Protein AF-0000000074150439 (afdb_homodimer)

Structure (mmCIF, N/CA/C/O backbone):
data_AF-0000000074150439-model_v1
#
loop_
_entity.id
_entity.type
_entity.pdbx_description
1 polymer 'BTB domain-containing protein'
#
loop_
_atom_site.group_PDB
_atom_site.id
_atom_site.type_symbol
_atom_site.label_atom_id
_atom_site.label_alt_id
_atom_site.label_comp_id
_atom_site.label_asym_id
_atom_site.label_entity_id
_atom_site.label_seq_id
_atom_site.pdbx_PDB_ins_code
_atom_site.Cartn_x
_atom_site.Cartn_y
_atom_site.Cartn_z
_atom_site.occupancy
_atom_site.B_iso_or_equiv
_atom_site.auth_seq_id
_atom_site.auth_comp_id
_atom_site.auth_asym_id
_atom_site.auth_atom_id
_atom_site.pdbx_PDB_model_num
ATOM 1 N N . MET A 1 1 ? -79.125 -6.555 -55.969 1 24.91 1 MET A N 1
ATOM 2 C CA . MET A 1 1 ? -78.375 -7.52 -56.719 1 24.91 1 MET A CA 1
ATOM 3 C C . MET A 1 1 ? -77 -7.746 -56.062 1 24.91 1 MET A C 1
ATOM 5 O O . MET A 1 1 ? -76.188 -6.832 -56 1 24.91 1 MET A O 1
ATOM 9 N N . ASP A 1 2 ? -77 -8.516 -54.969 1 21.75 2 ASP A N 1
ATOM 10 C CA . ASP A 1 2 ? -76.5 -8.844 -53.625 1 21.75 2 ASP A CA 1
ATOM 11 C C . ASP A 1 2 ? -75.25 -9.742 -53.688 1 21.75 2 ASP A C 1
ATOM 13 O O . ASP A 1 2 ? -75.375 -10.969 -53.656 1 21.75 2 ASP A O 1
ATOM 17 N N . ASP A 1 3 ? -74.375 -9.406 -54.75 1 20.27 3 ASP A N 1
ATOM 18 C CA . ASP A 1 3 ? -73.25 -10.289 -55.031 1 20.27 3 ASP A CA 1
ATOM 19 C C . ASP A 1 3 ? -72.438 -10.555 -53.812 1 20.27 3 ASP A C 1
ATOM 21 O O . ASP A 1 3 ? -71.938 -9.617 -53.156 1 20.27 3 ASP A O 1
ATOM 25 N N . ALA A 1 4 ? -72.75 -11.617 -53.125 1 22.44 4 ALA A N 1
ATOM 26 C CA . ALA A 1 4 ? -72.312 -12.227 -51.875 1 22.44 4 ALA A CA 1
ATOM 27 C C . ALA A 1 4 ? -70.812 -12.555 -51.969 1 22.44 4 ALA A C 1
ATOM 29 O O . ALA A 1 4 ? -70.375 -13.312 -52.844 1 22.44 4 ALA A O 1
ATOM 30 N N . ALA A 1 5 ? -70 -11.516 -51.719 1 28.34 5 ALA A N 1
ATOM 31 C CA . ALA A 1 5 ? -68.562 -11.57 -51.781 1 28.34 5 ALA A CA 1
ATOM 32 C C . ALA A 1 5 ? -68 -12.859 -51.125 1 28.34 5 ALA A C 1
ATOM 34 O O . ALA A 1 5 ? -68.375 -13.219 -50.031 1 28.34 5 ALA A O 1
ATOM 35 N N . PRO A 1 6 ? -67.625 -13.867 -51.969 1 27.05 6 PRO A N 1
ATOM 36 C CA . PRO A 1 6 ? -67.188 -15.188 -51.469 1 27.05 6 PRO A CA 1
ATOM 37 C C . PRO A 1 6 ? -66.188 -15.102 -50.312 1 27.05 6 PRO A C 1
ATOM 39 O O . PRO A 1 6 ? -65.5 -14.086 -50.156 1 27.05 6 PRO A O 1
ATOM 42 N N . GLY A 1 7 ? -66.5 -15.844 -49.125 1 26.52 7 GLY A N 1
ATOM 43 C CA . GLY A 1 7 ? -65.938 -16.125 -47.812 1 26.52 7 GLY A CA 1
ATOM 44 C C . GLY A 1 7 ? -64.562 -16.719 -47.875 1 26.52 7 GLY A C 1
ATOM 45 O O . GLY A 1 7 ? -64.375 -17.812 -48.438 1 26.52 7 GLY A O 1
ATOM 46 N N . GLN A 1 8 ? -63.5 -15.898 -48.281 1 25.19 8 GLN A N 1
ATOM 47 C CA . GLN A 1 8 ? -62.125 -16.359 -48.344 1 25.19 8 GLN A CA 1
ATOM 48 C C . GLN A 1 8 ? -61.719 -17.078 -47.031 1 25.19 8 GLN A C 1
ATOM 50 O O . GLN A 1 8 ? -61.75 -16.469 -45.969 1 25.19 8 GLN A O 1
ATOM 55 N N . ASP A 1 9 ? -62.125 -18.344 -46.875 1 26.5 9 ASP A N 1
ATOM 56 C CA . ASP A 1 9 ? -61.75 -19.141 -45.719 1 26.5 9 ASP A CA 1
ATOM 57 C C . ASP A 1 9 ? -60.219 -19.188 -45.594 1 26.5 9 ASP A C 1
ATOM 59 O O . ASP A 1 9 ? -59.531 -19.703 -46.469 1 26.5 9 ASP A O 1
ATOM 63 N N . GLY A 1 10 ? -59.594 -18.047 -45.25 1 27.25 10 GLY A N 1
ATOM 64 C CA . GLY A 1 10 ? -58.156 -18.016 -45 1 27.25 10 GLY A CA 1
ATOM 65 C C . GLY A 1 10 ? -57.719 -19.078 -44 1 27.25 10 GLY A C 1
ATOM 66 O O . GLY A 1 10 ? -58.219 -19.172 -42.906 1 27.25 10 GLY A O 1
ATOM 67 N N . ASP A 1 11 ? -57.438 -20.328 -44.438 1 26.09 11 ASP A N 1
ATOM 68 C CA . ASP A 1 11 ? -56.812 -21.406 -43.688 1 26.09 11 ASP A CA 1
ATOM 69 C C . ASP A 1 11 ? -55.562 -20.906 -42.969 1 26.09 11 ASP A C 1
ATOM 71 O O . ASP A 1 11 ? -54.562 -20.578 -43.625 1 26.09 11 ASP A O 1
ATOM 75 N N . THR A 1 12 ? -55.656 -20.047 -41.969 1 29.86 12 THR A N 1
ATOM 76 C CA . THR A 1 12 ? -54.531 -19.703 -41.094 1 29.86 12 THR A CA 1
ATOM 77 C C . THR A 1 12 ? -54 -20.969 -40.406 1 29.86 12 THR A C 1
ATOM 79 O O . THR A 1 12 ? -54.656 -21.562 -39.562 1 29.86 12 THR A O 1
ATOM 82 N N . SER A 1 13 ? -53.375 -21.938 -41.125 1 28.48 13 SER A N 1
ATOM 83 C CA . SER A 1 13 ? -52.656 -23.016 -40.438 1 28.48 13 SER A CA 1
ATOM 84 C C . SER A 1 13 ? -51.781 -22.453 -39.312 1 28.48 13 SER A C 1
ATOM 86 O O . SER A 1 13 ? -51.031 -21.5 -39.531 1 28.48 13 SER A O 1
ATOM 88 N N . ASP A 1 14 ? -52.25 -22.547 -38.031 1 28.41 14 ASP A N 1
ATOM 89 C CA . ASP A 1 14 ? -51.625 -22.328 -36.75 1 28.41 14 ASP A CA 1
ATOM 90 C C . ASP A 1 14 ? -50.281 -23.047 -36.656 1 28.41 14 ASP A C 1
ATOM 92 O O . ASP A 1 14 ? -50.25 -24.266 -36.594 1 28.41 14 ASP A O 1
ATOM 96 N N . SER A 1 15 ? -49.281 -22.75 -37.375 1 30.95 15 SER A N 1
ATOM 97 C CA . SER A 1 15 ? -47.906 -23.172 -37.094 1 30.95 15 SER A CA 1
ATOM 98 C C . SER A 1 15 ? -47.531 -22.906 -35.656 1 30.95 15 SER A C 1
ATOM 100 O O . SER A 1 15 ? -47 -21.844 -35.312 1 30.95 15 SER A O 1
ATOM 102 N N . SER A 1 16 ? -48.375 -23.016 -34.656 1 32.84 16 SER A N 1
ATOM 103 C CA . SER A 1 16 ? -47.875 -23.031 -33.281 1 32.84 16 SER A CA 1
ATOM 104 C C . SER A 1 16 ? -46.781 -24.109 -33.125 1 32.84 16 SER A C 1
ATOM 106 O O . SER A 1 16 ? -47.094 -25.25 -32.812 1 32.84 16 SER A O 1
ATOM 108 N N . SER A 1 17 ? -45.938 -24.438 -34.031 1 31.61 17 SER A N 1
ATOM 109 C CA . SER A 1 17 ? -44.812 -25.234 -33.562 1 31.61 17 SER A CA 1
ATOM 110 C C . SER A 1 17 ? -44.281 -24.734 -32.219 1 31.61 17 SER A C 1
ATOM 112 O O . SER A 1 17 ? -43.75 -23.625 -32.156 1 31.61 17 SER A O 1
ATOM 114 N N . LYS A 1 18 ? -44.844 -24.984 -31.078 1 38.69 18 LYS A N 1
ATOM 115 C CA . LYS A 1 18 ? -44.281 -24.875 -29.75 1 38.69 18 LYS A CA 1
ATOM 116 C C . LYS A 1 18 ? -42.781 -25.125 -29.781 1 38.69 18 LYS A C 1
ATOM 118 O O . LYS A 1 18 ? -42.312 -26.109 -30.375 1 38.69 18 LYS A O 1
ATOM 123 N N . ASN A 1 19 ? -41.938 -24.156 -29.781 1 43.44 19 ASN A N 1
ATOM 124 C CA . ASN A 1 19 ? -40.5 -24.062 -29.578 1 43.44 19 ASN A CA 1
ATOM 125 C C . ASN A 1 19 ? -39.969 -25.156 -28.672 1 43.44 19 ASN A C 1
ATOM 127 O O . ASN A 1 19 ? -39.875 -24.969 -27.453 1 43.44 19 ASN A O 1
ATOM 131 N N . THR A 1 20 ? -40.375 -26.344 -28.703 1 51.66 20 THR A N 1
ATOM 132 C CA . THR A 1 20 ? -39.719 -27.344 -27.875 1 51.66 20 THR A CA 1
ATOM 133 C C . THR A 1 20 ? -38.188 -27.219 -27.969 1 51.66 20 THR A C 1
ATOM 135 O O . THR A 1 20 ? -37.625 -27.188 -29.078 1 51.66 20 THR A O 1
ATOM 138 N N . PRO A 1 21 ? -37.562 -26.781 -26.906 1 62.03 21 PRO A N 1
ATOM 139 C CA . PRO A 1 21 ? -36.094 -26.641 -26.953 1 62.03 21 PRO A CA 1
ATOM 140 C C . PRO A 1 21 ? -35.406 -27.859 -27.547 1 62.03 21 PRO A C 1
ATOM 142 O O . PRO A 1 21 ? -35.906 -28.969 -27.453 1 62.03 21 PRO A O 1
ATOM 145 N N . ALA A 1 22 ? -34.656 -27.719 -28.531 1 78.31 22 ALA A N 1
ATOM 146 C CA . ALA A 1 22 ? -33.812 -28.766 -29.141 1 78.31 22 ALA A CA 1
ATOM 147 C C . ALA A 1 22 ? -33.125 -29.594 -28.078 1 78.31 22 ALA A C 1
ATOM 149 O O . ALA A 1 22 ? -32.438 -29.062 -27.188 1 78.31 22 ALA A O 1
ATOM 150 N N . VAL A 1 23 ? -33.562 -30.938 -27.953 1 91.31 23 VAL A N 1
ATOM 151 C CA . VAL A 1 23 ? -33 -31.859 -26.953 1 91.31 23 VAL A CA 1
ATOM 152 C C . VAL A 1 23 ? -31.797 -32.562 -27.531 1 91.31 23 VAL A C 1
ATOM 154 O O . VAL A 1 23 ? -31.859 -33.125 -28.641 1 91.31 23 VAL A O 1
ATOM 157 N N . VAL A 1 24 ? -30.672 -32.469 -26.922 1 94.62 24 VAL A N 1
ATOM 158 C CA . VAL A 1 24 ? -29.453 -33.188 -27.281 1 94.62 24 VAL A CA 1
ATOM 159 C C . VAL A 1 24 ? -29.516 -34.594 -26.719 1 94.62 24 VAL A C 1
ATOM 161 O O . VAL A 1 24 ? -29.578 -34.781 -25.5 1 94.62 24 VAL A O 1
ATOM 164 N N . GLU A 1 25 ? -29.438 -35.562 -27.578 1 93.94 25 GLU A N 1
ATOM 165 C CA . GLU A 1 25 ? -29.531 -36.969 -27.156 1 93.94 25 GLU A CA 1
ATOM 166 C C . GLU A 1 25 ? -28.156 -37.531 -26.781 1 93.94 25 GLU A C 1
ATOM 168 O O . GLU A 1 25 ? -27.359 -37.844 -27.656 1 93.94 25 GLU A O 1
ATOM 173 N N . ILE A 1 26 ? -27.922 -37.656 -25.516 1 96 26 ILE A N 1
ATOM 174 C CA . ILE A 1 26 ? -26.688 -38.281 -25.016 1 96 26 ILE A CA 1
ATOM 175 C C . ILE A 1 26 ? -26.844 -39.812 -25.062 1 96 26 ILE A C 1
ATOM 177 O O . ILE A 1 26 ? -25.953 -40.5 -25.516 1 96 26 ILE A O 1
ATOM 181 N N . SER A 1 27 ? -28.031 -40.219 -24.547 1 93.81 27 SER A N 1
ATOM 182 C CA . SER A 1 27 ? -28.422 -41.625 -24.625 1 93.81 27 SER A CA 1
ATOM 183 C C . SER A 1 27 ? -29.859 -41.781 -25.094 1 93.81 27 SER A C 1
ATOM 185 O O . SER A 1 27 ? -30.781 -41.219 -24.5 1 93.81 27 SER A O 1
ATOM 187 N N . PRO A 1 28 ? -30 -42.594 -26.094 1 88.88 28 PRO A N 1
ATOM 188 C CA . PRO A 1 28 ? -31.375 -42.781 -26.594 1 88.88 28 PRO A CA 1
ATOM 189 C C . PRO A 1 28 ? -32.25 -43.5 -25.578 1 88.88 28 PRO A C 1
ATOM 191 O O . PRO A 1 28 ? -33.5 -43.406 -25.625 1 88.88 28 PRO A O 1
ATOM 194 N N . ARG A 1 29 ? -31.641 -44.156 -24.688 1 88.69 29 ARG A N 1
ATOM 195 C CA . ARG A 1 29 ? -32.406 -44.875 -23.688 1 88.69 29 ARG A CA 1
ATOM 196 C C . ARG A 1 29 ? -32.562 -44.062 -22.406 1 88.69 29 ARG A C 1
ATOM 198 O O . ARG A 1 29 ? -33.031 -44.594 -21.391 1 88.69 29 ARG A O 1
ATOM 205 N N . GLY A 1 30 ? -32.25 -42.844 -22.484 1 93.31 30 GLY A N 1
ATOM 206 C CA . GLY A 1 30 ? -32.312 -42 -21.312 1 93.31 30 GLY A CA 1
ATOM 207 C C . GLY A 1 30 ? -33.719 -41.844 -20.75 1 93.31 30 GLY A C 1
ATOM 208 O O . GLY A 1 30 ? -34.656 -41.688 -21.5 1 93.31 30 GLY A O 1
ATOM 209 N N . GLU A 1 31 ? -33.812 -41.812 -19.375 1 91.5 31 GLU A N 1
ATOM 210 C CA . GLU A 1 31 ? -35.094 -41.719 -18.703 1 91.5 31 GLU A CA 1
ATOM 211 C C . GLU A 1 31 ? -35.312 -40.344 -18.109 1 91.5 31 GLU A C 1
ATOM 213 O O . GLU A 1 31 ? -36.375 -40.031 -17.578 1 91.5 31 GLU A O 1
ATOM 218 N N . VAL A 1 32 ? -34.281 -39.562 -18.188 1 93.69 32 VAL A N 1
ATOM 219 C CA . VAL A 1 32 ? -34.344 -38.25 -17.578 1 93.69 32 VAL A CA 1
ATOM 220 C C . VAL A 1 32 ? -33.875 -37.219 -18.594 1 93.69 32 VAL A C 1
ATOM 222 O O . VAL A 1 32 ? -32.969 -37.469 -19.391 1 93.69 32 VAL A O 1
ATOM 225 N N . VAL A 1 33 ? -34.469 -36.062 -18.5 1 94.62 33 VAL A N 1
ATOM 226 C CA . VAL A 1 33 ? -34.031 -34.938 -19.312 1 94.62 33 VAL A CA 1
ATOM 227 C C . VAL A 1 33 ? -33.562 -33.812 -18.391 1 94.62 33 VAL A C 1
ATOM 229 O O . VAL A 1 33 ? -34.312 -33.312 -17.547 1 94.62 33 VAL A O 1
ATOM 232 N N . LEU A 1 34 ? -32.25 -33.438 -18.531 1 96 34 LEU A N 1
ATOM 233 C CA . LEU A 1 34 ? -31.719 -32.281 -17.812 1 96 34 LEU A CA 1
ATOM 234 C C . LEU A 1 34 ? -31.922 -31 -18.594 1 96 34 LEU A C 1
ATOM 236 O O . LEU A 1 34 ? -31.344 -30.812 -19.656 1 96 34 LEU A O 1
ATOM 240 N N . ASP A 1 35 ? -32.75 -30.203 -18.078 1 95.75 35 ASP A N 1
ATOM 241 C CA . ASP A 1 35 ? -33.031 -28.875 -18.656 1 95.75 35 ASP A CA 1
ATOM 242 C C . ASP A 1 35 ? -32.094 -27.828 -18.062 1 95.75 35 ASP A C 1
ATOM 244 O O . ASP A 1 35 ? -32.406 -27.203 -17.047 1 95.75 35 ASP A O 1
ATOM 248 N N . VAL A 1 36 ? -31 -27.578 -18.797 1 96 36 VAL A N 1
ATOM 249 C CA . VAL A 1 36 ? -29.938 -26.75 -18.234 1 96 36 VAL A CA 1
ATOM 250 C C . VAL A 1 36 ? -30.047 -25.328 -18.781 1 96 36 VAL A C 1
ATOM 252 O O . VAL A 1 36 ? -30.078 -25.125 -20 1 96 36 VAL A O 1
ATOM 255 N N . SER A 1 37 ? -30.125 -24.391 -17.844 1 96 37 SER A N 1
ATOM 256 C CA . SER A 1 37 ? -30.094 -22.984 -18.188 1 96 37 SER A CA 1
ATOM 257 C C . SER A 1 37 ? -28.672 -22.422 -18.078 1 96 37 SER A C 1
ATOM 259 O O . SER A 1 37 ? -28.062 -22.453 -17 1 96 37 SER A O 1
ATOM 261 N N . PHE A 1 38 ? -28.156 -21.922 -19.203 1 95.5 38 PHE A N 1
ATOM 262 C CA . PHE A 1 38 ? -26.828 -21.344 -19.219 1 95.5 38 PHE A CA 1
ATOM 263 C C . PHE A 1 38 ? -26.891 -19.828 -19.203 1 95.5 38 PHE A C 1
ATOM 265 O O . PHE A 1 38 ? -27.484 -19.203 -20.094 1 95.5 38 PHE A O 1
ATOM 272 N N . GLU A 1 39 ? -26.281 -19.312 -18.109 1 96.12 39 GLU A N 1
ATOM 273 C CA . GLU A 1 39 ? -26.234 -17.875 -17.922 1 96.12 39 GLU A CA 1
ATOM 274 C C . GLU A 1 39 ? -24.828 -17.328 -18.234 1 96.12 39 GLU A C 1
ATOM 276 O O . GLU A 1 39 ? -23.844 -17.797 -17.672 1 96.12 39 GLU A O 1
ATOM 281 N N . THR A 1 40 ? -24.75 -16.344 -19.156 1 94.56 40 THR A N 1
ATOM 282 C CA . THR A 1 40 ? -23.484 -15.742 -19.531 1 94.56 40 THR A CA 1
ATOM 283 C C . THR A 1 40 ? -23.484 -14.234 -19.266 1 94.56 40 THR A C 1
ATOM 285 O O . THR A 1 40 ? -24.406 -13.531 -19.688 1 94.56 40 THR A O 1
ATOM 288 N N . SER A 1 41 ? -22.531 -13.742 -18.578 1 93.25 41 SER A N 1
ATOM 289 C CA . SER A 1 41 ? -22.438 -12.336 -18.203 1 93.25 41 SER A CA 1
ATOM 290 C C . SER A 1 41 ? -22.172 -11.461 -19.422 1 93.25 41 SER A C 1
ATOM 292 O O . SER A 1 41 ? -21.656 -11.938 -20.438 1 93.25 41 SER A O 1
ATOM 294 N N . LYS A 1 42 ? -22.469 -10.148 -19.266 1 92.38 42 LYS A N 1
ATOM 295 C CA . LYS A 1 42 ? -22.25 -9.18 -20.344 1 92.38 42 LYS A CA 1
ATOM 296 C C . LYS A 1 42 ? -20.781 -9.055 -20.688 1 92.38 42 LYS A C 1
ATOM 298 O O . LYS A 1 42 ? -20.406 -8.922 -21.859 1 92.38 42 LYS A O 1
ATOM 303 N N . GLU A 1 43 ? -20.016 -9.172 -19.703 1 89.25 43 GLU A N 1
ATOM 304 C CA . GLU A 1 43 ? -18.578 -9.031 -19.891 1 89.25 43 GLU A CA 1
ATOM 305 C C . GLU A 1 43 ? -18.016 -10.203 -20.703 1 89.25 43 GLU A C 1
ATOM 307 O O . GLU A 1 43 ? -17.203 -10 -21.609 1 89.25 43 GLU A O 1
ATOM 312 N N . THR A 1 44 ? -18.5 -11.328 -20.375 1 91.81 44 THR A N 1
ATOM 313 C CA . THR A 1 44 ? -18.047 -12.523 -21.094 1 91.81 44 THR A CA 1
ATOM 314 C C . THR A 1 44 ? -18.469 -12.469 -22.547 1 91.81 44 THR A C 1
ATOM 316 O O . THR A 1 44 ? -17.688 -12.82 -23.438 1 91.81 44 THR A O 1
ATOM 319 N N . ILE A 1 45 ? -19.641 -12.039 -22.75 1 93.5 45 ILE A N 1
ATOM 320 C CA . ILE A 1 45 ? -20.156 -11.945 -24.109 1 93.5 45 ILE A CA 1
ATOM 321 C C . ILE A 1 45 ? -19.359 -10.922 -24.906 1 93.5 45 ILE A C 1
ATOM 323 O O . ILE A 1 45 ? -19 -11.164 -26.062 1 93.5 45 ILE A O 1
ATOM 327 N N . ARG A 1 46 ? -19.078 -9.789 -24.297 1 91.75 46 ARG A N 1
ATOM 328 C CA . ARG A 1 46 ? -18.312 -8.742 -24.953 1 91.75 46 ARG A CA 1
ATOM 329 C C . ARG A 1 46 ? -16.938 -9.25 -25.375 1 91.75 46 ARG A C 1
ATOM 331 O O . ARG A 1 46 ? -16.5 -9.031 -26.5 1 91.75 46 ARG A O 1
ATOM 338 N N . THR A 1 47 ? -16.328 -9.93 -24.484 1 87.88 47 THR A N 1
ATOM 339 C CA . THR A 1 47 ? -14.984 -10.453 -24.734 1 87.88 47 THR A CA 1
ATOM 340 C C . THR A 1 47 ? -15.023 -11.508 -25.844 1 87.88 47 THR A C 1
ATOM 342 O O . THR A 1 47 ? -14.141 -11.539 -26.703 1 87.88 47 THR A O 1
ATOM 345 N N . ALA A 1 48 ? -16.031 -12.336 -25.766 1 89.56 48 ALA A N 1
ATOM 346 C CA . ALA A 1 48 ? -16.156 -13.391 -26.766 1 89.56 48 ALA A CA 1
ATOM 347 C C . ALA A 1 48 ? -16.438 -12.805 -28.141 1 89.56 48 ALA A C 1
ATOM 349 O O . ALA A 1 48 ? -15.922 -13.297 -29.156 1 89.56 48 ALA A O 1
ATOM 350 N N . LYS A 1 49 ? -17.219 -11.781 -28.188 1 90.56 49 LYS A N 1
ATOM 351 C CA . LYS A 1 49 ? -17.531 -11.117 -29.453 1 90.56 49 LYS A CA 1
ATOM 352 C C . LYS A 1 49 ? -16.281 -10.508 -30.062 1 90.56 49 LYS A C 1
ATOM 354 O O . LYS A 1 49 ? -16.031 -10.656 -31.266 1 90.56 49 LYS A O 1
ATOM 359 N N . LYS A 1 50 ? -15.547 -9.883 -29.281 1 88.25 50 LYS A N 1
ATOM 360 C CA . LYS A 1 50 ? -14.305 -9.273 -29.75 1 88.25 50 LYS A CA 1
ATOM 361 C C . LYS A 1 50 ? -13.352 -10.336 -30.281 1 88.25 50 LYS A C 1
ATOM 363 O O . LYS A 1 50 ? -12.727 -10.141 -31.344 1 88.25 50 LYS A O 1
ATOM 368 N N . ALA A 1 51 ? -13.258 -11.383 -29.562 1 84.38 51 ALA A N 1
ATOM 369 C CA . ALA A 1 51 ? -12.359 -12.461 -29.969 1 84.38 51 ALA A CA 1
ATOM 370 C C . ALA A 1 51 ? -12.82 -13.078 -31.297 1 84.38 51 ALA A C 1
ATOM 372 O O . ALA A 1 51 ? -12 -13.398 -32.156 1 84.38 51 ALA A O 1
ATOM 373 N N . HIS A 1 52 ? -14.125 -13.234 -31.453 1 86.06 52 HIS A N 1
ATOM 374 C CA . HIS A 1 52 ? -14.672 -13.797 -32.688 1 86.06 52 HIS A CA 1
ATOM 375 C C . HIS A 1 52 ? -14.445 -12.859 -33.875 1 86.06 52 HIS A C 1
ATOM 377 O O . HIS A 1 52 ? -14.109 -13.312 -34.969 1 86.06 52 HIS A O 1
ATOM 383 N N . GLN A 1 53 ? -14.586 -11.625 -33.562 1 86.5 53 GLN A N 1
ATOM 384 C CA . GLN A 1 53 ? -14.375 -10.641 -34.625 1 86.5 53 GLN A CA 1
ATOM 385 C C . GLN A 1 53 ? -12.914 -10.617 -35.062 1 86.5 53 GLN A C 1
ATOM 387 O O . GLN A 1 53 ? -12.625 -10.523 -36.281 1 86.5 53 GLN A O 1
ATOM 392 N N . ALA A 1 54 ? -12.117 -10.75 -34.125 1 83.62 54 ALA A N 1
ATOM 393 C CA . ALA A 1 54 ? -10.688 -10.758 -34.438 1 83.62 54 ALA A CA 1
ATOM 394 C C . ALA A 1 54 ? -10.305 -12.008 -35.219 1 83.62 54 ALA A C 1
ATOM 396 O O . ALA A 1 54 ? -9.5 -11.938 -36.156 1 83.62 54 ALA A O 1
ATOM 397 N N . ALA A 1 55 ? -10.922 -13.102 -34.844 1 81.06 55 ALA A N 1
ATOM 398 C CA . ALA A 1 55 ? -10.648 -14.359 -35.531 1 81.06 55 ALA A CA 1
ATOM 399 C C . ALA A 1 55 ? -11.227 -14.344 -36.938 1 81.06 55 ALA A C 1
ATOM 401 O O . ALA A 1 55 ? -10.625 -14.891 -37.875 1 81.06 55 ALA A O 1
ATOM 402 N N . ALA A 1 56 ? -12.312 -13.68 -37.062 1 81 56 ALA A N 1
ATOM 403 C CA . ALA A 1 56 ? -12.992 -13.625 -38.375 1 81 56 ALA A CA 1
ATOM 404 C C . ALA A 1 56 ? -12.258 -12.703 -39.312 1 81 56 ALA A C 1
ATOM 406 O O . ALA A 1 56 ? -12.359 -12.859 -40.531 1 81 56 ALA A O 1
ATOM 407 N N . ARG A 1 57 ? -11.516 -11.789 -38.781 1 80.19 57 ARG A N 1
ATOM 408 C CA . ARG A 1 57 ? -10.828 -10.805 -39.625 1 80.19 57 ARG A CA 1
ATOM 409 C C . ARG A 1 57 ? -9.469 -11.328 -40.094 1 80.19 57 ARG A C 1
ATOM 411 O O . ARG A 1 57 ? -8.844 -10.742 -40.969 1 80.19 57 ARG A O 1
ATOM 418 N N . LYS A 1 58 ? -9.094 -12.453 -39.375 1 72 58 LYS A N 1
ATOM 419 C CA . LYS A 1 58 ? -7.809 -12.984 -39.812 1 72 58 LYS A CA 1
ATOM 420 C C . LYS A 1 58 ? -7.875 -13.492 -41.25 1 72 58 LYS A C 1
ATOM 422 O O . LYS A 1 58 ? -8.867 -14.109 -41.656 1 72 58 LYS A O 1
ATOM 427 N N . PRO A 1 59 ? -6.871 -13.094 -42.156 1 76.25 59 PRO A N 1
ATOM 428 C CA . PRO A 1 59 ? -6.859 -13.547 -43.562 1 76.25 59 PRO A CA 1
ATOM 429 C C . PRO A 1 59 ? -6.816 -15.062 -43.688 1 76.25 59 PRO A C 1
ATOM 431 O O . PRO A 1 59 ? -6.004 -15.727 -43.031 1 76.25 59 PRO A O 1
ATOM 434 N N . GLY A 1 60 ? -7.707 -15.711 -44.438 1 67.94 60 GLY A N 1
ATOM 435 C CA . GLY A 1 60 ? -7.754 -17.141 -44.656 1 67.94 60 GLY A CA 1
ATOM 436 C C . GLY A 1 60 ? -8.602 -17.891 -43.656 1 67.94 60 GLY A C 1
ATOM 437 O O . GLY A 1 60 ? -8.625 -19.125 -43.625 1 67.94 60 GLY A O 1
ATOM 438 N N . ALA A 1 61 ? -9.062 -17.016 -42.75 1 65.81 61 ALA A N 1
ATOM 439 C CA . ALA A 1 61 ? -9.836 -17.672 -41.688 1 65.81 61 ALA A CA 1
ATOM 440 C C . ALA A 1 61 ? -11.055 -18.391 -42.25 1 65.81 61 ALA A C 1
ATOM 442 O O . ALA A 1 61 ? -11.758 -17.859 -43.125 1 65.81 61 ALA A O 1
ATOM 443 N N . LEU A 1 62 ? -11.094 -19.734 -42.156 1 64.56 62 LEU A N 1
ATOM 444 C CA . LEU A 1 62 ? -12.281 -20.516 -42.469 1 64.56 62 LEU A CA 1
ATOM 445 C C . LEU A 1 62 ? -13.5 -20.016 -41.719 1 64.56 62 LEU A C 1
ATOM 447 O O . LEU A 1 62 ? -13.359 -19.391 -40.656 1 64.56 62 LEU A O 1
ATOM 451 N N . ARG A 1 63 ? -14.602 -20.031 -42.438 1 65 63 ARG A N 1
ATOM 452 C CA . ARG A 1 63 ? -15.867 -19.625 -41.812 1 65 63 ARG A CA 1
ATOM 453 C C . ARG A 1 63 ? -16.078 -20.359 -40.5 1 65 63 ARG A C 1
ATOM 455 O O . ARG A 1 63 ? -16.297 -21.578 -40.469 1 65 63 ARG A O 1
ATOM 462 N N . ILE A 1 64 ? -15.664 -19.766 -39.312 1 69.94 64 ILE A N 1
ATOM 463 C CA . ILE A 1 64 ? -15.914 -20.312 -38 1 69.94 64 ILE A CA 1
ATOM 464 C C . ILE A 1 64 ? -17.359 -20.031 -37.594 1 69.94 64 ILE A C 1
ATOM 466 O O . ILE A 1 64 ? -17.859 -18.922 -37.75 1 69.94 64 ILE A O 1
ATOM 470 N N . PRO A 1 65 ? -18.109 -21.078 -37.312 1 74.88 65 PRO A N 1
ATOM 471 C CA . PRO A 1 65 ? -19.469 -20.859 -36.875 1 74.88 65 PRO A CA 1
ATOM 472 C C . PRO A 1 65 ? -19.547 -19.875 -35.688 1 74.88 65 PRO A C 1
ATOM 474 O O . PRO A 1 65 ? -18.656 -19.859 -34.844 1 74.88 65 PRO A O 1
ATOM 477 N N . GLU A 1 66 ? -20.516 -18.969 -35.844 1 80.94 66 GLU A N 1
ATOM 478 C CA . GLU A 1 66 ? -20.688 -17.984 -34.781 1 80.94 66 GLU A CA 1
ATOM 479 C C . GLU A 1 66 ? -21.156 -18.641 -33.469 1 80.94 66 GLU A C 1
ATOM 481 O O . GLU A 1 66 ? -22.109 -19.438 -33.469 1 80.94 66 GLU A O 1
ATOM 486 N N . PRO A 1 67 ? -20.484 -18.328 -32.438 1 84.69 67 PRO A N 1
ATOM 487 C CA . PRO A 1 67 ? -20.906 -18.859 -31.156 1 84.69 67 PRO A CA 1
ATOM 488 C C . PRO A 1 67 ? -22.219 -18.25 -30.656 1 84.69 67 PRO A C 1
ATOM 490 O O . PRO A 1 67 ? -22.703 -17.281 -31.25 1 84.69 67 PRO A O 1
ATOM 493 N N . ASN A 1 68 ? -22.828 -18.953 -29.75 1 87.75 68 ASN A N 1
ATOM 494 C CA . ASN A 1 68 ? -24.047 -18.438 -29.141 1 87.75 68 ASN A CA 1
ATOM 495 C C . ASN A 1 68 ? -23.75 -17.312 -28.156 1 87.75 68 ASN A C 1
ATOM 497 O O . ASN A 1 68 ? -23.141 -17.531 -27.125 1 87.75 68 ASN A O 1
ATOM 501 N N . PHE A 1 69 ? -24.234 -16.062 -28.484 1 91.56 69 PHE A N 1
ATOM 502 C CA . PHE A 1 69 ? -23.938 -14.906 -27.656 1 91.56 69 PHE A CA 1
ATOM 503 C C . PHE A 1 69 ? -25.141 -14.523 -26.812 1 91.56 69 PHE A C 1
ATOM 505 O O . PHE A 1 69 ? -25.219 -13.414 -26.281 1 91.56 69 PHE A O 1
ATOM 512 N N . SER A 1 70 ? -26.047 -15.492 -26.656 1 91.88 70 SER A N 1
ATOM 513 C CA . SER A 1 70 ? -27.219 -15.203 -25.844 1 91.88 70 SER A CA 1
ATOM 514 C C . SER A 1 70 ? -26.859 -15.203 -24.359 1 91.88 70 SER A C 1
ATOM 516 O O . SER A 1 70 ? -26.203 -16.125 -23.875 1 91.88 70 SER A O 1
ATOM 518 N N . PRO A 1 71 ? -27.312 -14.203 -23.625 1 94.06 71 PRO A N 1
ATOM 519 C CA . PRO A 1 71 ? -27.016 -14.156 -22.203 1 94.06 71 PRO A CA 1
ATOM 520 C C . PRO A 1 71 ? -27.656 -15.297 -21.422 1 94.06 71 PRO A C 1
ATOM 522 O O . PRO A 1 71 ? -27.156 -15.703 -20.375 1 94.06 71 PRO A O 1
ATOM 525 N N . LEU A 1 72 ? -28.828 -15.648 -21.906 1 94.56 72 LEU A N 1
ATOM 526 C CA . LEU A 1 72 ? -29.531 -16.75 -21.281 1 94.56 72 LEU A CA 1
ATOM 527 C C . LEU A 1 72 ? -30.125 -17.688 -22.328 1 94.56 72 LEU A C 1
ATOM 529 O O . LEU A 1 72 ? -30.812 -17.234 -23.25 1 94.56 72 LEU A O 1
ATOM 533 N N . PHE A 1 73 ? -29.766 -18.969 -22.281 1 92.38 73 PHE A N 1
ATOM 534 C CA . PHE A 1 73 ? -30.391 -19.953 -23.172 1 92.38 73 PHE A CA 1
ATOM 535 C C . PHE A 1 73 ? -30.422 -21.328 -22.516 1 92.38 73 PHE A C 1
ATOM 537 O O . PHE A 1 73 ? -29.719 -21.562 -21.531 1 92.38 73 PHE A O 1
ATOM 544 N N . LYS A 1 74 ? -31.25 -22.156 -22.984 1 94.19 74 LYS A N 1
ATOM 545 C CA . LYS A 1 74 ? -31.453 -23.469 -22.391 1 94.19 74 LYS A CA 1
ATOM 546 C C . LYS A 1 74 ? -31.094 -24.578 -23.359 1 94.19 74 LYS A C 1
ATOM 548 O O . LYS A 1 74 ? -31.266 -24.422 -24.578 1 94.19 74 LYS A O 1
ATOM 553 N N . VAL A 1 75 ? -30.531 -25.547 -22.859 1 95.38 75 VAL A N 1
ATOM 554 C CA . VAL A 1 75 ? -30.266 -26.781 -23.609 1 95.38 75 VAL A CA 1
ATOM 555 C C . VAL A 1 75 ? -30.703 -27.984 -22.781 1 95.38 75 VAL A C 1
ATOM 557 O O . VAL A 1 75 ? -30.422 -28.062 -21.594 1 95.38 75 VAL A O 1
ATOM 560 N N . ALA A 1 76 ? -31.5 -28.859 -23.422 1 96.06 76 ALA A N 1
ATOM 561 C CA . ALA A 1 76 ? -31.969 -30.078 -22.75 1 96.06 76 ALA A CA 1
ATOM 562 C C . ALA A 1 76 ? -31.125 -31.281 -23.156 1 96.06 76 ALA A C 1
ATOM 564 O O . ALA A 1 76 ? -30.75 -31.422 -24.328 1 96.06 76 ALA A O 1
ATOM 565 N N . PHE A 1 77 ? -30.812 -32.156 -22.172 1 96.88 77 PHE A N 1
ATOM 566 C CA . PHE A 1 77 ? -29.984 -33.344 -22.406 1 96.88 77 PHE A CA 1
ATOM 567 C C . PHE A 1 77 ? -30.719 -34.594 -21.938 1 96.88 77 PHE A C 1
ATOM 569 O O . PHE A 1 77 ? -31.109 -34.688 -20.766 1 96.88 77 PHE A O 1
ATOM 576 N N . ARG A 1 78 ? -30.906 -35.5 -22.844 1 96.19 78 ARG A N 1
ATOM 577 C CA . ARG A 1 78 ? -31.5 -36.781 -22.469 1 96.19 78 ARG A CA 1
ATOM 578 C C . ARG A 1 78 ? -30.438 -37.719 -21.938 1 96.19 78 ARG A C 1
ATOM 580 O O . ARG A 1 78 ? -29.484 -38.062 -22.656 1 96.19 78 ARG A O 1
ATOM 587 N N . VAL A 1 79 ? -30.625 -38.25 -20.719 1 96.31 79 VAL A N 1
ATOM 588 C CA . VAL A 1 79 ? -29.562 -39 -20.062 1 96.31 79 VAL A CA 1
ATOM 589 C C . VAL A 1 79 ? -30.141 -40.188 -19.312 1 96.31 79 VAL A C 1
ATOM 591 O O . VAL A 1 79 ? -31.344 -40.219 -19.016 1 96.31 79 VAL A O 1
ATOM 594 N N . GLU A 1 80 ? -29.234 -41.094 -19.062 1 95.94 80 GLU A N 1
ATOM 595 C CA . GLU A 1 80 ? -29.609 -42.281 -18.297 1 95.94 80 GLU A CA 1
ATOM 596 C C . GLU A 1 80 ? -29.453 -42.062 -16.797 1 95.94 80 GLU A C 1
ATOM 598 O O . GLU A 1 80 ? -28.391 -41.656 -16.328 1 95.94 80 GLU A O 1
ATOM 603 N N . LEU A 1 81 ? -30.484 -42.375 -16.078 1 94.38 81 LEU A N 1
ATOM 604 C CA . LEU A 1 81 ? -30.5 -42.125 -14.641 1 94.38 81 LEU A CA 1
ATOM 605 C C . LEU A 1 81 ? -29.438 -42.969 -13.93 1 94.38 81 LEU A C 1
ATOM 607 O O . LEU A 1 81 ? -28.688 -42.438 -13.109 1 94.38 81 LEU A O 1
ATOM 611 N N . ALA A 1 82 ? -29.312 -44.219 -14.25 1 94.38 82 ALA A N 1
ATOM 612 C CA . ALA A 1 82 ? -28.391 -45.125 -13.586 1 94.38 82 ALA A CA 1
ATOM 613 C C . ALA A 1 82 ? -26.938 -44.688 -13.805 1 94.38 82 ALA A C 1
ATOM 615 O O . ALA A 1 82 ? -26.109 -44.812 -12.891 1 94.38 82 ALA A O 1
ATOM 616 N N . VAL A 1 83 ? -26.641 -44.25 -14.953 1 96.44 83 VAL A N 1
ATOM 617 C CA . VAL A 1 83 ? -25.281 -43.844 -15.297 1 96.44 83 VAL A CA 1
ATOM 618 C C . VAL A 1 83 ? -24.906 -42.594 -14.492 1 96.44 83 VAL A C 1
ATOM 620 O O . VAL A 1 83 ? -23.828 -42.5 -13.914 1 96.44 83 VAL A O 1
ATOM 623 N N . LEU A 1 84 ? -25.797 -41.594 -14.422 1 96.38 84 LEU A N 1
ATOM 624 C CA . LEU A 1 84 ? -25.547 -40.375 -13.672 1 96.38 84 LEU A CA 1
ATOM 625 C C . LEU A 1 84 ? -25.344 -40.656 -12.195 1 96.38 84 LEU A C 1
ATOM 627 O O . LEU A 1 84 ? -24.406 -40.125 -11.57 1 96.38 84 LEU A O 1
ATOM 631 N N . GLN A 1 85 ? -26.219 -41.5 -11.672 1 95.38 85 GLN A N 1
ATOM 632 C CA . GLN A 1 85 ? -26.156 -41.812 -10.25 1 95.38 85 GLN A CA 1
ATOM 633 C C . GLN A 1 85 ?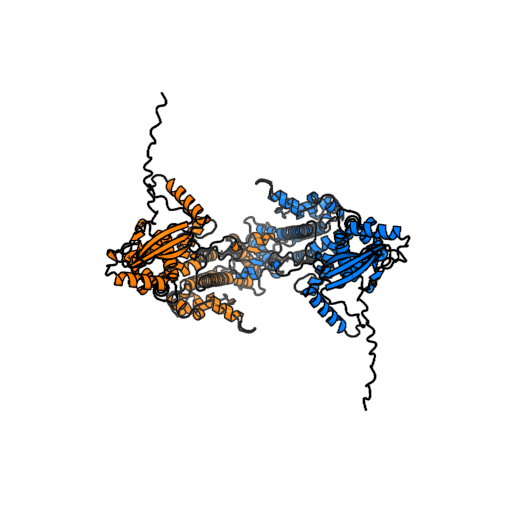 -24.875 -42.594 -9.922 1 95.38 85 GLN A C 1
ATOM 635 O O . GLN A 1 85 ? -24.312 -42.438 -8.836 1 95.38 85 GLN A O 1
ATOM 640 N N . ARG A 1 86 ? -24.422 -43.344 -10.828 1 96.38 86 ARG A N 1
ATOM 641 C CA . ARG A 1 86 ? -23.234 -44.156 -10.617 1 96.38 86 ARG A CA 1
ATOM 642 C C . ARG A 1 86 ? -21.969 -43.312 -10.633 1 96.38 86 ARG A C 1
ATOM 644 O O . ARG A 1 86 ? -21.047 -43.562 -9.859 1 96.38 86 ARG A O 1
ATOM 651 N N . HIS A 1 87 ? -21.938 -42.344 -11.469 1 96.5 87 HIS A N 1
ATOM 652 C CA . HIS A 1 87 ? -20.672 -41.656 -11.75 1 96.5 87 HIS A CA 1
ATOM 653 C C . HIS A 1 87 ? -20.641 -40.281 -11.102 1 96.5 87 HIS A C 1
ATOM 655 O O . HIS A 1 87 ? -19.625 -39.562 -11.156 1 96.5 87 HIS A O 1
ATOM 661 N N . SER A 1 88 ? -21.688 -39.812 -10.438 1 96.69 88 SER A N 1
ATOM 662 C CA . SER A 1 88 ? -21.766 -38.469 -9.852 1 96.69 88 SER A CA 1
ATOM 663 C C . SER A 1 88 ? -22.547 -38.5 -8.539 1 96.69 88 SER A C 1
ATOM 665 O O . SER A 1 88 ? -23.75 -38.812 -8.531 1 96.69 88 SER A O 1
ATOM 667 N N . LYS A 1 89 ? -21.984 -38.094 -7.488 1 95 89 LYS A N 1
ATOM 668 C CA . LYS A 1 89 ? -22.672 -38 -6.207 1 95 89 LYS A CA 1
ATOM 669 C C . LYS A 1 89 ? -23.703 -36.906 -6.211 1 95 89 LYS A C 1
ATOM 671 O O . LYS A 1 89 ? -24.734 -37 -5.547 1 95 89 LYS A O 1
ATOM 676 N N . TYR A 1 90 ? -23.406 -35.906 -6.941 1 94.88 90 TYR A N 1
ATOM 677 C CA . TYR A 1 90 ? -24.359 -34.812 -7.102 1 94.88 90 TYR A CA 1
ATOM 678 C C . TYR A 1 90 ? -25.672 -35.312 -7.688 1 94.88 90 TYR A C 1
ATOM 680 O O . TYR A 1 90 ? -26.734 -35.094 -7.125 1 94.88 90 TYR A O 1
ATOM 688 N N . PHE A 1 91 ? -25.562 -36.062 -8.727 1 94.69 91 PHE A N 1
ATOM 689 C CA . PHE A 1 91 ? -26.75 -36.531 -9.406 1 94.69 91 PHE A CA 1
ATOM 690 C C . PHE A 1 91 ? -27.391 -37.688 -8.617 1 94.69 91 PHE A C 1
ATOM 692 O O . PHE A 1 91 ? -28.609 -37.844 -8.641 1 94.69 91 PHE A O 1
ATOM 699 N N . GLU A 1 92 ? -26.547 -38.406 -7.941 1 94.81 92 GLU A N 1
ATOM 700 C CA . GLU A 1 92 ? -27.109 -39.406 -7.055 1 94.81 92 GLU A CA 1
ATOM 701 C C . GLU A 1 92 ? -28.016 -38.812 -6.004 1 94.81 92 GLU A C 1
ATOM 703 O O . GLU A 1 92 ? -29.109 -39.312 -5.746 1 94.81 92 GLU A O 1
ATOM 708 N N . ASN A 1 93 ? -27.578 -37.719 -5.531 1 93.19 93 ASN A N 1
ATOM 709 C CA . ASN A 1 93 ? -28.359 -37.031 -4.508 1 93.19 93 ASN A CA 1
ATOM 710 C C . ASN A 1 93 ? -29.562 -36.312 -5.113 1 93.19 93 ASN A C 1
ATOM 712 O O . ASN A 1 93 ? -30.688 -36.469 -4.637 1 93.19 93 ASN A O 1
ATOM 716 N N . LEU A 1 94 ? -29.297 -35.531 -6.164 1 92.06 94 LEU A N 1
ATOM 717 C CA . LEU A 1 94 ? -30.328 -34.719 -6.781 1 92.06 94 LEU A CA 1
ATOM 718 C C . LEU A 1 94 ? -31.484 -35.594 -7.301 1 92.06 94 LEU A C 1
ATOM 720 O O . LEU A 1 94 ? -32.656 -35.219 -7.176 1 92.06 94 LEU A O 1
ATOM 724 N N . LEU A 1 95 ? -31.172 -36.844 -7.809 1 91.69 95 LEU A N 1
ATOM 725 C CA . LEU A 1 95 ? -32.156 -37.656 -8.531 1 91.69 95 LEU A CA 1
ATOM 726 C C . LEU A 1 95 ? -32.562 -38.875 -7.734 1 91.69 95 LEU A C 1
ATOM 728 O O . LEU A 1 95 ? -33.531 -39.562 -8.047 1 91.69 95 LEU A O 1
ATOM 732 N N . GLY A 1 96 ? -31.797 -39.156 -6.707 1 88.19 96 GLY A N 1
ATOM 733 C CA . GLY A 1 96 ? -32.031 -40.406 -5.969 1 88.19 96 GLY A CA 1
ATOM 734 C C . GLY A 1 96 ? -32.531 -40.156 -4.555 1 88.19 96 GLY A C 1
ATOM 735 O O . GLY A 1 96 ? -33.156 -41.031 -3.955 1 88.19 96 GLY A O 1
ATOM 736 N N . ASN A 1 97 ? -32.188 -39.094 -4.074 1 88.5 97 ASN A N 1
ATOM 737 C CA . ASN A 1 97 ? -32.562 -38.75 -2.705 1 88.5 97 ASN A CA 1
ATOM 738 C C . ASN A 1 97 ? -33.938 -38.062 -2.656 1 88.5 97 ASN A C 1
ATOM 740 O O . ASN A 1 97 ? -34.062 -36.906 -3.061 1 88.5 97 ASN A O 1
ATOM 744 N N . THR A 1 98 ? -34.844 -38.594 -2.084 1 87.5 98 THR A N 1
ATOM 745 C CA . THR A 1 98 ? -36.25 -38.125 -2.125 1 87.5 98 THR A CA 1
ATOM 746 C C . THR A 1 98 ? -36.438 -36.906 -1.248 1 87.5 98 THR A C 1
ATOM 748 O O . THR A 1 98 ? -37.5 -36.281 -1.245 1 87.5 98 THR A O 1
ATOM 751 N N . GLN A 1 99 ? -35.438 -36.562 -0.571 1 87.06 99 GLN A N 1
ATOM 752 C CA . GLN A 1 99 ? -35.5 -35.281 0.143 1 87.06 99 GLN A CA 1
ATOM 753 C C . GLN A 1 99 ? -35.531 -34.125 -0.829 1 87.06 99 GLN A C 1
ATOM 755 O O . GLN A 1 99 ? -35.969 -33.031 -0.468 1 87.06 99 GLN A O 1
ATOM 760 N N . PHE A 1 100 ? -35.125 -34.406 -2.059 1 85.5 100 PHE A N 1
ATOM 761 C CA . PHE A 1 100 ? -35.156 -33.375 -3.105 1 85.5 100 PHE A CA 1
ATOM 762 C C . PHE A 1 100 ? -36.406 -33.531 -3.965 1 85.5 100 PHE A C 1
ATOM 764 O O . PHE A 1 100 ? -36.812 -34.656 -4.27 1 85.5 100 PHE A O 1
ATOM 771 N N . ALA A 1 101 ? -36.969 -32.438 -4.367 1 86.25 101 ALA A N 1
ATOM 772 C CA . ALA A 1 101 ? -38.156 -32.406 -5.215 1 86.25 101 ALA A CA 1
ATOM 773 C C . ALA A 1 101 ? -37.875 -33.062 -6.562 1 86.25 101 ALA A C 1
ATOM 775 O O . ALA A 1 101 ? -38.75 -33.719 -7.129 1 86.25 101 ALA A O 1
ATOM 776 N N . GLU A 1 102 ? -36.688 -32.875 -6.977 1 84.75 102 GLU A N 1
ATOM 777 C CA . GLU A 1 102 ? -36.281 -33.438 -8.266 1 84.75 102 GLU A CA 1
ATOM 778 C C . GLU A 1 102 ? -36.344 -34.969 -8.242 1 84.75 102 GLU A C 1
ATOM 780 O O . GLU A 1 102 ? -36.812 -35.562 -9.195 1 84.75 102 GLU A O 1
ATOM 785 N N . ALA A 1 103 ? -35.875 -35.5 -7.141 1 85.88 103 ALA A N 1
ATOM 786 C CA . ALA A 1 103 ? -35.875 -36.969 -7.008 1 85.88 103 ALA A CA 1
ATOM 787 C C . ALA A 1 103 ? -37.312 -37.5 -6.965 1 85.88 103 ALA A C 1
ATOM 789 O O . ALA A 1 103 ? -37.594 -38.531 -7.547 1 85.88 103 ALA A O 1
ATOM 790 N N . ARG A 1 104 ? -38.156 -36.812 -6.375 1 87.12 104 ARG A N 1
ATOM 791 C CA . ARG A 1 104 ? -39.562 -37.219 -6.316 1 87.12 104 ARG A CA 1
ATOM 792 C C . ARG A 1 104 ? -40.188 -37.188 -7.699 1 87.12 104 ARG A C 1
ATOM 794 O O . ARG A 1 104 ? -40.938 -38.094 -8.062 1 87.12 104 ARG A O 1
ATOM 801 N N . LEU A 1 105 ? -39.875 -36.156 -8.344 1 86.38 105 LEU A N 1
ATOM 802 C CA . LEU A 1 105 ? -40.375 -36.031 -9.703 1 86.38 105 LEU A CA 1
ATOM 803 C C . LEU A 1 105 ? -39.938 -37.219 -10.57 1 86.38 105 LEU A C 1
ATOM 805 O O . LEU A 1 105 ? -40.719 -37.75 -11.344 1 86.38 105 LEU A O 1
ATOM 809 N N . VAL A 1 106 ? -38.75 -37.531 -10.422 1 87.12 106 VAL A N 1
ATOM 810 C CA . VAL A 1 106 ? -38.188 -38.656 -11.195 1 87.12 106 VAL A CA 1
ATOM 811 C C . VAL A 1 106 ? -38.875 -39.938 -10.82 1 87.12 106 VAL A C 1
ATOM 813 O O . VAL A 1 106 ? -39.281 -40.719 -11.695 1 87.12 106 VAL A O 1
ATOM 816 N N . GLN A 1 107 ? -39.031 -40.188 -9.562 1 86.56 107 GLN A N 1
ATOM 817 C CA . GLN A 1 107 ? -39.656 -41.406 -9.078 1 86.56 107 GLN A CA 1
ATOM 818 C C . GLN A 1 107 ? -41.094 -41.531 -9.57 1 86.56 107 GLN A C 1
ATOM 820 O O . GLN A 1 107 ? -41.531 -42.594 -10.023 1 86.56 107 GLN A O 1
ATOM 825 N N . GLU A 1 108 ? -41.75 -40.469 -9.492 1 86.38 108 GLU A N 1
ATOM 826 C CA . GLU A 1 108 ? -43.125 -40.438 -9.914 1 86.38 108 GLU A CA 1
ATOM 827 C C . GLU A 1 108 ? -43.281 -40.688 -11.414 1 86.38 108 GLU A C 1
ATOM 829 O O . GLU A 1 108 ? -44.125 -41.438 -11.859 1 86.38 108 GLU A O 1
ATOM 834 N N . SER A 1 109 ? -42.5 -40.031 -12.094 1 85.38 109 SER A N 1
ATOM 835 C CA . SER A 1 109 ? -42.562 -40.156 -13.547 1 85.38 109 SER A CA 1
ATOM 836 C C . SER A 1 109 ? -42.219 -41.562 -14 1 85.38 109 SER A C 1
ATOM 838 O O . SER A 1 109 ? -42.812 -42.094 -14.922 1 85.38 109 SER A O 1
ATOM 840 N N . LEU A 1 110 ? -41.25 -42.125 -13.398 1 84.44 110 LEU A N 1
ATOM 841 C CA . LEU A 1 110 ? -40.812 -43.469 -13.773 1 84.44 110 LEU A CA 1
ATOM 842 C C . LEU A 1 110 ? -41.875 -44.5 -13.398 1 84.44 110 LEU A C 1
ATOM 844 O O . LEU A 1 110 ? -42.062 -45.469 -14.125 1 84.44 110 LEU A O 1
ATOM 848 N N . ALA A 1 111 ? -42.438 -44.312 -12.312 1 82.12 111 ALA A N 1
ATOM 849 C CA . ALA A 1 111 ? -43.5 -45.188 -11.898 1 82.12 111 ALA A CA 1
ATOM 850 C C . ALA A 1 111 ? -44.656 -45.156 -12.914 1 82.12 111 ALA A C 1
ATOM 852 O O . ALA A 1 111 ? -45.219 -46.219 -13.25 1 82.12 111 ALA A O 1
ATOM 853 N N . ASN A 1 112 ? -44.938 -44 -13.359 1 81.88 112 ASN A N 1
ATOM 854 C CA . ASN A 1 112 ? -46 -43.844 -14.352 1 81.88 112 ASN A CA 1
ATOM 855 C C . ASN A 1 112 ? -45.625 -44.531 -15.672 1 81.88 112 ASN A C 1
ATOM 857 O O . ASN A 1 112 ? -46.469 -45.125 -16.328 1 81.88 112 ASN A O 1
ATOM 861 N N . LEU A 1 113 ? -44.406 -44.438 -16.016 1 79.81 113 LEU A N 1
ATOM 862 C CA . LEU A 1 113 ? -43.938 -45.031 -17.266 1 79.81 113 LEU A CA 1
ATOM 863 C C . LEU A 1 113 ? -44 -46.562 -17.172 1 79.81 113 LEU A C 1
ATOM 865 O O . LEU A 1 113 ? -44.344 -47.219 -18.156 1 79.81 113 LEU A O 1
ATOM 869 N N . THR A 1 114 ? -43.688 -47.094 -16.047 1 79.56 114 THR A N 1
ATOM 870 C CA . THR A 1 114 ? -43.719 -48.531 -15.836 1 79.56 114 THR A CA 1
ATOM 871 C C . THR A 1 114 ? -45.156 -49.031 -15.883 1 79.56 114 THR A C 1
ATOM 873 O O . THR A 1 114 ? -45.438 -50.094 -16.438 1 79.56 114 THR A O 1
ATOM 876 N N . MET A 1 115 ? -45.969 -48.312 -15.344 1 79.31 115 MET A N 1
ATOM 877 C CA . MET A 1 115 ? -47.375 -48.688 -15.328 1 79.31 115 MET A CA 1
ATOM 878 C C . MET A 1 115 ? -47.938 -48.75 -16.734 1 79.31 115 MET A C 1
ATOM 880 O O . MET A 1 115 ? -48.75 -49.625 -17.062 1 79.31 115 MET A O 1
ATOM 884 N N . GLU A 1 116 ? -47.438 -47.906 -17.516 1 76.75 116 GLU A N 1
ATOM 885 C CA . GLU A 1 116 ? -47.938 -47.812 -18.891 1 76.75 116 GLU A CA 1
ATOM 886 C C . GLU A 1 116 ? -47.188 -48.75 -19.812 1 76.75 116 GLU A C 1
ATOM 888 O O . GLU A 1 116 ? -47.5 -48.844 -21 1 76.75 116 GLU A O 1
ATOM 893 N N . GLN A 1 117 ? -46.312 -49.688 -19.328 1 68.38 117 GLN A N 1
ATOM 894 C CA . GLN A 1 117 ? -45.531 -50.688 -20.031 1 68.38 117 GLN A CA 1
ATOM 895 C C . GLN A 1 117 ? -44.812 -50.094 -21.234 1 68.38 117 GLN A C 1
ATOM 897 O O . GLN A 1 117 ? -44.812 -50.688 -22.312 1 68.38 117 GLN A O 1
ATOM 902 N N . ARG A 1 118 ? -44.344 -48.906 -21.125 1 69.12 118 ARG A N 1
ATOM 903 C CA . ARG A 1 118 ? -43.625 -48.25 -22.219 1 69.12 118 ARG A CA 1
ATOM 904 C C . ARG A 1 118 ? -42.125 -48.25 -22 1 69.12 118 ARG A C 1
ATOM 906 O O . ARG A 1 118 ? -41.656 -48.031 -20.891 1 69.12 118 ARG A O 1
ATOM 913 N N . ALA A 1 119 ? -41.469 -48.75 -23.047 1 67.19 119 ALA A N 1
ATOM 914 C CA . ALA A 1 119 ? -40 -48.688 -23.016 1 67.19 119 ALA A CA 1
ATOM 915 C C . ALA A 1 119 ? -39.531 -47.25 -23.172 1 67.19 119 ALA A C 1
ATOM 917 O O . ALA A 1 119 ? -40.125 -46.438 -23.906 1 67.19 119 ALA A O 1
ATOM 918 N N . SER A 1 120 ? -38.5 -46.781 -22.328 1 67.94 120 SER A N 1
ATOM 919 C CA . SER A 1 120 ? -38 -45.438 -22.344 1 67.94 120 SER A CA 1
ATOM 920 C C . SER A 1 120 ? -37.562 -45 -23.75 1 67.94 120 SER A C 1
ATOM 922 O O . SER A 1 120 ? -37.75 -43.844 -24.125 1 67.94 120 SER A O 1
ATOM 924 N N . GLU A 1 121 ? -37.062 -45.906 -24.516 1 69.81 121 GLU A N 1
ATOM 925 C CA . GLU A 1 121 ? -36.594 -45.594 -25.844 1 69.81 121 GLU A CA 1
ATOM 926 C C . GLU A 1 121 ? -37.719 -45.094 -26.75 1 69.81 121 GLU A C 1
ATOM 928 O O . GLU A 1 121 ? -37.5 -44.219 -27.594 1 69.81 121 GLU A O 1
ATOM 933 N N . ASP A 1 122 ? -38.875 -45.562 -26.5 1 68.5 122 ASP A N 1
ATOM 934 C CA . ASP A 1 122 ? -40 -45.281 -27.359 1 68.5 122 ASP A CA 1
ATOM 935 C C . ASP A 1 122 ? -40.906 -44.219 -26.75 1 68.5 122 ASP A C 1
ATOM 937 O O . ASP A 1 122 ? -41.938 -43.875 -27.328 1 68.5 122 ASP A O 1
ATOM 941 N N . THR A 1 123 ? -40.375 -43.719 -25.688 1 70.44 123 THR A N 1
ATOM 942 C CA . THR A 1 123 ? -41.219 -42.781 -24.953 1 70.44 123 THR A CA 1
ATOM 943 C C . THR A 1 123 ? -41.031 -41.375 -25.453 1 70.44 123 THR A C 1
ATOM 945 O O . THR A 1 123 ? -39.906 -40.969 -25.797 1 70.44 123 THR A O 1
ATOM 948 N N . ASP A 1 124 ? -42.156 -40.75 -25.578 1 79.38 124 ASP A N 1
ATOM 949 C CA . ASP A 1 124 ? -42.188 -39.312 -25.906 1 79.38 124 ASP A CA 1
ATOM 950 C C . ASP A 1 124 ? -41.438 -38.5 -24.859 1 79.38 124 ASP A C 1
ATOM 952 O O . ASP A 1 124 ? -41.625 -38.719 -23.656 1 79.38 124 ASP A O 1
ATOM 956 N N . LEU A 1 125 ? -40.562 -37.625 -25.266 1 84.44 125 LEU A N 1
ATOM 957 C CA . LEU A 1 125 ? -39.719 -36.781 -24.422 1 84.44 125 LEU A CA 1
ATOM 958 C C . LEU A 1 125 ? -40.562 -36 -23.422 1 84.44 125 LEU A C 1
ATOM 960 O O . LEU A 1 125 ? -40.125 -35.719 -22.312 1 84.44 125 LEU A O 1
ATOM 964 N N . THR A 1 126 ? -41.781 -35.719 -23.719 1 81 126 THR A N 1
ATOM 965 C CA . THR A 1 126 ? -42.656 -34.906 -22.891 1 81 126 THR A CA 1
ATOM 966 C C . THR A 1 126 ? -43.125 -35.688 -21.672 1 81 126 THR A C 1
ATOM 968 O O . THR A 1 126 ? -43.562 -35.094 -20.672 1 81 126 THR A O 1
ATOM 971 N N . THR A 1 127 ? -43.031 -36.969 -21.719 1 82.94 127 THR A N 1
ATOM 972 C CA . THR A 1 127 ? -43.5 -37.781 -20.609 1 82.94 127 THR A CA 1
ATOM 973 C C . THR A 1 127 ? -42.375 -38.062 -19.625 1 82.94 127 THR A C 1
ATOM 975 O O . THR A 1 127 ? -42.625 -38.531 -18.5 1 82.94 127 THR A O 1
ATOM 978 N N . LEU A 1 128 ? -41.188 -37.75 -20.078 1 89.25 128 LEU A N 1
ATOM 979 C CA . LEU A 1 128 ? -40.031 -37.969 -19.203 1 89.25 128 LEU A CA 1
ATOM 980 C C . LEU A 1 128 ? -39.938 -36.844 -18.172 1 89.25 128 LEU A C 1
ATOM 982 O O . LEU A 1 128 ? -40.469 -35.75 -18.375 1 89.25 128 LEU A O 1
ATOM 986 N N . PRO A 1 129 ? -39.344 -37.125 -17 1 91.5 129 PRO A N 1
ATOM 987 C CA . PRO A 1 129 ? -39.125 -36.062 -16.031 1 91.5 129 PRO A CA 1
ATOM 988 C C . PRO A 1 129 ? -38.062 -35.062 -16.5 1 91.5 129 PRO A C 1
ATOM 990 O O . PRO A 1 129 ? -36.969 -35.469 -16.906 1 91.5 129 PRO A O 1
ATOM 993 N N . TRP A 1 130 ? -38.344 -33.812 -16.391 1 92.38 130 TRP A N 1
ATOM 994 C CA . TRP A 1 130 ? -37.438 -32.719 -16.734 1 92.38 130 TRP A CA 1
ATOM 995 C C . TRP A 1 130 ? -36.906 -32.031 -15.469 1 92.38 130 TRP A C 1
ATOM 997 O O . TRP A 1 130 ? -37.688 -31.516 -14.664 1 92.38 130 TRP A O 1
ATOM 1007 N N . ILE A 1 131 ? -35.625 -32.125 -15.336 1 93.94 131 ILE A N 1
ATOM 1008 C CA . ILE A 1 131 ? -34.969 -31.562 -14.164 1 93.94 131 ILE A CA 1
ATOM 1009 C C . ILE A 1 131 ? -34.25 -30.266 -14.547 1 93.94 131 ILE A C 1
ATOM 1011 O O . ILE A 1 131 ? -33.406 -30.266 -15.445 1 93.94 131 ILE A O 1
ATOM 1015 N N . THR A 1 132 ? -34.5 -29.219 -13.789 1 93.06 132 THR A N 1
ATOM 1016 C CA . THR A 1 132 ? -33.906 -27.922 -14.102 1 93.06 132 THR A CA 1
ATOM 1017 C C . THR A 1 132 ? -32.594 -27.734 -13.375 1 93.06 132 THR A C 1
ATOM 1019 O O . THR A 1 132 ? -32.5 -27.953 -12.156 1 93.06 132 THR A O 1
ATOM 1022 N N . ILE A 1 133 ? -31.516 -27.453 -14.102 1 94.56 133 ILE A N 1
ATOM 1023 C CA . ILE A 1 133 ? -30.188 -27.109 -13.586 1 94.56 133 ILE A CA 1
ATOM 1024 C C . ILE A 1 133 ? -29.734 -25.781 -14.164 1 94.56 133 ILE A C 1
ATOM 1026 O O . ILE A 1 133 ? -30.016 -25.469 -15.328 1 94.56 133 ILE A O 1
ATOM 1030 N N . THR A 1 134 ? -29.141 -24.938 -13.336 1 94.88 134 THR A N 1
ATOM 1031 C CA . THR A 1 134 ? -28.625 -23.656 -13.82 1 94.88 134 THR A CA 1
ATOM 1032 C C . THR A 1 134 ? -27.094 -23.641 -13.773 1 94.88 134 THR A C 1
ATOM 1034 O O . THR A 1 134 ? -26.5 -24.141 -12.812 1 94.88 134 THR A O 1
ATOM 1037 N N . ASP A 1 135 ? -26.453 -23.172 -14.836 1 93.56 135 ASP A N 1
ATOM 1038 C CA . ASP A 1 135 ? -25.016 -22.969 -14.922 1 93.56 135 ASP A CA 1
ATOM 1039 C C . ASP A 1 135 ? -24.688 -21.516 -15.258 1 93.56 135 ASP A C 1
ATOM 1041 O O . ASP A 1 135 ? -25.281 -20.938 -16.172 1 93.56 135 ASP A O 1
ATOM 1045 N N . ASP A 1 136 ? -23.812 -20.906 -14.469 1 93.5 136 ASP A N 1
ATOM 1046 C CA . ASP A 1 136 ? -23.359 -19.547 -14.789 1 93.5 136 ASP A CA 1
ATOM 1047 C C . ASP A 1 136 ? -21.891 -19.547 -15.188 1 93.5 136 ASP A C 1
ATOM 1049 O O . ASP A 1 136 ? -21.219 -20.578 -15.109 1 93.5 136 ASP A O 1
ATOM 1053 N N . ASP A 1 137 ? -21.391 -18.375 -15.672 1 92.12 137 ASP A N 1
ATOM 1054 C CA . ASP A 1 137 ? -20.047 -18.312 -16.234 1 92.12 137 ASP A CA 1
ATOM 1055 C C . ASP A 1 137 ? -19.047 -17.781 -15.211 1 92.12 137 ASP A C 1
ATOM 1057 O O . ASP A 1 137 ? -17.922 -17.438 -15.562 1 92.12 137 ASP A O 1
ATOM 1061 N N . GLU A 1 138 ? -19.312 -17.656 -13.945 1 90.94 138 GLU A N 1
ATOM 1062 C CA . GLU A 1 138 ? -18.5 -16.984 -12.945 1 90.94 138 GLU A CA 1
ATOM 1063 C C . GLU A 1 138 ? -17.125 -17.641 -12.812 1 90.94 138 GLU A C 1
ATOM 1065 O O . GLU A 1 138 ? -16.109 -16.953 -12.75 1 90.94 138 GLU A O 1
ATOM 1070 N N . ALA A 1 139 ? -17.109 -18.922 -12.859 1 93.12 139 ALA A N 1
ATOM 1071 C CA . ALA A 1 139 ? -15.875 -19.656 -12.594 1 93.12 139 ALA A CA 1
ATOM 1072 C C . ALA A 1 139 ? -15.016 -19.766 -13.852 1 93.12 139 ALA A C 1
ATOM 1074 O O . ALA A 1 139 ? -13.836 -20.109 -13.781 1 93.12 139 ALA A O 1
ATOM 1075 N N . THR A 1 140 ? -15.602 -19.484 -15.062 1 92.06 140 THR A N 1
ATOM 1076 C CA . THR A 1 140 ? -14.859 -19.719 -16.297 1 92.06 140 THR A CA 1
ATOM 1077 C C . THR A 1 140 ? -14.797 -18.453 -17.141 1 92.06 140 THR A C 1
ATOM 1079 O O . THR A 1 140 ? -13.891 -18.297 -17.969 1 92.06 140 THR A O 1
ATOM 1082 N N . ARG A 1 141 ? -15.758 -17.656 -17.062 1 89.81 141 ARG A N 1
ATOM 1083 C CA . ARG A 1 141 ? -15.914 -16.484 -17.922 1 89.81 141 ARG A CA 1
ATOM 1084 C C . ARG A 1 141 ? -15.805 -16.859 -19.406 1 89.81 141 ARG A C 1
ATOM 1086 O O . ARG A 1 141 ? -15.109 -16.203 -20.172 1 89.81 141 ARG A O 1
ATOM 1093 N N . SER A 1 142 ? -16.469 -17.953 -19.688 1 89.69 142 SER A N 1
ATOM 1094 C CA . SER A 1 142 ? -16.375 -18.484 -21.047 1 89.69 142 SER A CA 1
ATOM 1095 C C . SER A 1 142 ? -17.75 -18.75 -21.641 1 89.69 142 SER A C 1
ATOM 1097 O O . SER A 1 142 ? -18.703 -19 -20.891 1 89.69 142 SER A O 1
ATOM 1099 N N . ILE A 1 143 ? -17.75 -18.641 -22.891 1 90.75 143 ILE A N 1
ATOM 1100 C CA . ILE A 1 143 ? -18.938 -19.062 -23.641 1 90.75 143 ILE A CA 1
ATOM 1101 C C . ILE A 1 143 ? -18.781 -20.531 -24.047 1 90.75 143 ILE A C 1
ATOM 1103 O O . ILE A 1 143 ? -17.719 -21.125 -23.875 1 90.75 143 ILE A O 1
ATOM 1107 N N . GLY A 1 144 ? -19.859 -21.188 -24.484 1 90.25 144 GLY A N 1
ATOM 1108 C CA . GLY A 1 144 ? -19.797 -22.547 -25.016 1 90.25 144 GLY A CA 1
ATOM 1109 C C . GLY A 1 144 ? -19.812 -23.609 -23.938 1 90.25 144 GLY A C 1
ATOM 1110 O O . GLY A 1 144 ? -19.438 -24.75 -24.188 1 90.25 144 GLY A O 1
ATOM 1111 N N . ARG A 1 145 ? -20.141 -23.234 -22.75 1 94.62 145 ARG A N 1
ATOM 1112 C CA . ARG A 1 145 ? -20.188 -24.172 -21.641 1 94.62 145 ARG A CA 1
ATOM 1113 C C . ARG A 1 145 ? -21.203 -25.281 -21.891 1 94.62 145 ARG A C 1
ATOM 1115 O O . ARG A 1 145 ? -21.078 -26.391 -21.359 1 94.62 145 ARG A O 1
ATOM 1122 N N . ASP A 1 146 ? -22.203 -25.016 -22.719 1 94.69 146 ASP A N 1
ATOM 1123 C CA . ASP A 1 146 ? -23.219 -26.016 -23.062 1 94.69 146 ASP A CA 1
ATOM 1124 C C . ASP A 1 146 ? -22.609 -27.203 -23.781 1 94.69 146 ASP A C 1
ATOM 1126 O O . ASP A 1 146 ? -22.969 -28.359 -23.516 1 94.69 146 ASP A O 1
ATOM 1130 N N . LYS A 1 147 ? -21.703 -26.859 -24.672 1 94.38 147 LYS A N 1
ATOM 1131 C CA . LYS A 1 147 ? -21.016 -27.922 -25.391 1 94.38 147 LYS A CA 1
ATOM 1132 C C . LYS A 1 147 ? -20.141 -28.75 -24.453 1 94.38 147 LYS A C 1
ATOM 1134 O O . LYS A 1 147 ? -20.109 -29.984 -24.547 1 94.38 147 LYS A O 1
ATOM 1139 N N . VAL A 1 148 ? -19.484 -28.094 -23.562 1 96.25 148 VAL A N 1
ATOM 1140 C CA . VAL A 1 148 ? -18.609 -28.766 -22.609 1 96.25 148 VAL A CA 1
ATOM 1141 C C . VAL A 1 148 ? -19.438 -29.625 -21.656 1 96.25 148 VAL A C 1
ATOM 1143 O O . VAL A 1 148 ? -19.062 -30.734 -21.312 1 96.25 148 VAL A O 1
ATOM 1146 N N . PHE A 1 149 ? -20.516 -29.094 -21.25 1 97.12 149 PHE A N 1
ATOM 1147 C CA . PHE A 1 149 ? -21.438 -29.844 -20.391 1 97.12 149 PHE A CA 1
ATOM 1148 C C . PHE A 1 149 ? -21.922 -31.109 -21.078 1 97.12 149 PHE A C 1
ATOM 1150 O O . PHE A 1 149 ? -21.938 -32.188 -20.484 1 97.12 149 PHE A O 1
ATOM 1157 N N . GLY A 1 150 ? -22.328 -30.953 -22.359 1 97.25 150 GLY A N 1
ATOM 1158 C CA . GLY A 1 150 ? -22.719 -32.125 -23.141 1 97.25 150 GLY A CA 1
ATOM 1159 C C . GLY A 1 150 ? -21.625 -33.156 -23.219 1 97.25 150 GLY A C 1
ATOM 1160 O O . GLY A 1 150 ? -21.906 -34.344 -23.094 1 97.25 150 GLY A O 1
ATOM 1161 N N . ASP A 1 151 ? -20.469 -32.688 -23.438 1 97.06 151 ASP A N 1
ATOM 1162 C CA . ASP A 1 151 ? -19.344 -33.625 -23.531 1 97.06 151 ASP A CA 1
ATOM 1163 C C . ASP A 1 151 ? -19.078 -34.281 -22.188 1 97.06 151 ASP A C 1
ATOM 1165 O O . ASP A 1 151 ? -18.688 -35.469 -22.156 1 97.06 151 ASP A O 1
ATOM 1169 N N . MET A 1 152 ? -19.219 -33.594 -21.078 1 97.56 152 MET A N 1
ATOM 1170 C CA . MET A 1 152 ? -19.109 -34.188 -19.75 1 97.56 152 MET A CA 1
ATOM 1171 C C . MET A 1 152 ? -20.094 -35.344 -19.609 1 97.56 152 MET A C 1
ATOM 1173 O O . MET A 1 152 ? -19.703 -36.438 -19.172 1 97.56 152 MET A O 1
ATOM 1177 N N . LEU A 1 153 ? -21.328 -35.094 -20.031 1 98 153 LEU A N 1
ATOM 1178 C CA . LEU A 1 153 ? -22.359 -36.125 -19.953 1 98 153 LEU A CA 1
ATOM 1179 C C . LEU A 1 153 ? -22.016 -37.312 -20.844 1 98 153 LEU A C 1
ATOM 1181 O O . LEU A 1 153 ? -22.25 -38.469 -20.469 1 98 153 LEU A O 1
ATOM 1185 N N . ARG A 1 154 ? -21.484 -37 -22 1 97.5 154 ARG A N 1
ATOM 1186 C CA . ARG A 1 154 ? -21.078 -38.062 -22.906 1 97.5 154 ARG A CA 1
ATOM 1187 C C . ARG A 1 154 ? -19.984 -38.938 -22.281 1 97.5 154 ARG A C 1
ATOM 1189 O O . ARG A 1 154 ? -20.047 -40.188 -22.344 1 97.5 154 ARG A O 1
ATOM 1196 N N . ILE A 1 155 ? -19.062 -38.344 -21.672 1 96.81 155 ILE A N 1
ATOM 1197 C CA . ILE A 1 155 ? -17.984 -39.062 -21.016 1 96.81 155 ILE A CA 1
ATOM 1198 C C . ILE A 1 155 ? -18.562 -39.969 -19.906 1 96.81 155 ILE A C 1
ATOM 1200 O O . ILE A 1 155 ? -18.172 -41.125 -19.781 1 96.81 155 ILE A O 1
ATOM 1204 N N . LEU A 1 156 ? -19.5 -39.438 -19.156 1 97.06 156 LEU A N 1
ATOM 1205 C CA . LEU A 1 156 ? -20.141 -40.219 -18.109 1 97.06 156 LEU A CA 1
ATOM 1206 C C . LEU A 1 156 ? -20.812 -41.469 -18.688 1 97.06 156 LEU A C 1
ATOM 1208 O O . LEU A 1 156 ? -20.844 -42.5 -18.031 1 97.06 156 LEU A O 1
ATOM 1212 N N . HIS A 1 157 ? -21.344 -41.344 -19.859 1 97.12 157 HIS A N 1
ATOM 1213 C CA . HIS A 1 157 ? -22.094 -42.406 -20.5 1 97.12 157 HIS A CA 1
ATOM 1214 C C . HIS A 1 157 ? -21.172 -43.312 -21.344 1 97.12 157 HIS A C 1
ATOM 1216 O O . HIS A 1 157 ? -21.641 -44.188 -22.062 1 97.12 157 HIS A O 1
ATOM 1222 N N . GLY A 1 158 ? -19.938 -43 -21.344 1 94.25 158 GLY A N 1
ATOM 1223 C CA . GLY A 1 158 ? -18.969 -43.781 -22.078 1 94.25 158 GLY A CA 1
ATOM 1224 C C . GLY A 1 158 ? -19.016 -43.531 -23.578 1 94.25 158 GLY A C 1
ATOM 1225 O O . GLY A 1 158 ? -18.672 -44.406 -24.375 1 94.25 158 GLY A O 1
ATOM 1226 N N . GLN A 1 159 ? -19.469 -42.375 -23.969 1 94.31 159 GLN A N 1
ATOM 1227 C CA . GLN A 1 159 ? -19.547 -41.969 -25.375 1 94.31 159 GLN A CA 1
ATOM 1228 C C . GLN A 1 159 ? -18.406 -41.031 -25.75 1 94.31 159 GLN A C 1
ATOM 1230 O O . GLN A 1 159 ? -17.859 -40.344 -24.891 1 94.31 159 GLN A O 1
ATOM 1235 N N . PRO A 1 160 ? -18.078 -41.031 -27.016 1 92.5 160 PRO A N 1
ATOM 1236 C CA . PRO A 1 160 ? -17.062 -40.062 -27.438 1 92.5 160 PRO A CA 1
ATOM 1237 C C . PRO A 1 160 ? -17.562 -38.594 -27.391 1 92.5 160 PRO A C 1
ATOM 1239 O O . PRO A 1 160 ? -18.75 -38.344 -27.625 1 92.5 160 PRO A O 1
ATOM 1242 N N . VAL A 1 161 ? -16.609 -37.75 -27.094 1 93.69 161 VAL A N 1
ATOM 1243 C CA . VAL A 1 161 ? -16.953 -36.344 -27.047 1 93.69 161 VAL A CA 1
ATOM 1244 C C . VAL A 1 161 ? -17.281 -35.812 -28.438 1 93.69 161 VAL A C 1
ATOM 1246 O O . VAL A 1 161 ? -16.797 -36.375 -29.438 1 93.69 161 VAL A O 1
ATOM 1249 N N . GLN A 1 162 ? -18.109 -34.781 -28.5 1 92.69 162 GLN A N 1
ATOM 1250 C CA . GLN A 1 162 ? -18.5 -34.188 -29.781 1 92.69 162 GLN A CA 1
ATOM 1251 C C . GLN A 1 162 ? -17.562 -33.062 -30.188 1 92.69 162 GLN A C 1
ATOM 1253 O O . GLN A 1 162 ? -17.422 -32.75 -31.375 1 92.69 162 GLN A O 1
ATOM 1258 N N . THR A 1 163 ? -16.953 -32.438 -29.219 1 91.44 163 THR A N 1
ATOM 1259 C CA . THR A 1 163 ? -15.992 -31.375 -29.516 1 91.44 163 THR A CA 1
ATOM 1260 C C . THR A 1 163 ? -14.812 -31.906 -30.312 1 91.44 163 THR A C 1
ATOM 1262 O O . THR A 1 163 ? -14.203 -32.906 -29.938 1 91.44 163 THR A O 1
ATOM 1265 N N . PRO A 1 164 ? -14.547 -31.234 -31.438 1 89.06 164 PRO A N 1
ATOM 1266 C CA . PRO A 1 164 ? -13.43 -31.703 -32.281 1 89.06 164 PRO A CA 1
ATOM 1267 C C . PRO A 1 164 ? -12.086 -31.625 -31.547 1 89.06 164 PRO A C 1
ATOM 1269 O O . PRO A 1 164 ? -11.875 -30.75 -30.703 1 89.06 164 PRO A O 1
ATOM 1272 N N . ALA A 1 165 ? -11.25 -32.5 -31.969 1 86.69 165 ALA A N 1
ATOM 1273 C CA . ALA A 1 165 ? -9.93 -32.594 -31.344 1 86.69 165 ALA A CA 1
ATOM 1274 C C . ALA A 1 165 ? -9.172 -31.281 -31.438 1 86.69 165 ALA A C 1
ATOM 1276 O O . ALA A 1 165 ? -8.422 -30.922 -30.531 1 86.69 165 ALA A O 1
ATOM 1277 N N . THR A 1 166 ? -9.398 -30.531 -32.438 1 85.25 166 THR A N 1
ATOM 1278 C CA . THR A 1 166 ? -8.703 -29.281 -32.656 1 85.25 166 THR A CA 1
ATOM 1279 C C . THR A 1 166 ? -9.188 -28.203 -31.688 1 85.25 166 THR A C 1
ATOM 1281 O O . THR A 1 166 ? -8.5 -27.203 -31.484 1 85.25 166 THR A O 1
ATOM 1284 N N . SER A 1 167 ? -10.344 -28.453 -31.094 1 87.56 167 SER A N 1
ATOM 1285 C CA . SER A 1 167 ? -10.938 -27.453 -30.219 1 87.56 167 SER A CA 1
ATOM 1286 C C . SER A 1 167 ? -10.727 -27.828 -28.75 1 87.56 167 SER A C 1
ATOM 1288 O O . SER A 1 167 ? -11.125 -27.078 -27.844 1 87.56 167 SER A O 1
ATOM 1290 N N . ILE A 1 168 ? -10.07 -28.953 -28.578 1 91.69 168 ILE A N 1
ATOM 1291 C CA . ILE A 1 168 ? -9.766 -29.359 -27.219 1 91.69 168 ILE A CA 1
ATOM 1292 C C . ILE A 1 168 ? -8.477 -28.688 -26.75 1 91.69 168 ILE A C 1
ATOM 1294 O O . ILE A 1 168 ? -7.375 -29.125 -27.078 1 91.69 168 ILE A O 1
ATOM 1298 N N . ASN A 1 169 ? -8.609 -27.609 -26.094 1 91.75 169 ASN A N 1
ATOM 1299 C CA . ASN A 1 169 ? -7.492 -26.828 -25.562 1 91.75 169 ASN A CA 1
ATOM 1300 C C . ASN A 1 169 ? -7.562 -26.734 -24.031 1 91.75 169 ASN A C 1
ATOM 1302 O O . ASN A 1 169 ? -8.414 -27.375 -23.406 1 91.75 169 ASN A O 1
ATOM 1306 N N . MET A 1 170 ? -6.699 -26 -23.438 1 93.62 170 MET A N 1
ATOM 1307 C CA . MET A 1 170 ? -6.605 -25.922 -21.984 1 93.62 170 MET A CA 1
ATOM 1308 C C . MET A 1 170 ? -7.879 -25.344 -21.391 1 93.62 170 MET A C 1
ATOM 1310 O O . MET A 1 170 ? -8.344 -25.781 -20.344 1 93.62 170 MET A O 1
ATOM 1314 N N . LEU A 1 171 ? -8.406 -24.328 -22.078 1 92.88 171 LEU A N 1
ATOM 1315 C CA . LEU A 1 171 ? -9.633 -23.719 -21.578 1 92.88 171 LEU A CA 1
ATOM 1316 C C . LEU A 1 171 ? -10.773 -24.734 -21.562 1 92.88 171 LEU A C 1
ATOM 1318 O O . LEU A 1 171 ? -11.562 -24.781 -20.609 1 92.88 171 LEU A O 1
ATOM 1322 N N . PHE A 1 172 ? -10.867 -25.531 -22.609 1 94.31 172 PHE A N 1
ATOM 1323 C CA . PHE A 1 172 ? -11.875 -26.594 -22.656 1 94.31 172 PHE A CA 1
ATOM 1324 C C . PHE A 1 172 ? -11.734 -27.531 -21.484 1 94.31 172 PHE A C 1
ATOM 1326 O O . PHE A 1 172 ? -12.703 -27.781 -20.766 1 94.31 172 PHE A O 1
ATOM 1333 N N . VAL A 1 173 ? -10.578 -28 -21.297 1 96.19 173 VAL A N 1
ATOM 1334 C CA . VAL A 1 173 ? -10.336 -28.984 -20.25 1 96.19 173 VAL A CA 1
ATOM 1335 C C . VAL A 1 173 ? -10.562 -28.344 -18.875 1 96.19 173 VAL A C 1
ATOM 1337 O O . VAL A 1 173 ? -11.055 -29 -17.953 1 96.19 173 VAL A O 1
ATOM 1340 N N . THR A 1 174 ? -10.141 -27.078 -18.734 1 97.19 174 THR A N 1
ATOM 1341 C CA . THR A 1 174 ? -10.367 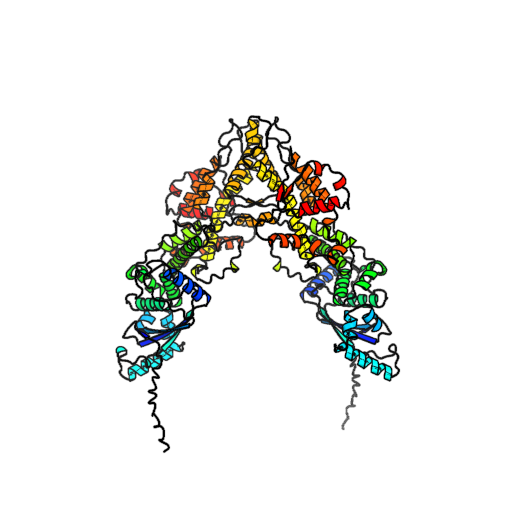-26.375 -17.484 1 97.19 174 THR A CA 1
ATOM 1342 C C . THR A 1 174 ? -11.859 -26.25 -17.203 1 97.19 174 THR A C 1
ATOM 1344 O O . THR A 1 174 ? -12.297 -26.5 -16.078 1 97.19 174 THR A O 1
ATOM 1347 N N . THR A 1 175 ? -12.609 -25.875 -18.156 1 96.5 175 THR A N 1
ATOM 1348 C CA . THR A 1 175 ? -14.055 -25.781 -18 1 96.5 175 THR A CA 1
ATOM 1349 C C . THR A 1 175 ? -14.648 -27.125 -17.625 1 96.5 175 THR A C 1
ATOM 1351 O O . THR A 1 175 ? -15.492 -27.203 -16.719 1 96.5 175 THR A O 1
ATOM 1354 N N . LEU A 1 176 ? -14.18 -28.109 -18.312 1 96.88 176 LEU A N 1
ATOM 1355 C CA . LEU A 1 176 ? -14.625 -29.469 -18.016 1 96.88 176 LEU A CA 1
ATOM 1356 C C . LEU A 1 176 ? -14.32 -29.844 -16.562 1 96.88 176 LEU A C 1
ATOM 1358 O O . LEU A 1 176 ? -15.164 -30.406 -15.875 1 96.88 176 LEU A O 1
ATOM 1362 N N . ALA A 1 177 ? -13.109 -29.547 -16.141 1 97.69 177 ALA A N 1
ATOM 1363 C CA . ALA A 1 177 ? -12.688 -29.844 -14.773 1 97.69 177 ALA A CA 1
ATOM 1364 C C . ALA A 1 177 ? -13.555 -29.109 -13.758 1 97.69 177 ALA A C 1
ATOM 1366 O O . ALA A 1 177 ? -13.953 -29.672 -12.742 1 97.69 177 ALA A O 1
ATOM 1367 N N . ILE A 1 178 ? -13.82 -27.875 -14.008 1 97.69 178 ILE A N 1
ATOM 1368 C CA . ILE A 1 178 ? -14.641 -27.047 -13.125 1 97.69 178 ILE A CA 1
ATOM 1369 C C . ILE A 1 178 ? -16.047 -27.641 -13.039 1 97.69 178 ILE A C 1
ATOM 1371 O O . ILE A 1 178 ? -16.609 -27.766 -11.945 1 97.69 178 ILE A O 1
ATOM 1375 N N . LEU A 1 179 ? -16.609 -28.016 -14.133 1 97.06 179 LEU A N 1
ATOM 1376 C CA . LEU A 1 179 ? -17.938 -28.641 -14.156 1 97.06 179 LEU A CA 1
ATOM 1377 C C . LEU A 1 179 ? -17.906 -29.969 -13.406 1 97.06 179 LEU A C 1
ATOM 1379 O O . LEU A 1 179 ? -18.828 -30.281 -12.641 1 97.06 179 LEU A O 1
ATOM 1383 N N . ALA A 1 180 ? -16.906 -30.734 -13.727 1 97.56 180 ALA A N 1
ATOM 1384 C CA . ALA A 1 180 ? -16.781 -32.031 -13.062 1 97.56 180 ALA A CA 1
ATOM 1385 C C . ALA A 1 180 ? -16.734 -31.875 -11.547 1 97.56 180 ALA A C 1
ATOM 1387 O O . ALA A 1 180 ? -17.281 -32.719 -10.82 1 97.56 180 ALA A O 1
ATOM 1388 N N . ASP A 1 181 ? -16.047 -30.875 -11.086 1 97.06 181 ASP A N 1
ATOM 1389 C CA . ASP A 1 181 ? -15.992 -30.594 -9.656 1 97.06 181 ASP A CA 1
ATOM 1390 C C . ASP A 1 181 ? -17.359 -30.188 -9.117 1 97.06 181 ASP A C 1
ATOM 1392 O O . ASP A 1 181 ? -17.797 -30.688 -8.07 1 97.06 181 ASP A O 1
ATOM 1396 N N . ARG A 1 182 ? -18.031 -29.328 -9.805 1 96.12 182 ARG A N 1
ATOM 1397 C CA . ARG A 1 182 ? -19.359 -28.844 -9.398 1 96.12 182 ARG A CA 1
ATOM 1398 C C . ARG A 1 182 ? -20.359 -29.984 -9.312 1 96.12 182 ARG A C 1
ATOM 1400 O O . ARG A 1 182 ? -21.172 -30.031 -8.391 1 96.12 182 ARG A O 1
ATOM 1407 N N . PHE A 1 183 ? -20.25 -30.938 -10.258 1 96.69 183 PHE A N 1
ATOM 1408 C CA . PHE A 1 183 ? -21.234 -32 -10.344 1 96.69 183 PHE A CA 1
ATOM 1409 C C . PHE A 1 183 ? -20.672 -33.312 -9.766 1 96.69 183 PHE A C 1
ATOM 1411 O O . PHE A 1 183 ? -21.25 -34.375 -9.961 1 96.69 183 PHE A O 1
ATOM 1418 N N . ASP A 1 184 ? -19.562 -33.25 -9.148 1 96.56 184 ASP A N 1
ATOM 1419 C CA . ASP A 1 184 ? -18.953 -34.312 -8.375 1 96.56 184 ASP A CA 1
ATOM 1420 C C . ASP A 1 184 ? -18.75 -35.562 -9.227 1 96.56 184 ASP A C 1
ATOM 1422 O O . ASP A 1 184 ? -19.172 -36.656 -8.859 1 96.56 184 ASP A O 1
ATOM 1426 N N . CYS A 1 185 ? -18.125 -35.406 -10.359 1 97.56 185 CYS A N 1
ATOM 1427 C CA . CYS A 1 185 ? -17.781 -36.531 -11.234 1 97.56 185 CYS A CA 1
ATOM 1428 C C . CYS A 1 185 ? -16.344 -36.438 -11.719 1 97.56 185 CYS A C 1
ATOM 1430 O O . CYS A 1 185 ? -16.047 -36.75 -12.875 1 97.56 185 CYS A O 1
ATOM 1432 N N . ARG A 1 186 ? -15.469 -36 -10.898 1 96.81 186 ARG A N 1
ATOM 1433 C CA . ARG A 1 186 ? -14.078 -35.719 -11.234 1 96.81 186 ARG A CA 1
ATOM 1434 C C . ARG A 1 186 ? -13.336 -37 -11.609 1 96.81 186 ARG A C 1
ATOM 1436 O O . ARG A 1 186 ? -12.523 -37 -12.539 1 96.81 186 ARG A O 1
ATOM 1443 N N . THR A 1 187 ? -13.664 -38.062 -10.961 1 95.12 187 THR A N 1
ATOM 1444 C CA . THR A 1 187 ? -12.93 -39.312 -11.133 1 95.12 187 THR A CA 1
ATOM 1445 C C . THR A 1 187 ? -13.086 -39.844 -12.562 1 95.12 187 THR A C 1
ATOM 1447 O O . THR A 1 187 ? -12.109 -40.219 -13.195 1 95.12 187 THR A O 1
ATOM 1450 N N . VAL A 1 188 ? -14.305 -39.812 -13.078 1 95.56 188 VAL A N 1
ATOM 1451 C CA . VAL A 1 188 ? -14.586 -40.312 -14.422 1 95.56 188 VAL A CA 1
ATOM 1452 C C . VAL A 1 188 ? -13.938 -39.375 -15.461 1 95.56 188 VAL A C 1
ATOM 1454 O O . VAL A 1 188 ? -13.375 -39.875 -16.453 1 95.56 188 VAL A O 1
ATOM 1457 N N . ILE A 1 189 ? -14.031 -38.156 -15.156 1 96.19 189 ILE A N 1
ATOM 1458 C CA . ILE A 1 189 ? -13.469 -37.188 -16.094 1 96.19 189 ILE A CA 1
ATOM 1459 C C . ILE A 1 189 ? -11.953 -37.312 -16.109 1 96.19 189 ILE A C 1
ATOM 1461 O O . ILE A 1 189 ? -11.32 -37.219 -17.156 1 96.19 189 ILE A O 1
ATOM 1465 N N . ALA A 1 190 ? -11.336 -37.531 -14.961 1 95.38 190 ALA A N 1
ATOM 1466 C CA . ALA A 1 190 ? -9.883 -37.688 -14.844 1 95.38 190 ALA A CA 1
ATOM 1467 C C . ALA A 1 190 ? -9.383 -38.844 -15.695 1 95.38 190 ALA A C 1
ATOM 1469 O O . ALA A 1 190 ? -8.359 -38.75 -16.359 1 95.38 190 ALA A O 1
ATOM 1470 N N . ARG A 1 191 ? -10.086 -39.844 -15.758 1 92.56 191 ARG A N 1
ATOM 1471 C CA . ARG A 1 191 ? -9.719 -41.031 -16.531 1 92.56 191 ARG A CA 1
ATOM 1472 C C . ARG A 1 191 ? -9.805 -40.75 -18.031 1 92.56 191 ARG A C 1
ATOM 1474 O O . ARG A 1 191 ? -9.008 -41.281 -18.812 1 92.56 191 ARG A O 1
ATOM 1481 N N . SER A 1 192 ? -10.734 -39.906 -18.359 1 92.44 192 SER A N 1
ATOM 1482 C CA . SER A 1 192 ? -10.969 -39.625 -19.766 1 92.44 192 SER A CA 1
ATOM 1483 C C . SER A 1 192 ? -9.898 -38.688 -20.328 1 92.44 192 SER A C 1
ATOM 1485 O O . SER A 1 192 ? -9.719 -38.625 -21.547 1 92.44 192 SER A O 1
ATOM 1487 N N . LEU A 1 193 ? -9.219 -37.969 -19.469 1 88.88 193 LEU A N 1
ATOM 1488 C CA . LEU A 1 193 ? -8.203 -37.031 -19.922 1 88.88 193 LEU A CA 1
ATOM 1489 C C . LEU A 1 193 ? -7.098 -37.719 -20.688 1 88.88 193 LEU A C 1
ATOM 1491 O O . LEU A 1 193 ? -6.664 -37.25 -21.75 1 88.88 193 LEU A O 1
ATOM 1495 N N . SER A 1 194 ? -6.664 -38.812 -20.203 1 80.5 194 SER A N 1
ATOM 1496 C CA . SER A 1 194 ? -5.555 -39.562 -20.797 1 80.5 194 SER A CA 1
ATOM 1497 C C . SER A 1 194 ? -6.039 -40.469 -21.922 1 80.5 194 SER A C 1
ATOM 1499 O O . SER A 1 194 ? -5.309 -40.719 -22.891 1 80.5 194 SER A O 1
ATOM 1501 N N . SER A 1 195 ? -7.223 -40.875 -21.844 1 81.12 195 SER A N 1
ATOM 1502 C CA . SER A 1 195 ? -7.695 -41.906 -22.766 1 81.12 195 SER A CA 1
ATOM 1503 C C . SER A 1 195 ? -8.391 -41.281 -23.984 1 81.12 195 SER A C 1
ATOM 1505 O O . SER A 1 195 ? -8.008 -41.562 -25.125 1 81.12 195 SER A O 1
ATOM 1507 N N . SER A 1 196 ? -9.32 -40.406 -23.766 1 79.81 196 SER A N 1
ATOM 1508 C CA . SER A 1 196 ? -10.203 -39.969 -24.828 1 79.81 196 SER A CA 1
ATOM 1509 C C . SER A 1 196 ? -9.836 -38.562 -25.297 1 79.81 196 SER A C 1
ATOM 1511 O O . SER A 1 196 ? -9.859 -38.281 -26.5 1 79.81 196 SER A O 1
ATOM 1513 N N . LEU A 1 197 ? -9.469 -37.688 -24.438 1 85.81 197 LEU A N 1
ATOM 1514 C CA . LEU A 1 197 ? -9.289 -36.312 -24.797 1 85.81 197 LEU A CA 1
ATOM 1515 C C . LEU A 1 197 ? -7.875 -36.062 -25.328 1 85.81 197 LEU A C 1
ATOM 1517 O O . LEU A 1 197 ? -7.684 -35.25 -26.234 1 85.81 197 LEU A O 1
ATOM 1521 N N . LYS A 1 198 ? -6.875 -36.781 -24.984 1 82.06 198 LYS A N 1
ATOM 1522 C CA . LYS A 1 198 ? -5.488 -36.75 -25.422 1 82.06 198 LYS A CA 1
ATOM 1523 C C . LYS A 1 198 ? -4.973 -35.312 -25.562 1 82.06 198 LYS A C 1
ATOM 1525 O O . LYS A 1 198 ? -4.383 -34.969 -26.594 1 82.06 198 LYS A O 1
ATOM 1530 N N . LEU A 1 199 ? -5.281 -34.469 -24.641 1 86.06 199 LEU A N 1
ATOM 1531 C CA . LEU A 1 199 ? -4.809 -33.094 -24.641 1 86.06 199 LEU A CA 1
ATOM 1532 C C . LEU A 1 199 ? -3.295 -33.031 -24.453 1 86.06 199 LEU A C 1
ATOM 1534 O O . LEU A 1 199 ? -2.754 -33.688 -23.562 1 86.06 199 LEU A O 1
ATOM 1538 N N . LYS A 1 200 ? -2.67 -32.344 -25.406 1 87.31 200 LYS A N 1
ATOM 1539 C CA . LYS A 1 200 ? -1.273 -31.984 -25.188 1 87.31 200 LYS A CA 1
ATOM 1540 C C . LYS A 1 200 ? -1.168 -30.672 -24.391 1 87.31 200 LYS A C 1
ATOM 1542 O O . LYS A 1 200 ? -1.5 -29.609 -24.906 1 87.31 200 LYS A O 1
ATOM 1547 N N . TRP A 1 201 ? -0.707 -30.844 -23.188 1 91.12 201 TRP A N 1
ATOM 1548 C CA . TRP A 1 201 ? -0.642 -29.656 -22.328 1 91.12 201 TRP A CA 1
ATOM 1549 C C . TRP A 1 201 ? 0.302 -28.609 -22.906 1 91.12 201 TRP A C 1
ATOM 1551 O O . TRP A 1 201 ? 1.41 -28.938 -23.344 1 91.12 201 TRP A O 1
ATOM 1561 N N . PRO A 1 202 ? -0.104 -27.359 -22.922 1 91.25 202 PRO A N 1
ATOM 1562 C CA . PRO A 1 202 ? 0.736 -26.297 -23.484 1 91.25 202 PRO A CA 1
ATOM 1563 C C . PRO A 1 202 ? 1.973 -26.016 -22.641 1 91.25 202 PRO A C 1
ATOM 1565 O O . PRO A 1 202 ? 1.909 -26.078 -21.406 1 91.25 202 PRO A O 1
ATOM 1568 N N . LYS A 1 203 ? 3.031 -25.703 -23.359 1 89.62 203 LYS A N 1
ATOM 1569 C CA . LYS A 1 203 ? 4.254 -25.312 -22.656 1 89.62 203 LYS A CA 1
ATOM 1570 C C . LYS A 1 203 ? 4.195 -23.859 -22.219 1 89.62 203 LYS A C 1
ATOM 1572 O O . LYS A 1 203 ? 3.852 -22.969 -23 1 89.62 203 LYS A O 1
ATOM 1577 N N . THR A 1 204 ? 4.434 -23.609 -20.938 1 89.06 204 THR A N 1
ATOM 1578 C CA . THR A 1 204 ? 4.391 -22.266 -20.406 1 89.06 204 THR A CA 1
ATOM 1579 C C . THR A 1 204 ? 5.777 -21.812 -19.953 1 89.06 204 THR A C 1
ATOM 1581 O O . THR A 1 204 ? 6.027 -20.609 -19.781 1 89.06 204 THR A O 1
ATOM 1584 N N . SER A 1 205 ? 6.719 -22.641 -19.812 1 79.19 205 SER A N 1
ATOM 1585 C CA . SER A 1 205 ? 8.023 -22.359 -19.234 1 79.19 205 SER A CA 1
ATOM 1586 C C . SER A 1 205 ? 8.883 -21.516 -20.156 1 79.19 205 SER A C 1
ATOM 1588 O O . SER A 1 205 ? 9.766 -20.781 -19.703 1 79.19 205 SER A O 1
ATOM 1590 N N . ASN A 1 206 ? 8.562 -21.562 -21.375 1 71.81 206 ASN A N 1
ATOM 1591 C CA . ASN A 1 206 ? 9.414 -20.875 -22.328 1 71.81 206 ASN A CA 1
ATOM 1592 C C . ASN A 1 206 ? 8.828 -19.516 -22.734 1 71.81 206 ASN A C 1
ATOM 1594 O O . ASN A 1 206 ? 9.344 -18.859 -23.625 1 71.81 206 ASN A O 1
ATOM 1598 N N . ARG A 1 207 ? 7.828 -19.156 -22.047 1 73.62 207 ARG A N 1
ATOM 1599 C CA . ARG A 1 207 ? 7.172 -17.906 -22.391 1 73.62 207 ARG A CA 1
ATOM 1600 C C . ARG A 1 207 ? 7.316 -16.891 -21.266 1 73.62 207 ARG A C 1
ATOM 1602 O O . ARG A 1 207 ? 7.332 -17.266 -20.078 1 73.62 207 ARG A O 1
ATOM 1609 N N . ALA A 1 208 ? 7.473 -15.695 -21.641 1 67.62 208 ALA A N 1
ATOM 1610 C CA . ALA A 1 208 ? 7.699 -14.641 -20.656 1 67.62 208 ALA A CA 1
ATOM 1611 C C . ALA A 1 208 ? 6.441 -14.375 -19.828 1 67.62 208 ALA A C 1
ATOM 1613 O O . ALA A 1 208 ? 5.332 -14.391 -20.359 1 67.62 208 ALA A O 1
ATOM 1614 N N . LEU A 1 209 ? 6.516 -14.391 -18.547 1 67.75 209 LEU A N 1
ATOM 1615 C CA . LEU A 1 209 ? 5.43 -13.992 -17.672 1 67.75 209 LEU A CA 1
ATOM 1616 C C . LEU A 1 209 ? 5.559 -12.523 -17.281 1 67.75 209 LEU A C 1
ATOM 1618 O O . LEU A 1 209 ? 4.656 -11.953 -16.656 1 67.75 209 LEU A O 1
ATOM 1622 N N . ARG A 1 210 ? 6.672 -11.852 -17.703 1 61.44 210 ARG A N 1
ATOM 1623 C CA . ARG A 1 210 ? 6.922 -10.508 -17.188 1 61.44 210 ARG A CA 1
ATOM 1624 C C . ARG A 1 210 ? 5.859 -9.531 -17.672 1 61.44 210 ARG A C 1
ATOM 1626 O O . ARG A 1 210 ? 5.449 -9.57 -18.828 1 61.44 210 ARG A O 1
ATOM 1633 N N . ALA A 1 211 ? 5.449 -8.688 -16.75 1 54.09 211 ALA A N 1
ATOM 1634 C CA . ALA A 1 211 ? 4.387 -7.691 -16.875 1 54.09 211 ALA A CA 1
ATOM 1635 C C . ALA A 1 211 ? 4.605 -6.801 -18.094 1 54.09 211 ALA A C 1
ATOM 1637 O O . ALA A 1 211 ? 3.643 -6.348 -18.719 1 54.09 211 ALA A O 1
ATOM 1638 N N . ASP A 1 212 ? 5.949 -6.41 -18.312 1 51.56 212 ASP A N 1
ATOM 1639 C CA . ASP A 1 212 ? 6.148 -5.418 -19.375 1 51.56 212 ASP A CA 1
ATOM 1640 C C . ASP A 1 212 ? 5.523 -5.887 -20.688 1 51.56 212 ASP A C 1
ATOM 1642 O O . ASP A 1 212 ? 5.359 -5.094 -21.625 1 51.56 212 ASP A O 1
ATOM 1646 N N . SER A 1 213 ? 5.332 -7.203 -20.641 1 54.06 213 SER A N 1
ATOM 1647 C CA . SER A 1 213 ? 4.859 -7.688 -21.922 1 54.06 213 SER A CA 1
ATOM 1648 C C . SER A 1 213 ? 3.338 -7.652 -22.016 1 54.06 213 SER A C 1
ATOM 1650 O O . SER A 1 213 ? 2.754 -8.109 -23 1 54.06 213 SER A O 1
ATOM 1652 N N . GLY A 1 214 ? 2.686 -6.949 -21.156 1 62.5 214 GLY A N 1
ATOM 1653 C CA . GLY A 1 214 ? 1.28 -6.59 -21.266 1 62.5 214 GLY A CA 1
ATOM 1654 C C . GLY A 1 214 ? 0.359 -7.797 -21.281 1 62.5 214 GLY A C 1
ATOM 1655 O O . GLY A 1 214 ? 0.521 -8.719 -20.484 1 62.5 214 GLY A O 1
ATOM 1656 N N . LYS A 1 215 ? -0.333 -8.094 -22.422 1 66.44 215 LYS A N 1
ATOM 1657 C CA . LYS A 1 215 ? -1.432 -9.023 -22.672 1 66.44 215 LYS A CA 1
ATOM 1658 C C . LYS A 1 215 ? -0.917 -10.445 -22.828 1 66.44 215 LYS A C 1
ATOM 1660 O O . LYS A 1 215 ? -1.541 -11.398 -22.359 1 66.44 215 LYS A O 1
ATOM 1665 N N . SER A 1 216 ? 0.296 -10.609 -23.359 1 78.19 216 SER A N 1
ATOM 1666 C CA . SER A 1 216 ? 0.861 -11.93 -23.594 1 78.19 216 SER A CA 1
ATOM 1667 C C . SER A 1 216 ? 1.298 -12.594 -22.297 1 78.19 216 SER A C 1
ATOM 1669 O O . SER A 1 216 ? 1.071 -13.789 -22.094 1 78.19 216 SER A O 1
ATOM 1671 N N . ALA A 1 217 ? 1.842 -11.859 -21.438 1 82.5 217 ALA A N 1
ATOM 1672 C CA . ALA A 1 217 ? 2.268 -12.383 -20.141 1 82.5 217 ALA A CA 1
ATOM 1673 C C . ALA A 1 217 ? 1.07 -12.836 -19.312 1 82.5 217 ALA A C 1
ATOM 1675 O O . ALA A 1 217 ? 1.118 -13.883 -18.672 1 82.5 217 ALA A O 1
ATOM 1676 N N . LEU A 1 218 ? 0.089 -12.172 -19.484 1 83.69 218 LEU A N 1
ATOM 1677 C CA . LEU A 1 218 ? -1.127 -12.516 -18.766 1 83.69 218 LEU A CA 1
ATOM 1678 C C . LEU A 1 218 ? -1.733 -13.812 -19.297 1 83.69 218 LEU A C 1
ATOM 1680 O O . LEU A 1 218 ? -2.256 -14.625 -18.531 1 83.69 218 LEU A O 1
ATOM 1684 N N . GLY A 1 219 ? -1.655 -13.969 -20.594 1 88 219 GLY A N 1
ATOM 1685 C CA . GLY A 1 219 ? -2.146 -15.195 -21.188 1 88 219 GLY A CA 1
ATOM 1686 C C . GLY A 1 219 ? -1.389 -16.438 -20.75 1 88 219 GLY A C 1
ATOM 1687 O O . GLY A 1 219 ? -1.994 -17.453 -20.438 1 88 219 GLY A O 1
ATOM 1688 N N . THR A 1 220 ? -0.115 -16.297 -20.719 1 92.06 220 THR A N 1
ATOM 1689 C CA . THR A 1 220 ? 0.718 -17.406 -20.281 1 92.06 220 THR A CA 1
ATOM 1690 C C . THR A 1 220 ? 0.432 -17.75 -18.828 1 92.06 220 THR A C 1
ATOM 1692 O O . THR A 1 220 ? 0.329 -18.922 -18.469 1 92.06 220 THR A O 1
ATOM 1695 N N . GLU A 1 221 ? 0.321 -16.703 -18 1 93.5 221 GLU A N 1
ATOM 1696 C CA . GLU A 1 221 ? 0.004 -16.938 -16.594 1 93.5 221 GLU A CA 1
ATOM 1697 C C . GLU A 1 221 ? -1.346 -17.625 -16.438 1 93.5 221 GLU A C 1
ATOM 1699 O O . GLU A 1 221 ? -1.487 -18.531 -15.617 1 93.5 221 GLU A O 1
ATOM 1704 N N . GLN A 1 222 ? -2.287 -17.234 -17.219 1 92.5 222 GLN A N 1
ATOM 1705 C CA . GLN A 1 222 ? -3.613 -17.828 -17.172 1 92.5 222 GLN A CA 1
ATOM 1706 C C . GLN A 1 222 ? -3.547 -19.328 -17.469 1 92.5 222 GLN A C 1
ATOM 1708 O O . GLN A 1 222 ? -4.133 -20.141 -16.75 1 92.5 222 GLN A O 1
ATOM 1713 N N . VAL A 1 223 ? -2.824 -19.625 -18.484 1 95.12 223 VAL A N 1
ATOM 1714 C CA . VAL A 1 223 ? -2.689 -21.016 -18.875 1 95.12 223 VAL A CA 1
ATOM 1715 C C . VAL A 1 223 ? -2.01 -21.797 -17.766 1 95.12 223 VAL A C 1
ATOM 1717 O O . VAL A 1 223 ? -2.43 -22.922 -17.438 1 95.12 223 VAL A O 1
ATOM 1720 N N . LEU A 1 224 ? -1.007 -21.281 -17.234 1 96.5 224 LEU A N 1
ATOM 1721 C CA . LEU A 1 224 ? -0.293 -21.938 -16.156 1 96.5 224 LEU A CA 1
ATOM 1722 C C . LEU A 1 224 ? -1.218 -22.172 -14.961 1 96.5 224 LEU A C 1
ATOM 1724 O O . LEU A 1 224 ? -1.227 -23.266 -14.383 1 96.5 224 LEU A O 1
ATOM 1728 N N . ARG A 1 225 ? -1.958 -21.234 -14.609 1 96.94 225 ARG A N 1
ATOM 1729 C CA . ARG A 1 225 ? -2.891 -21.359 -13.492 1 96.94 225 ARG A CA 1
ATOM 1730 C C . ARG A 1 225 ? -3.988 -22.375 -13.812 1 96.94 225 ARG A C 1
ATOM 1732 O O . ARG A 1 225 ? -4.426 -23.109 -12.93 1 96.94 225 ARG A O 1
ATOM 1739 N N . GLN A 1 226 ? -4.41 -22.375 -15.023 1 97.25 226 GLN A N 1
ATOM 1740 C CA . GLN A 1 226 ? -5.363 -23.391 -15.453 1 97.25 226 GLN A CA 1
ATOM 1741 C C . GLN A 1 226 ? -4.773 -24.797 -15.297 1 97.25 226 GLN A C 1
ATOM 1743 O O . GLN A 1 226 ? -5.453 -25.703 -14.836 1 97.25 226 GLN A O 1
ATOM 1748 N N . LYS A 1 227 ? -3.557 -24.953 -15.703 1 97.62 227 LYS A N 1
ATOM 1749 C CA . LYS A 1 227 ? -2.875 -26.234 -15.539 1 97.62 227 LYS A CA 1
ATOM 1750 C C . LYS A 1 227 ? -2.889 -26.672 -14.078 1 97.62 227 LYS A C 1
ATOM 1752 O O . LYS A 1 227 ? -3.121 -27.859 -13.789 1 97.62 227 LYS A O 1
ATOM 1757 N N . ILE A 1 228 ? -2.672 -25.734 -13.188 1 98.44 228 ILE A N 1
ATOM 1758 C CA . ILE A 1 228 ? -2.648 -26.047 -11.758 1 98.44 228 ILE A CA 1
ATOM 1759 C C . ILE A 1 228 ? -4.043 -26.469 -11.305 1 98.44 228 ILE A C 1
ATOM 1761 O O . ILE A 1 228 ? -4.203 -27.5 -10.641 1 98.44 228 ILE A O 1
ATOM 1765 N N . LEU A 1 229 ? -5 -25.703 -11.664 1 98.31 229 LEU A N 1
ATOM 1766 C CA . LEU A 1 229 ? -6.367 -25.984 -11.242 1 98.31 229 LEU A CA 1
ATOM 1767 C C . LEU A 1 229 ? -6.816 -27.359 -11.75 1 98.31 229 LEU A C 1
ATOM 1769 O O . LEU A 1 229 ? -7.324 -28.172 -10.969 1 98.31 229 LEU A O 1
ATOM 1773 N N . VAL A 1 230 ? -6.586 -27.625 -13.031 1 97.88 230 VAL A N 1
ATOM 1774 C CA . VAL A 1 230 ? -7.004 -28.875 -13.648 1 97.88 230 VAL A CA 1
ATOM 1775 C C . VAL A 1 230 ? -6.273 -30.047 -13 1 97.88 230 VAL A C 1
ATOM 1777 O O . VAL A 1 230 ? -6.887 -31.062 -12.664 1 97.88 230 VAL A O 1
ATOM 1780 N N . SER A 1 231 ? -4.988 -29.891 -12.812 1 97.62 231 SER A N 1
ATOM 1781 C CA . SER A 1 231 ? -4.207 -30.969 -12.211 1 97.62 231 SER A CA 1
ATOM 1782 C C . SER A 1 231 ? -4.68 -31.266 -10.797 1 97.62 231 SER A C 1
ATOM 1784 O O . SER A 1 231 ? -4.672 -32.438 -10.367 1 97.62 231 SER A O 1
ATOM 1786 N N . TRP A 1 232 ? -5.07 -30.25 -10.07 1 97.81 232 TRP A N 1
ATOM 1787 C CA . TRP A 1 232 ? -5.555 -30.438 -8.711 1 97.81 232 TRP A CA 1
ATOM 1788 C C . TRP A 1 232 ? -6.934 -31.094 -8.703 1 97.81 232 TRP A C 1
ATOM 1790 O O . TRP A 1 232 ? -7.148 -32.094 -8.016 1 97.81 232 TRP A O 1
ATOM 1800 N N . LEU A 1 233 ? -7.84 -30.578 -9.523 1 97.38 233 LEU A N 1
ATOM 1801 C CA . LEU A 1 233 ? -9.211 -31.062 -9.531 1 97.38 233 LEU A CA 1
ATOM 1802 C C . LEU A 1 233 ? -9.289 -32.5 -10.078 1 97.38 233 LEU A C 1
ATOM 1804 O O . LEU A 1 233 ? -10.078 -33.312 -9.594 1 97.38 233 LEU A O 1
ATOM 1808 N N . LEU A 1 234 ? -8.461 -32.75 -11.102 1 96.38 234 LEU A N 1
ATOM 1809 C CA . LEU A 1 234 ? -8.555 -34.062 -11.766 1 96.38 234 LEU A CA 1
ATOM 1810 C C . LEU A 1 234 ? -7.449 -35 -11.289 1 96.38 234 LEU A C 1
ATOM 1812 O O . LEU A 1 234 ? -7.145 -36 -11.945 1 96.38 234 LEU A O 1
ATOM 1816 N N . ASP A 1 235 ? -6.758 -34.688 -10.266 1 94 235 ASP A N 1
ATOM 1817 C CA . ASP A 1 235 ? -5.805 -35.531 -9.547 1 94 235 ASP A CA 1
ATOM 1818 C C . ASP A 1 235 ? -4.68 -36 -10.469 1 94 235 ASP A C 1
ATOM 1820 O O . ASP A 1 235 ? -4.469 -37.219 -10.648 1 94 235 ASP A O 1
ATOM 1824 N N . GLN A 1 236 ? -3.986 -35.031 -11.023 1 94.44 236 GLN A N 1
ATOM 1825 C CA . GLN A 1 236 ? -2.766 -35.25 -11.797 1 94.44 236 GLN A CA 1
ATOM 1826 C C . GLN A 1 236 ? -1.533 -34.812 -11.008 1 94.44 236 GLN A C 1
ATOM 1828 O O . GLN A 1 236 ? -1.058 -33.688 -11.164 1 94.44 236 GLN A O 1
ATOM 1833 N N . PRO A 1 237 ? -0.97 -35.688 -10.211 1 94.5 237 PRO A N 1
ATOM 1834 C CA . PRO A 1 237 ? 0.019 -35.281 -9.211 1 94.5 237 PRO A CA 1
ATOM 1835 C C . PRO A 1 237 ? 1.302 -34.75 -9.844 1 94.5 237 PRO A C 1
ATOM 1837 O O . PRO A 1 237 ? 1.838 -33.719 -9.391 1 94.5 237 PRO A O 1
ATOM 1840 N N . MET A 1 238 ? 1.843 -35.469 -10.906 1 95.06 238 MET A N 1
ATOM 1841 C CA . MET A 1 238 ? 3.098 -35.031 -11.516 1 95.06 238 MET A CA 1
ATOM 1842 C C . MET A 1 238 ? 2.932 -33.688 -12.211 1 95.06 238 MET A C 1
ATOM 1844 O O . MET A 1 238 ? 3.793 -32.812 -12.094 1 95.06 238 MET A O 1
ATOM 1848 N N . LYS A 1 239 ? 1.775 -33.469 -12.852 1 95.56 239 LYS A N 1
ATOM 1849 C CA . LYS A 1 239 ? 1.498 -32.219 -13.5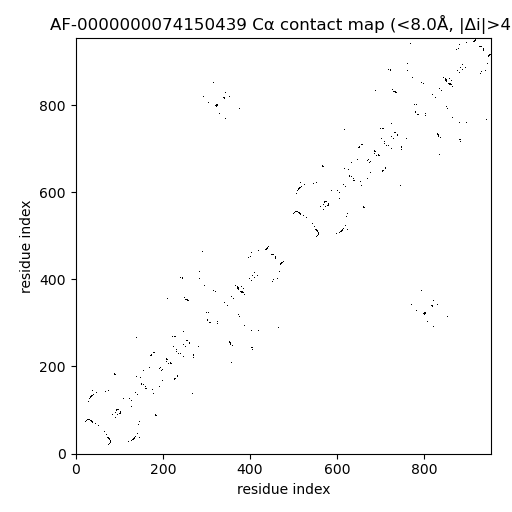31 1 95.56 239 LYS A CA 1
ATOM 1850 C C . LYS A 1 239 ? 1.296 -31.078 -12.531 1 95.56 239 LYS A C 1
ATOM 1852 O O . LYS A 1 239 ? 1.707 -29.953 -12.773 1 95.56 239 LYS A O 1
ATOM 1857 N N . LEU A 1 240 ? 0.688 -31.469 -11.43 1 97.75 240 LEU A N 1
ATOM 1858 C CA . LEU A 1 240 ? 0.485 -30.484 -10.375 1 97.75 240 LEU A CA 1
ATOM 1859 C C . LEU A 1 240 ? 1.819 -30 -9.812 1 97.75 240 LEU A C 1
ATOM 1861 O O . LEU A 1 240 ? 2.041 -28.797 -9.68 1 97.75 240 LEU A O 1
ATOM 1865 N N . HIS A 1 241 ? 2.646 -30.922 -9.555 1 97.5 241 HIS A N 1
ATOM 1866 C CA . HIS A 1 241 ? 3.957 -30.594 -9 1 97.5 241 HIS A CA 1
ATOM 1867 C C . HIS A 1 241 ? 4.746 -29.688 -9.938 1 97.5 241 HIS A C 1
ATOM 1869 O O . HIS A 1 241 ? 5.281 -28.672 -9.508 1 97.5 241 HIS A O 1
ATOM 1875 N N . ASP A 1 242 ? 4.742 -30.047 -11.195 1 96.56 242 ASP A N 1
ATOM 1876 C CA . ASP A 1 242 ? 5.492 -29.281 -12.188 1 96.56 242 ASP A CA 1
ATOM 1877 C C . ASP A 1 242 ? 4.926 -27.859 -12.336 1 96.56 242 ASP A C 1
ATOM 1879 O O . ASP A 1 242 ? 5.676 -26.891 -12.352 1 96.56 242 ASP A O 1
ATOM 1883 N N . ALA A 1 243 ? 3.646 -27.781 -12.414 1 97.69 243 ALA A N 1
ATOM 1884 C CA . ALA A 1 243 ? 3 -26.5 -12.648 1 97.69 243 ALA A CA 1
ATOM 1885 C C . ALA A 1 243 ? 3.129 -25.578 -11.43 1 97.69 243 ALA A C 1
ATOM 1887 O O . ALA A 1 243 ? 3.346 -24.375 -11.57 1 97.69 243 ALA A O 1
ATOM 1888 N N . THR A 1 244 ? 2.961 -26.109 -10.258 1 98.38 244 THR A N 1
ATOM 1889 C CA . THR A 1 244 ? 3.078 -25.312 -9.047 1 98.38 244 THR A CA 1
ATOM 1890 C C . THR A 1 244 ? 4.516 -24.844 -8.852 1 98.38 244 THR A C 1
ATOM 1892 O O . THR A 1 244 ? 4.746 -23.703 -8.438 1 98.38 244 THR A O 1
ATOM 1895 N N . ARG A 1 245 ? 5.473 -25.734 -9.148 1 97.5 245 ARG A N 1
ATOM 1896 C CA . ARG A 1 245 ? 6.867 -25.312 -9.094 1 97.5 245 ARG A CA 1
ATOM 1897 C C . ARG A 1 245 ? 7.133 -24.156 -10.039 1 97.5 245 ARG A C 1
ATOM 1899 O O . ARG A 1 245 ? 7.785 -23.172 -9.672 1 97.5 245 ARG A O 1
ATOM 1906 N N . GLU A 1 246 ? 6.578 -24.281 -11.18 1 96.81 246 GLU A N 1
ATOM 1907 C CA . GLU A 1 246 ? 6.789 -23.25 -12.195 1 96.81 246 GLU A CA 1
ATOM 1908 C C . GLU A 1 246 ? 6.234 -21.906 -11.734 1 96.81 246 GLU A C 1
ATOM 1910 O O . GLU A 1 246 ? 6.906 -20.875 -11.852 1 96.81 246 GLU A O 1
ATOM 1915 N N . ILE A 1 247 ? 5.027 -21.859 -11.188 1 97.25 247 ILE A N 1
ATOM 1916 C CA . ILE A 1 247 ? 4.41 -20.594 -10.828 1 97.25 247 ILE A CA 1
ATOM 1917 C C . ILE A 1 247 ? 5.133 -19.984 -9.625 1 97.25 247 ILE A C 1
ATOM 1919 O O . ILE A 1 247 ? 5.211 -18.766 -9.492 1 97.25 247 ILE A O 1
ATOM 1923 N N . ILE A 1 248 ? 5.637 -20.812 -8.75 1 97.88 248 ILE A N 1
ATOM 1924 C CA . ILE A 1 248 ? 6.406 -20.328 -7.602 1 97.88 248 ILE A CA 1
ATOM 1925 C C . ILE A 1 248 ? 7.676 -19.641 -8.086 1 97.88 248 ILE A C 1
ATOM 1927 O O . ILE A 1 248 ? 8.062 -18.594 -7.543 1 97.88 248 ILE A O 1
ATOM 1931 N N . LEU A 1 249 ? 8.305 -20.203 -9.133 1 96.88 249 LEU A N 1
ATOM 1932 C CA . LEU A 1 249 ? 9.57 -19.672 -9.633 1 96.88 249 LEU A CA 1
ATOM 1933 C C . LEU A 1 249 ? 9.344 -18.453 -10.516 1 96.88 249 LEU A C 1
ATOM 1935 O O . LEU A 1 249 ? 10.148 -17.516 -10.516 1 96.88 249 LEU A O 1
ATOM 1939 N N . ARG A 1 250 ? 8.219 -18.391 -11.164 1 95.25 250 ARG A N 1
ATOM 1940 C CA . ARG A 1 250 ? 7.984 -17.328 -12.141 1 95.25 250 ARG A CA 1
ATOM 1941 C C . ARG A 1 250 ? 7.113 -16.219 -11.555 1 95.25 250 ARG A C 1
ATOM 1943 O O . ARG A 1 250 ? 7.223 -15.07 -11.961 1 95.25 250 ARG A O 1
ATOM 1950 N N . GLY A 1 251 ? 6.254 -16.625 -10.664 1 94.5 251 GLY A N 1
ATOM 1951 C CA . GLY A 1 251 ? 5.434 -15.633 -9.984 1 94.5 251 GLY A CA 1
ATOM 1952 C C . GLY A 1 251 ? 4.059 -15.469 -10.594 1 94.5 251 GLY A C 1
ATOM 1953 O O . GLY A 1 251 ? 3.713 -16.172 -11.555 1 94.5 251 GLY A O 1
ATOM 1954 N N . SER A 1 252 ? 3.262 -14.617 -9.961 1 93.38 252 SER A N 1
ATOM 1955 C CA . SER A 1 252 ? 1.905 -14.305 -10.398 1 93.38 252 SER A CA 1
ATOM 1956 C C . SER A 1 252 ? 1.602 -12.82 -10.234 1 93.38 252 SER A C 1
ATOM 1958 O O . SER A 1 252 ? 2.004 -12.203 -9.25 1 93.38 252 SER A O 1
ATOM 1960 N N . SER A 1 253 ? 0.898 -12.297 -11.188 1 89.69 253 SER A N 1
ATOM 1961 C CA . SER A 1 253 ? 0.528 -10.883 -11.156 1 89.69 253 SER A CA 1
ATOM 1962 C C . SER A 1 253 ? -0.375 -10.57 -9.969 1 89.69 253 SER A C 1
ATOM 1964 O O . SER A 1 253 ? -0.387 -9.445 -9.469 1 89.69 253 SER A O 1
ATOM 1966 N N . HIS A 1 254 ? -1.021 -11.594 -9.438 1 89.38 254 HIS A N 1
ATOM 1967 C CA . HIS A 1 254 ? -1.959 -11.406 -8.336 1 89.38 254 HIS A CA 1
ATOM 1968 C C . HIS A 1 254 ? -1.232 -11.367 -6.996 1 89.38 254 HIS A C 1
ATOM 1970 O O . HIS A 1 254 ? -1.843 -11.086 -5.961 1 89.38 254 HIS A O 1
ATOM 1976 N N . TRP A 1 255 ? 0.04 -11.625 -7.09 1 92.56 255 TRP A N 1
ATOM 1977 C CA . TRP A 1 255 ? 0.792 -11.695 -5.844 1 92.56 255 TRP A CA 1
ATOM 1978 C C . TRP A 1 255 ? 1.569 -10.406 -5.594 1 92.56 255 TRP A C 1
ATOM 1980 O O . TRP A 1 255 ? 2.5 -10.383 -4.785 1 92.56 255 TRP A O 1
ATOM 1990 N N . SER A 1 256 ? 1.199 -9.297 -6.211 1 88.19 256 SER A N 1
ATOM 1991 C CA . SER A 1 256 ? 1.9 -8.023 -6.047 1 88.19 256 SER A CA 1
ATOM 1992 C C . SER A 1 256 ? 1.621 -7.418 -4.676 1 88.19 256 SER A C 1
ATOM 1994 O O . SER A 1 256 ? 0.474 -7.387 -4.227 1 88.19 256 SER A O 1
ATOM 1996 N N . ALA A 1 257 ? 2.648 -7.035 -4.031 1 79.31 257 ALA A N 1
ATOM 1997 C CA . ALA A 1 257 ? 2.516 -6.332 -2.756 1 79.31 257 ALA A CA 1
ATOM 1998 C C . ALA A 1 257 ? 2.248 -4.848 -2.975 1 79.31 257 ALA A C 1
ATOM 2000 O O . ALA A 1 257 ? 1.866 -4.137 -2.041 1 79.31 257 ALA A O 1
ATOM 2001 N N . LEU A 1 258 ? 2.414 -4.328 -4.113 1 78.38 258 LEU A N 1
ATOM 2002 C CA . LEU A 1 258 ? 2.346 -2.904 -4.414 1 78.38 258 LEU A CA 1
ATOM 2003 C C . LEU A 1 258 ? 1 -2.543 -5.031 1 78.38 258 LEU A C 1
ATOM 2005 O O . LEU A 1 258 ? 0.504 -1.429 -4.844 1 78.38 258 LEU A O 1
ATOM 2009 N N . VAL A 1 259 ? 0.457 -3.428 -5.801 1 70.38 259 VAL A N 1
ATOM 2010 C CA . VAL A 1 259 ? -0.795 -3.162 -6.5 1 70.38 259 VAL A CA 1
ATOM 2011 C C . VAL A 1 259 ? -1.914 -4.008 -5.898 1 70.38 259 VAL A C 1
ATOM 2013 O O . VAL A 1 259 ? -1.75 -5.215 -5.699 1 70.38 259 VAL A O 1
ATOM 2016 N N . SER A 1 260 ? -2.904 -3.254 -5.352 1 64.12 260 SER A N 1
ATOM 2017 C CA . SER A 1 260 ? -4.059 -4.004 -4.859 1 64.12 260 SER A CA 1
ATOM 2018 C C . SER A 1 260 ? -4.938 -4.477 -6.012 1 64.12 260 SER A C 1
ATOM 2020 O O . SER A 1 260 ? -5.355 -3.676 -6.852 1 64.12 260 SER A O 1
ATOM 2022 N N . TYR A 1 261 ? -4.863 -5.613 -6.352 1 56.59 261 TYR A N 1
ATOM 2023 C CA . TYR A 1 261 ? -5.617 -6.207 -7.449 1 56.59 261 TYR A CA 1
ATOM 2024 C C . TYR A 1 261 ? -7.109 -6.219 -7.145 1 56.59 261 TYR A C 1
ATOM 2026 O O . TYR A 1 261 ? -7.918 -6.633 -7.98 1 56.59 261 TYR A O 1
ATOM 2034 N N . ASP A 1 262 ? -7.543 -5.785 -5.961 1 55.94 262 ASP A N 1
ATOM 2035 C CA . ASP A 1 262 ? -9 -5.746 -5.863 1 55.94 262 ASP A CA 1
ATOM 2036 C C . ASP A 1 262 ? -9.609 -5.102 -7.105 1 55.94 262 ASP A C 1
ATOM 2038 O O . ASP A 1 262 ? -10.789 -5.312 -7.398 1 55.94 262 ASP A O 1
ATOM 2042 N N . GLU A 1 263 ? -8.898 -4.465 -7.938 1 53.59 263 GLU A N 1
ATOM 2043 C CA . GLU A 1 263 ? -9.484 -3.775 -9.086 1 53.59 263 GLU A CA 1
ATOM 2044 C C . GLU A 1 263 ? -9.664 -4.727 -10.266 1 53.59 263 GLU A C 1
ATOM 2046 O O . GLU A 1 263 ? -10.352 -4.398 -11.234 1 53.59 263 GLU A O 1
ATOM 2051 N N . LEU A 1 264 ? -9.023 -5.762 -10.375 1 55.69 264 LEU A N 1
ATOM 2052 C CA . LEU A 1 264 ? -9.242 -6.625 -11.523 1 55.69 264 LEU A CA 1
ATOM 2053 C C . LEU A 1 264 ? -10.195 -7.762 -11.18 1 55.69 264 LEU A C 1
ATOM 2055 O O . LEU A 1 264 ? -9.773 -8.789 -10.648 1 55.69 264 LEU A O 1
ATOM 2059 N N . PRO A 1 265 ? -11.453 -7.402 -11.156 1 60.72 265 PRO A N 1
ATOM 2060 C CA . PRO A 1 265 ? -12.375 -8.469 -10.758 1 60.72 265 PRO A CA 1
ATOM 2061 C C . PRO A 1 265 ? -12.18 -9.75 -11.562 1 60.72 265 PRO A C 1
ATOM 2063 O O . PRO A 1 265 ? -12.523 -9.805 -12.742 1 60.72 265 PRO A O 1
ATOM 2066 N N . SER A 1 266 ? -11.07 -10.562 -11.328 1 75.75 266 SER A N 1
ATOM 2067 C CA . SER A 1 266 ? -10.93 -11.883 -11.945 1 75.75 266 SER A CA 1
ATOM 2068 C C . SER A 1 266 ? -11.688 -12.945 -11.148 1 75.75 266 SER A C 1
ATOM 2070 O O . SER A 1 266 ? -11.242 -13.352 -10.07 1 75.75 266 SER A O 1
ATOM 2072 N N . THR A 1 267 ? -12.883 -13.281 -11.578 1 83.06 267 THR A N 1
ATOM 2073 C CA . THR A 1 267 ? -13.727 -14.234 -10.867 1 83.06 267 THR A CA 1
ATOM 2074 C C . THR A 1 267 ? -13.414 -15.664 -11.305 1 83.06 267 THR A C 1
ATOM 2076 O O . THR A 1 267 ? -13.859 -16.625 -10.672 1 83.06 267 THR A O 1
ATOM 2079 N N . GLU A 1 268 ? -12.609 -15.828 -12.359 1 92.88 268 GLU A N 1
ATOM 2080 C CA . GLU A 1 268 ? -12.289 -17.172 -12.828 1 92.88 268 GLU A CA 1
ATOM 2081 C C . GLU A 1 268 ? -11.625 -18 -11.734 1 92.88 268 GLU A C 1
ATOM 2083 O O . GLU A 1 268 ? -10.812 -17.484 -10.961 1 92.88 268 GLU A O 1
ATOM 2088 N N . ALA A 1 269 ? -11.953 -19.203 -11.734 1 94.88 269 ALA A N 1
ATOM 2089 C CA . ALA A 1 269 ? -11.594 -20.094 -10.633 1 94.88 269 ALA A CA 1
ATOM 2090 C C . ALA A 1 269 ? -10.078 -20.25 -10.516 1 94.88 269 ALA A C 1
ATOM 2092 O O . ALA A 1 269 ? -9.555 -20.469 -9.422 1 94.88 269 ALA A O 1
ATOM 2093 N N . TRP A 1 270 ? -9.391 -20.125 -11.664 1 96.25 270 TRP A N 1
ATOM 2094 C CA . TRP A 1 270 ? -7.957 -20.375 -11.625 1 96.25 270 TRP A CA 1
ATOM 2095 C C . TRP A 1 270 ? -7.211 -19.172 -11.047 1 96.25 270 TRP A C 1
ATOM 2097 O O . TRP A 1 270 ? -6.023 -19.281 -10.719 1 96.25 270 TRP A O 1
ATOM 2107 N N . TRP A 1 271 ? -7.855 -18.031 -10.828 1 93.94 271 TRP A N 1
ATOM 2108 C CA . TRP A 1 271 ? -7.199 -16.859 -10.242 1 93.94 271 TRP A CA 1
ATOM 2109 C C . TRP A 1 271 ? -7.215 -16.938 -8.719 1 93.94 271 TRP A C 1
ATOM 2111 O O . TRP A 1 271 ? -6.48 -16.203 -8.047 1 93.94 271 TRP A O 1
ATOM 2121 N N . ASN A 1 272 ? -8.031 -17.812 -8.188 1 94.12 272 ASN A N 1
ATOM 2122 C CA . ASN A 1 272 ? -8.023 -18.156 -6.77 1 94.12 272 ASN A CA 1
ATOM 2123 C C . ASN A 1 272 ? -8.102 -19.656 -6.559 1 94.12 272 ASN A C 1
ATOM 2125 O O . ASN A 1 272 ? -9.18 -20.219 -6.348 1 94.12 272 ASN A O 1
ATOM 2129 N N . LEU A 1 273 ? -6.977 -20.219 -6.559 1 97.38 273 LEU A N 1
ATOM 2130 C CA . LEU A 1 273 ? -6.879 -21.672 -6.512 1 97.38 273 LEU A CA 1
ATOM 2131 C C . LEU A 1 273 ? -7.449 -22.219 -5.203 1 97.38 273 LEU A C 1
ATOM 2133 O O . LEU A 1 273 ? -7.23 -21.625 -4.137 1 97.38 273 LEU A O 1
ATOM 2137 N N . PRO A 1 274 ? -8.172 -23.281 -5.176 1 96.31 274 PRO A N 1
ATOM 2138 C CA . PRO A 1 274 ? -8.914 -23.781 -4.02 1 96.31 274 PRO A CA 1
ATOM 2139 C C . PRO A 1 274 ? -8.031 -24.5 -3.008 1 96.31 274 PRO A C 1
ATOM 2141 O O . PRO A 1 274 ? -6.844 -24.719 -3.266 1 96.31 274 PRO A O 1
ATOM 2144 N N . ASP A 1 275 ? -8.617 -24.812 -1.88 1 96.56 275 ASP A N 1
ATOM 2145 C CA . ASP A 1 275 ? -8.039 -25.656 -0.843 1 96.56 275 ASP A CA 1
ATOM 2146 C C . ASP A 1 275 ? -6.73 -25.062 -0.321 1 96.56 275 ASP A C 1
ATOM 2148 O O . ASP A 1 275 ? -5.754 -25.797 -0.121 1 96.56 275 ASP A O 1
ATOM 2152 N N . ASP A 1 276 ? -6.562 -23.75 -0.258 1 96.62 276 ASP A N 1
ATOM 2153 C CA . ASP A 1 276 ? -5.469 -22.984 0.328 1 96.62 276 ASP A CA 1
ATOM 2154 C C . ASP A 1 276 ? -4.223 -23.047 -0.552 1 96.62 276 ASP A C 1
ATOM 2156 O O . ASP A 1 276 ? -3.129 -22.672 -0.115 1 96.62 276 ASP A O 1
ATOM 2160 N N . LEU A 1 277 ? -4.453 -23.562 -1.792 1 97.88 277 LEU A N 1
ATOM 2161 C CA . LEU A 1 277 ? -3.326 -23.641 -2.717 1 97.88 277 LEU A CA 1
ATOM 2162 C C . LEU A 1 277 ? -2.807 -22.25 -3.061 1 97.88 277 LEU A C 1
ATOM 2164 O O . LEU A 1 277 ? -1.595 -22.016 -3.105 1 97.88 277 LEU A O 1
ATOM 2168 N N . GLU A 1 278 ? -3.785 -21.328 -3.244 1 97.56 278 GLU A N 1
ATOM 2169 C CA . GLU A 1 278 ? -3.383 -19.969 -3.607 1 97.56 278 GLU A CA 1
ATOM 2170 C C . GLU A 1 278 ? -2.477 -19.359 -2.543 1 97.56 278 GLU A C 1
ATOM 2172 O O . GLU A 1 278 ? -1.386 -18.875 -2.852 1 97.56 278 GLU A O 1
ATOM 2177 N N . ARG A 1 279 ? -2.859 -19.453 -1.357 1 96.94 279 ARG A N 1
ATOM 2178 C CA . ARG A 1 279 ? -2.102 -18.906 -0.236 1 96.94 279 ARG A CA 1
ATOM 2179 C C . ARG A 1 279 ? -0.759 -19.609 -0.085 1 96.94 279 ARG A C 1
ATOM 2181 O O . ARG A 1 279 ? 0.265 -18.969 0.151 1 96.94 279 ARG A O 1
ATOM 2188 N N . GLU A 1 280 ? -0.799 -20.891 -0.262 1 98.31 280 GLU A N 1
ATOM 2189 C CA . GLU A 1 280 ? 0.417 -21.688 -0.109 1 98.31 280 GLU A CA 1
ATOM 2190 C C . GLU A 1 280 ? 1.447 -21.328 -1.176 1 98.31 280 GLU A C 1
ATOM 2192 O O . GLU A 1 280 ? 2.621 -21.125 -0.866 1 98.31 280 GLU A O 1
ATOM 2197 N N . LEU A 1 281 ? 1.01 -21.234 -2.398 1 98.56 281 LEU A N 1
ATOM 2198 C CA . LEU A 1 281 ? 1.918 -20.953 -3.504 1 98.56 281 LEU A CA 1
ATOM 2199 C C . LEU A 1 281 ? 2.525 -19.562 -3.359 1 98.56 281 LEU A C 1
ATOM 2201 O O . LEU A 1 281 ? 3.727 -19.375 -3.566 1 98.56 281 LEU A O 1
ATOM 2205 N N . GLN A 1 282 ? 1.701 -18.641 -3.021 1 97.44 282 GLN A N 1
ATOM 2206 C CA . GLN A 1 282 ? 2.191 -17.281 -2.785 1 97.44 282 GLN A CA 1
ATOM 2207 C C . GLN A 1 282 ? 3.223 -17.266 -1.661 1 97.44 282 GLN A C 1
ATOM 2209 O O . GLN A 1 282 ? 4.281 -16.641 -1.794 1 97.44 282 GLN A O 1
ATOM 2214 N N . HIS A 1 283 ? 2.924 -17.953 -0.614 1 97.81 283 HIS A N 1
ATOM 2215 C CA . HIS A 1 283 ? 3.811 -17.969 0.543 1 97.81 283 HIS A CA 1
ATOM 2216 C C . HIS A 1 283 ? 5.152 -18.609 0.198 1 97.81 283 HIS A C 1
ATOM 2218 O O . HIS A 1 283 ? 6.207 -18.094 0.589 1 97.81 283 HIS A O 1
ATOM 2224 N N . ARG A 1 284 ? 5.141 -19.75 -0.469 1 98.31 284 ARG A N 1
ATOM 2225 C CA . ARG A 1 284 ? 6.383 -20.406 -0.852 1 98.31 284 ARG A CA 1
ATOM 2226 C C . ARG A 1 284 ? 7.254 -19.484 -1.697 1 98.31 284 ARG A C 1
ATOM 2228 O O . ARG A 1 284 ? 8.461 -19.391 -1.481 1 98.31 284 ARG A O 1
ATOM 2235 N N . ARG A 1 285 ? 6.605 -18.828 -2.598 1 97.88 285 ARG A N 1
ATOM 2236 C CA . ARG A 1 285 ? 7.359 -17.891 -3.43 1 97.88 285 ARG A CA 1
ATOM 2237 C C . ARG A 1 285 ? 7.977 -16.781 -2.588 1 97.88 285 ARG A C 1
ATOM 2239 O O . ARG A 1 285 ? 9.156 -16.453 -2.74 1 97.88 285 ARG A O 1
ATOM 2246 N N . GLU A 1 286 ? 7.191 -16.172 -1.738 1 96.88 286 GLU A N 1
ATOM 2247 C CA . GLU A 1 286 ? 7.684 -15.102 -0.874 1 96.88 286 GLU A CA 1
ATOM 2248 C C . GLU A 1 286 ? 8.852 -15.578 -0.02 1 96.88 286 GLU A C 1
ATOM 2250 O O . GLU A 1 286 ? 9.836 -14.852 0.159 1 96.88 286 GLU A O 1
ATOM 2255 N N . ALA A 1 287 ? 8.711 -16.766 0.485 1 97.88 287 ALA A N 1
ATOM 2256 C CA . ALA A 1 287 ? 9.773 -17.344 1.298 1 97.88 287 ALA A CA 1
ATOM 2257 C C . ALA A 1 287 ? 11.062 -17.484 0.494 1 97.88 287 ALA A C 1
ATOM 2259 O O . ALA A 1 287 ? 12.148 -17.172 0.984 1 97.88 287 ALA A O 1
ATOM 2260 N N . ILE A 1 288 ? 10.945 -17.953 -0.671 1 98.38 288 ILE A N 1
ATOM 2261 C CA . ILE A 1 288 ? 12.094 -18.172 -1.538 1 98.38 288 ILE A CA 1
ATOM 2262 C C . ILE A 1 288 ? 12.734 -16.828 -1.893 1 98.38 288 ILE A C 1
ATOM 2264 O O . ILE A 1 288 ? 13.953 -16.656 -1.8 1 98.38 288 ILE A O 1
ATOM 2268 N N . LEU A 1 289 ? 11.898 -15.844 -2.262 1 97.69 289 LEU A N 1
ATOM 2269 C CA . LEU A 1 289 ? 12.406 -14.516 -2.586 1 97.69 289 LEU A CA 1
ATOM 2270 C C . LEU A 1 289 ? 13.102 -13.891 -1.381 1 97.69 289 LEU A C 1
ATOM 2272 O O . LEU A 1 289 ? 14.164 -13.281 -1.521 1 97.69 289 LEU A O 1
ATOM 2276 N N . ASN A 1 290 ? 12.508 -14.039 -0.246 1 97.06 290 ASN A N 1
ATOM 2277 C CA . ASN A 1 290 ? 13.117 -13.508 0.972 1 97.06 290 ASN A CA 1
ATOM 2278 C C . ASN A 1 290 ? 14.453 -14.188 1.27 1 97.06 290 ASN A C 1
ATOM 2280 O O . ASN A 1 290 ? 15.391 -13.539 1.732 1 97.06 290 ASN A O 1
ATOM 2284 N N . THR A 1 291 ? 14.523 -15.469 1.034 1 98.38 291 THR A N 1
ATOM 2285 C CA . THR A 1 291 ? 15.766 -16.188 1.235 1 98.38 291 THR A CA 1
ATOM 2286 C C . THR A 1 291 ? 16.859 -15.648 0.325 1 98.38 291 THR A C 1
ATOM 2288 O O . THR A 1 291 ? 17.969 -15.336 0.788 1 98.38 291 THR A O 1
ATOM 2291 N N . ILE A 1 292 ? 16.562 -15.531 -0.914 1 98.31 292 ILE A N 1
ATOM 2292 C CA . ILE A 1 292 ? 17.531 -15.031 -1.875 1 98.31 292 ILE A CA 1
ATOM 2293 C C . ILE A 1 292 ? 17.922 -13.602 -1.512 1 98.31 292 ILE A C 1
ATOM 2295 O O . ILE A 1 292 ? 19.109 -13.258 -1.512 1 98.31 292 ILE A O 1
ATOM 2299 N N . ALA A 1 293 ? 16.938 -12.781 -1.187 1 97.69 293 ALA A N 1
ATOM 2300 C CA . ALA A 1 293 ? 17.188 -11.383 -0.827 1 97.69 293 ALA A CA 1
ATOM 2301 C C . ALA A 1 293 ? 18.047 -11.281 0.428 1 97.69 293 ALA A C 1
ATOM 2303 O O . ALA A 1 293 ? 18.828 -10.344 0.58 1 97.69 293 ALA A O 1
ATOM 2304 N N . SER A 1 294 ? 17.906 -12.25 1.315 1 97.69 294 SER A N 1
ATOM 2305 C CA . SER A 1 294 ? 18.656 -12.227 2.566 1 97.69 294 SER A CA 1
ATOM 2306 C C . SER A 1 294 ? 20.156 -12.297 2.309 1 97.69 294 SER A C 1
ATOM 2308 O O . SER A 1 294 ? 20.953 -11.875 3.146 1 97.69 294 SER A O 1
ATOM 2310 N N . VAL A 1 295 ? 20.578 -12.844 1.178 1 97.5 295 VAL A N 1
ATOM 2311 C CA . VAL A 1 295 ? 21.984 -12.945 0.842 1 97.5 295 VAL A CA 1
ATOM 2312 C C . VAL A 1 295 ? 22.594 -11.555 0.678 1 97.5 295 VAL A C 1
ATOM 2314 O O . VAL A 1 295 ? 23.562 -11.203 1.349 1 97.5 295 VAL A O 1
ATOM 2317 N N . GLN A 1 296 ? 21.984 -10.766 -0.23 1 97 296 GLN A N 1
ATOM 2318 C CA . GLN A 1 296 ? 22.531 -9.422 -0.432 1 97 296 GLN A CA 1
ATOM 2319 C C . GLN A 1 296 ? 22.359 -8.57 0.82 1 97 296 GLN A C 1
ATOM 2321 O O . GLN A 1 296 ? 23.219 -7.734 1.126 1 97 296 GLN A O 1
ATOM 2326 N N . ARG A 1 297 ? 21.281 -8.758 1.59 1 96.38 297 ARG A N 1
ATOM 2327 C CA . ARG A 1 297 ? 21.094 -8.031 2.844 1 96.38 297 ARG A CA 1
ATOM 2328 C C . ARG A 1 297 ? 22.219 -8.344 3.824 1 96.38 297 ARG A C 1
ATOM 2330 O O . ARG A 1 297 ? 22.734 -7.449 4.492 1 96.38 297 ARG A O 1
ATOM 2337 N N . HIS A 1 298 ? 22.516 -9.594 3.883 1 96.25 298 HIS A N 1
ATOM 2338 C CA . HIS A 1 298 ? 23.578 -10.062 4.781 1 96.25 298 HIS A CA 1
ATOM 2339 C C . HIS A 1 298 ? 24.906 -9.375 4.484 1 96.25 298 HIS A C 1
ATOM 2341 O O . HIS A 1 298 ? 25.547 -8.828 5.387 1 96.25 298 HIS A O 1
ATOM 2347 N N . PHE A 1 299 ? 25.312 -9.344 3.295 1 95.94 299 PHE A N 1
ATOM 2348 C CA . PHE A 1 299 ? 26.625 -8.812 2.943 1 95.94 299 PHE A CA 1
ATOM 2349 C C . PHE A 1 299 ? 26.625 -7.285 3 1 95.94 299 PHE A C 1
ATOM 2351 O O . PHE A 1 299 ? 27.641 -6.668 3.354 1 95.94 299 PHE A O 1
ATOM 2358 N N . LEU A 1 300 ? 25.5 -6.641 2.594 1 95.88 300 LEU A N 1
ATOM 2359 C CA . LEU A 1 300 ? 25.406 -5.195 2.781 1 95.88 300 LEU A CA 1
ATOM 2360 C C . LEU A 1 300 ? 25.578 -4.824 4.25 1 95.88 300 LEU A C 1
ATOM 2362 O O . LEU A 1 300 ? 26.281 -3.867 4.574 1 95.88 300 LEU A O 1
ATOM 2366 N N . ALA A 1 301 ? 24.938 -5.586 5.074 1 95 301 ALA A N 1
ATOM 2367 C CA . ALA A 1 301 ? 25.062 -5.348 6.512 1 95 301 ALA A CA 1
ATOM 2368 C C . ALA A 1 301 ? 26.484 -5.609 6.996 1 95 301 ALA A C 1
ATOM 2370 O O . ALA A 1 301 ? 27.031 -4.832 7.781 1 95 301 ALA A O 1
ATOM 2371 N N . LEU A 1 302 ? 27.062 -6.668 6.535 1 93.75 302 LEU A N 1
ATOM 2372 C CA . LEU A 1 302 ? 28.406 -7.059 6.934 1 93.75 302 LEU A CA 1
ATOM 2373 C C . LEU A 1 302 ? 29.422 -5.973 6.578 1 93.75 302 LEU A C 1
ATOM 2375 O O . LEU A 1 302 ? 30.234 -5.582 7.41 1 93.75 302 LEU A O 1
ATOM 2379 N N . TYR A 1 303 ? 29.359 -5.449 5.371 1 94.06 303 TYR A N 1
ATOM 2380 C CA . TYR A 1 303 ? 30.328 -4.465 4.902 1 94.06 303 TYR A CA 1
ATOM 2381 C C . TYR A 1 303 ? 30.016 -3.08 5.457 1 94.06 303 TYR A C 1
ATOM 2383 O O . TYR A 1 303 ? 30.828 -2.16 5.348 1 94.06 303 TYR A O 1
ATOM 2391 N N . SER A 1 304 ? 28.844 -2.881 6 1 93.19 304 SER A N 1
ATOM 2392 C CA . SER A 1 304 ? 28.469 -1.619 6.629 1 93.19 304 SER A CA 1
ATOM 2393 C C . SER A 1 304 ? 28.781 -1.632 8.125 1 93.19 304 SER A C 1
ATOM 2395 O O . SER A 1 304 ? 28.719 -0.595 8.781 1 93.19 304 SER A O 1
ATOM 2397 N N . SER A 1 305 ? 29.062 -2.764 8.602 1 90.75 305 SER A N 1
ATOM 2398 C CA . SER A 1 305 ? 29.297 -2.914 10.031 1 90.75 305 SER A CA 1
ATOM 2399 C C . SER A 1 305 ? 30.672 -2.391 10.414 1 90.75 305 SER A C 1
ATOM 2401 O O . SER A 1 305 ? 31.469 -2.023 9.547 1 90.75 305 SER A O 1
ATOM 2403 N N . ARG A 1 306 ? 30.906 -2.291 11.734 1 88.5 306 ARG A N 1
ATOM 2404 C CA . ARG A 1 306 ? 32.188 -1.812 12.25 1 88.5 306 ARG A CA 1
ATOM 2405 C C . ARG A 1 306 ? 33.25 -2.9 12.172 1 88.5 306 ARG A C 1
ATOM 2407 O O . ARG A 1 306 ? 34.438 -2.615 12.273 1 88.5 306 ARG A O 1
ATOM 2414 N N . ASP A 1 307 ? 32.812 -4.141 11.906 1 88 307 ASP A N 1
ATOM 2415 C CA . ASP A 1 307 ? 33.75 -5.25 11.773 1 88 307 ASP A CA 1
ATOM 2416 C C . ASP A 1 307 ? 34.375 -5.293 10.367 1 88 307 ASP A C 1
ATOM 2418 O O . ASP A 1 307 ? 33.688 -5.664 9.406 1 88 307 ASP A O 1
ATOM 2422 N N . ARG A 1 308 ? 35.625 -5.012 10.312 1 89.81 308 ARG A N 1
ATOM 2423 C CA . ARG A 1 308 ? 36.281 -4.926 9.023 1 89.81 308 ARG A CA 1
ATOM 2424 C C . ARG A 1 308 ? 36.312 -6.281 8.32 1 89.81 308 ARG A C 1
ATOM 2426 O O . ARG A 1 308 ? 36.656 -7.293 8.93 1 89.81 308 ARG A O 1
ATOM 2433 N N . GLN A 1 309 ? 35.969 -6.363 7.062 1 90.12 309 GLN A N 1
ATOM 2434 C CA . GLN A 1 309 ? 35.906 -7.578 6.262 1 90.12 309 GLN A CA 1
ATOM 2435 C C . GLN A 1 309 ? 37.219 -7.844 5.555 1 90.12 309 GLN A C 1
ATOM 2437 O O . GLN A 1 309 ? 37.656 -8.992 5.43 1 90.12 309 GLN A O 1
ATOM 2442 N N . CYS A 1 310 ? 37.812 -6.719 5.082 1 91.5 310 CYS A N 1
ATOM 2443 C CA . CYS A 1 310 ? 39.125 -6.863 4.449 1 91.5 310 CYS A CA 1
ATOM 2444 C C . CYS A 1 310 ? 40.188 -7.137 5.488 1 91.5 310 CYS A C 1
ATOM 2446 O O . CYS A 1 310 ? 40.469 -6.297 6.348 1 91.5 310 CYS A O 1
ATOM 2448 N N . LYS A 1 311 ? 40.969 -8.266 5.375 1 85.94 311 LYS A N 1
ATOM 2449 C CA . LYS A 1 311 ? 41.938 -8.672 6.379 1 85.94 311 LYS A CA 1
ATOM 2450 C C . LYS A 1 311 ? 43.375 -8.602 5.824 1 85.94 311 LYS A C 1
ATOM 2452 O O . LYS A 1 311 ? 44.281 -9.164 6.406 1 85.94 311 LYS A O 1
ATOM 2457 N N . LEU A 1 312 ? 43.656 -7.957 4.824 1 86.81 312 LEU A N 1
ATOM 2458 C CA . LEU A 1 312 ? 44.938 -7.961 4.152 1 86.81 312 LEU A CA 1
ATOM 2459 C C . LEU A 1 312 ? 45.938 -7.027 4.855 1 86.81 312 LEU A C 1
ATOM 2461 O O . LEU A 1 312 ? 47.156 -7.191 4.734 1 86.81 312 LEU A O 1
ATOM 2465 N N . GLY A 1 313 ? 45.469 -6.039 5.656 1 82.31 313 GLY A N 1
ATOM 2466 C CA . GLY A 1 313 ? 46.281 -5.242 6.543 1 82.31 313 GLY A CA 1
ATOM 2467 C C . GLY A 1 313 ? 47 -4.113 5.828 1 82.31 313 GLY A C 1
ATOM 2468 O O . GLY A 1 313 ? 47.938 -3.514 6.383 1 82.31 313 GLY A O 1
ATOM 2469 N N . TYR A 1 314 ? 46.75 -3.887 4.566 1 85.38 314 TYR A N 1
ATOM 2470 C CA . TYR A 1 314 ? 47.344 -2.76 3.854 1 85.38 314 TYR A CA 1
ATOM 2471 C C . TYR A 1 314 ? 46.75 -1.44 4.324 1 85.38 314 TYR A C 1
ATOM 2473 O O . TYR A 1 314 ? 45.719 -1.428 5 1 85.38 314 TYR A O 1
ATOM 2481 N N . ASP A 1 315 ? 47.375 -0.295 4.008 1 81.56 315 ASP A N 1
ATOM 2482 C CA . ASP A 1 315 ? 46.844 1.028 4.316 1 81.56 315 ASP A CA 1
ATOM 2483 C C . ASP A 1 315 ? 45.469 1.237 3.662 1 81.56 315 ASP A C 1
ATOM 2485 O O . ASP A 1 315 ? 44.594 1.896 4.23 1 81.56 315 ASP A O 1
ATOM 2489 N N . SER A 1 316 ? 45.344 0.541 2.523 1 86.5 316 SER A N 1
ATOM 2490 C CA . SER A 1 316 ? 44.094 0.683 1.755 1 86.5 316 SER A CA 1
ATOM 2491 C C . SER A 1 316 ? 43 -0.234 2.291 1 86.5 316 SER A C 1
ATOM 2493 O O . SER A 1 316 ? 41.875 -0.166 1.844 1 86.5 316 SER A O 1
ATOM 2495 N N . SER A 1 317 ? 43.344 -1.029 3.314 1 86.75 317 SER A N 1
ATOM 2496 C CA . SER A 1 317 ? 42.375 -1.997 3.832 1 86.75 317 SER A CA 1
ATOM 2497 C C . SER A 1 317 ? 41.25 -1.305 4.582 1 86.75 317 SER A C 1
ATOM 2499 O O . SER A 1 317 ? 40.125 -1.814 4.629 1 86.75 317 SER A O 1
ATOM 2501 N N . SER A 1 318 ? 41.562 -0.154 5.078 1 84.25 318 SER A N 1
ATOM 2502 C CA . SER A 1 318 ? 40.531 0.591 5.801 1 84.25 318 SER A CA 1
ATOM 2503 C C . SER A 1 318 ? 39.469 1.109 4.855 1 84.25 318 SER A C 1
ATOM 2505 O O . SER A 1 318 ? 38.312 1.271 5.25 1 84.25 318 SER A O 1
ATOM 2507 N N . ALA A 1 319 ? 39.906 1.311 3.574 1 92.19 319 ALA A N 1
ATOM 2508 C CA . ALA A 1 319 ? 39 1.871 2.584 1 92.19 319 ALA A CA 1
ATOM 2509 C C . ALA A 1 319 ? 38.281 0.768 1.787 1 92.19 319 ALA A C 1
ATOM 2511 O O . ALA A 1 319 ? 37.312 1.019 1.096 1 92.19 319 ALA A O 1
ATOM 2512 N N . CYS A 1 320 ? 38.844 -0.407 1.897 1 94.38 320 CYS A N 1
ATOM 2513 C CA . CYS A 1 320 ? 38.406 -1.507 1.032 1 94.38 320 CYS A CA 1
ATOM 2514 C C . CYS A 1 320 ? 36.938 -1.843 1.243 1 94.38 320 CYS A C 1
ATOM 2516 O O . CYS A 1 320 ? 36.188 -2.016 0.277 1 94.38 320 CYS A O 1
ATOM 2518 N N . ASP A 1 321 ? 36.5 -1.854 2.525 1 94.56 321 ASP A N 1
ATOM 2519 C CA . ASP A 1 321 ? 35.125 -2.227 2.826 1 94.56 321 ASP A CA 1
ATOM 2520 C C . ASP A 1 321 ? 34.125 -1.221 2.23 1 94.56 321 ASP A C 1
ATOM 2522 O O . ASP A 1 321 ? 33.125 -1.607 1.628 1 94.56 321 ASP A O 1
ATOM 2526 N N . SER A 1 322 ? 34.469 0.034 2.377 1 95.25 322 SER A N 1
ATOM 2527 C CA . SER A 1 322 ? 33.594 1.071 1.838 1 95.25 322 SER A CA 1
ATOM 2528 C C . SER A 1 322 ? 33.594 1.057 0.313 1 95.25 322 SER A C 1
ATOM 2530 O O . SER A 1 322 ? 32.562 1.284 -0.316 1 95.25 322 SER A O 1
ATOM 2532 N N . PHE A 1 323 ? 34.812 0.795 -0.269 1 95.94 323 PHE A N 1
ATOM 2533 C CA . PHE A 1 323 ? 34.875 0.66 -1.718 1 95.94 323 PHE A CA 1
ATOM 2534 C C . PHE A 1 323 ? 34 -0.465 -2.215 1 95.94 323 PHE A C 1
ATOM 2536 O O . PHE A 1 323 ? 33.219 -0.282 -3.164 1 95.94 323 PHE A O 1
ATOM 2543 N N . GLN A 1 324 ? 34.062 -1.598 -1.505 1 96.31 324 GLN A N 1
ATOM 2544 C CA . GLN A 1 324 ? 33.25 -2.758 -1.898 1 96.31 324 GLN A CA 1
ATOM 2545 C C . GLN A 1 324 ? 31.766 -2.49 -1.723 1 96.31 324 GLN A C 1
ATOM 2547 O O . GLN A 1 324 ? 30.953 -2.936 -2.533 1 96.31 324 GLN A O 1
ATOM 2552 N N . LEU A 1 325 ? 31.422 -1.799 -0.65 1 95.81 325 LEU A N 1
ATOM 2553 C CA . LEU A 1 325 ? 30.031 -1.431 -0.424 1 95.81 325 LEU A CA 1
ATOM 2554 C C . LEU A 1 325 ? 29.5 -0.564 -1.562 1 95.81 325 LEU A C 1
ATOM 2556 O O . LEU A 1 325 ? 28.375 -0.764 -2.033 1 95.81 325 LEU A O 1
ATOM 2560 N N . GLY A 1 326 ? 30.297 0.379 -1.992 1 96.44 326 GLY A N 1
ATOM 2561 C CA . GLY A 1 326 ? 29.922 1.202 -3.131 1 96.44 326 GLY A CA 1
ATOM 2562 C C . GLY A 1 326 ? 29.734 0.405 -4.406 1 96.44 326 GLY A C 1
ATOM 2563 O O . GLY A 1 326 ? 28.766 0.63 -5.148 1 96.44 326 GLY A O 1
ATOM 2564 N N . GLN A 1 327 ? 30.672 -0.562 -4.621 1 96.06 327 GLN A N 1
ATOM 2565 C CA . GLN A 1 327 ? 30.578 -1.424 -5.793 1 96.06 327 GLN A CA 1
ATOM 2566 C C . GLN A 1 327 ? 29.297 -2.264 -5.75 1 96.06 327 GLN A C 1
ATOM 2568 O O . GLN A 1 327 ? 28.625 -2.439 -6.77 1 96.06 327 GLN A O 1
ATOM 2573 N N . MET A 1 328 ? 28.984 -2.705 -4.543 1 96.31 328 MET A N 1
ATOM 2574 C CA . MET A 1 328 ? 27.75 -3.486 -4.375 1 96.31 328 MET A CA 1
ATOM 2575 C C . MET A 1 328 ? 26.531 -2.648 -4.703 1 96.31 328 MET A C 1
ATOM 2577 O O . MET A 1 328 ? 25.625 -3.109 -5.406 1 96.31 328 MET A O 1
ATOM 2581 N N . LEU A 1 329 ? 26.531 -1.452 -4.18 1 96.12 329 LEU A N 1
ATOM 2582 C CA . LEU A 1 329 ? 25.406 -0.566 -4.422 1 96.12 329 LEU A CA 1
ATOM 2583 C C . LEU A 1 329 ? 25.234 -0.287 -5.91 1 96.12 329 LEU A C 1
ATOM 2585 O O . LEU A 1 329 ? 24.125 -0.362 -6.438 1 96.12 329 LEU A O 1
ATOM 2589 N N . LYS A 1 330 ? 26.297 -0.002 -6.617 1 95.56 330 LYS A N 1
ATOM 2590 C CA . LYS A 1 330 ? 26.266 0.258 -8.055 1 95.56 330 LYS A CA 1
ATOM 2591 C C . LYS A 1 330 ? 25.672 -0.931 -8.812 1 95.56 330 LYS A C 1
ATOM 2593 O O . LYS A 1 330 ? 24.781 -0.766 -9.641 1 95.56 330 LYS A O 1
ATOM 2598 N N . PHE A 1 331 ? 26.188 -2.082 -8.492 1 96.44 331 PHE A N 1
ATOM 2599 C CA . PHE A 1 331 ? 25.766 -3.301 -9.18 1 96.44 331 PHE A CA 1
ATOM 2600 C C . PHE A 1 331 ? 24.281 -3.58 -8.914 1 96.44 331 PHE A C 1
ATOM 2602 O O . PHE A 1 331 ? 23.5 -3.746 -9.859 1 96.44 331 PHE A O 1
ATOM 2609 N N . LEU A 1 332 ? 23.875 -3.574 -7.645 1 96.81 332 LEU A N 1
ATOM 2610 C CA . LEU A 1 332 ? 22.516 -3.971 -7.258 1 96.81 332 LEU A CA 1
ATOM 2611 C C . LEU A 1 332 ? 21.5 -2.973 -7.777 1 96.81 332 LEU A C 1
ATOM 2613 O O . LEU A 1 332 ? 20.391 -3.359 -8.188 1 96.81 332 LEU A O 1
ATOM 2617 N N . THR A 1 333 ? 21.812 -1.718 -7.773 1 95.12 333 THR A N 1
ATOM 2618 C CA . THR A 1 333 ? 20.891 -0.706 -8.258 1 95.12 333 THR A CA 1
ATOM 2619 C C . THR A 1 333 ? 20.812 -0.722 -9.781 1 95.12 333 THR A C 1
ATOM 2621 O O . THR A 1 333 ? 19.719 -0.578 -10.352 1 95.12 333 THR A O 1
ATOM 2624 N N . SER A 1 334 ? 21.906 -0.948 -10.484 1 94.94 334 SER A N 1
ATOM 2625 C CA . SER A 1 334 ? 21.922 -0.957 -11.938 1 94.94 334 SER A CA 1
ATOM 2626 C C . SER A 1 334 ? 21.141 -2.133 -12.492 1 94.94 334 SER A C 1
ATOM 2628 O O . SER A 1 334 ? 20.547 -2.035 -13.57 1 94.94 334 SER A O 1
ATOM 2630 N N . LYS A 1 335 ? 21.109 -3.211 -11.75 1 95.31 335 LYS A N 1
ATOM 2631 C CA . LYS A 1 335 ? 20.406 -4.418 -12.195 1 95.31 335 LYS A CA 1
ATOM 2632 C C . LYS A 1 335 ? 19 -4.488 -11.617 1 95.31 335 LYS A C 1
ATOM 2634 O O . LYS A 1 335 ? 18.328 -5.512 -11.742 1 95.31 335 LYS A O 1
ATOM 2639 N N . ASP A 1 336 ? 18.547 -3.447 -10.875 1 93.19 336 ASP A N 1
ATOM 2640 C CA . ASP A 1 336 ? 17.219 -3.338 -10.266 1 93.19 336 ASP A CA 1
ATOM 2641 C C . ASP A 1 336 ? 17 -4.434 -9.227 1 93.19 336 ASP A C 1
ATOM 2643 O O . ASP A 1 336 ? 15.898 -4.973 -9.109 1 93.19 336 ASP A O 1
ATOM 2647 N N . LEU A 1 337 ? 18.109 -4.809 -8.562 1 96.12 337 LEU A N 1
ATOM 2648 C CA . LEU A 1 337 ? 18.047 -5.793 -7.492 1 96.12 337 LEU A CA 1
ATOM 2649 C C . LEU A 1 337 ? 17.859 -5.109 -6.141 1 96.12 337 LEU A C 1
ATOM 2651 O O . LEU A 1 337 ? 17.531 -5.766 -5.148 1 96.12 337 LEU A O 1
ATOM 2655 N N . LEU A 1 338 ? 18.094 -3.855 -6.184 1 95.31 338 LEU A N 1
ATOM 2656 C CA . LEU A 1 338 ? 17.984 -3.02 -4.992 1 95.31 338 LEU A CA 1
ATOM 2657 C C . LEU A 1 338 ? 17.562 -1.603 -5.359 1 95.31 338 LEU A C 1
ATOM 2659 O O . LEU A 1 338 ? 18.062 -1.035 -6.336 1 95.31 338 LEU A O 1
ATOM 2663 N N . ARG A 1 339 ? 16.641 -1.077 -4.613 1 93.81 339 ARG A N 1
ATOM 2664 C CA . ARG A 1 339 ? 16.219 0.307 -4.789 1 93.81 339 ARG A CA 1
ATOM 2665 C C . ARG A 1 339 ? 16.25 1.065 -3.467 1 93.81 339 ARG A C 1
ATOM 2667 O O . ARG A 1 339 ? 15.656 0.638 -2.479 1 93.81 339 ARG A O 1
ATOM 2674 N N . PRO A 1 340 ? 17 2.121 -3.488 1 93.81 340 PRO A N 1
ATOM 2675 C CA . PRO A 1 340 ? 17.016 2.945 -2.277 1 93.81 340 PRO A CA 1
ATOM 2676 C C . PRO A 1 340 ? 15.727 3.729 -2.078 1 93.81 340 PRO A C 1
ATOM 2678 O O . PRO A 1 340 ? 15.242 4.371 -3.012 1 93.81 340 PRO A O 1
ATOM 2681 N N . VAL A 1 341 ? 15.102 3.566 -0.912 1 94.38 341 VAL A N 1
ATOM 2682 C CA . VAL A 1 341 ? 13.914 4.332 -0.535 1 94.38 341 VAL A CA 1
ATOM 2683 C C . VAL A 1 341 ? 14.273 5.32 0.572 1 94.38 341 VAL A C 1
ATOM 2685 O O . VAL A 1 341 ? 14.898 4.953 1.566 1 94.38 341 VAL A O 1
ATOM 2688 N N . ASP A 1 342 ? 13.992 6.539 0.318 1 95.56 342 ASP A N 1
ATOM 2689 C CA . ASP A 1 342 ? 14.266 7.562 1.32 1 95.56 342 ASP A CA 1
ATOM 2690 C C . ASP A 1 342 ? 12.977 8.141 1.891 1 95.56 342 ASP A C 1
ATOM 2692 O O . ASP A 1 342 ? 11.922 7.508 1.81 1 95.56 342 ASP A O 1
ATOM 2696 N N . PHE A 1 343 ? 13.016 9.242 2.605 1 95 343 PHE A N 1
ATOM 2697 C CA . PHE A 1 343 ? 11.883 9.82 3.324 1 95 343 PHE A CA 1
ATOM 2698 C C . PHE A 1 343 ? 10.984 10.609 2.377 1 95 343 PHE A C 1
ATOM 2700 O O . PHE A 1 343 ? 9.922 11.086 2.775 1 95 343 PHE A O 1
ATOM 2707 N N . GLY A 1 344 ? 11.383 10.828 1.099 1 94.38 344 GLY A N 1
ATOM 2708 C CA . GLY A 1 344 ? 10.508 11.453 0.124 1 94.38 344 GLY A CA 1
ATOM 2709 C C . GLY A 1 344 ? 9.438 10.516 -0.404 1 94.38 344 GLY A C 1
ATOM 2710 O O . GLY A 1 344 ? 9.734 9.406 -0.848 1 94.38 344 GLY A O 1
ATOM 2711 N N . PRO A 1 345 ? 8.227 10.938 -0.373 1 91.56 345 PRO A N 1
ATOM 2712 C CA . PRO A 1 345 ? 7.137 10.062 -0.803 1 91.56 345 PRO A CA 1
ATOM 2713 C C . PRO A 1 345 ? 7.297 9.578 -2.244 1 91.56 345 PRO A C 1
ATOM 2715 O O . PRO A 1 345 ? 6.828 8.492 -2.592 1 91.56 345 PRO A O 1
ATOM 2718 N N . SER A 1 346 ? 7.93 10.297 -3.059 1 92.19 346 SER A N 1
ATOM 2719 C CA . SER A 1 346 ? 8.078 9.922 -4.461 1 92.19 346 SER A CA 1
ATOM 2720 C C . SER A 1 346 ? 8.977 8.688 -4.609 1 92.19 346 SER A C 1
ATOM 2722 O O . SER A 1 346 ? 8.961 8.023 -5.648 1 92.19 346 SER A O 1
ATOM 2724 N N . SER A 1 347 ? 9.789 8.445 -3.598 1 91.88 347 SER A N 1
ATOM 2725 C CA . SER A 1 347 ? 10.672 7.281 -3.652 1 91.88 347 SER A CA 1
ATOM 2726 C C . SER A 1 347 ? 9.875 5.98 -3.594 1 91.88 347 SER A C 1
ATOM 2728 O O . SER A 1 347 ? 10.352 4.938 -4.039 1 91.88 347 SER A O 1
ATOM 2730 N N . LEU A 1 348 ? 8.688 6.008 -3.064 1 88.31 348 LEU A N 1
ATOM 2731 C CA . LEU A 1 348 ? 7.84 4.828 -2.957 1 88.31 348 LEU A CA 1
ATOM 2732 C C . LEU A 1 348 ? 7.156 4.527 -4.285 1 88.31 348 LEU A C 1
ATOM 2734 O O . LEU A 1 348 ? 6.754 3.387 -4.535 1 88.31 348 LEU A O 1
ATOM 2738 N N . GLU A 1 349 ? 7 5.48 -5.098 1 83.69 349 GLU A N 1
ATOM 2739 C CA . GLU A 1 349 ? 6.293 5.328 -6.363 1 83.69 349 GLU A CA 1
ATOM 2740 C C . GLU A 1 349 ? 7.148 4.59 -7.391 1 83.69 349 GLU A C 1
ATOM 2742 O O . GLU A 1 349 ? 6.621 4.016 -8.344 1 83.69 349 GLU A O 1
ATOM 2747 N N . ALA A 1 350 ? 8.398 4.496 -7.133 1 78.31 350 ALA A N 1
ATOM 2748 C CA . ALA A 1 350 ? 9.344 3.963 -8.109 1 78.31 350 ALA A CA 1
ATOM 2749 C C . ALA A 1 350 ? 9.742 2.533 -7.762 1 78.31 350 ALA A C 1
ATOM 2751 O O . ALA A 1 350 ? 10.641 1.964 -8.383 1 78.31 350 ALA A O 1
ATOM 2752 N N . LEU A 1 351 ? 9.062 1.932 -6.859 1 87.06 351 LEU A N 1
ATOM 2753 C CA . LEU A 1 351 ? 9.484 0.601 -6.441 1 87.06 351 LEU A CA 1
ATOM 2754 C C . LEU A 1 351 ? 9.078 -0.448 -7.469 1 87.06 351 LEU A C 1
ATOM 2756 O O . LEU A 1 351 ? 7.934 -0.474 -7.918 1 87.06 351 LEU A O 1
ATOM 2760 N N . PRO A 1 352 ? 10.016 -1.221 -7.926 1 83.25 352 PRO A N 1
ATOM 2761 C CA . PRO A 1 352 ? 9.672 -2.285 -8.875 1 83.25 352 PRO A CA 1
ATOM 2762 C C . PRO A 1 352 ? 8.844 -3.398 -8.242 1 83.25 352 PRO A C 1
ATOM 2764 O O . PRO A 1 352 ? 9.031 -3.719 -7.066 1 83.25 352 PRO A O 1
ATOM 2767 N N . ASP A 1 353 ? 7.926 -3.951 -9.039 1 85.12 353 ASP A N 1
ATOM 2768 C CA . ASP A 1 353 ? 7.094 -5.062 -8.586 1 85.12 353 ASP A CA 1
ATOM 2769 C C . ASP A 1 353 ? 7.785 -6.402 -8.836 1 85.12 353 ASP A C 1
ATOM 2771 O O . ASP A 1 353 ? 8.078 -6.75 -9.984 1 85.12 353 ASP A O 1
ATOM 2775 N N . ALA A 1 354 ? 8.023 -7.105 -7.797 1 88.81 354 ALA A N 1
ATOM 2776 C CA . ALA A 1 354 ? 8.766 -8.359 -7.906 1 88.81 354 ALA A CA 1
ATOM 2777 C C . ALA A 1 354 ? 7.809 -9.547 -8.047 1 88.81 354 ALA A C 1
ATOM 2779 O O . ALA A 1 354 ? 8.234 -10.703 -8.016 1 88.81 354 ALA A O 1
ATOM 2780 N N . ALA A 1 355 ? 6.566 -9.297 -8.281 1 89.62 355 ALA A N 1
ATOM 2781 C CA . ALA A 1 355 ? 5.562 -10.352 -8.281 1 89.62 355 ALA A CA 1
ATOM 2782 C C . ALA A 1 355 ? 5.816 -11.359 -9.398 1 89.62 355 ALA A C 1
ATOM 2784 O O . ALA A 1 355 ? 5.594 -12.555 -9.234 1 89.62 355 ALA A O 1
ATOM 2785 N N . THR A 1 356 ? 6.312 -10.875 -10.531 1 90.69 356 THR A N 1
ATOM 2786 C CA . THR A 1 356 ? 6.516 -11.773 -11.664 1 90.69 356 THR A CA 1
ATOM 2787 C C . THR A 1 356 ? 7.992 -11.836 -12.047 1 90.69 356 THR A C 1
ATOM 2789 O O . THR A 1 356 ? 8.328 -12.117 -13.195 1 90.69 356 THR A O 1
ATOM 2792 N N . LEU A 1 357 ? 8.812 -11.531 -11.07 1 92.56 357 LEU A N 1
ATOM 2793 C CA . LEU A 1 357 ? 10.25 -11.688 -11.266 1 92.56 357 LEU A CA 1
ATOM 2794 C C . LEU A 1 357 ? 10.633 -13.164 -11.312 1 92.56 357 LEU A C 1
ATOM 2796 O O . LEU A 1 357 ? 10.359 -13.914 -10.375 1 92.56 357 LEU A O 1
ATOM 2800 N N . ASP A 1 358 ? 11.188 -13.562 -12.461 1 94.88 358 ASP A N 1
ATOM 2801 C CA . ASP A 1 358 ? 11.602 -14.953 -12.586 1 94.88 358 ASP A CA 1
ATOM 2802 C C . ASP A 1 358 ? 12.797 -15.258 -11.68 1 94.88 358 ASP A C 1
ATOM 2804 O O . ASP A 1 358 ? 13.828 -14.578 -11.758 1 94.88 358 ASP A O 1
ATOM 2808 N N . VAL A 1 359 ? 12.742 -16.281 -10.859 1 96.62 359 VAL A N 1
ATOM 2809 C CA . VAL A 1 359 ? 13.742 -16.594 -9.852 1 96.62 359 VAL A CA 1
ATOM 2810 C C . VAL A 1 359 ? 15.047 -17.031 -10.531 1 96.62 359 VAL A C 1
ATOM 2812 O O . VAL A 1 359 ? 16.141 -16.672 -10.078 1 96.62 359 VAL A O 1
ATOM 2815 N N . ASP A 1 360 ? 14.969 -17.781 -11.617 1 94.94 360 ASP A N 1
ATOM 2816 C CA . ASP A 1 360 ? 16.172 -18.203 -12.32 1 94.94 360 ASP A CA 1
ATOM 2817 C C . ASP A 1 360 ? 16.922 -17.016 -12.906 1 94.94 360 ASP A C 1
ATOM 2819 O O . ASP A 1 360 ? 18.156 -16.953 -12.82 1 94.94 360 ASP A O 1
ATOM 2823 N N . ASP A 1 361 ? 16.188 -16.125 -13.469 1 94.5 361 ASP A N 1
ATOM 2824 C CA . ASP A 1 361 ? 16.797 -14.906 -13.984 1 94.5 361 ASP A CA 1
ATOM 2825 C C . ASP A 1 361 ? 17.438 -14.102 -12.867 1 94.5 361 ASP A C 1
ATOM 2827 O O . ASP A 1 361 ? 18.516 -13.531 -13.055 1 94.5 361 ASP A O 1
ATOM 2831 N N . LEU A 1 362 ? 16.766 -14.07 -11.836 1 96.38 362 LEU A N 1
ATOM 2832 C CA . LEU A 1 362 ? 17.266 -13.352 -10.664 1 96.38 362 LEU A CA 1
ATOM 2833 C C . LEU A 1 362 ? 18.609 -13.914 -10.211 1 96.38 362 LEU A C 1
ATOM 2835 O O . LEU A 1 362 ? 19.562 -13.164 -10.016 1 96.38 362 LEU A O 1
ATOM 2839 N N . LEU A 1 363 ? 18.719 -15.25 -10.086 1 97.5 363 LEU A N 1
ATOM 2840 C CA . LEU A 1 363 ? 19.969 -15.898 -9.672 1 97.5 363 LEU A CA 1
ATOM 2841 C C . LEU A 1 363 ? 21.062 -15.688 -10.711 1 97.5 363 LEU A C 1
ATOM 2843 O O . LEU A 1 363 ? 22.219 -15.461 -10.352 1 97.5 363 LEU A O 1
ATOM 2847 N N . GLY A 1 364 ? 20.641 -15.727 -11.984 1 96.62 364 GLY A N 1
ATOM 2848 C CA . GLY A 1 364 ? 21.594 -15.438 -13.047 1 96.62 364 GLY A CA 1
ATOM 2849 C C . GLY A 1 364 ? 22.156 -14.031 -12.969 1 96.62 364 GLY A C 1
ATOM 2850 O O . GLY A 1 364 ? 23.359 -13.82 -13.188 1 96.62 364 GLY A O 1
ATOM 2851 N N . THR A 1 365 ? 21.328 -13.078 -12.656 1 97.31 365 THR A N 1
ATOM 2852 C CA . THR A 1 365 ? 21.734 -11.68 -12.539 1 97.31 365 THR A CA 1
ATOM 2853 C C . THR A 1 365 ? 22.672 -11.492 -11.352 1 97.31 365 THR A C 1
ATOM 2855 O O . THR A 1 365 ? 23.656 -10.766 -11.445 1 97.31 365 THR A O 1
ATOM 2858 N N . LEU A 1 366 ? 22.375 -12.164 -10.227 1 97.25 366 LEU A N 1
ATOM 2859 C CA . LEU A 1 366 ? 23.203 -12.062 -9.031 1 97.25 366 LEU A CA 1
ATOM 2860 C C . LEU A 1 366 ? 24.609 -12.578 -9.312 1 97.25 366 LEU A C 1
ATOM 2862 O O . LEU A 1 366 ? 25.594 -12.023 -8.797 1 97.25 366 LEU A O 1
ATOM 2866 N N . LYS A 1 367 ? 24.75 -13.516 -10.219 1 95.75 367 LYS A N 1
ATOM 2867 C CA . LYS A 1 367 ? 26.047 -14.109 -10.547 1 95.75 367 LYS A CA 1
ATOM 2868 C C . LYS A 1 367 ? 26.875 -13.164 -11.398 1 95.75 367 LYS A C 1
ATOM 2870 O O . LYS A 1 367 ? 28.078 -13.383 -11.57 1 95.75 367 LYS A O 1
ATOM 2875 N N . GLN A 1 368 ? 26.297 -12.086 -11.844 1 96.38 368 GLN A N 1
ATOM 2876 C CA . GLN A 1 368 ? 27.016 -11.125 -12.672 1 96.38 368 GLN A CA 1
ATOM 2877 C C . GLN A 1 368 ? 27.719 -10.07 -11.812 1 96.38 368 GLN A C 1
ATOM 2879 O O . GLN A 1 368 ? 28.234 -9.086 -12.336 1 96.38 368 GLN A O 1
ATOM 2884 N N . SER A 1 369 ? 27.719 -10.273 -10.516 1 95.12 369 SER A N 1
ATOM 2885 C CA . SER A 1 369 ? 28.359 -9.328 -9.609 1 95.12 369 SER A CA 1
ATOM 2886 C C . SER A 1 369 ? 29.812 -9.094 -9.992 1 95.12 369 SER A C 1
ATOM 2888 O O . SER A 1 369 ? 30.547 -10.047 -10.305 1 95.12 369 SER A O 1
ATOM 2890 N N . PRO A 1 370 ? 30.25 -7.836 -9.984 1 92.62 370 PRO A N 1
ATOM 2891 C CA . PRO A 1 370 ? 31.625 -7.531 -10.383 1 92.62 370 PRO A CA 1
ATOM 2892 C C . PRO A 1 370 ? 32.656 -7.945 -9.328 1 92.62 370 PRO A C 1
ATOM 2894 O O . PRO A 1 370 ? 32.281 -8.195 -8.172 1 92.62 370 PRO A O 1
ATOM 2897 N N . SER A 1 371 ? 33.938 -8.102 -9.766 1 92.56 371 SER A N 1
ATOM 2898 C CA . SER A 1 371 ? 35.031 -8.477 -8.875 1 92.56 371 SER A CA 1
ATOM 2899 C C . SER A 1 371 ? 36.094 -7.379 -8.797 1 92.56 371 SER A C 1
ATOM 2901 O O . SER A 1 371 ? 37.281 -7.66 -8.664 1 92.56 371 SER A O 1
ATOM 2903 N N . TYR A 1 372 ? 35.625 -6.156 -8.867 1 91.62 372 TYR A N 1
ATOM 2904 C CA . TYR A 1 372 ? 36.531 -5.031 -8.805 1 91.62 372 TYR A CA 1
ATOM 2905 C C . TYR A 1 372 ? 37.188 -4.945 -7.43 1 91.62 372 TYR A C 1
ATOM 2907 O O . TYR A 1 372 ? 36.594 -5.301 -6.418 1 91.62 372 TYR A O 1
ATOM 2915 N N . GLN A 1 373 ? 38.469 -4.57 -7.457 1 92.62 373 GLN A N 1
ATOM 2916 C CA . GLN A 1 373 ? 39.219 -4.379 -6.223 1 92.62 373 GLN A CA 1
ATOM 2917 C C . GLN A 1 373 ? 39.625 -2.92 -6.047 1 92.62 373 GLN A C 1
ATOM 2919 O O . GLN A 1 373 ? 39.656 -2.158 -7.016 1 92.62 373 GLN A O 1
ATOM 2924 N N . VAL A 1 374 ? 39.844 -2.529 -4.777 1 92.56 374 VAL A N 1
ATOM 2925 C CA . VAL A 1 374 ? 40.156 -1.144 -4.457 1 92.56 374 VAL A CA 1
ATOM 2926 C C . VAL A 1 374 ? 41.5 -0.754 -5.109 1 92.56 374 VAL A C 1
ATOM 2928 O O . VAL A 1 374 ? 41.656 0.377 -5.57 1 92.56 374 VAL A O 1
ATOM 2931 N N . ASP A 1 375 ? 42.438 -1.655 -5.156 1 90.69 375 ASP A N 1
ATOM 2932 C CA . ASP A 1 375 ? 43.688 -1.474 -5.852 1 90.69 375 ASP A CA 1
ATOM 2933 C C . ASP A 1 375 ? 44.312 -2.818 -6.227 1 90.69 375 ASP A C 1
ATOM 2935 O O . ASP A 1 375 ? 43.656 -3.855 -6.145 1 90.69 375 ASP A O 1
ATOM 2939 N N . LYS A 1 376 ? 45.562 -2.795 -6.691 1 89.56 376 LYS A N 1
ATOM 2940 C CA . LYS A 1 376 ? 46.188 -3.988 -7.242 1 89.56 376 LYS A CA 1
ATOM 2941 C C . LYS A 1 376 ? 46.594 -4.957 -6.133 1 89.56 376 LYS A C 1
ATOM 2943 O O . LYS A 1 376 ? 46.844 -6.133 -6.391 1 89.56 376 LYS A O 1
ATOM 2948 N N . ASN A 1 377 ? 46.656 -4.484 -4.887 1 89.06 377 ASN A N 1
ATOM 2949 C CA . ASN A 1 377 ? 47.125 -5.32 -3.779 1 89.06 377 ASN A CA 1
ATOM 2950 C C . ASN A 1 377 ? 46 -6.211 -3.252 1 89.06 377 ASN A C 1
ATOM 2952 O O . ASN A 1 377 ? 46.25 -7.184 -2.545 1 89.06 377 ASN A O 1
ATOM 2956 N N . HIS A 1 378 ? 44.781 -5.867 -3.535 1 91.56 378 HIS A N 1
ATOM 2957 C CA . HIS A 1 378 ? 43.594 -6.566 -2.994 1 91.56 378 HIS A CA 1
ATOM 2958 C C . HIS A 1 378 ? 43.094 -7.633 -3.965 1 91.56 378 HIS A C 1
ATOM 2960 O O . HIS A 1 378 ? 43.125 -7.43 -5.18 1 91.56 378 HIS A O 1
ATOM 2966 N N . THR A 1 379 ? 42.719 -8.852 -3.33 1 90 379 THR A N 1
ATOM 2967 C CA . THR A 1 379 ? 42.156 -9.93 -4.121 1 90 379 THR A CA 1
ATOM 2968 C C . THR A 1 379 ? 40.969 -10.547 -3.4 1 90 379 THR A C 1
ATOM 2970 O O . THR A 1 379 ? 41.031 -10.805 -2.197 1 90 379 THR A O 1
ATOM 2973 N N . ASN A 1 380 ? 39.906 -10.703 -4.062 1 89.5 380 ASN A N 1
ATOM 2974 C CA . ASN A 1 380 ? 38.75 -11.422 -3.613 1 89.5 380 ASN A CA 1
ATOM 2975 C C . ASN A 1 380 ? 38.125 -10.773 -2.373 1 89.5 380 ASN A C 1
ATOM 2977 O O . ASN A 1 380 ? 37.688 -11.477 -1.452 1 89.5 380 ASN A O 1
ATOM 2981 N N . CYS A 1 381 ? 38.094 -9.422 -2.287 1 92.06 381 CYS A N 1
ATOM 2982 C CA . CYS A 1 381 ? 37.531 -8.711 -1.147 1 92.06 381 CYS A CA 1
ATOM 2983 C C . CYS A 1 381 ? 36.031 -8.422 -1.366 1 92.06 381 CYS A C 1
ATOM 2985 O O . CYS A 1 381 ? 35.344 -8.031 -0.434 1 92.06 381 CYS A O 1
ATOM 2987 N N . GLY A 1 382 ? 35.594 -8.641 -2.596 1 90.06 382 GLY A N 1
ATOM 2988 C CA . GLY A 1 382 ? 34.25 -8.195 -2.953 1 90.06 382 GLY A CA 1
ATOM 2989 C C . GLY A 1 382 ? 33.188 -9.273 -2.779 1 90.06 382 GLY A C 1
ATOM 2990 O O . GLY A 1 382 ? 33.469 -10.305 -2.152 1 90.06 382 GLY A O 1
ATOM 2991 N N . LEU A 1 383 ? 32.062 -9.039 -3.27 1 91.94 383 LEU A N 1
ATOM 2992 C CA . LEU A 1 383 ? 30.844 -9.828 -3.09 1 91.94 383 LEU A CA 1
ATOM 2993 C C . LEU A 1 383 ? 30.891 -11.102 -3.938 1 91.94 383 LEU A C 1
ATOM 2995 O O . LEU A 1 383 ? 30.438 -12.156 -3.502 1 91.94 383 LEU A O 1
ATOM 2999 N N . ARG A 1 384 ? 31.531 -11.117 -5.07 1 93.44 384 ARG A N 1
ATOM 3000 C CA . ARG A 1 384 ? 31.422 -12.172 -6.07 1 93.44 384 ARG A CA 1
ATOM 3001 C C . ARG A 1 384 ? 31.938 -13.5 -5.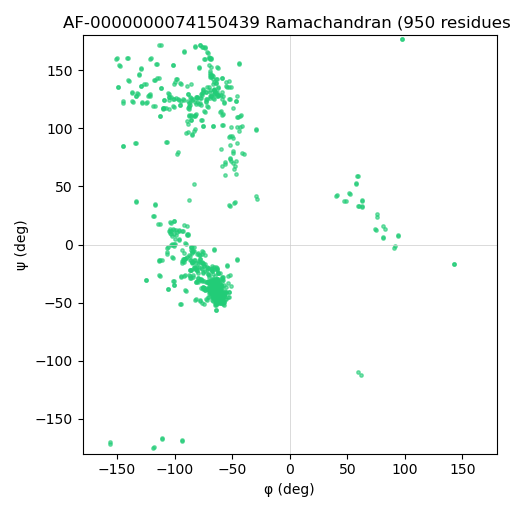52 1 93.44 384 ARG A C 1
ATOM 3003 O O . ARG A 1 384 ? 31.266 -14.523 -5.645 1 93.44 384 ARG A O 1
ATOM 3010 N N . THR A 1 385 ? 33.094 -13.453 -4.91 1 90.31 385 THR A N 1
ATOM 3011 C CA . THR A 1 385 ? 33.719 -14.68 -4.422 1 90.31 385 THR A CA 1
ATOM 3012 C C . THR A 1 385 ? 32.875 -15.336 -3.346 1 90.31 385 THR A C 1
ATOM 3014 O O . THR A 1 385 ? 32.812 -16.562 -3.258 1 90.31 385 THR A O 1
ATOM 3017 N N . ARG A 1 386 ? 32.219 -14.555 -2.623 1 91.31 386 ARG A N 1
ATOM 3018 C CA . ARG A 1 386 ? 31.375 -15.062 -1.542 1 91.31 386 ARG A CA 1
ATOM 3019 C C . ARG A 1 386 ? 29.984 -15.438 -2.053 1 91.31 386 ARG A C 1
ATOM 3021 O O . ARG A 1 386 ? 29.359 -16.375 -1.542 1 91.31 386 ARG A O 1
ATOM 3028 N N . LEU A 1 387 ? 29.484 -14.82 -3.074 1 94.44 387 LEU A N 1
ATOM 3029 C CA . LEU A 1 387 ? 28.125 -14.93 -3.58 1 94.44 387 LEU A CA 1
ATOM 3030 C C . LEU A 1 387 ? 27.969 -16.172 -4.453 1 94.44 387 LEU A C 1
ATOM 3032 O O . LEU A 1 387 ? 26.938 -16.859 -4.398 1 94.44 387 LEU A O 1
ATOM 3036 N N . ASP A 1 388 ? 28.984 -16.594 -5.16 1 93.75 388 ASP A N 1
ATOM 3037 C CA . ASP A 1 388 ? 28.891 -17.641 -6.18 1 93.75 388 ASP A CA 1
ATOM 3038 C C . ASP A 1 388 ? 28.5 -18.984 -5.562 1 93.75 388 ASP A C 1
ATOM 3040 O O . ASP A 1 388 ? 27.516 -19.609 -5.977 1 93.75 388 ASP A O 1
ATOM 3044 N N . PRO A 1 389 ? 29.25 -19.391 -4.531 1 93.56 389 PRO A N 1
ATOM 3045 C CA . PRO A 1 389 ? 28.891 -20.672 -3.947 1 93.56 389 PRO A CA 1
ATOM 3046 C C . PRO A 1 389 ? 27.5 -20.656 -3.316 1 93.56 389 PRO A C 1
ATOM 3048 O O . PRO A 1 389 ? 26.797 -21.688 -3.32 1 93.56 389 PRO A O 1
ATOM 3051 N N . ILE A 1 390 ? 27.094 -19.547 -2.768 1 95.62 390 ILE A N 1
ATOM 3052 C CA . ILE A 1 390 ? 25.781 -19.422 -2.125 1 95.62 390 ILE A CA 1
ATOM 3053 C C . ILE A 1 390 ? 24.688 -19.531 -3.172 1 95.62 390 ILE A C 1
ATOM 3055 O O . ILE A 1 390 ? 23.703 -20.25 -2.971 1 95.62 390 ILE A O 1
ATOM 3059 N N . VAL A 1 391 ? 24.844 -18.844 -4.344 1 96.12 391 VAL A N 1
ATOM 3060 C CA . VAL A 1 391 ? 23.859 -18.875 -5.418 1 96.12 391 VAL A CA 1
ATOM 3061 C C . VAL A 1 391 ? 23.75 -20.297 -5.977 1 96.12 391 VAL A C 1
ATOM 3063 O O . VAL A 1 391 ? 22.656 -20.781 -6.246 1 96.12 391 VAL A O 1
ATOM 3066 N N . ASP A 1 392 ? 24.891 -20.984 -6.105 1 94.12 392 ASP A N 1
ATOM 3067 C CA . ASP A 1 392 ? 24.875 -22.359 -6.578 1 94.12 392 ASP A CA 1
ATOM 3068 C C . ASP A 1 392 ? 24.125 -23.266 -5.602 1 94.12 392 ASP A C 1
ATOM 3070 O O . ASP A 1 392 ? 23.359 -24.141 -6.02 1 94.12 392 ASP A O 1
ATOM 3074 N N . PHE A 1 393 ? 24.391 -23.047 -4.379 1 94.56 393 PHE A N 1
ATOM 3075 C CA . PHE A 1 393 ? 23.703 -23.812 -3.34 1 94.56 393 PHE A CA 1
ATOM 3076 C C . PHE A 1 393 ? 22.203 -23.594 -3.406 1 94.56 393 PHE A C 1
ATOM 3078 O O . PHE A 1 393 ? 21.422 -24.547 -3.389 1 94.56 393 PHE A O 1
ATOM 3085 N N . ILE A 1 394 ? 21.719 -22.344 -3.473 1 96.5 394 ILE A N 1
ATOM 3086 C CA . ILE A 1 394 ? 20.297 -22.016 -3.525 1 96.5 394 ILE A CA 1
ATOM 3087 C C . ILE A 1 394 ? 19.672 -22.656 -4.762 1 96.5 394 ILE A C 1
ATOM 3089 O O . ILE A 1 394 ? 18.562 -23.188 -4.695 1 96.5 394 ILE A O 1
ATOM 3093 N N . ARG A 1 395 ? 20.406 -22.609 -5.914 1 94.69 395 ARG A N 1
ATOM 3094 C CA . ARG A 1 395 ? 19.906 -23.219 -7.141 1 94.69 395 ARG A CA 1
ATOM 3095 C C . ARG A 1 395 ? 19.688 -24.719 -6.945 1 94.69 395 ARG A C 1
ATOM 3097 O O . ARG A 1 395 ? 18.688 -25.266 -7.406 1 94.69 395 ARG A O 1
ATOM 3104 N N . ALA A 1 396 ? 20.641 -25.328 -6.273 1 93.19 396 ALA A N 1
ATOM 3105 C CA . ALA A 1 396 ? 20.516 -26.766 -5.984 1 93.19 396 ALA A CA 1
ATOM 3106 C C . ALA A 1 396 ? 19.281 -27.031 -5.117 1 93.19 396 ALA A C 1
ATOM 3108 O O . ALA A 1 396 ? 18.547 -28 -5.359 1 93.19 396 ALA A O 1
ATOM 3109 N N . MET A 1 397 ? 19.094 -26.219 -4.102 1 95.38 397 MET A N 1
ATOM 3110 C CA . MET A 1 397 ? 17.953 -26.375 -3.207 1 95.38 397 MET A CA 1
ATOM 3111 C C . MET A 1 397 ? 16.641 -26.156 -3.955 1 95.38 397 MET A C 1
ATOM 3113 O O . MET A 1 397 ? 15.633 -26.812 -3.662 1 95.38 397 MET A O 1
ATOM 3117 N N . LEU A 1 398 ? 16.609 -25.25 -4.988 1 95.94 398 LEU A N 1
ATOM 3118 C CA . LEU A 1 398 ? 15.422 -24.953 -5.773 1 95.94 398 LEU A CA 1
ATOM 3119 C C . LEU A 1 398 ? 15.07 -26.125 -6.684 1 95.94 398 LEU A C 1
ATOM 3121 O O . LEU A 1 398 ? 13.93 -26.25 -7.141 1 95.94 398 LEU A O 1
ATOM 3125 N N . SER A 1 399 ? 16 -26.969 -6.953 1 92.06 399 SER A N 1
ATOM 3126 C CA . SER A 1 399 ? 15.789 -28.109 -7.852 1 92.06 399 SER A CA 1
ATOM 3127 C C . SER A 1 399 ? 15.188 -29.297 -7.109 1 92.06 399 SER A C 1
ATOM 3129 O O . SER A 1 399 ? 14.82 -30.297 -7.727 1 92.06 399 SER A O 1
ATOM 3131 N N . THR A 1 400 ? 15.07 -29.156 -5.805 1 92.75 400 THR A N 1
ATOM 3132 C CA . THR A 1 400 ? 14.5 -30.234 -5.012 1 92.75 400 THR A CA 1
ATOM 3133 C C . THR A 1 400 ? 12.984 -30.312 -5.223 1 92.75 400 THR A C 1
ATOM 3135 O O . THR A 1 400 ? 12.391 -29.422 -5.812 1 92.75 400 THR A O 1
ATOM 3138 N N . GLU A 1 401 ? 12.391 -31.391 -4.723 1 92.38 401 GLU A N 1
ATOM 3139 C CA . GLU A 1 401 ? 10.977 -31.656 -4.965 1 92.38 401 GLU A CA 1
ATOM 3140 C C . GLU A 1 401 ? 10.102 -30.938 -3.941 1 92.38 401 GLU A C 1
ATOM 3142 O O . GLU A 1 401 ? 8.883 -30.844 -4.113 1 92.38 401 GLU A O 1
ATOM 3147 N N . VAL A 1 402 ? 10.711 -30.312 -2.998 1 93.69 402 VAL A N 1
ATOM 3148 C CA . VAL A 1 402 ? 9.945 -29.766 -1.886 1 93.69 402 VAL A CA 1
ATOM 3149 C C . VAL A 1 402 ? 9.344 -28.422 -2.289 1 93.69 402 VAL A C 1
ATOM 3151 O O . VAL A 1 402 ? 8.43 -27.922 -1.629 1 93.69 402 VAL A O 1
ATOM 3154 N N . VAL A 1 403 ? 9.852 -27.828 -3.385 1 96.19 403 VAL A N 1
ATOM 3155 C CA . VAL A 1 403 ? 9.414 -26.5 -3.811 1 96.19 403 VAL A CA 1
ATOM 3156 C C . VAL A 1 403 ? 7.988 -26.578 -4.34 1 96.19 403 VAL A C 1
ATOM 3158 O O . VAL A 1 403 ? 7.129 -25.781 -3.949 1 96.19 403 VAL A O 1
ATOM 3161 N N . GLY A 1 404 ? 7.691 -27.562 -5.152 1 96.94 404 GLY A N 1
ATOM 3162 C CA . GLY A 1 404 ? 6.355 -27.734 -5.695 1 96.94 404 GLY A CA 1
ATOM 3163 C C . GLY A 1 404 ? 5.414 -28.453 -4.746 1 96.94 404 GLY A C 1
ATOM 3164 O O . GLY A 1 404 ? 5.848 -29 -3.723 1 96.94 404 GLY A O 1
ATOM 3165 N N . ILE A 1 405 ? 4.16 -28.469 -5.094 1 97.75 405 ILE A N 1
ATOM 3166 C CA . ILE A 1 405 ? 3.145 -29.125 -4.281 1 97.75 405 ILE A CA 1
ATOM 3167 C C . ILE A 1 405 ? 3.043 -30.594 -4.668 1 97.75 405 ILE A C 1
ATOM 3169 O O . ILE A 1 405 ? 2.863 -30.922 -5.844 1 97.75 405 ILE A O 1
ATOM 3173 N N . ARG A 1 406 ? 3.256 -31.438 -3.68 1 95.5 406 ARG A N 1
ATOM 3174 C CA . ARG A 1 406 ? 2.963 -32.844 -3.861 1 95.5 406 ARG A CA 1
ATOM 3175 C C . ARG A 1 406 ? 1.496 -33.156 -3.566 1 95.5 406 ARG A C 1
ATOM 3177 O O . ARG A 1 406 ? 1.084 -33.188 -2.404 1 95.5 406 ARG A O 1
ATOM 3184 N N . GLY A 1 407 ? 0.773 -33.406 -4.633 1 95.19 407 GLY A N 1
ATOM 3185 C CA . GLY A 1 407 ? -0.675 -33.531 -4.559 1 95.19 407 GLY A CA 1
ATOM 3186 C C . GLY A 1 407 ? -1.146 -34.531 -3.516 1 95.19 407 GLY A C 1
ATOM 3187 O O . GLY A 1 407 ? -2.059 -34.219 -2.74 1 95.19 407 GLY A O 1
ATOM 3188 N N . ALA A 1 408 ? -0.525 -35.656 -3.477 1 93.69 408 ALA A N 1
ATOM 3189 C CA . ALA A 1 408 ? -0.933 -36.719 -2.551 1 93.69 408 ALA A CA 1
ATOM 3190 C C . ALA A 1 408 ? -0.713 -36.281 -1.103 1 93.69 408 ALA A C 1
ATOM 3192 O O . ALA A 1 408 ? -1.591 -36.469 -0.255 1 93.69 408 ALA A O 1
ATOM 3193 N N . GLU A 1 409 ? 0.406 -35.719 -0.86 1 93.25 409 GLU A N 1
ATOM 3194 C CA . GLU A 1 409 ? 0.723 -35.281 0.488 1 93.25 409 GLU A CA 1
ATOM 3195 C C . GLU A 1 409 ? -0.175 -34.094 0.897 1 93.25 409 GLU A C 1
ATOM 3197 O O . GLU A 1 409 ? -0.608 -34.031 2.049 1 93.25 409 GLU A O 1
ATOM 3202 N N . TRP A 1 410 ? -0.478 -33.25 -0.04 1 96 410 TRP A N 1
ATOM 3203 C CA . TRP A 1 410 ? -1.319 -32.062 0.224 1 96 410 TRP A CA 1
ATOM 3204 C C . TRP A 1 410 ? -2.734 -32.5 0.598 1 96 410 TRP A C 1
ATOM 3206 O O . TRP A 1 410 ? -3.365 -31.891 1.464 1 96 410 TRP A O 1
ATOM 3216 N N . ARG A 1 411 ? -3.215 -33.594 0.004 1 94.25 411 ARG A N 1
ATOM 3217 C CA . ARG A 1 411 ? -4.555 -34.094 0.279 1 94.25 411 ARG A CA 1
ATOM 3218 C C . ARG A 1 411 ? -4.602 -34.812 1.615 1 94.25 411 ARG A C 1
ATOM 3220 O O . ARG A 1 411 ? -5.555 -34.656 2.381 1 94.25 411 ARG A O 1
ATOM 3227 N N . ARG A 1 412 ? -3.547 -35.5 1.879 1 94.12 412 ARG A N 1
ATOM 3228 C CA . ARG A 1 412 ? -3.514 -36.375 3.051 1 94.12 412 ARG A CA 1
ATOM 3229 C C . ARG A 1 412 ? -3.277 -35.562 4.324 1 94.12 412 ARG A C 1
ATOM 3231 O O . ARG A 1 412 ? -3.957 -35.781 5.332 1 94.12 412 ARG A O 1
ATOM 3238 N N . ASP A 1 413 ? -2.256 -34.688 4.223 1 94.25 413 ASP A N 1
ATOM 3239 C CA . ASP A 1 413 ? -1.862 -33.906 5.395 1 94.25 413 ASP A CA 1
ATOM 3240 C C . ASP A 1 413 ? -1.409 -32.5 4.996 1 94.25 413 ASP A C 1
ATOM 3242 O O . ASP A 1 413 ? -0.211 -32.219 4.988 1 94.25 413 ASP A O 1
ATOM 3246 N N . ARG A 1 414 ? -2.383 -31.688 4.879 1 93.56 414 ARG A N 1
ATOM 3247 C CA . ARG A 1 414 ? -2.121 -30.328 4.422 1 93.56 414 ARG A CA 1
ATOM 3248 C C . ARG A 1 414 ? -1.344 -29.531 5.469 1 93.56 414 ARG A C 1
ATOM 3250 O O . ARG A 1 414 ? -0.428 -28.781 5.129 1 93.56 414 ARG A O 1
ATOM 3257 N N . ALA A 1 415 ? -1.656 -29.703 6.699 1 92.69 415 ALA A N 1
ATOM 3258 C CA . ALA A 1 415 ? -1.027 -28.969 7.789 1 92.69 415 ALA A CA 1
ATOM 3259 C C . ALA A 1 415 ? 0.471 -29.25 7.852 1 92.69 415 ALA A C 1
ATOM 3261 O O . ALA A 1 415 ? 1.277 -28.328 8 1 92.69 415 ALA A O 1
ATOM 3262 N N . ALA A 1 416 ? 0.865 -30.469 7.613 1 92.38 416 ALA A N 1
ATOM 3263 C CA . ALA A 1 416 ? 2.27 -30.875 7.699 1 92.38 416 ALA A CA 1
ATOM 3264 C C . ALA A 1 416 ? 3.039 -30.422 6.457 1 92.38 416 ALA A C 1
ATOM 3266 O O . ALA A 1 416 ? 4.238 -30.141 6.531 1 92.38 416 ALA A O 1
ATOM 3267 N N . SER A 1 417 ? 2.359 -30.359 5.336 1 94.19 417 SER A N 1
ATOM 3268 C CA . SER A 1 417 ? 3.012 -30.062 4.066 1 94.19 417 SER A CA 1
ATOM 3269 C C . SER A 1 417 ? 3.113 -28.547 3.844 1 94.19 417 SER A C 1
ATOM 3271 O O . SER A 1 417 ? 3.969 -28.078 3.09 1 94.19 417 SER A O 1
ATOM 3273 N N . SER A 1 418 ? 2.289 -27.781 4.492 1 97.5 418 SER A N 1
ATOM 3274 C CA . SER A 1 418 ? 2.152 -26.359 4.215 1 97.5 418 SER A CA 1
ATOM 3275 C C . SER A 1 418 ? 3.262 -25.547 4.891 1 97.5 418 SER A C 1
ATOM 3277 O O . SER A 1 418 ? 3.533 -25.734 6.078 1 97.5 418 SER A O 1
ATOM 3279 N N . TRP A 1 419 ? 3.965 -24.734 4.082 1 97.62 419 TRP A N 1
ATOM 3280 C CA . TRP A 1 419 ? 4.914 -23.766 4.625 1 97.62 419 TRP A CA 1
ATOM 3281 C C . TRP A 1 419 ? 4.191 -22.625 5.32 1 97.62 419 TRP A C 1
ATOM 3283 O O . TRP A 1 419 ? 4.621 -22.156 6.379 1 97.62 419 TRP A O 1
ATOM 3293 N N . ALA A 1 420 ? 3.039 -22.141 4.793 1 97.19 420 ALA A N 1
ATOM 3294 C CA . ALA A 1 420 ? 2.266 -21 5.281 1 97.19 420 ALA A CA 1
ATOM 3295 C C . ALA A 1 420 ? 1.691 -21.281 6.668 1 97.19 420 ALA A C 1
ATOM 3297 O O . ALA A 1 420 ? 1.811 -20.469 7.574 1 97.19 420 ALA A O 1
ATOM 3298 N N . ARG A 1 421 ? 1.111 -22.438 6.793 1 95.38 421 ARG A N 1
ATOM 3299 C CA . ARG A 1 421 ? 0.524 -22.797 8.078 1 95.38 421 ARG A CA 1
ATOM 3300 C C . ARG A 1 421 ? 1.597 -22.922 9.156 1 95.38 421 ARG A C 1
ATOM 3302 O O . ARG A 1 421 ? 1.384 -22.516 10.297 1 95.38 421 ARG A O 1
ATOM 3309 N N . ALA A 1 422 ? 2.691 -23.531 8.75 1 92.69 422 ALA A N 1
ATOM 3310 C CA . ALA A 1 422 ? 3.801 -23.641 9.688 1 92.69 422 ALA A CA 1
ATOM 3311 C C . ALA A 1 422 ? 4.273 -22.266 10.156 1 92.69 422 ALA A C 1
ATOM 3313 O O . ALA A 1 422 ? 4.562 -22.078 11.344 1 92.69 422 ALA A O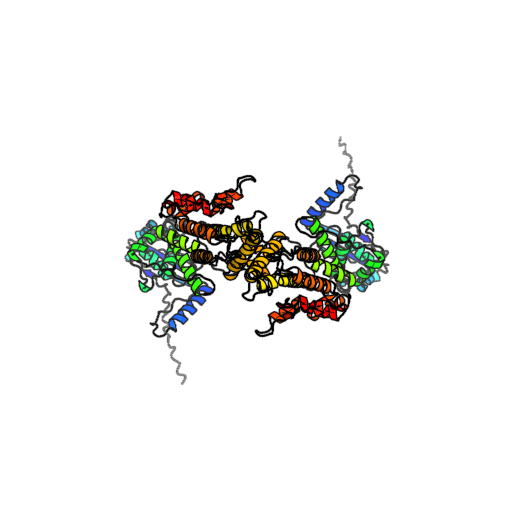 1
ATOM 3314 N N . ALA A 1 423 ? 4.379 -21.359 9.289 1 93.44 423 ALA A N 1
ATOM 3315 C CA . ALA A 1 423 ? 4.797 -20 9.617 1 93.44 423 ALA A CA 1
ATOM 3316 C C . ALA A 1 423 ? 3.787 -19.328 10.547 1 93.44 423 ALA A C 1
ATOM 3318 O O . ALA A 1 423 ? 4.168 -18.641 11.492 1 93.44 423 ALA A O 1
ATOM 3319 N N . GLU A 1 424 ? 2.49 -19.5 10.297 1 92.12 424 GLU A N 1
ATOM 3320 C CA . GLU A 1 424 ? 1.428 -18.938 11.125 1 92.12 424 GLU A CA 1
ATOM 3321 C C . GLU A 1 424 ? 1.47 -19.5 12.539 1 92.12 424 GLU A C 1
ATOM 3323 O O . GLU A 1 424 ? 1.283 -18.766 13.516 1 92.12 424 GLU A O 1
ATOM 3328 N N . GLU A 1 425 ? 1.689 -20.734 12.594 1 89.69 425 GLU A N 1
ATOM 3329 C CA . GLU A 1 425 ? 1.778 -21.391 13.891 1 89.69 425 GLU A CA 1
ATOM 3330 C C . GLU A 1 425 ? 2.973 -20.875 14.688 1 89.69 425 GLU A C 1
ATOM 3332 O O . GLU A 1 425 ? 2.873 -20.672 15.898 1 89.69 425 GLU A O 1
ATOM 3337 N N . ARG A 1 426 ? 4.012 -20.656 14.008 1 87.88 426 ARG A N 1
ATOM 3338 C CA . ARG A 1 426 ? 5.191 -20.125 14.664 1 87.88 426 ARG A CA 1
ATOM 3339 C C . ARG A 1 426 ? 4.949 -18.688 15.133 1 87.88 426 ARG A C 1
ATOM 3341 O O . ARG A 1 426 ? 5.387 -18.297 16.219 1 87.88 426 ARG A O 1
ATOM 3348 N N . ALA A 1 427 ? 4.273 -17.922 14.32 1 86.31 427 ALA A N 1
ATOM 3349 C CA . ALA A 1 427 ? 3.973 -16.531 14.664 1 86.31 427 ALA A CA 1
ATOM 3350 C C . ALA A 1 427 ? 3.027 -16.453 15.859 1 86.31 427 ALA A C 1
ATOM 3352 O O . ALA A 1 427 ? 3.086 -15.508 16.641 1 86.31 427 ALA A O 1
ATOM 3353 N N . ALA A 1 428 ? 2.127 -17.375 16.031 1 84.88 428 ALA A N 1
ATOM 3354 C CA . ALA A 1 428 ? 1.139 -17.406 17.109 1 84.88 428 ALA A CA 1
ATOM 3355 C C . ALA A 1 428 ? 1.754 -17.938 18.406 1 84.88 428 ALA A C 1
ATOM 3357 O O . ALA A 1 428 ? 1.18 -17.781 19.484 1 84.88 428 ALA A O 1
ATOM 3358 N N . ALA A 1 429 ? 2.846 -18.609 18.203 1 79.88 429 ALA A N 1
ATOM 3359 C CA . ALA A 1 429 ? 3.498 -19.172 19.391 1 79.88 429 ALA A CA 1
ATOM 3360 C C . ALA A 1 429 ? 4.02 -18.062 20.297 1 79.88 429 ALA A C 1
ATOM 3362 O O . ALA A 1 429 ? 4.387 -16.984 19.828 1 79.88 429 ALA A O 1
ATOM 3363 N N . PRO A 1 430 ? 3.75 -18.156 21.641 1 71.88 430 PRO A N 1
ATOM 3364 C CA . PRO A 1 430 ? 4.156 -17.125 22.578 1 71.88 430 PRO A CA 1
ATOM 3365 C C . PRO A 1 430 ? 5.586 -16.625 22.344 1 71.88 430 PRO A C 1
ATOM 3367 O O . PRO A 1 430 ? 6.398 -17.359 21.766 1 71.88 430 PRO A O 1
ATOM 3370 N N . HIS A 1 431 ? 5.797 -15.438 22.781 1 66.19 431 HIS A N 1
ATOM 3371 C CA . HIS A 1 431 ? 7.035 -14.68 22.688 1 66.19 431 HIS A CA 1
ATOM 3372 C C . HIS A 1 431 ? 8.195 -15.422 23.344 1 66.19 431 HIS A C 1
ATOM 3374 O O . HIS A 1 431 ? 8.047 -15.938 24.453 1 66.19 431 HIS A O 1
ATOM 3380 N N . GLY A 1 432 ? 9.266 -15.953 22.672 1 58.75 432 GLY A N 1
ATOM 3381 C CA . GLY A 1 432 ? 10.453 -16.625 23.172 1 58.75 432 GLY A CA 1
ATOM 3382 C C . GLY A 1 432 ? 10.914 -17.766 22.297 1 58.75 432 GLY A C 1
ATOM 3383 O O . GLY A 1 432 ? 11.945 -18.391 22.562 1 58.75 432 GLY A O 1
ATOM 3384 N N . ALA A 1 433 ? 10.023 -18.109 21.531 1 63.22 433 ALA A N 1
ATOM 3385 C CA . ALA A 1 433 ? 10.492 -19.234 20.703 1 63.22 433 ALA A CA 1
ATOM 3386 C C . ALA A 1 433 ? 11.672 -18.812 19.828 1 63.22 433 ALA A C 1
ATOM 3388 O O . ALA A 1 433 ? 11.734 -17.672 19.375 1 63.22 433 ALA A O 1
ATOM 3389 N N . GLU A 1 434 ? 12.719 -19.531 19.875 1 68.19 434 GLU A N 1
ATOM 3390 C CA . GLU A 1 434 ? 13.977 -19.281 19.172 1 68.19 434 GLU A CA 1
ATOM 3391 C C . GLU A 1 434 ? 13.758 -19.172 17.672 1 68.19 434 GLU A C 1
ATOM 3393 O O . GLU A 1 434 ? 13.039 -19.984 17.078 1 68.19 434 GLU A O 1
ATOM 3398 N N . ASP A 1 435 ? 14.141 -18.062 17.062 1 77.25 435 ASP A N 1
ATOM 3399 C CA . ASP A 1 435 ? 14.148 -17.875 15.609 1 77.25 435 ASP A CA 1
ATOM 3400 C C . ASP A 1 435 ? 14.906 -19 14.914 1 77.25 435 ASP A C 1
ATOM 3402 O O . ASP A 1 435 ? 15.961 -19.438 15.391 1 77.25 435 ASP A O 1
ATOM 3406 N N . ARG A 1 436 ? 14.289 -19.703 13.945 1 88.06 436 ARG A N 1
ATOM 3407 C CA . ARG A 1 436 ? 14.969 -20.688 13.117 1 88.06 436 ARG A CA 1
ATOM 3408 C C . ARG A 1 436 ? 16 -20.031 12.219 1 88.06 436 ARG A C 1
ATOM 3410 O O . ARG A 1 436 ? 15.656 -19.391 11.227 1 88.06 436 ARG A O 1
ATOM 3417 N N . LYS A 1 437 ? 17.203 -20.156 12.617 1 92.94 437 LYS A N 1
ATOM 3418 C CA . LYS A 1 437 ? 18.297 -19.562 11.859 1 92.94 437 LYS A CA 1
ATOM 3419 C C . LYS A 1 437 ? 18.984 -20.609 10.969 1 92.94 437 LYS A C 1
ATOM 3421 O O . LYS A 1 437 ? 19.266 -21.719 11.422 1 92.94 437 LYS A O 1
ATOM 3426 N N . PHE A 1 438 ? 19.078 -20.312 9.711 1 95.44 438 PHE A N 1
ATOM 3427 C CA . PHE A 1 438 ? 19.812 -21.172 8.781 1 95.44 438 PHE A CA 1
ATOM 3428 C C . PHE A 1 438 ? 21.234 -20.656 8.602 1 95.44 438 PHE A C 1
ATOM 3430 O O . PHE A 1 438 ? 21.453 -19.484 8.266 1 95.44 438 PHE A O 1
ATOM 3437 N N . ALA A 1 439 ? 22.219 -21.5 8.844 1 94.12 439 ALA A N 1
ATOM 3438 C CA . ALA A 1 439 ? 23.625 -21.141 8.688 1 94.12 439 ALA A CA 1
ATOM 3439 C C . ALA A 1 439 ? 24.25 -21.859 7.496 1 94.12 439 ALA A C 1
ATOM 3441 O O . ALA A 1 439 ? 24.281 -23.094 7.461 1 94.12 439 ALA A O 1
ATOM 3442 N N . PHE A 1 440 ? 24.656 -21.078 6.57 1 93.62 440 PHE A N 1
ATOM 3443 C CA . PHE A 1 440 ? 25.344 -21.625 5.406 1 93.62 440 PHE A CA 1
ATOM 3444 C C . PHE A 1 440 ? 26.781 -22.016 5.762 1 93.62 440 PHE A C 1
ATOM 3446 O O . PHE A 1 440 ? 27.469 -21.281 6.465 1 93.62 440 PHE A O 1
ATOM 3453 N N . THR A 1 441 ? 27.203 -23.188 5.406 1 88.75 441 THR A N 1
ATOM 3454 C CA . THR A 1 441 ? 28.562 -23.656 5.637 1 88.75 441 THR A CA 1
ATOM 3455 C C . THR A 1 441 ? 29.25 -24.031 4.32 1 88.75 441 THR A C 1
ATOM 3457 O O . THR A 1 441 ? 28.562 -24.297 3.324 1 88.75 441 THR A O 1
ATOM 3460 N N . ARG A 1 442 ? 30.562 -24.078 4.316 1 82.69 442 ARG A N 1
ATOM 3461 C CA . ARG A 1 442 ? 31.328 -24.422 3.129 1 82.69 442 ARG A CA 1
ATOM 3462 C C . ARG A 1 442 ? 31.031 -25.859 2.689 1 82.69 442 ARG A C 1
ATOM 3464 O O . ARG A 1 442 ? 31.016 -26.156 1.493 1 82.69 442 ARG A O 1
ATOM 3471 N N . GLY A 1 443 ? 30.766 -26.672 3.656 1 80.38 443 GLY A N 1
ATOM 3472 C CA . GLY A 1 443 ? 30.469 -28.062 3.365 1 80.38 443 GLY A CA 1
ATOM 3473 C C . GLY A 1 443 ? 29.188 -28.234 2.566 1 80.38 443 GLY A C 1
ATOM 3474 O O . GLY A 1 443 ? 29.078 -29.156 1.759 1 80.38 443 GLY A O 1
ATOM 3475 N N . MET A 1 444 ? 28.297 -27.406 2.707 1 81.44 444 MET A N 1
ATOM 3476 C CA . MET A 1 444 ? 27.016 -27.469 2.012 1 81.44 444 MET A CA 1
ATOM 3477 C C . MET A 1 444 ? 27.188 -27.141 0.531 1 81.44 444 MET A C 1
ATOM 3479 O O . MET A 1 444 ? 26.484 -27.719 -0.314 1 81.44 444 MET A O 1
ATOM 3483 N N . ALA A 1 445 ? 28.109 -26.297 0.197 1 73.94 445 ALA A N 1
ATOM 3484 C CA . ALA A 1 445 ? 28.344 -25.891 -1.188 1 73.94 445 ALA A CA 1
ATOM 3485 C C . ALA A 1 445 ? 28.922 -27.047 -2.002 1 73.94 445 ALA A C 1
ATOM 3487 O O . ALA A 1 445 ? 28.641 -27.172 -3.199 1 73.94 445 ALA A O 1
ATOM 3488 N N . GLY A 1 446 ? 29.672 -27.859 -1.321 1 71.19 446 GLY A N 1
ATOM 3489 C CA . GLY A 1 446 ? 30.391 -28.938 -2.012 1 71.19 446 GLY A CA 1
ATOM 3490 C C . GLY A 1 446 ? 29.719 -30.281 -1.867 1 71.19 446 GLY A C 1
ATOM 3491 O O . GLY A 1 446 ? 30.172 -31.281 -2.434 1 71.19 446 GLY A O 1
ATOM 3492 N N . ASP A 1 447 ? 28.609 -30.297 -1.14 1 72.44 447 ASP A N 1
ATOM 3493 C CA . ASP A 1 447 ? 27.969 -31.578 -0.888 1 72.44 447 ASP A CA 1
ATOM 3494 C C . ASP A 1 447 ? 27.203 -32.062 -2.123 1 72.44 447 ASP A C 1
ATOM 3496 O O . ASP A 1 447 ? 26.156 -31.5 -2.471 1 72.44 447 ASP A O 1
ATOM 3500 N N . GLN A 1 448 ? 27.734 -33.062 -2.797 1 67.69 448 GLN A N 1
ATOM 3501 C CA . GLN A 1 448 ? 27.188 -33.594 -4.039 1 67.69 448 GLN A CA 1
ATOM 3502 C C . GLN A 1 448 ? 25.812 -34.219 -3.805 1 67.69 448 GLN A C 1
ATOM 3504 O O . GLN A 1 448 ? 24.984 -34.281 -4.723 1 67.69 448 GLN A O 1
ATOM 3509 N N . ARG A 1 449 ? 25.609 -34.688 -2.574 1 68.81 449 ARG A N 1
ATOM 3510 C CA . ARG A 1 449 ? 24.344 -35.344 -2.254 1 68.81 449 ARG A CA 1
ATOM 3511 C C . ARG A 1 449 ? 23.188 -34.344 -2.387 1 68.81 449 ARG A C 1
ATOM 3513 O O . ARG A 1 449 ? 22.031 -34.781 -2.588 1 68.81 449 ARG A O 1
ATOM 3520 N N . LEU A 1 450 ? 23.531 -33.094 -2.35 1 70.5 450 LEU A N 1
ATOM 3521 C CA . LEU A 1 450 ? 22.5 -32.062 -2.375 1 70.5 450 LEU A CA 1
ATOM 3522 C C . LEU A 1 450 ? 22.109 -31.719 -3.809 1 70.5 450 LEU A C 1
ATOM 3524 O O . LEU A 1 450 ? 21.141 -30.984 -4.035 1 70.5 450 LEU A O 1
ATOM 3528 N N . ARG A 1 451 ? 22.797 -32.375 -4.762 1 63.97 451 ARG A N 1
ATOM 3529 C CA . ARG A 1 451 ? 22.547 -32.031 -6.16 1 63.97 451 ARG A CA 1
ATOM 3530 C C . ARG A 1 451 ? 21.641 -33.062 -6.82 1 63.97 451 ARG A C 1
ATOM 3532 O O . ARG A 1 451 ? 21.156 -32.844 -7.934 1 63.97 451 ARG A O 1
ATOM 3539 N N . TYR A 1 452 ? 21.484 -34.188 -6.035 1 58.69 452 TYR A N 1
ATOM 3540 C CA . TYR A 1 452 ? 20.656 -35.219 -6.637 1 58.69 452 TYR A CA 1
ATOM 3541 C C . TYR A 1 452 ? 19.172 -34.969 -6.352 1 58.69 452 TYR A C 1
ATOM 3543 O O . TYR A 1 452 ? 18.781 -34.719 -5.207 1 58.69 452 TYR A O 1
ATOM 3551 N N . GLU A 1 453 ? 18.375 -34.938 -7.457 1 60.25 453 GLU A N 1
ATOM 3552 C CA . GLU A 1 453 ? 16.938 -34.75 -7.379 1 60.25 453 GLU A CA 1
ATOM 3553 C C . GLU A 1 453 ? 16.281 -35.938 -6.637 1 60.25 453 GLU A C 1
ATOM 3555 O O . GLU A 1 453 ? 16.641 -37.094 -6.848 1 60.25 453 GLU A O 1
ATOM 3560 N N . GLY A 1 454 ? 15.43 -35.594 -5.66 1 63.34 454 GLY A N 1
ATOM 3561 C CA . GLY A 1 454 ? 14.617 -36.594 -4.996 1 63.34 454 GLY A CA 1
ATOM 3562 C C . GLY A 1 454 ? 15.242 -37.125 -3.713 1 63.34 454 GLY A C 1
ATOM 3563 O O . GLY A 1 454 ? 14.734 -38.062 -3.111 1 63.34 454 GLY A O 1
ATOM 3564 N N . ASN A 1 455 ? 16.328 -36.469 -3.338 1 75.19 455 ASN A N 1
ATOM 3565 C CA . ASN A 1 455 ? 16.984 -36.875 -2.098 1 75.19 455 ASN A CA 1
ATOM 3566 C C . ASN A 1 455 ? 16.281 -36.281 -0.876 1 75.19 455 ASN A C 1
ATOM 3568 O O . ASN A 1 455 ? 16.094 -35.062 -0.789 1 75.19 455 ASN A O 1
ATOM 3572 N N . MET A 1 456 ? 15.852 -37.219 0.004 1 81.56 456 MET A N 1
ATOM 3573 C CA . MET A 1 456 ? 15.102 -36.812 1.197 1 81.56 456 MET A CA 1
ATOM 3574 C C . MET A 1 456 ? 15.898 -35.812 2.027 1 81.56 456 MET A C 1
ATOM 3576 O O . MET A 1 456 ? 15.32 -34.875 2.598 1 81.56 456 MET A O 1
ATOM 3580 N N . TYR A 1 457 ? 17.172 -36 2.027 1 85.69 457 TYR A N 1
ATOM 3581 C CA . TYR A 1 457 ? 18.016 -35.094 2.793 1 85.69 457 TYR A CA 1
ATOM 3582 C C . TYR A 1 457 ? 18.031 -33.719 2.152 1 85.69 457 TYR A C 1
ATOM 3584 O O . TYR A 1 457 ? 17.953 -32.688 2.85 1 85.69 457 TYR A O 1
ATOM 3592 N N . ALA A 1 458 ? 18.094 -33.688 0.846 1 88.94 458 ALA A N 1
ATOM 3593 C CA . ALA A 1 458 ? 18.078 -32.438 0.12 1 88.94 458 ALA A CA 1
ATOM 3594 C C . ALA A 1 458 ? 16.75 -31.703 0.303 1 88.94 458 ALA A C 1
ATOM 3596 O O . ALA A 1 458 ? 16.719 -30.484 0.474 1 88.94 458 ALA A O 1
ATOM 3597 N N . ASP A 1 459 ? 15.711 -32.469 0.355 1 91.62 459 ASP A N 1
ATOM 3598 C CA . ASP A 1 459 ? 14.383 -31.875 0.538 1 91.62 459 ASP A CA 1
ATOM 3599 C C . ASP A 1 459 ? 14.242 -31.25 1.926 1 91.62 459 ASP A C 1
ATOM 3601 O O . ASP A 1 459 ? 13.703 -30.156 2.066 1 91.62 459 ASP A O 1
ATOM 3605 N N . LYS A 1 460 ? 14.719 -31.953 2.891 1 91.62 460 LYS A N 1
ATOM 3606 C CA . LYS A 1 460 ? 14.664 -31.438 4.258 1 91.62 460 LYS A CA 1
ATOM 3607 C C . LYS A 1 460 ? 15.5 -30.172 4.402 1 91.62 460 LYS A C 1
ATOM 3609 O O . LYS A 1 460 ? 15.078 -29.203 5.047 1 91.62 460 LYS A O 1
ATOM 3614 N N . MET A 1 461 ? 16.672 -30.203 3.812 1 92.69 461 MET A N 1
ATOM 3615 C CA . MET A 1 461 ? 17.562 -29.031 3.85 1 92.69 461 MET A CA 1
ATOM 3616 C C . MET A 1 461 ? 16.938 -27.844 3.139 1 92.69 461 MET A C 1
ATOM 3618 O O . MET A 1 461 ? 16.969 -26.719 3.646 1 92.69 461 MET A O 1
ATOM 3622 N N . ALA A 1 462 ? 16.344 -28.125 2.008 1 95.5 462 ALA A N 1
ATOM 3623 C CA . ALA A 1 462 ? 15.703 -27.062 1.238 1 95.5 462 ALA A CA 1
ATOM 3624 C C . ALA A 1 462 ? 14.562 -26.438 2.025 1 95.5 462 ALA A C 1
ATOM 3626 O O . ALA A 1 462 ? 14.43 -25.203 2.066 1 95.5 462 ALA A O 1
ATOM 3627 N N . ARG A 1 463 ? 13.758 -27.25 2.639 1 95.19 463 ARG A N 1
ATOM 3628 C CA . ARG A 1 463 ? 12.656 -26.734 3.441 1 95.19 463 ARG A CA 1
ATOM 3629 C C . ARG A 1 463 ? 13.172 -25.875 4.594 1 95.19 463 ARG A C 1
ATOM 3631 O O . ARG A 1 463 ? 12.625 -24.797 4.871 1 95.19 463 ARG A O 1
ATOM 3638 N N . SER A 1 464 ? 14.219 -26.328 5.258 1 94.69 464 SER A N 1
ATOM 3639 C CA . SER A 1 464 ? 14.82 -25.578 6.355 1 94.69 464 SER A CA 1
ATOM 3640 C C . SER A 1 464 ? 15.383 -24.234 5.871 1 94.69 464 SER A C 1
ATOM 3642 O O . SER A 1 464 ? 15.234 -23.219 6.547 1 94.69 464 SER A O 1
ATOM 3644 N N . LEU A 1 465 ? 15.969 -24.266 4.727 1 96.56 465 LEU A N 1
ATOM 3645 C CA . LEU A 1 465 ? 16.547 -23.062 4.137 1 96.56 465 LEU A CA 1
ATOM 3646 C C . LEU A 1 465 ? 15.477 -22.016 3.842 1 96.56 465 LEU A C 1
ATOM 3648 O O . LEU A 1 465 ? 15.578 -20.875 4.281 1 96.56 465 LEU A O 1
ATOM 3652 N N . PHE A 1 466 ? 14.391 -22.406 3.166 1 97.81 466 PHE A N 1
ATOM 3653 C CA . PHE A 1 466 ? 13.422 -21.469 2.627 1 97.81 466 PHE A CA 1
ATOM 3654 C C . PHE A 1 466 ? 12.422 -21.047 3.697 1 97.81 466 PHE A C 1
ATOM 3656 O O . PHE A 1 466 ? 11.75 -20.031 3.561 1 97.81 466 PHE A O 1
ATOM 3663 N N . THR A 1 467 ? 12.266 -21.781 4.754 1 96.31 467 THR A N 1
ATOM 3664 C CA . THR A 1 467 ? 11.289 -21.453 5.785 1 96.31 467 THR A CA 1
ATOM 3665 C C . THR A 1 467 ? 11.984 -20.875 7.02 1 96.31 467 THR A C 1
ATOM 3667 O O . THR A 1 467 ? 11.367 -20.75 8.078 1 96.31 467 THR A O 1
ATOM 3670 N N . ALA A 1 468 ? 13.289 -20.531 6.895 1 95.94 468 ALA A N 1
ATOM 3671 C CA . ALA A 1 468 ? 14.031 -19.953 8.008 1 95.94 468 ALA A CA 1
ATOM 3672 C C . ALA A 1 468 ? 13.539 -18.547 8.312 1 95.94 468 ALA A C 1
ATOM 3674 O O . ALA A 1 468 ? 12.906 -17.906 7.473 1 95.94 468 ALA A O 1
ATOM 3675 N N . ASP A 1 469 ? 13.82 -18.062 9.539 1 92.31 469 ASP A N 1
ATOM 3676 C CA . ASP A 1 469 ? 13.469 -16.703 9.953 1 92.31 469 ASP A CA 1
ATOM 3677 C C . ASP A 1 469 ? 14.633 -15.742 9.734 1 92.31 469 ASP A C 1
ATOM 3679 O O . ASP A 1 469 ? 14.43 -14.523 9.633 1 92.31 469 ASP A O 1
ATOM 3683 N N . ALA A 1 470 ? 15.781 -16.344 9.797 1 94.38 470 ALA A N 1
ATOM 3684 C CA . ALA A 1 470 ? 17.016 -15.586 9.609 1 94.38 470 ALA A CA 1
ATOM 3685 C C . ALA A 1 470 ? 18.094 -16.438 8.953 1 94.38 470 ALA A C 1
ATOM 3687 O O . ALA A 1 470 ? 18.047 -17.672 9.039 1 94.38 470 ALA A O 1
ATOM 3688 N N . TRP A 1 471 ? 19.016 -15.852 8.266 1 96.31 471 TRP A N 1
ATOM 3689 C CA . TRP A 1 471 ? 20.062 -16.547 7.531 1 96.31 471 TRP A CA 1
ATOM 3690 C C . TRP A 1 471 ? 21.438 -15.977 7.879 1 96.31 471 TRP A C 1
ATOM 3692 O O . TRP A 1 471 ? 21.594 -14.758 8.039 1 96.31 471 TRP A O 1
ATOM 3702 N N . ASP A 1 472 ? 22.359 -16.766 8.07 1 95.44 472 ASP A N 1
ATOM 3703 C CA . ASP A 1 472 ? 23.781 -16.422 8.164 1 95.44 472 ASP A CA 1
ATOM 3704 C C . ASP A 1 472 ? 24.562 -17 6.984 1 95.44 472 ASP A C 1
ATOM 3706 O O . ASP A 1 472 ? 24.734 -18.219 6.883 1 95.44 472 ASP A O 1
ATOM 3710 N N . TRP A 1 473 ? 25.016 -16.141 6.137 1 96 473 TRP A N 1
ATOM 3711 C CA . TRP A 1 473 ? 25.625 -16.578 4.891 1 96 473 TRP A CA 1
ATOM 3712 C C . TRP A 1 473 ? 27.141 -16.547 4.984 1 96 473 TRP A C 1
ATOM 3714 O O . TRP A 1 473 ? 27.844 -16.781 3.992 1 96 473 TRP A O 1
ATOM 3724 N N . SER A 1 474 ? 27.766 -16.156 6.137 1 90.62 474 SER A N 1
ATOM 3725 C CA . SER A 1 474 ? 29.219 -16.125 6.324 1 90.62 474 SER A CA 1
ATOM 3726 C C . SER A 1 474 ? 29.75 -17.5 6.703 1 90.62 474 SER A C 1
ATOM 3728 O O . SER A 1 474 ? 29.438 -18.016 7.777 1 90.62 474 SER A O 1
ATOM 3730 N N . PRO A 1 475 ? 30.5 -18.125 5.766 1 81.56 475 PRO A N 1
ATOM 3731 C CA . PRO A 1 475 ? 31.016 -19.453 6.09 1 81.56 475 PRO A CA 1
ATOM 3732 C C . PRO A 1 475 ? 32.062 -19.438 7.195 1 81.56 475 PRO A C 1
ATOM 3734 O O . PRO A 1 475 ? 32.688 -18.406 7.434 1 81.56 475 PRO A O 1
ATOM 3737 N N . GLU A 1 476 ? 32.156 -20.484 8.102 1 63.84 476 GLU A N 1
ATOM 3738 C CA . GLU A 1 476 ? 33.125 -20.625 9.164 1 63.84 476 GLU A CA 1
ATOM 3739 C C . GLU A 1 476 ? 34.562 -20.625 8.594 1 63.84 476 GLU A C 1
ATOM 3741 O O . GLU A 1 476 ? 34.812 -21.266 7.562 1 63.84 476 GLU A O 1
ATOM 3746 N N . TYR A 1 477 ? 35.406 -19.438 8.703 1 51.62 477 TYR A N 1
ATOM 3747 C CA . TYR A 1 477 ? 36.812 -19.5 8.414 1 51.62 477 TYR A CA 1
ATOM 3748 C C . TYR A 1 477 ? 37.594 -20.141 9.57 1 51.62 477 TYR A C 1
ATOM 3750 O O . TYR A 1 477 ? 37.188 -20.016 10.727 1 51.62 477 TYR A O 1
ATOM 3758 N N . MET B 1 1 ? -66.25 -8.633 65.75 1 24.19 1 MET B N 1
ATOM 3759 C CA . MET B 1 1 ? -66.125 -7.238 66.125 1 24.19 1 MET B CA 1
ATOM 3760 C C . MET B 1 1 ? -65.125 -6.527 65.188 1 24.19 1 MET B C 1
ATOM 3762 O O . MET B 1 1 ? -63.906 -6.695 65.312 1 24.19 1 MET B O 1
ATOM 3766 N N . ASP B 1 2 ? -65.5 -6.461 63.938 1 22.19 2 ASP B N 1
ATOM 3767 C CA . ASP B 1 2 ? -65 -6.406 62.531 1 22.19 2 ASP B CA 1
ATOM 3768 C C . ASP B 1 2 ? -64.625 -4.988 62.156 1 22.19 2 ASP B C 1
ATOM 3770 O O . ASP B 1 2 ? -65.438 -4.141 61.875 1 22.19 2 ASP B O 1
ATOM 3774 N N . ASP B 1 3 ? -63.75 -4.379 63.062 1 20.38 3 ASP B N 1
ATOM 3775 C CA . ASP B 1 3 ? -63.312 -2.992 62.969 1 20.38 3 ASP B CA 1
ATOM 3776 C C . ASP B 1 3 ? -62.75 -2.695 61.562 1 20.38 3 ASP B C 1
ATOM 3778 O O . ASP B 1 3 ? -61.844 -3.393 61.094 1 20.38 3 ASP B O 1
ATOM 3782 N N . ALA B 1 4 ? -63.656 -2.201 60.719 1 23.44 4 ALA B N 1
ATOM 3783 C CA . ALA B 1 4 ? -63.5 -1.767 59.344 1 23.44 4 ALA B CA 1
ATOM 3784 C C . ALA B 1 4 ? -62.344 -0.779 59.188 1 23.44 4 ALA B C 1
ATOM 3786 O O . ALA B 1 4 ? -62.219 0.172 59.969 1 23.44 4 ALA B O 1
ATOM 3787 N N . ALA B 1 5 ? -61.219 -1.322 58.688 1 27.92 5 ALA B N 1
ATOM 3788 C CA . ALA B 1 5 ? -59.938 -0.665 58.406 1 27.92 5 ALA B CA 1
ATOM 3789 C C . ALA B 1 5 ? -60.125 0.673 57.719 1 27.92 5 ALA B C 1
ATOM 3791 O O . ALA B 1 5 ? -60.844 0.751 56.719 1 27.92 5 ALA B O 1
ATOM 3792 N N . PRO B 1 6 ? -60.094 1.809 58.469 1 26.42 6 PRO B N 1
ATOM 3793 C CA . PRO B 1 6 ? -60.344 3.131 57.875 1 26.42 6 PRO B CA 1
ATOM 3794 C C . PRO B 1 6 ? -59.531 3.369 56.625 1 26.42 6 PRO B C 1
ATOM 3796 O O . PRO B 1 6 ? -58.5 2.738 56.406 1 26.42 6 PRO B O 1
ATOM 3799 N N . GLY B 1 7 ? -60.312 3.549 55.469 1 27.25 7 GLY B N 1
ATOM 3800 C CA . GLY B 1 7 ? -59.906 3.863 54.094 1 27.25 7 GLY B CA 1
ATOM 3801 C C . GLY B 1 7 ? -59 5.086 54 1 27.25 7 GLY B C 1
ATOM 3802 O O . GLY B 1 7 ? -59.406 6.176 54.438 1 27.25 7 GLY B O 1
ATOM 3803 N N . GLN B 1 8 ? -57.719 4.914 54.406 1 25.3 8 GLN B N 1
ATOM 3804 C CA . GLN B 1 8 ? -56.719 5.988 54.312 1 25.3 8 GLN B CA 1
ATOM 3805 C C . GLN B 1 8 ? -56.781 6.676 52.938 1 25.3 8 GLN B C 1
ATOM 3807 O O . GLN B 1 8 ? -56.719 6.016 51.906 1 25.3 8 GLN B O 1
ATOM 3812 N N . ASP B 1 9 ? -57.656 7.691 52.875 1 27.45 9 ASP B N 1
ATOM 3813 C CA . ASP B 1 9 ? -57.719 8.578 51.719 1 27.45 9 ASP B CA 1
ATOM 3814 C C . ASP B 1 9 ? -56.312 9.086 51.344 1 27.45 9 ASP B C 1
ATOM 3816 O O . ASP B 1 9 ? -55.656 9.758 52.125 1 27.45 9 ASP B O 1
ATOM 3820 N N . GLY B 1 10 ? -55.469 8.148 50.812 1 27.05 10 GLY B N 1
ATOM 3821 C CA . GLY B 1 10 ? -54.156 8.547 50.312 1 27.05 10 GLY B CA 1
ATOM 3822 C C . GLY B 1 10 ? -54.219 9.734 49.375 1 27.05 10 GLY B C 1
ATOM 3823 O O . GLY B 1 10 ? -54.906 9.688 48.344 1 27.05 10 GLY B O 1
ATOM 3824 N N . ASP B 1 11 ? -54.312 10.969 49.906 1 26.38 11 ASP B N 1
ATOM 3825 C CA . ASP B 1 11 ? -54.125 12.172 49.125 1 26.38 11 ASP B CA 1
ATOM 3826 C C . ASP B 1 11 ? -52.875 12.055 48.25 1 26.38 11 ASP B C 1
ATOM 3828 O O . ASP B 1 11 ? -51.75 11.984 48.75 1 26.38 11 ASP B O 1
ATOM 3832 N N . THR B 1 12 ? -52.906 11.219 47.188 1 30.22 12 THR B N 1
ATOM 3833 C CA . THR B 1 12 ? -51.875 11.211 46.156 1 30.22 12 THR B CA 1
ATOM 3834 C C . THR B 1 12 ? -51.719 12.594 45.531 1 30.22 12 THR B C 1
ATOM 3836 O O . THR B 1 12 ? -52.625 13.055 44.812 1 30.22 12 THR B O 1
ATOM 3839 N N . SER B 1 13 ? -51.375 13.648 46.312 1 28.59 13 SER B N 1
ATOM 3840 C CA . SER B 1 13 ? -50.969 14.867 45.594 1 28.59 13 SER B CA 1
ATOM 3841 C C . SER B 1 13 ? -50.094 14.562 44.406 1 28.59 13 SER B C 1
ATOM 3843 O O . SER B 1 13 ? -49.156 13.766 44.5 1 28.59 13 SER B O 1
ATOM 3845 N N . ASP B 1 14 ? -50.719 14.617 43.188 1 28.45 14 ASP B N 1
ATOM 3846 C CA . ASP B 1 14 ? -50.188 14.586 41.844 1 28.45 14 ASP B CA 1
ATOM 3847 C C . ASP B 1 14 ? -49 15.539 41.688 1 28.45 14 ASP B C 1
ATOM 3849 O O . ASP B 1 14 ? -49.188 16.766 41.688 1 28.45 14 ASP B O 1
ATOM 3853 N N . SER B 1 15 ? -47.938 15.414 42.375 1 30.64 15 SER B N 1
ATOM 3854 C CA . SER B 1 15 ? -46.719 16.094 42 1 30.64 15 SER B CA 1
ATOM 3855 C C . SER B 1 15 ? -46.406 15.922 40.531 1 30.64 15 SER B C 1
ATOM 3857 O O . SER B 1 15 ? -45.719 14.992 40.125 1 30.64 15 SER B O 1
ATOM 3859 N N . SER B 1 16 ? -47.375 15.898 39.625 1 32.62 16 SER B N 1
ATOM 3860 C CA . SER B 1 16 ? -46.969 16.047 38.219 1 32.62 16 SER B CA 1
ATOM 3861 C C . SER B 1 16 ? -46.094 17.281 38.031 1 32.62 16 SER B C 1
ATOM 3863 O O . SER B 1 16 ? -46.594 18.391 37.812 1 32.62 16 SER B O 1
ATOM 3865 N N . SER B 1 17 ? -45.281 17.719 38.906 1 31.47 17 SER B N 1
ATOM 3866 C CA . SER B 1 17 ? -44.312 18.688 38.375 1 31.47 17 SER B CA 1
ATOM 3867 C C . SER B 1 17 ? -43.812 18.297 37 1 31.47 17 SER B C 1
ATOM 3869 O O . SER B 1 17 ? -43.156 17.281 36.844 1 31.47 17 SER B O 1
ATOM 3871 N N . LYS B 1 18 ? -44.531 18.484 35.906 1 38.47 18 LYS B N 1
ATOM 3872 C CA . LYS B 1 18 ? -44.031 18.484 34.531 1 38.47 18 LYS B CA 1
ATOM 3873 C C . LYS B 1 18 ? -42.594 18.938 34.469 1 38.47 18 LYS B C 1
ATOM 3875 O O . LYS B 1 18 ? -42.25 19.984 35.031 1 38.47 18 LYS B O 1
ATOM 3880 N N . ASN B 1 19 ? -41.656 18.078 34.40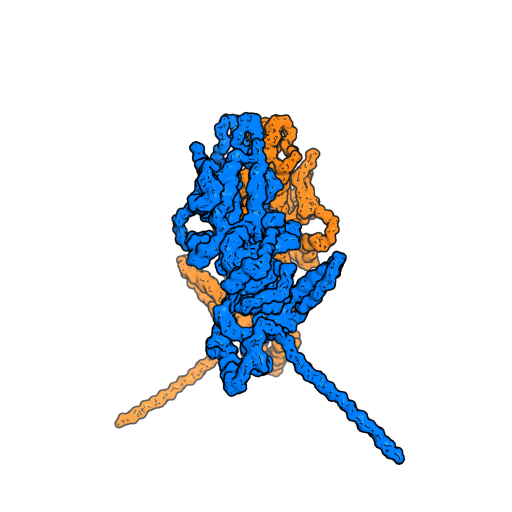6 1 42.72 19 ASN B N 1
ATOM 3881 C CA . ASN B 1 19 ? -40.219 18.188 34.094 1 42.72 19 ASN B CA 1
ATOM 3882 C C . ASN B 1 19 ? -39.969 19.344 33.156 1 42.72 19 ASN B C 1
ATOM 3884 O O . ASN B 1 19 ? -39.938 19.156 31.922 1 42.72 19 ASN B O 1
ATOM 3888 N N . THR B 1 20 ? -40.531 20.469 33.25 1 51.47 20 THR B N 1
ATOM 3889 C CA . THR B 1 20 ? -40.094 21.547 32.375 1 51.47 20 THR B CA 1
ATOM 3890 C C . THR B 1 20 ? -38.562 21.625 32.344 1 51.47 20 THR B C 1
ATOM 3892 O O . THR B 1 20 ? -37.938 21.688 33.375 1 51.47 20 THR B O 1
ATOM 3895 N N . PRO B 1 21 ? -37.969 21.266 31.234 1 61.97 21 PRO B N 1
ATOM 3896 C CA . PRO B 1 21 ? -36.5 21.328 31.141 1 61.97 21 PRO B CA 1
ATOM 3897 C C . PRO B 1 21 ? -35.938 22.641 31.656 1 61.97 21 PRO B C 1
ATOM 3899 O O . PRO B 1 21 ? -36.625 23.672 31.609 1 61.97 21 PRO B O 1
ATOM 3902 N N . ALA B 1 22 ? -35.094 22.641 32.562 1 78.12 22 ALA B N 1
ATOM 3903 C CA . ALA B 1 22 ? -34.375 23.797 33.094 1 78.12 22 ALA B CA 1
ATOM 3904 C C . ALA B 1 22 ? -33.906 24.719 31.953 1 78.12 22 ALA B C 1
ATOM 3906 O O . ALA B 1 22 ? -33.281 24.266 31 1 78.12 22 ALA B O 1
ATOM 3907 N N . VAL B 1 23 ? -34.562 25.969 31.875 1 91.19 23 VAL B N 1
ATOM 3908 C CA . VAL B 1 23 ? -34.25 26.953 30.844 1 91.19 23 VAL B CA 1
ATOM 3909 C C . VAL B 1 23 ? -33.094 27.844 31.281 1 91.19 23 VAL B C 1
ATOM 3911 O O . VAL B 1 23 ? -33.125 28.391 32.406 1 91.19 23 VAL B O 1
ATOM 3914 N N . VAL B 1 24 ? -32.031 27.875 30.578 1 94.5 24 VAL B N 1
ATOM 3915 C CA . VAL B 1 24 ? -30.891 28.766 30.812 1 94.5 24 VAL B CA 1
ATOM 3916 C C . VAL B 1 24 ? -31.219 30.156 30.266 1 94.5 24 VAL B C 1
ATOM 3918 O O . VAL B 1 24 ? -31.438 30.328 29.062 1 94.5 24 VAL B O 1
ATOM 3921 N N . GLU B 1 25 ? -31.188 31.125 31.125 1 93.88 25 GLU B N 1
ATOM 3922 C CA . GLU B 1 25 ? -31.531 32.469 30.719 1 93.88 25 GLU B CA 1
ATOM 3923 C C . GLU B 1 25 ? -30.312 33.219 30.219 1 93.88 25 GLU B C 1
ATOM 3925 O O . GLU B 1 25 ? -29.469 33.656 31 1 93.88 25 GLU B O 1
ATOM 3930 N N . ILE B 1 26 ? -30.219 33.406 28.938 1 95.94 26 ILE B N 1
ATOM 3931 C CA . ILE B 1 26 ? -29.156 34.188 28.312 1 95.94 26 ILE B CA 1
ATOM 3932 C C . ILE B 1 26 ? -29.531 35.688 28.391 1 95.94 26 ILE B C 1
ATOM 3934 O O . ILE B 1 26 ? -28.688 36.5 28.75 1 95.94 26 ILE B O 1
ATOM 3938 N N . SER B 1 27 ? -30.797 35.906 28 1 93.62 27 SER B N 1
ATOM 3939 C CA . SER B 1 27 ? -31.375 37.25 28.125 1 93.62 27 SER B CA 1
ATOM 3940 C C . SER B 1 27 ? -32.781 37.188 28.75 1 93.62 27 SER B C 1
ATOM 3942 O O . SER B 1 27 ? -33.656 36.5 28.234 1 93.62 27 SER B O 1
ATOM 3944 N N . PRO B 1 28 ? -32.938 37.969 29.781 1 88.62 28 PRO B N 1
ATOM 3945 C CA . PRO B 1 28 ? -34.25 38 30.406 1 88.62 28 PRO B CA 1
ATOM 3946 C C . PRO B 1 28 ? -35.344 38.562 29.5 1 88.62 28 PRO B C 1
ATOM 3948 O O . PRO B 1 28 ? -36.531 38.25 29.688 1 88.62 28 PRO B O 1
ATOM 3951 N N . ARG B 1 29 ? -34.938 39.281 28.562 1 88.5 29 ARG B N 1
ATOM 3952 C CA . ARG B 1 29 ? -35.906 39.906 27.641 1 88.5 29 ARG B CA 1
ATOM 3953 C C . ARG B 1 29 ? -36.062 39.031 26.391 1 88.5 29 ARG B C 1
ATOM 3955 O O . ARG B 1 29 ? -36.719 39.469 25.422 1 88.5 29 ARG B O 1
ATOM 3962 N N . GLY B 1 30 ? -35.562 37.875 26.422 1 93.25 30 GLY B N 1
ATOM 3963 C CA . GLY B 1 30 ? -35.625 37.031 25.25 1 93.25 30 GLY B CA 1
ATOM 3964 C C . GLY B 1 30 ? -37.031 36.656 24.844 1 93.25 30 GLY B C 1
ATOM 3965 O O . GLY B 1 30 ? -37.875 36.375 25.688 1 93.25 30 GLY B O 1
ATOM 3966 N N . GLU B 1 31 ? -37.281 36.594 23.5 1 91.25 31 GLU B N 1
ATOM 3967 C CA . GLU B 1 31 ? -38.594 36.312 22.953 1 91.25 31 GLU B CA 1
ATOM 3968 C C . GLU B 1 31 ? -38.688 34.906 22.375 1 91.25 31 GLU B C 1
ATOM 3970 O O . GLU B 1 31 ? -39.75 34.469 21.953 1 91.25 31 GLU B O 1
ATOM 3975 N N . VAL B 1 32 ? -37.562 34.312 22.328 1 93.56 32 VAL B N 1
ATOM 3976 C CA . VAL B 1 32 ? -37.5 33 21.734 1 93.56 32 VAL B CA 1
ATOM 3977 C C . VAL B 1 32 ? -36.75 32.031 22.672 1 93.56 32 VAL B C 1
ATOM 3979 O O . VAL B 1 32 ? -35.844 32.438 23.391 1 93.56 32 VAL B O 1
ATOM 3982 N N . VAL B 1 33 ? -37.188 30.828 22.641 1 94.5 33 VAL B N 1
ATOM 3983 C CA . VAL B 1 33 ? -36.5 29.766 23.391 1 94.5 33 VAL B CA 1
ATOM 3984 C C . VAL B 1 33 ? -35.969 28.719 22.422 1 94.5 33 VAL B C 1
ATOM 3986 O O . VAL B 1 33 ? -36.719 28.125 21.656 1 94.5 33 VAL B O 1
ATOM 3989 N N . LEU B 1 34 ? -34.625 28.547 22.422 1 95.88 34 LEU B N 1
ATOM 3990 C CA . LEU B 1 34 ? -34 27.484 21.625 1 95.88 34 LEU B CA 1
ATOM 3991 C C . LEU B 1 34 ? -33.938 26.188 22.422 1 95.88 34 LEU B C 1
ATOM 3993 O O . LEU B 1 34 ? -33.219 26.094 23.406 1 95.88 34 LEU B O 1
ATOM 3997 N N . ASP B 1 35 ? -34.719 25.266 21.984 1 95.69 35 ASP B N 1
ATOM 3998 C CA . ASP B 1 35 ? -34.719 23.922 22.578 1 95.69 35 ASP B CA 1
ATOM 3999 C C . ASP B 1 35 ? -33.688 23.016 21.891 1 95.69 35 ASP B C 1
ATOM 4001 O O . ASP B 1 35 ? -34.031 22.344 20.906 1 95.69 35 ASP B O 1
ATOM 4005 N N . VAL B 1 36 ? -32.531 22.922 22.5 1 96 36 VAL B N 1
ATOM 4006 C CA . VAL B 1 36 ? -31.406 22.266 21.812 1 96 36 VAL B CA 1
ATOM 4007 C C . VAL B 1 36 ? -31.25 20.844 22.359 1 96 36 VAL B C 1
ATOM 4009 O O . VAL B 1 36 ? -31.125 20.656 23.578 1 96 36 VAL B O 1
ATOM 4012 N N . SER B 1 37 ? -31.281 19.906 21.438 1 96 37 SER B N 1
ATOM 4013 C CA . SER B 1 37 ? -31 18.516 21.766 1 96 37 SER B CA 1
ATOM 4014 C C . SER B 1 37 ? -29.547 18.172 21.5 1 96 37 SER B C 1
ATOM 4016 O O . SER B 1 37 ? -29.062 18.266 20.375 1 96 37 SER B O 1
ATOM 4018 N N . PHE B 1 38 ? -28.859 17.766 22.547 1 95.5 38 PHE B N 1
ATOM 4019 C CA . PHE B 1 38 ? -27.453 17.375 22.438 1 95.5 38 PHE B CA 1
ATOM 4020 C C . PHE B 1 38 ? -27.297 15.867 22.391 1 95.5 38 PHE B C 1
ATOM 4022 O O . PHE B 1 38 ? -27.703 15.18 23.344 1 95.5 38 PHE B O 1
ATOM 4029 N N . GLU B 1 39 ? -26.734 15.445 21.25 1 96 39 GLU B N 1
ATOM 4030 C CA . GLU B 1 39 ? -26.484 14.023 21.062 1 96 39 GLU B CA 1
ATOM 4031 C C . GLU B 1 39 ? -25.016 13.695 21.219 1 96 39 GLU B C 1
ATOM 4033 O O . GLU B 1 39 ? -24.156 14.305 20.562 1 96 39 GLU B O 1
ATOM 4038 N N . THR B 1 40 ? -24.688 12.719 22.094 1 94.44 40 THR B N 1
ATOM 4039 C CA . THR B 1 40 ? -23.312 12.32 22.328 1 94.44 40 THR B CA 1
ATOM 4040 C C . THR B 1 40 ? -23.109 10.836 22.062 1 94.44 40 THR B C 1
ATOM 4042 O O . THR B 1 40 ? -23.875 10.008 22.578 1 94.44 40 THR B O 1
ATOM 4045 N N . SER B 1 41 ? -22.172 10.484 21.281 1 93.25 41 SER B N 1
ATOM 4046 C CA . SER B 1 41 ? -21.922 9.102 20.891 1 93.25 41 SER B CA 1
ATOM 4047 C C . SER B 1 41 ? -21.391 8.289 22.062 1 93.25 41 SER B C 1
ATOM 4049 O O . SER B 1 41 ? -20.859 8.852 23.031 1 93.25 41 SER B O 1
ATOM 4051 N N . LYS B 1 42 ? -21.5 6.945 21.938 1 92.31 42 LYS B N 1
ATOM 4052 C CA . LYS B 1 42 ? -21.047 6.031 22.984 1 92.31 42 LYS B CA 1
ATOM 4053 C C . LYS B 1 42 ? -19.531 6.125 23.156 1 92.31 42 LYS B C 1
ATOM 4055 O O . LYS B 1 42 ? -19.016 6.059 24.281 1 92.31 42 LYS B O 1
ATOM 4060 N N . GLU B 1 43 ? -18.906 6.324 22.094 1 89.06 43 GLU B N 1
ATOM 4061 C CA . GLU B 1 43 ? -17.453 6.406 22.125 1 89.06 43 GLU B CA 1
ATOM 4062 C C . GLU B 1 43 ? -16.984 7.648 22.875 1 89.06 43 GLU B C 1
ATOM 4064 O O . GLU B 1 43 ? -16.062 7.578 23.688 1 89.06 43 GLU B O 1
ATOM 4069 N N . THR B 1 44 ? -17.656 8.695 22.625 1 91.62 44 THR B N 1
ATOM 4070 C CA . THR B 1 44 ? -17.312 9.945 23.297 1 91.62 44 THR B CA 1
ATOM 4071 C C . THR B 1 44 ? -17.562 9.844 24.797 1 91.62 44 THR B C 1
ATOM 4073 O O . THR B 1 44 ? -16.766 10.312 25.594 1 91.62 44 THR B O 1
ATOM 4076 N N . ILE B 1 45 ? -18.625 9.25 25.109 1 93.31 45 ILE B N 1
ATOM 4077 C CA . ILE B 1 45 ? -18.984 9.094 26.516 1 93.31 45 ILE B CA 1
ATOM 4078 C C . ILE B 1 45 ? -17.969 8.203 27.219 1 93.31 45 ILE B C 1
ATOM 4080 O O . ILE B 1 45 ? -17.516 8.508 28.328 1 93.31 45 ILE B O 1
ATOM 4084 N N . ARG B 1 46 ? -17.578 7.137 26.578 1 91.62 46 ARG B N 1
ATOM 4085 C CA . ARG B 1 46 ? -16.594 6.219 27.141 1 91.62 46 ARG B CA 1
ATOM 4086 C C . ARG B 1 46 ? -15.273 6.93 27.406 1 91.62 46 ARG B C 1
ATOM 4088 O O . ARG B 1 46 ? -14.688 6.785 28.484 1 91.62 46 ARG B O 1
ATOM 4095 N N . THR B 1 47 ? -14.875 7.672 26.469 1 87.69 47 THR B N 1
ATOM 4096 C CA . THR B 1 47 ? -13.609 8.383 26.578 1 87.69 47 THR B CA 1
ATOM 4097 C C . THR B 1 47 ? -13.68 9.438 27.688 1 87.69 47 THR B C 1
ATOM 4099 O O . THR B 1 47 ? -12.727 9.602 28.453 1 87.69 47 THR B O 1
ATOM 4102 N N . ALA B 1 48 ? -14.797 10.102 27.719 1 89.38 48 ALA B N 1
ATOM 4103 C CA . ALA B 1 48 ? -14.984 11.133 28.75 1 89.38 48 ALA B CA 1
ATOM 4104 C C . ALA B 1 48 ? -15.023 10.523 30.141 1 89.38 48 ALA B C 1
ATOM 4106 O O . ALA B 1 48 ? -14.477 11.086 31.094 1 89.38 48 ALA B O 1
ATOM 4107 N N . LYS B 1 49 ? -15.648 9.398 30.25 1 90.44 49 LYS B N 1
ATOM 4108 C CA . LYS B 1 49 ? -15.719 8.711 31.531 1 90.44 49 LYS B CA 1
ATOM 4109 C C . LYS B 1 49 ? -14.328 8.289 32 1 90.44 49 LYS B C 1
ATOM 4111 O O . LYS B 1 49 ? -13.984 8.477 33.188 1 90.44 49 LYS B O 1
ATOM 4116 N N . LYS B 1 50 ? -13.609 7.777 31.156 1 88.12 50 LYS B N 1
ATOM 4117 C CA . LYS B 1 50 ? -12.25 7.359 31.484 1 88.12 50 LYS B CA 1
ATOM 4118 C C . LYS B 1 50 ? -11.406 8.547 31.922 1 88.12 50 LYS B C 1
ATOM 4120 O O . LYS B 1 50 ? -10.656 8.445 32.906 1 88.12 50 LYS B O 1
ATOM 4125 N N . ALA B 1 51 ? -11.539 9.594 31.188 1 84.31 51 ALA B N 1
ATOM 4126 C CA . ALA B 1 51 ? -10.773 10.789 31.516 1 84.31 51 ALA B CA 1
ATOM 4127 C C . ALA B 1 51 ? -11.172 11.336 32.875 1 84.31 51 ALA B C 1
ATOM 4129 O O . ALA B 1 51 ? -10.32 11.781 33.656 1 84.31 51 ALA B O 1
ATOM 4130 N N . HIS B 1 52 ? -12.453 11.312 33.188 1 85.81 52 HIS B N 1
ATOM 4131 C CA . HIS B 1 52 ? -12.953 11.797 34.469 1 85.81 52 HIS B CA 1
ATOM 4132 C C . HIS B 1 52 ? -12.469 10.914 35.625 1 85.81 52 HIS B C 1
ATOM 4134 O O . HIS B 1 52 ? -12.094 11.414 36.688 1 85.81 52 HIS B O 1
ATOM 4140 N N . GLN B 1 53 ? -12.461 9.672 35.344 1 86.38 53 GLN B N 1
ATOM 4141 C CA . GLN B 1 53 ? -12 8.727 36.344 1 86.38 53 GLN B CA 1
ATOM 4142 C C . GLN B 1 53 ? -10.516 8.922 36.656 1 86.38 53 GLN B C 1
ATOM 4144 O O . GLN B 1 53 ? -10.094 8.883 37.812 1 86.38 53 GLN B O 1
ATOM 4149 N N . ALA B 1 54 ? -9.852 9.164 35.625 1 83.38 54 ALA B N 1
ATOM 4150 C CA . ALA B 1 54 ? -8.422 9.383 35.781 1 83.38 54 ALA B CA 1
ATOM 4151 C C . ALA B 1 54 ? -8.141 10.672 36.531 1 83.38 54 ALA B C 1
ATOM 4153 O O . ALA B 1 54 ? -7.242 10.727 37.375 1 83.38 54 ALA B O 1
ATOM 4154 N N . ALA B 1 55 ? -8.945 11.664 36.219 1 80.81 55 ALA B N 1
ATOM 4155 C CA . ALA B 1 55 ? -8.789 12.953 36.906 1 80.81 55 ALA B CA 1
ATOM 4156 C C . ALA B 1 55 ? -9.211 12.859 38.375 1 80.81 55 ALA B C 1
ATOM 4158 O O . ALA B 1 55 ? -8.602 13.492 39.219 1 80.81 55 ALA B O 1
ATOM 4159 N N . ALA B 1 56 ? -10.148 12.039 38.594 1 80.94 56 ALA B N 1
ATOM 4160 C CA . ALA B 1 56 ? -10.68 11.891 39.938 1 80.94 56 ALA B CA 1
ATOM 4161 C C . ALA B 1 56 ? -9.719 11.086 40.812 1 80.94 56 ALA B C 1
ATOM 4163 O O . ALA B 1 56 ? -9.719 11.234 42.062 1 80.94 56 ALA B O 1
ATOM 4164 N N . ARG B 1 57 ? -8.922 10.281 40.188 1 79.81 57 ARG B N 1
ATOM 4165 C CA . ARG B 1 57 ? -8.023 9.406 40.938 1 79.81 57 ARG B CA 1
ATOM 4166 C C . ARG B 1 57 ? -6.719 10.125 41.281 1 79.81 57 ARG B C 1
ATOM 4168 O O . ARG B 1 57 ? -5.922 9.633 42.062 1 79.81 57 ARG B O 1
ATOM 4175 N N . LYS B 1 58 ? -6.586 11.289 40.562 1 71.06 58 LYS B N 1
ATOM 4176 C CA . LYS B 1 58 ? -5.348 12 40.875 1 71.06 58 LYS B CA 1
ATOM 4177 C C . LYS B 1 58 ? -5.344 12.492 42.312 1 71.06 58 LYS B C 1
ATOM 4179 O O . LYS B 1 58 ? -6.363 12.961 42.812 1 71.06 58 LYS B O 1
ATOM 4184 N N . PRO B 1 59 ? -4.199 12.266 43.125 1 76.25 59 PRO B N 1
ATOM 4185 C CA . PRO B 1 59 ? -4.113 12.719 44.5 1 76.25 59 PRO B CA 1
ATOM 4186 C C . PRO B 1 59 ? -4.273 14.234 44.656 1 76.25 59 PRO B C 1
ATOM 4188 O O . PRO B 1 59 ? -3.631 14.992 43.906 1 76.25 59 PRO B O 1
ATOM 4191 N N . GLY B 1 60 ? -5.188 14.766 45.469 1 67.69 60 GLY B N 1
ATOM 4192 C CA . GLY B 1 60 ? -5.418 16.188 45.719 1 67.69 60 GLY B CA 1
ATOM 4193 C C . GLY B 1 60 ? -6.461 16.781 44.781 1 67.69 60 GLY B C 1
ATOM 4194 O O . GLY B 1 60 ? -6.672 18 44.781 1 67.69 60 GLY B O 1
ATOM 4195 N N . ALA B 1 61 ? -6.879 15.844 43.938 1 65.5 61 ALA B N 1
ATOM 4196 C CA . ALA B 1 61 ? -7.836 16.359 42.969 1 65.5 61 ALA B CA 1
ATOM 4197 C C . ALA B 1 61 ? -9.078 16.922 43.656 1 65.5 61 ALA B C 1
ATOM 4199 O O . ALA B 1 61 ? -9.609 16.312 44.594 1 65.5 61 ALA B O 1
ATOM 4200 N N . LEU B 1 62 ? -9.305 18.25 43.531 1 64.19 62 LEU B N 1
ATOM 4201 C CA . LEU B 1 62 ? -10.539 18.875 44 1 64.19 62 LEU B CA 1
ATOM 4202 C C . LEU B 1 62 ? -11.75 18.203 43.375 1 64.19 62 LEU B C 1
ATOM 4204 O O . LEU B 1 62 ? -11.648 17.594 42.312 1 64.19 62 LEU B O 1
ATOM 4208 N N . ARG B 1 63 ? -12.773 18.031 44.188 1 65.19 63 ARG B N 1
ATOM 4209 C CA . ARG B 1 63 ? -14.023 17.453 43.719 1 65.19 63 ARG B CA 1
ATOM 4210 C C . ARG B 1 63 ? -14.492 18.141 42.438 1 65.19 63 ARG B C 1
ATOM 4212 O O . ARG B 1 63 ? -14.867 19.312 42.438 1 65.19 63 ARG B O 1
ATOM 4219 N N . ILE B 1 64 ? -14.117 17.625 41.219 1 69.44 64 ILE B N 1
ATOM 4220 C CA . ILE B 1 64 ? -14.586 18.125 39.938 1 69.44 64 ILE B CA 1
ATOM 4221 C C . ILE B 1 64 ? -16 17.625 39.688 1 69.44 64 ILE B C 1
ATOM 4223 O O . ILE B 1 64 ? -16.297 16.453 39.906 1 69.44 64 ILE B O 1
ATOM 4227 N N . PRO B 1 65 ? -16.938 18.547 39.531 1 74.5 65 PRO B N 1
ATOM 4228 C CA . PRO B 1 65 ? -18.297 18.109 39.219 1 74.5 65 PRO B CA 1
ATOM 4229 C C . PRO B 1 65 ? -18.344 17.125 38.031 1 74.5 65 PRO B C 1
ATOM 4231 O O . PRO B 1 65 ? -17.562 17.25 37.094 1 74.5 65 PRO B O 1
ATOM 4234 N N . GLU B 1 66 ? -19.141 16.094 38.281 1 80.38 66 GLU B N 1
ATOM 4235 C CA . GLU B 1 66 ? -19.281 15.078 37.219 1 80.38 66 GLU B CA 1
ATOM 4236 C C . GLU B 1 66 ? -19.969 15.656 36 1 80.38 66 GLU B C 1
ATOM 4238 O O . GLU B 1 66 ? -21.016 16.297 36.094 1 80.38 66 GLU B O 1
ATOM 4243 N N . PRO B 1 67 ? -19.359 15.438 34.906 1 84.31 67 PRO B N 1
ATOM 4244 C CA . PRO B 1 67 ? -20 15.891 33.656 1 84.31 67 PRO B CA 1
ATOM 4245 C C . PRO B 1 67 ? -21.25 15.086 33.312 1 84.31 67 PRO B C 1
ATOM 4247 O O . PRO B 1 67 ? -21.516 14.055 33.938 1 84.31 67 PRO B O 1
ATOM 4250 N N . ASN B 1 68 ? -22.062 15.688 32.469 1 87.44 68 ASN B N 1
ATOM 4251 C CA . ASN B 1 68 ? -23.25 14.984 31.984 1 87.44 68 ASN B CA 1
ATOM 4252 C C . ASN B 1 68 ? -22.891 13.906 30.969 1 87.44 68 ASN B C 1
ATOM 4254 O O . ASN B 1 68 ? -22.422 14.211 29.875 1 87.44 68 ASN B O 1
ATOM 4258 N N . PHE B 1 69 ? -23.125 12.617 31.328 1 91.44 69 PHE B N 1
ATOM 4259 C CA . PHE B 1 69 ? -22.75 11.5 30.469 1 91.44 69 PHE B CA 1
ATOM 4260 C C . PHE B 1 69 ? -23.969 10.938 29.75 1 91.44 69 PHE B C 1
ATOM 4262 O O . PHE B 1 69 ? -23.938 9.828 29.219 1 91.44 69 PHE B O 1
ATOM 4269 N N . SER B 1 70 ? -25.031 11.766 29.703 1 91.75 70 SER B N 1
ATOM 4270 C CA . SER B 1 70 ? -26.219 11.297 29 1 91.75 70 SER B CA 1
ATOM 4271 C C . SER B 1 70 ? -26.031 11.344 27.484 1 91.75 70 SER B C 1
ATOM 4273 O O . SER B 1 70 ? -25.578 12.344 26.953 1 91.75 70 SER B O 1
ATOM 4275 N N . PRO B 1 71 ? -26.391 10.273 26.812 1 93.94 71 PRO B N 1
ATOM 4276 C CA . PRO B 1 71 ? -26.25 10.258 25.359 1 93.94 71 PRO B CA 1
ATOM 4277 C C . PRO B 1 71 ? -27.141 11.281 24.672 1 93.94 71 PRO B C 1
ATOM 4279 O O . PRO B 1 71 ? -26.812 11.742 23.562 1 93.94 71 PRO B O 1
ATOM 4282 N N . LEU B 1 72 ? -28.266 11.477 25.266 1 94.56 72 LEU B N 1
ATOM 4283 C CA . LEU B 1 72 ? -29.203 12.461 24.719 1 94.56 72 LEU B CA 1
ATOM 4284 C C . LEU B 1 72 ? -29.812 13.305 25.844 1 94.56 72 LEU B C 1
ATOM 4286 O O . LEU B 1 72 ? -30.328 12.766 26.828 1 94.56 72 LEU B O 1
ATOM 4290 N N . PHE B 1 73 ? -29.672 14.625 25.766 1 92.44 73 PHE B N 1
ATOM 4291 C CA . PHE B 1 73 ? -30.328 15.516 26.719 1 92.44 73 PHE B CA 1
ATOM 4292 C C . PHE B 1 73 ? -30.625 16.859 26.078 1 92.44 73 PHE B C 1
ATOM 4294 O O . PHE B 1 73 ? -30.078 17.203 25.031 1 92.44 73 PHE B O 1
ATOM 4301 N N . LYS B 1 74 ? -31.516 17.562 26.641 1 94.25 74 LYS B N 1
ATOM 4302 C CA . LYS B 1 74 ? -31.984 18.828 26.094 1 94.25 74 LYS B CA 1
ATOM 4303 C C . LYS B 1 74 ? -31.672 19.984 27.031 1 94.25 74 LYS B C 1
ATOM 4305 O O . LYS B 1 74 ? -31.688 19.828 28.25 1 94.25 74 LYS B O 1
ATOM 4310 N N . VAL B 1 75 ? -31.328 21.016 26.484 1 95.38 75 VAL B N 1
ATOM 4311 C CA . VAL B 1 75 ? -31.172 22.281 27.203 1 95.38 75 VAL B CA 1
ATOM 4312 C C . VAL B 1 75 ? -31.859 23.406 26.438 1 95.38 75 VAL B C 1
ATOM 4314 O O . VAL B 1 75 ? -31.719 23.516 25.219 1 95.38 75 VAL B O 1
ATOM 4317 N N . ALA B 1 76 ? -32.688 24.172 27.156 1 96.06 76 ALA B N 1
ATOM 4318 C CA . ALA B 1 76 ? -33.406 25.297 26.547 1 96.06 76 ALA B CA 1
ATOM 4319 C C . ALA B 1 76 ? -32.719 26.609 26.875 1 96.06 76 ALA B C 1
ATOM 4321 O O . ALA B 1 76 ? -32.25 26.812 28 1 96.06 76 ALA B O 1
ATOM 4322 N N . PHE B 1 77 ? -32.625 27.5 25.859 1 96.88 77 PHE B N 1
ATOM 4323 C CA . PHE B 1 77 ? -31.984 28.797 26.016 1 96.88 77 PHE B CA 1
ATOM 4324 C C . PHE B 1 77 ? -32.938 29.922 25.641 1 96.88 77 PHE B C 1
ATOM 4326 O O . PHE B 1 77 ? -33.438 29.953 24.531 1 96.88 77 PHE B O 1
ATOM 4333 N N . ARG B 1 78 ? -33.156 30.797 26.578 1 96.19 78 ARG B N 1
ATOM 4334 C CA . ARG B 1 78 ? -33.938 31.969 26.266 1 96.19 78 ARG B CA 1
ATOM 4335 C C . ARG B 1 78 ? -33.094 33.062 25.656 1 96.19 78 ARG B C 1
ATOM 4337 O O . ARG B 1 78 ? -32.125 33.531 26.25 1 96.19 78 ARG B O 1
ATOM 4344 N N . VAL B 1 79 ? -33.5 33.531 24.453 1 96.25 79 VAL B N 1
ATOM 4345 C CA . VAL B 1 79 ? -32.625 34.438 23.688 1 96.25 79 VAL B CA 1
ATOM 4346 C C . VAL B 1 79 ? -33.438 35.531 23.016 1 96.25 79 VAL B C 1
ATOM 4348 O O . VAL B 1 79 ? -34.656 35.375 22.859 1 96.25 79 VAL B O 1
ATOM 4351 N N . GLU B 1 80 ? -32.719 36.562 22.672 1 95.94 80 GLU B N 1
ATOM 4352 C CA . GLU B 1 80 ? -33.344 37.688 21.953 1 95.94 80 GLU B CA 1
ATOM 4353 C C . GLU B 1 80 ? -33.312 37.469 20.453 1 95.94 80 GLU B C 1
ATOM 4355 O O . GLU B 1 80 ? -32.25 37.219 19.875 1 95.94 80 GLU B O 1
ATOM 4360 N N . LEU B 1 81 ? -34.438 37.625 19.859 1 94.31 81 LEU B N 1
ATOM 4361 C CA . LEU B 1 81 ? -34.594 37.375 18.422 1 94.31 81 LEU B CA 1
ATOM 4362 C C . LEU B 1 81 ? -33.75 38.344 17.609 1 94.31 81 LEU B C 1
ATOM 4364 O O . LEU B 1 81 ? -33 37.938 16.703 1 94.31 81 LEU B O 1
ATOM 4368 N N . ALA B 1 82 ? -33.75 39.594 17.922 1 94.19 82 ALA B N 1
ATOM 4369 C CA . ALA B 1 82 ? -33.062 40.625 17.172 1 94.19 82 ALA B CA 1
ATOM 4370 C C . ALA B 1 82 ? -31.547 40.438 17.219 1 94.19 82 ALA B C 1
ATOM 4372 O O . ALA B 1 82 ? -30.859 40.625 16.234 1 94.19 82 ALA B O 1
ATOM 4373 N N . VAL B 1 83 ? -31.062 40.062 18.344 1 96.31 83 VAL B N 1
ATOM 4374 C CA . VAL B 1 83 ? -29.625 39.844 18.531 1 96.31 83 VAL B CA 1
ATOM 4375 C C . VAL B 1 83 ? -29.172 38.656 17.688 1 96.31 83 VAL B C 1
ATOM 4377 O O . VAL B 1 83 ? -28.141 38.719 17 1 96.31 83 VAL B O 1
ATOM 4380 N N . LEU B 1 84 ? -29.891 37.531 17.703 1 96.31 84 LEU B N 1
ATOM 4381 C CA . LEU B 1 84 ? -29.547 36.344 16.922 1 96.31 84 LEU B CA 1
ATOM 4382 C C . LEU B 1 84 ? -29.547 36.656 15.438 1 96.31 84 LEU B C 1
ATOM 4384 O O . LEU B 1 84 ? -28.625 36.25 14.719 1 96.31 84 LEU B O 1
ATOM 4388 N N . GLN B 1 85 ? -30.594 37.344 15.016 1 95.25 85 GLN B N 1
ATOM 4389 C CA . GLN B 1 85 ? -30.734 37.656 13.594 1 95.25 85 GLN B CA 1
ATOM 4390 C C . GLN B 1 85 ? -29.625 38.625 13.141 1 95.25 85 GLN B C 1
ATOM 4392 O O . GLN B 1 85 ? -29.156 38.531 12 1 95.25 85 GLN B O 1
ATOM 4397 N N . ARG B 1 86 ? -29.203 39.438 13.992 1 96.25 86 ARG B N 1
ATOM 4398 C CA . ARG B 1 86 ? -28.172 40.406 13.664 1 96.25 86 ARG B CA 1
ATOM 4399 C C . ARG B 1 86 ? -26.797 39.75 13.539 1 96.25 86 ARG B C 1
ATOM 4401 O O . ARG B 1 86 ? -26 40.125 12.672 1 96.25 86 ARG B O 1
ATOM 4408 N N . HIS B 1 87 ? -26.531 38.812 14.359 1 96.44 87 HIS B N 1
ATOM 4409 C CA . HIS B 1 87 ? -25.156 38.312 14.5 1 96.44 87 HIS B CA 1
ATOM 4410 C C . HIS B 1 87 ? -25 36.938 13.844 1 96.44 87 HIS B C 1
ATOM 4412 O O . HIS B 1 87 ? -23.891 36.406 13.789 1 96.44 87 HIS B O 1
ATOM 4418 N N . SER B 1 88 ? -26.031 36.344 13.297 1 96.5 88 SER B N 1
ATOM 4419 C CA . SER B 1 88 ? -25.969 35 12.703 1 96.5 88 SER B CA 1
ATOM 4420 C C . SER B 1 88 ? -26.891 34.906 11.492 1 96.5 88 SER B C 1
ATOM 4422 O O . SER B 1 88 ? -28.109 35.031 11.609 1 96.5 88 SER B O 1
ATOM 4424 N N . LYS B 1 89 ? -26.375 34.562 10.375 1 94.81 89 LYS B N 1
ATOM 4425 C CA . LYS B 1 89 ? -27.188 34.375 9.172 1 94.81 89 LYS B CA 1
ATOM 4426 C C . LYS B 1 89 ? -28.047 33.125 9.273 1 94.81 89 LYS B C 1
ATOM 4428 O O . LYS B 1 89 ? -29.141 33.062 8.727 1 94.81 89 LYS B O 1
ATOM 4433 N N . TYR B 1 90 ? -27.516 32.188 9.961 1 94.56 90 TYR B N 1
ATOM 4434 C CA . TYR B 1 90 ? -28.281 30.984 10.211 1 94.56 90 TYR B CA 1
ATOM 4435 C C . TYR B 1 90 ? -29.578 31.297 10.938 1 94.56 90 TYR B C 1
ATOM 4437 O O . TYR B 1 90 ? -30.656 30.906 10.492 1 94.56 90 TYR B O 1
ATOM 4445 N N . PHE B 1 91 ? -29.469 32.031 11.977 1 94.5 91 PHE B N 1
ATOM 4446 C CA . PHE B 1 91 ? -30.641 32.344 12.781 1 94.5 91 PHE B CA 1
ATOM 4447 C C . PHE B 1 91 ? -31.531 33.375 12.07 1 94.5 91 PHE B C 1
ATOM 4449 O O . PHE B 1 91 ? -32.75 33.375 12.227 1 94.5 91 PHE B O 1
ATOM 4456 N N . GLU B 1 92 ? -30.891 34.219 11.32 1 94.62 92 GLU B N 1
ATOM 4457 C CA . GLU B 1 92 ? -31.672 35.125 10.508 1 94.62 92 GLU B CA 1
ATOM 4458 C C . GLU B 1 92 ? -32.594 34.375 9.555 1 94.62 92 GLU B C 1
ATOM 4460 O O . GLU B 1 92 ? -33.781 34.719 9.422 1 94.62 92 GLU B O 1
ATOM 4465 N N . ASN B 1 93 ? -32.062 33.375 9.016 1 93 93 ASN B N 1
ATOM 4466 C CA . ASN B 1 93 ? -32.812 32.562 8.078 1 93 93 ASN B CA 1
ATOM 4467 C C . ASN B 1 93 ? -33.844 31.688 8.797 1 93 93 ASN B C 1
ATOM 4469 O O . ASN B 1 93 ? -35.031 31.672 8.445 1 93 93 ASN B O 1
ATOM 4473 N N . LEU B 1 94 ? -33.344 30.969 9.82 1 91.81 94 LEU B N 1
ATOM 4474 C CA . LEU B 1 94 ? -34.188 30 10.539 1 91.81 94 LEU B CA 1
ATOM 4475 C C . LEU B 1 94 ? -35.375 30.688 11.18 1 91.81 94 LEU B C 1
ATOM 4477 O O . LEU B 1 94 ? -36.5 30.141 11.188 1 91.81 94 LEU B O 1
ATOM 4481 N N . LEU B 1 95 ? -35.219 32 11.664 1 91.31 95 LEU B N 1
ATOM 4482 C CA . LEU B 1 95 ? -36.219 32.656 12.5 1 91.31 95 LEU B CA 1
ATOM 4483 C C . LEU B 1 95 ? -36.875 33.812 11.758 1 91.31 95 LEU B C 1
ATOM 4485 O O . LEU B 1 95 ? -37.906 34.312 12.188 1 91.31 95 LEU B O 1
ATOM 4489 N N . GLY B 1 96 ? -36.281 34.188 10.656 1 88.06 96 GLY B N 1
ATOM 4490 C CA . GLY B 1 96 ? -36.781 35.344 9.953 1 88.06 96 GLY B CA 1
ATOM 4491 C C . GLY B 1 96 ? -37.375 35.031 8.602 1 88.06 96 GLY B C 1
ATOM 4492 O O . GLY B 1 96 ? -38.188 35.781 8.078 1 88.06 96 GLY B O 1
ATOM 4493 N N . ASN B 1 97 ? -36.938 34.031 8.078 1 88.31 97 ASN B N 1
ATOM 4494 C CA . ASN B 1 97 ? -37.438 33.625 6.754 1 88.31 97 ASN B CA 1
ATOM 4495 C C . ASN B 1 97 ? -38.656 32.75 6.844 1 88.31 97 ASN B C 1
ATOM 4497 O O . ASN B 1 97 ? -38.562 31.578 7.254 1 88.31 97 ASN B O 1
ATOM 4501 N N . THR B 1 98 ? -39.719 33.125 6.375 1 87.44 98 THR B N 1
ATOM 4502 C CA . THR B 1 98 ? -41 32.469 6.559 1 87.44 98 THR B CA 1
ATOM 4503 C C . THR B 1 98 ? -41.094 31.203 5.699 1 87.44 98 THR B C 1
ATOM 4505 O O . THR B 1 98 ? -42.062 30.438 5.805 1 87.44 98 THR B O 1
ATOM 4508 N N . GLN B 1 99 ? -40.156 31.016 4.91 1 87.06 99 GLN B N 1
ATOM 4509 C CA . GLN B 1 99 ? -40.094 29.75 4.195 1 87.06 99 GLN B CA 1
ATOM 4510 C C . GLN B 1 99 ? -39.844 28.594 5.16 1 87.06 99 GLN B C 1
ATOM 4512 O O . GLN B 1 99 ? -40.156 27.438 4.84 1 87.06 99 GLN B O 1
ATOM 4517 N N . PHE B 1 100 ? -39.344 28.938 6.348 1 85.19 100 PHE B N 1
ATOM 4518 C CA . PHE B 1 100 ? -39.125 27.938 7.387 1 85.19 100 PHE B CA 1
ATOM 4519 C C . PHE B 1 100 ? -40.281 27.922 8.375 1 85.19 100 PHE B C 1
ATOM 4521 O O . PHE B 1 100 ? -40.812 28.969 8.734 1 85.19 100 PHE B O 1
ATOM 4528 N N . ALA B 1 101 ? -40.625 26.75 8.828 1 85.88 101 ALA B N 1
ATOM 4529 C CA . ALA B 1 101 ? -41.688 26.562 9.797 1 85.88 101 ALA B CA 1
ATOM 4530 C C . ALA B 1 101 ? -41.375 27.281 11.117 1 85.88 101 ALA B C 1
ATOM 4532 O O . ALA B 1 101 ? -42.281 27.797 11.781 1 85.88 101 ALA B O 1
ATOM 4533 N N . GLU B 1 102 ? -40.156 27.25 11.398 1 84.5 102 GLU B N 1
ATOM 4534 C CA . GLU B 1 102 ? -39.688 27.875 12.633 1 84.5 102 GLU B CA 1
ATOM 4535 C C . GLU B 1 102 ? -40 29.375 12.641 1 84.5 102 GLU B C 1
ATOM 4537 O O . GLU B 1 102 ? -40.438 29.922 13.641 1 84.5 102 GLU B O 1
ATOM 4542 N N . ALA B 1 103 ? -39.719 29.953 11.5 1 85.75 103 ALA B N 1
ATOM 4543 C CA . ALA B 1 103 ? -39.969 31.391 11.383 1 85.75 103 ALA B CA 1
ATOM 4544 C C . ALA B 1 103 ? -41.469 31.719 11.492 1 85.75 103 ALA B C 1
ATOM 4546 O O . ALA B 1 103 ? -41.844 32.719 12.102 1 85.75 103 ALA B O 1
ATOM 4547 N N . ARG B 1 104 ? -42.219 30.922 11 1 86.88 104 ARG B N 1
ATOM 4548 C CA . ARG B 1 104 ? -43.688 31.109 11.094 1 86.88 104 ARG B CA 1
ATOM 4549 C C . ARG B 1 104 ? -44.156 31 12.539 1 86.88 104 ARG B C 1
ATOM 4551 O O . ARG B 1 104 ? -44.969 31.797 12.984 1 86.88 104 ARG B O 1
ATOM 4558 N N . LEU B 1 105 ? -43.625 30.031 13.125 1 85.81 105 LEU B N 1
ATOM 4559 C CA . LEU B 1 105 ? -43.938 29.844 14.531 1 85.81 105 LEU B CA 1
ATOM 4560 C C . LEU B 1 105 ? -43.594 31.078 15.352 1 85.81 105 LEU B C 1
ATOM 4562 O O . LEU B 1 105 ? -44.375 31.5 16.219 1 85.81 105 LEU B O 1
ATOM 4566 N N . VAL B 1 106 ? -42.5 31.594 15.078 1 86.5 106 VAL B N 1
ATOM 4567 C CA . VAL B 1 106 ? -42 32.75 15.797 1 86.5 106 VAL B CA 1
ATOM 4568 C C . VAL B 1 106 ? -42.938 33.938 15.508 1 86.5 106 VAL B C 1
ATOM 4570 O O . VAL B 1 106 ? -43.344 34.656 16.438 1 86.5 106 VAL B O 1
ATOM 4573 N N . GLN B 1 107 ? -43.25 34.156 14.289 1 86.31 107 GLN B N 1
ATOM 4574 C CA . GLN B 1 107 ? -44.094 35.281 13.875 1 86.31 107 GLN B CA 1
ATOM 4575 C C . GLN B 1 107 ? -45.469 35.188 14.523 1 86.31 107 GLN B C 1
ATOM 4577 O O . GLN B 1 107 ? -46 36.156 15.031 1 86.31 107 GLN B O 1
ATOM 4582 N N . GLU B 1 108 ? -45.969 34.062 14.508 1 86.06 108 GLU B N 1
ATOM 4583 C CA . GLU B 1 108 ? -47.281 33.812 15.07 1 86.06 108 GLU B CA 1
ATOM 4584 C C . GLU B 1 108 ? -47.281 34.062 16.578 1 86.06 108 GLU B C 1
ATOM 4586 O O . GLU B 1 108 ? -48.188 34.688 17.125 1 86.06 108 GLU B O 1
ATOM 4591 N N . SER B 1 109 ? -46.375 33.5 17.172 1 85.12 109 SER B N 1
ATOM 4592 C CA . SER B 1 109 ? -46.281 33.625 18.625 1 85.12 109 SER B CA 1
ATOM 4593 C C . SER B 1 109 ? -46.094 35.062 19.047 1 85.12 109 SER B C 1
ATOM 4595 O O . SER B 1 109 ? -46.688 35.531 20.031 1 85.12 109 SER B O 1
ATOM 4597 N N . LEU B 1 110 ? -45.281 35.75 18.344 1 84.12 110 LEU B N 1
ATOM 4598 C CA . LEU B 1 110 ? -45.031 37.156 18.688 1 84.12 110 LEU B CA 1
ATOM 4599 C C . LEU B 1 110 ? -46.25 38.031 18.438 1 84.12 110 LEU B C 1
ATOM 4601 O O . LEU B 1 110 ? -46.531 38.969 19.188 1 84.12 110 LEU B O 1
ATOM 4605 N N . ALA B 1 111 ? -46.875 37.75 17.422 1 81.69 111 ALA B N 1
ATOM 4606 C CA . ALA B 1 111 ? -48.125 38.438 17.141 1 81.69 111 ALA B CA 1
ATOM 4607 C C . ALA B 1 111 ? -49.156 38.25 18.266 1 81.69 111 ALA B C 1
ATOM 4609 O O . ALA B 1 111 ? -49.812 39.219 18.656 1 81.69 111 ALA B O 1
ATOM 4610 N N . ASN B 1 112 ? -49.219 37.094 18.719 1 81.5 112 ASN B N 1
ATOM 4611 C CA . ASN B 1 112 ? -50.125 36.781 19.812 1 81.5 112 ASN B CA 1
ATOM 4612 C C . ASN B 1 112 ? -49.719 37.5 21.094 1 81.5 112 ASN B C 1
ATOM 4614 O O . ASN B 1 112 ? -50.594 37.969 21.844 1 81.5 112 ASN B O 1
ATOM 4618 N N . LEU B 1 113 ? -48.469 37.594 21.312 1 79.06 113 LEU B N 1
ATOM 4619 C CA . LEU B 1 113 ? -47.969 38.281 22.5 1 79.06 113 LEU B CA 1
ATOM 4620 C C . LEU B 1 113 ? -48.281 39.75 22.438 1 79.06 113 LEU B C 1
ATOM 4622 O O . LEU B 1 113 ? -48.594 40.375 23.453 1 79.06 113 LEU B O 1
ATOM 4626 N N . THR B 1 114 ? -48.125 40.312 21.281 1 79 114 THR B N 1
ATOM 4627 C CA . THR B 1 114 ? -48.438 41.75 21.094 1 79 114 THR B CA 1
ATOM 4628 C C . THR B 1 114 ? -49.906 42.031 21.297 1 79 114 THR B C 1
ATOM 4630 O O . THR B 1 114 ? -50.281 43.031 21.891 1 79 114 THR B O 1
ATOM 4633 N N . MET B 1 115 ? -50.625 41.219 20.859 1 78.88 115 MET B N 1
ATOM 4634 C CA . MET B 1 115 ? -52.094 41.375 20.984 1 78.88 115 MET B CA 1
ATOM 4635 C C . MET B 1 115 ? -52.5 41.344 22.453 1 78.88 115 MET B C 1
ATOM 4637 O O . MET B 1 115 ? -53.406 42.062 22.859 1 78.88 115 MET B O 1
ATOM 4641 N N . GLU B 1 116 ? -51.812 40.594 23.172 1 76.19 116 GLU B N 1
ATOM 4642 C CA . GLU B 1 116 ? -52.156 40.438 24.578 1 76.19 116 GLU B CA 1
ATOM 4643 C C . GLU B 1 116 ? -51.469 41.469 25.438 1 76.19 116 GLU B C 1
ATOM 4645 O O . GLU B 1 116 ? -51.656 41.531 26.656 1 76.19 116 GLU B O 1
ATOM 4650 N N . GLN B 1 117 ? -50.781 42.531 24.875 1 67.5 117 GLN B N 1
ATOM 4651 C CA . GLN B 1 117 ? -50.094 43.625 25.5 1 67.5 117 GLN B CA 1
ATOM 4652 C C . GLN B 1 117 ? -49.156 43.156 26.609 1 67.5 117 GLN B C 1
ATOM 4654 O O . GLN B 1 117 ? -49.125 43.75 27.688 1 67.5 117 GLN B O 1
ATOM 4659 N N . ARG B 1 118 ? -48.5 42.062 26.453 1 67.62 118 ARG B N 1
ATOM 4660 C CA . ARG B 1 118 ? -47.625 41.531 27.453 1 67.62 118 ARG B CA 1
ATOM 4661 C C . ARG B 1 118 ? -46.156 41.75 27.078 1 67.62 118 ARG B C 1
ATOM 4663 O O . ARG B 1 118 ? -45.781 41.625 25.922 1 67.62 118 ARG B O 1
ATOM 4670 N N . ALA B 1 119 ? -45.469 42.344 28.047 1 66.12 119 ALA B N 1
ATOM 4671 C CA . ALA B 1 119 ? -44.031 42.5 27.844 1 66.12 119 ALA B CA 1
ATOM 4672 C C . ALA B 1 119 ? -43.312 41.156 27.953 1 66.12 119 ALA B C 1
ATOM 4674 O O . ALA B 1 119 ? -43.719 40.312 28.734 1 66.12 119 ALA B O 1
ATOM 4675 N N . SER B 1 120 ? -42.344 40.875 26.984 1 67.12 120 SER B N 1
ATOM 4676 C CA . SER B 1 120 ? -41.625 39.625 26.906 1 67.12 120 SER B CA 1
ATOM 4677 C C . SER B 1 120 ? -41 39.25 28.25 1 67.12 120 SER B C 1
ATOM 4679 O O . SER B 1 120 ? -40.938 38.062 28.625 1 67.12 120 SER B O 1
ATOM 4681 N N . GLU B 1 121 ? -40.562 40.219 28.969 1 68.75 121 GLU B N 1
ATOM 4682 C CA . GLU B 1 121 ? -39.875 39.969 30.25 1 68.75 121 GLU B CA 1
ATOM 4683 C C . GLU B 1 121 ? -40.812 39.312 31.25 1 68.75 121 GLU B C 1
ATOM 4685 O O . GLU B 1 121 ? -40.375 38.5 32.062 1 68.75 121 GLU B O 1
ATOM 4690 N N . ASP B 1 122 ? -42.031 39.625 31.156 1 68.12 122 ASP B N 1
ATOM 4691 C CA . ASP B 1 122 ? -43 39.156 32.125 1 68.12 122 ASP B CA 1
ATOM 4692 C C . ASP B 1 122 ? -43.781 37.969 31.609 1 68.12 122 ASP B C 1
ATOM 4694 O O . ASP B 1 122 ? -44.688 37.469 32.312 1 68.12 122 ASP B O 1
ATOM 4698 N N . THR B 1 123 ? -43.344 37.594 30.5 1 68.5 123 THR B N 1
ATOM 4699 C CA . THR B 1 123 ? -44.125 36.531 29.859 1 68.5 123 THR B CA 1
ATOM 4700 C C . THR B 1 123 ? -43.688 35.156 30.328 1 68.5 123 THR B C 1
ATOM 4702 O O . THR B 1 123 ? -42.5 34.906 30.531 1 68.5 123 THR B O 1
ATOM 4705 N N . ASP B 1 124 ? -44.688 34.375 30.547 1 79.12 124 ASP B N 1
ATOM 4706 C CA . ASP B 1 124 ? -44.5 32.969 30.875 1 79.12 124 ASP B CA 1
ATOM 4707 C C . ASP B 1 124 ? -43.75 32.25 29.734 1 79.12 124 ASP B C 1
ATOM 4709 O O . ASP B 1 124 ? -44.094 32.438 28.562 1 79.12 124 ASP B O 1
ATOM 4713 N N . LEU B 1 125 ? -42.688 31.531 30.047 1 84 125 LEU B N 1
ATOM 4714 C CA . LEU B 1 125 ? -41.844 30.828 29.109 1 84 125 LEU B CA 1
ATOM 4715 C C . LEU B 1 125 ? -42.656 29.922 28.188 1 84 125 LEU B C 1
ATOM 4717 O O . LEU B 1 125 ? -42.281 29.688 27.047 1 84 125 LEU B O 1
ATOM 4721 N N . THR B 1 126 ? -43.812 29.469 28.625 1 80.75 126 THR B N 1
ATOM 4722 C CA . THR B 1 126 ? -44.625 28.531 27.875 1 80.75 126 THR B CA 1
ATOM 4723 C C . THR B 1 126 ? -45.312 29.219 26.719 1 80.75 126 THR B C 1
ATOM 4725 O O . THR B 1 126 ? -45.75 28.562 25.766 1 80.75 126 THR B O 1
ATOM 4728 N N . THR B 1 127 ? -45.406 30.5 26.766 1 82.69 127 THR B N 1
ATOM 4729 C CA . THR B 1 127 ? -46.094 31.234 25.719 1 82.69 127 THR B CA 1
ATOM 4730 C C . THR B 1 127 ? -45.156 31.656 24.609 1 82.69 127 THR B C 1
ATOM 4732 O O . THR B 1 127 ? -45.562 32.062 23.531 1 82.69 127 THR B O 1
ATOM 4735 N N . LEU B 1 128 ? -43.906 31.516 24.938 1 89.12 128 LEU B N 1
ATOM 4736 C CA . LEU B 1 128 ? -42.875 31.891 23.938 1 89.12 128 LEU B CA 1
ATOM 4737 C C . LEU B 1 128 ? -42.719 30.797 22.891 1 89.12 128 LEU B C 1
ATOM 4739 O O . LEU B 1 128 ? -43.062 29.625 23.156 1 89.12 128 LEU B O 1
ATOM 4743 N N . PRO B 1 129 ? -42.312 31.141 21.672 1 91.44 129 PRO B N 1
ATOM 4744 C CA . PRO B 1 129 ? -42.031 30.109 20.688 1 91.44 129 PRO B CA 1
ATOM 4745 C C . PRO B 1 129 ? -40.781 29.281 21.016 1 91.44 129 PRO B C 1
ATOM 4747 O O . PRO B 1 129 ? -39.75 29.844 21.328 1 91.44 129 PRO B O 1
ATOM 4750 N N . TRP B 1 130 ? -40.906 28 20.953 1 92.31 130 TRP B N 1
ATOM 4751 C CA . TRP B 1 130 ? -39.844 27.047 21.188 1 92.31 130 TRP B CA 1
ATOM 4752 C C . TRP B 1 130 ? -39.344 26.453 19.875 1 92.31 130 TRP B C 1
ATOM 4754 O O . TRP B 1 130 ? -40.125 25.812 19.156 1 92.31 130 TRP B O 1
ATOM 4764 N N . ILE B 1 131 ? -38.094 26.734 19.594 1 93.81 131 ILE B N 1
ATOM 4765 C CA . ILE B 1 131 ? -37.5 26.25 18.344 1 93.81 131 ILE B CA 1
ATOM 4766 C C . ILE B 1 131 ? -36.562 25.094 18.641 1 93.81 131 ILE B C 1
ATOM 4768 O O . ILE B 1 131 ? -35.625 25.219 19.453 1 93.81 131 ILE B O 1
ATOM 4772 N N . THR B 1 132 ? -36.719 24.016 17.906 1 92.94 132 THR B N 1
ATOM 4773 C CA . THR B 1 132 ? -35.938 22.812 18.156 1 92.94 132 THR B CA 1
ATOM 4774 C C . THR B 1 132 ? -34.688 22.828 17.281 1 92.94 132 THR B C 1
ATOM 4776 O O . THR B 1 132 ? -34.75 23.031 16.078 1 92.94 132 THR B O 1
ATOM 4779 N N . ILE B 1 133 ? -33.5 22.688 17.891 1 94.56 133 ILE B N 1
ATOM 4780 C CA . ILE B 1 133 ? -32.219 22.547 17.234 1 94.56 133 ILE B CA 1
ATOM 4781 C C . ILE B 1 133 ? -31.5 21.297 17.75 1 94.56 133 ILE B C 1
ATOM 4783 O O . ILE B 1 133 ? -31.609 20.969 18.938 1 94.56 133 ILE B O 1
ATOM 4787 N N . THR B 1 134 ? -30.875 20.547 16.859 1 94.88 134 THR B N 1
ATOM 4788 C CA . THR B 1 134 ? -30.125 19.359 17.281 1 94.88 134 THR B CA 1
ATOM 4789 C C . THR B 1 134 ? -28.625 19.578 17.062 1 94.88 134 THR B C 1
ATOM 4791 O O . THR B 1 134 ? -28.219 20.141 16.047 1 94.88 134 THR B O 1
ATOM 4794 N N . ASP B 1 135 ? -27.812 19.219 18.047 1 93.5 135 ASP B N 1
ATOM 4795 C CA . ASP B 1 135 ? -26.359 19.219 17.984 1 93.5 135 ASP B CA 1
ATOM 4796 C C . ASP B 1 135 ? -25.797 17.828 18.266 1 93.5 135 ASP B C 1
ATOM 4798 O O . ASP B 1 135 ? -26.203 17.172 19.234 1 93.5 135 ASP B O 1
ATOM 4802 N N . ASP B 1 136 ? -24.922 17.359 17.391 1 93.31 136 ASP B N 1
ATOM 4803 C CA . ASP B 1 136 ? -24.25 16.078 17.641 1 93.31 136 ASP B CA 1
ATOM 4804 C C . ASP B 1 136 ? -22.75 16.297 17.875 1 93.31 136 ASP B C 1
ATOM 4806 O O . ASP B 1 136 ? -22.25 17.406 17.734 1 93.31 136 ASP B O 1
ATOM 4810 N N . ASP B 1 137 ? -22.047 15.219 18.297 1 91.69 137 ASP B N 1
ATOM 4811 C CA . ASP B 1 137 ? -20.656 15.352 18.719 1 91.69 137 ASP B CA 1
ATOM 4812 C C . ASP B 1 137 ? -19.703 14.969 17.594 1 91.69 137 ASP B C 1
ATOM 4814 O O . ASP B 1 137 ? -18.516 14.805 17.812 1 91.69 137 ASP B O 1
ATOM 4818 N N . GLU B 1 138 ? -20.078 14.773 16.359 1 90.56 138 GLU B N 1
ATOM 4819 C CA . GLU B 1 138 ? -19.281 14.219 15.273 1 90.56 138 GLU B CA 1
ATOM 4820 C C . GLU B 1 138 ? -18.047 15.078 15 1 90.56 138 GLU B C 1
ATOM 4822 O O . GLU B 1 138 ? -16.953 14.555 14.82 1 90.56 138 GLU B O 1
ATOM 4827 N N . ALA B 1 139 ? -18.219 16.344 15.047 1 93 139 ALA B N 1
ATOM 4828 C CA . ALA B 1 139 ? -17.141 17.25 14.656 1 93 139 ALA B CA 1
ATOM 4829 C C . ALA B 1 139 ? -16.172 17.5 15.82 1 93 139 ALA B C 1
ATOM 4831 O O . ALA B 1 139 ? -15.07 18 15.617 1 93 139 ALA B O 1
ATOM 4832 N N . THR B 1 140 ? -16.594 17.141 17.078 1 91.94 140 THR B N 1
ATOM 4833 C CA . THR B 1 140 ? -15.758 17.5 18.234 1 91.94 140 THR B CA 1
ATOM 4834 C C . THR B 1 140 ? -15.422 16.266 19.062 1 91.94 140 THR B C 1
ATOM 4836 O O . THR B 1 140 ? -14.414 16.234 19.766 1 91.94 140 THR B O 1
ATOM 4839 N N . ARG B 1 141 ? -16.266 15.328 19.078 1 89.56 141 ARG B N 1
ATOM 4840 C CA . ARG B 1 141 ? -16.156 14.156 19.938 1 89.56 141 ARG B CA 1
ATOM 4841 C C . ARG B 1 141 ? -15.938 14.57 21.406 1 89.56 141 ARG B C 1
ATOM 4843 O O . ARG B 1 141 ? -15.062 14.031 22.078 1 89.56 141 ARG B O 1
ATOM 4850 N N . SER B 1 142 ? -16.719 15.539 21.766 1 89.44 142 SER B N 1
ATOM 4851 C CA . SER B 1 142 ? -16.547 16.094 23.109 1 89.44 142 SER B CA 1
ATOM 4852 C C . SER B 1 142 ? -17.875 16.156 23.844 1 89.44 142 SER B C 1
ATOM 4854 O O . SER B 1 142 ? -18.938 16.266 23.234 1 89.44 142 SER B O 1
ATOM 4856 N N . ILE B 1 143 ? -17.734 16.078 25.109 1 90.5 143 ILE B N 1
ATOM 4857 C CA . ILE B 1 143 ? -18.875 16.328 25.984 1 90.5 143 ILE B CA 1
ATOM 4858 C C . ILE B 1 143 ? -18.906 17.797 26.375 1 90.5 143 ILE B C 1
ATOM 4860 O O . ILE B 1 143 ? -17.969 18.547 26.094 1 90.5 143 ILE B O 1
ATOM 4864 N N . GLY B 1 144 ? -20 18.297 26.938 1 90.12 144 GLY B N 1
ATOM 4865 C CA . GLY B 1 144 ? -20.094 19.641 27.469 1 90.12 144 GLY B CA 1
ATOM 4866 C C . GLY B 1 144 ? -20.359 20.688 26.406 1 90.12 144 GLY B C 1
ATOM 4867 O O . GLY B 1 144 ? -20.156 21.875 26.625 1 90.12 144 GLY B O 1
ATOM 4868 N N . ARG B 1 145 ? -20.781 20.25 25.25 1 94.5 145 ARG B N 1
ATOM 4869 C CA . ARG B 1 145 ? -21.078 21.156 24.156 1 94.5 145 ARG B CA 1
ATOM 4870 C C . ARG B 1 145 ? -22.219 22.109 24.516 1 94.5 145 ARG B C 1
ATOM 4872 O O . ARG B 1 145 ? -22.297 23.219 23.984 1 94.5 145 ARG B O 1
ATOM 4879 N N . ASP B 1 146 ? -23.078 21.719 25.453 1 94.62 146 ASP B N 1
ATOM 4880 C CA . ASP B 1 146 ? -24.188 22.562 25.906 1 94.62 146 ASP B CA 1
ATOM 4881 C C . ASP B 1 146 ? -23.672 23.844 26.562 1 94.62 146 ASP B C 1
ATOM 4883 O O . ASP B 1 146 ? -24.219 24.922 26.344 1 94.62 146 ASP B O 1
ATOM 4887 N N . LYS B 1 147 ? -22.625 23.625 27.344 1 94.31 147 LYS B N 1
ATOM 4888 C CA . LYS B 1 147 ? -22.031 24.797 28 1 94.31 147 LYS B CA 1
ATOM 4889 C C . LYS B 1 147 ? -21.391 25.734 26.984 1 94.31 147 LYS B C 1
ATOM 4891 O O . LYS B 1 147 ? -21.531 26.953 27.078 1 94.31 147 LYS B O 1
ATOM 4896 N N . VAL B 1 148 ? -20.75 25.156 26.031 1 96.25 148 VAL B N 1
ATOM 4897 C CA . VAL B 1 148 ? -20.094 25.953 24.984 1 96.25 148 VAL B CA 1
ATOM 4898 C C . VAL B 1 148 ? -21.141 26.656 24.125 1 96.25 148 VAL B C 1
ATOM 4900 O O . VAL B 1 148 ? -20.953 27.828 23.766 1 96.25 148 VAL B O 1
ATOM 4903 N N . PHE B 1 149 ? -22.156 25.984 23.844 1 97.12 149 PHE B N 1
ATOM 4904 C CA . PHE B 1 149 ? -23.266 26.578 23.078 1 97.12 149 PHE B CA 1
ATOM 4905 C C . PHE B 1 149 ? -23.844 27.766 23.828 1 97.12 149 PHE B C 1
ATOM 4907 O O . PHE B 1 149 ? -24.094 28.828 23.25 1 97.12 149 PHE B O 1
ATOM 4914 N N . GLY B 1 150 ? -24.078 27.562 25.125 1 97.25 150 GLY B N 1
ATOM 4915 C CA . GLY B 1 150 ? -24.547 28.656 25.953 1 97.25 150 GLY B CA 1
ATOM 4916 C C . GLY B 1 150 ? -23.625 29.859 25.938 1 97.25 150 GLY B C 1
ATOM 4917 O O . GLY B 1 150 ? -24.078 31 25.859 1 97.25 150 GLY B O 1
ATOM 4918 N N . ASP B 1 151 ? -22.391 29.547 26.031 1 97.06 151 ASP B N 1
ATOM 4919 C CA . ASP B 1 151 ? -21.422 30.641 26.016 1 97.06 151 ASP B CA 1
ATOM 4920 C C . ASP B 1 151 ? -21.391 31.328 24.656 1 97.06 151 ASP B C 1
ATOM 4922 O O . ASP B 1 151 ? -21.172 32.531 24.578 1 97.06 151 ASP B O 1
ATOM 4926 N N . MET B 1 152 ? -21.547 30.609 23.547 1 97.56 152 MET B N 1
ATOM 4927 C CA . MET B 1 152 ? -21.672 31.219 22.234 1 97.56 152 MET B CA 1
ATOM 4928 C C . MET B 1 152 ? -22.812 32.219 22.203 1 97.56 152 MET B C 1
ATOM 4930 O O . MET B 1 152 ? -22.656 33.344 21.734 1 97.56 152 MET B O 1
ATOM 4934 N N . LEU B 1 153 ? -23.953 31.781 22.75 1 97.94 153 LEU B N 1
ATOM 4935 C CA . LEU B 1 153 ? -25.125 32.656 22.781 1 97.94 153 LEU B CA 1
ATOM 4936 C C . LEU B 1 153 ? -24.875 33.875 23.641 1 97.94 153 LEU B C 1
ATOM 4938 O O . LEU B 1 153 ? -25.297 35 23.297 1 97.94 153 LEU B O 1
ATOM 4942 N N . ARG B 1 154 ? -24.172 33.656 24.719 1 97.44 154 ARG B N 1
ATOM 4943 C CA . ARG B 1 154 ? -23.844 34.781 25.594 1 97.44 154 ARG B CA 1
ATOM 4944 C C . ARG B 1 154 ? -22.969 35.812 24.859 1 97.44 154 ARG B C 1
ATOM 4946 O O . ARG B 1 154 ? -23.188 37 24.953 1 97.44 154 ARG B O 1
ATOM 4953 N N . ILE B 1 155 ? -22.031 35.344 24.156 1 96.81 155 ILE B N 1
ATOM 4954 C CA . ILE B 1 155 ? -21.141 36.219 23.391 1 96.81 155 ILE B CA 1
ATOM 4955 C C . ILE B 1 155 ? -21.953 37 22.359 1 96.81 155 ILE B C 1
ATOM 4957 O O . ILE B 1 155 ? -21.75 38.188 22.203 1 96.81 155 ILE B O 1
ATOM 4961 N N . LEU B 1 156 ? -22.891 36.344 21.719 1 97 156 LEU B N 1
ATOM 4962 C CA . LEU B 1 156 ? -23.734 37 20.75 1 97 156 LEU B CA 1
ATOM 4963 C C . LEU B 1 156 ? -24.516 38.156 21.391 1 97 156 LEU B C 1
ATOM 4965 O O . LEU B 1 156 ? -24.781 39.156 20.766 1 97 156 LEU B O 1
ATOM 4969 N N . HIS B 1 157 ? -24.891 37.969 22.625 1 97.06 157 HIS B N 1
ATOM 4970 C CA . HIS B 1 157 ? -25.719 38.906 23.344 1 97.06 157 HIS B CA 1
ATOM 4971 C C . HIS B 1 157 ? -24.859 39.938 24.094 1 97.06 157 HIS B C 1
ATOM 4973 O O . HIS B 1 157 ? -25.375 40.75 24.859 1 97.06 157 HIS B O 1
ATOM 4979 N N . GLY B 1 158 ? -23.578 39.812 23.938 1 94.19 158 GLY B N 1
ATOM 4980 C CA . GLY B 1 158 ? -22.672 40.75 24.578 1 94.19 158 GLY B CA 1
ATOM 4981 C C . GLY B 1 158 ? -22.516 40.5 26.078 1 94.19 158 GLY B C 1
ATOM 4982 O O . GLY B 1 158 ? -22.234 41.438 26.828 1 94.19 158 GLY B O 1
ATOM 4983 N N . GLN B 1 159 ? -22.766 39.312 26.516 1 94.31 159 GLN B N 1
ATOM 4984 C CA . GLN B 1 159 ? -22.641 38.906 27.922 1 94.31 159 GLN B CA 1
ATOM 4985 C C . GLN B 1 159 ? -21.344 38.125 28.156 1 94.31 159 GLN B C 1
ATOM 4987 O O . GLN B 1 159 ? -20.797 37.531 27.234 1 94.31 159 GLN B O 1
ATOM 4992 N N . PRO B 1 160 ? -20.891 38.188 29.391 1 92.38 160 PRO B N 1
ATOM 4993 C CA . PRO B 1 160 ? -19.703 37.375 29.688 1 92.38 160 PRO B CA 1
ATOM 4994 C C . PRO B 1 160 ? -19.984 35.875 29.672 1 92.38 160 PRO B C 1
ATOM 4996 O O . PRO B 1 160 ? -21.078 35.438 30.047 1 92.38 160 PRO B O 1
ATOM 4999 N N . VAL B 1 161 ? -18.953 35.156 29.297 1 93.62 161 VAL B N 1
ATOM 5000 C CA . VAL B 1 161 ? -19.094 33.719 29.266 1 93.62 161 VAL B CA 1
ATOM 5001 C C . VAL B 1 161 ? -19.188 33.188 30.688 1 93.62 161 VAL B C 1
ATOM 5003 O O . VAL B 1 161 ? -18.688 33.781 31.625 1 93.62 161 VAL B O 1
ATOM 5006 N N . GLN B 1 162 ? -19.828 32.031 30.828 1 92.62 162 GLN B N 1
ATOM 5007 C CA . GLN B 1 162 ? -20 31.391 32.125 1 92.62 162 GLN B CA 1
ATOM 5008 C C . GLN B 1 162 ? -18.859 30.406 32.438 1 92.62 162 GLN B C 1
ATOM 5010 O O . GLN B 1 162 ? -18.547 30.141 33.594 1 92.62 162 GLN B O 1
ATOM 5015 N N . THR B 1 163 ? -18.281 29.875 31.391 1 91.44 163 THR B N 1
ATOM 5016 C CA . THR B 1 163 ? -17.156 28.953 31.578 1 91.44 163 THR B CA 1
ATOM 5017 C C . THR B 1 163 ? -15.984 29.672 32.25 1 91.44 163 THR B C 1
ATOM 5019 O O . THR B 1 163 ? -15.57 30.75 31.812 1 91.44 163 THR B O 1
ATOM 5022 N N . PRO B 1 164 ? -15.492 29.062 33.312 1 89 164 PRO B N 1
ATOM 5023 C CA . PRO B 1 164 ? -14.375 29.703 34.031 1 89 164 PRO B CA 1
ATOM 5024 C C . PRO B 1 164 ? -13.125 29.828 33.156 1 89 164 PRO B C 1
ATOM 5026 O O . PRO B 1 164 ? -12.883 28.984 32.312 1 89 164 PRO B O 1
ATOM 5029 N N . ALA B 1 165 ? -12.383 30.797 33.5 1 86.69 165 ALA B N 1
ATOM 5030 C CA . ALA B 1 165 ? -11.172 31.094 32.75 1 86.69 165 ALA B CA 1
ATOM 5031 C C . ALA B 1 165 ? -10.219 29.906 32.75 1 86.69 165 ALA B C 1
ATOM 5033 O O . ALA B 1 165 ? -9.516 29.656 31.766 1 86.69 165 ALA B O 1
ATOM 5034 N N . THR B 1 166 ? -10.219 29.156 33.75 1 85.06 166 THR B N 1
ATOM 5035 C CA . THR B 1 166 ? -9.328 28.016 33.906 1 85.06 166 THR B CA 1
ATOM 5036 C C . THR B 1 166 ? -9.734 26.875 32.969 1 85.06 166 THR B C 1
ATOM 5038 O O . THR B 1 166 ? -8.938 25.984 32.688 1 85.06 166 THR B O 1
ATOM 5041 N N . SER B 1 167 ? -10.977 26.953 32.531 1 87.44 167 SER B N 1
ATOM 5042 C CA . SER B 1 167 ? -11.5 25.859 31.703 1 87.44 167 SER B CA 1
ATOM 5043 C C . SER B 1 167 ? -11.508 26.25 30.219 1 87.44 167 SER B C 1
ATOM 5045 O O . SER B 1 167 ? -11.875 25.438 29.375 1 87.44 167 SER B O 1
ATOM 5047 N N . ILE B 1 168 ? -11.047 27.453 29.984 1 91.62 168 ILE B N 1
ATOM 5048 C CA . ILE B 1 168 ? -10.953 27.875 28.594 1 91.62 168 ILE B CA 1
ATOM 5049 C C . ILE B 1 168 ? -9.641 27.391 27.984 1 91.62 168 ILE B C 1
ATOM 5051 O O . ILE B 1 168 ? -8.586 28 28.203 1 91.62 168 ILE B O 1
ATOM 5055 N N . ASN B 1 169 ? -9.688 26.297 27.359 1 91.69 169 ASN B N 1
ATOM 5056 C CA . ASN B 1 169 ? -8.531 25.703 26.688 1 91.69 169 ASN B CA 1
ATOM 5057 C C . ASN B 1 169 ? -8.758 25.578 25.188 1 91.69 169 ASN B C 1
ATOM 5059 O O . ASN B 1 169 ? -9.75 26.078 24.656 1 91.69 169 ASN B O 1
ATOM 5063 N N . MET B 1 170 ? -7.863 24.969 24.5 1 93.5 170 MET B N 1
ATOM 5064 C CA . MET B 1 170 ? -7.918 24.891 23.047 1 93.5 170 MET B CA 1
ATOM 5065 C C . MET B 1 170 ? -9.148 24.125 22.578 1 93.5 170 MET B C 1
ATOM 5067 O O . MET B 1 170 ? -9.781 24.484 21.594 1 93.5 170 MET B O 1
ATOM 5071 N N . LEU B 1 171 ? -9.453 23.062 23.312 1 92.75 171 LEU B N 1
ATOM 5072 C CA . LEU B 1 171 ? -10.625 22.281 22.938 1 92.75 171 LEU B CA 1
ATOM 5073 C C . LEU B 1 171 ? -11.898 23.109 23.047 1 92.75 171 LEU B C 1
ATOM 5075 O O . LEU B 1 171 ? -12.773 23.031 22.188 1 92.75 171 LEU B O 1
ATOM 5079 N N . PHE B 1 172 ? -11.992 23.891 24.109 1 94.25 172 PHE B N 1
ATOM 5080 C CA . PHE B 1 172 ? -13.133 24.781 24.281 1 94.25 172 PHE B CA 1
ATOM 5081 C C . PHE B 1 172 ? -13.258 25.734 23.094 1 94.25 172 PHE B C 1
ATOM 5083 O O . PHE B 1 172 ? -14.328 25.844 22.484 1 94.25 172 PHE B O 1
ATOM 5090 N N . VAL B 1 173 ? -12.203 26.359 22.797 1 96.12 173 VAL B N 1
ATOM 5091 C CA . VAL B 1 173 ? -12.219 27.359 21.734 1 96.12 173 VAL B CA 1
ATOM 5092 C C . VAL B 1 173 ? -12.5 26.688 20.391 1 96.12 173 VAL B C 1
ATOM 5094 O O . VAL B 1 173 ? -13.18 27.25 19.547 1 96.12 173 VAL B O 1
ATOM 5097 N N . THR B 1 174 ? -11.922 25.5 20.203 1 97.12 174 THR B N 1
ATOM 5098 C CA . THR B 1 174 ? -12.172 24.75 18.984 1 97.12 174 THR B CA 1
ATOM 5099 C C . THR B 1 174 ? -13.656 24.406 18.844 1 97.12 174 THR B C 1
ATOM 5101 O O . THR B 1 174 ? -14.242 24.578 17.781 1 97.12 174 THR B O 1
ATOM 5104 N N . THR B 1 175 ? -14.234 23.938 19.891 1 96.38 175 THR B N 1
ATOM 5105 C CA . THR B 1 175 ? -15.656 23.625 19.891 1 96.38 175 THR B CA 1
ATOM 5106 C C . THR B 1 175 ? -16.484 24.875 19.578 1 96.38 175 THR B C 1
ATOM 5108 O O . THR B 1 175 ? -17.422 24.812 18.766 1 96.38 175 THR B O 1
ATOM 5111 N N . LEU B 1 176 ? -16.094 25.922 20.219 1 96.81 176 LEU B N 1
ATOM 5112 C CA . LEU B 1 176 ? -16.75 27.203 19.969 1 96.81 176 LEU B CA 1
ATOM 5113 C C . LEU B 1 176 ? -16.656 27.594 18.516 1 96.81 176 LEU B C 1
ATOM 5115 O O . LEU B 1 176 ? -17.656 28.031 17.906 1 96.81 176 LEU B O 1
ATOM 5119 N N . ALA B 1 177 ? -15.477 27.469 17.953 1 97.69 177 ALA B N 1
ATOM 5120 C CA . ALA B 1 177 ? -15.258 27.812 16.547 1 97.69 177 ALA B CA 1
ATOM 5121 C C . ALA B 1 177 ? -16.109 26.938 15.625 1 97.69 177 ALA B C 1
ATOM 5123 O O . ALA B 1 177 ? -16.703 27.438 14.664 1 97.69 177 ALA B O 1
ATOM 5124 N N . ILE B 1 178 ? -16.172 25.688 15.898 1 97.62 178 ILE B N 1
ATOM 5125 C CA . ILE B 1 178 ? -16.953 24.75 15.102 1 97.62 178 ILE B CA 1
ATOM 5126 C C . ILE B 1 178 ? -18.422 25.125 15.172 1 97.62 178 ILE B C 1
ATOM 5128 O O . ILE B 1 178 ? -19.109 25.156 14.148 1 97.62 178 ILE B O 1
ATOM 5132 N N . LEU B 1 179 ? -18.922 25.422 16.328 1 96.94 179 LEU B N 1
ATOM 5133 C CA . LEU B 1 179 ? -20.312 25.859 16.484 1 96.94 179 LEU B CA 1
ATOM 5134 C C . LEU B 1 179 ? -20.562 27.172 15.758 1 96.94 179 LEU B C 1
ATOM 5136 O O . LEU B 1 179 ? -21.594 27.328 15.094 1 96.94 179 LEU B O 1
ATOM 5140 N N . ALA B 1 180 ? -19.641 28.062 15.961 1 97.5 180 ALA B N 1
ATOM 5141 C CA . ALA B 1 180 ? -19.781 29.359 15.305 1 97.5 180 ALA B CA 1
ATOM 5142 C C . ALA B 1 180 ? -19.891 29.203 13.789 1 97.5 180 ALA B C 1
ATOM 5144 O O . ALA B 1 180 ? -20.625 29.953 13.133 1 97.5 180 ALA B O 1
ATOM 5145 N N . ASP B 1 181 ? -19.109 28.312 13.258 1 96.94 181 ASP B N 1
ATOM 5146 C CA . ASP B 1 181 ? -19.156 28.031 11.828 1 96.94 181 ASP B CA 1
ATOM 5147 C C . ASP B 1 181 ? -20.516 27.438 11.43 1 96.94 181 ASP B C 1
ATOM 5149 O O . ASP B 1 181 ? -21.109 27.844 10.438 1 96.94 181 ASP B O 1
ATOM 5153 N N . ARG B 1 182 ? -20.969 26.484 12.18 1 96 182 ARG B N 1
ATOM 5154 C CA . ARG B 1 182 ? -22.234 25.812 11.914 1 96 182 ARG B CA 1
ATOM 5155 C C . ARG B 1 182 ? -23.406 26.797 11.938 1 96 182 ARG B C 1
ATOM 5157 O O . ARG B 1 182 ? -24.312 26.719 11.117 1 96 182 ARG B O 1
ATOM 5164 N N . PHE B 1 183 ? -23.328 27.75 12.883 1 96.56 183 PHE B N 1
ATOM 5165 C CA . PHE B 1 183 ? -24.453 28.672 13.086 1 96.56 183 PHE B CA 1
ATOM 5166 C C . PHE B 1 183 ? -24.156 30.031 12.461 1 96.56 183 PHE B C 1
ATOM 5168 O O . PHE B 1 183 ? -24.859 31 12.727 1 96.56 183 PHE B O 1
ATOM 5175 N N . ASP B 1 184 ? -23.125 30.125 11.727 1 96.44 184 ASP B N 1
ATOM 5176 C CA . ASP B 1 184 ? -22.766 31.266 10.898 1 96.44 184 ASP B CA 1
ATOM 5177 C C . ASP B 1 184 ? -22.656 32.531 11.734 1 96.44 184 ASP B C 1
ATOM 5179 O O . ASP B 1 184 ? -23.281 33.562 11.43 1 96.44 184 ASP B O 1
ATOM 5183 N N . CYS B 1 185 ? -21.891 32.5 12.789 1 97.5 185 CYS B N 1
ATOM 5184 C CA . CYS B 1 185 ? -21.625 33.656 13.633 1 97.5 185 CYS B CA 1
ATOM 5185 C C . CYS B 1 185 ? -20.141 33.781 13.953 1 97.5 185 CYS B C 1
ATOM 5187 O O . CYS B 1 185 ? -19.781 34.125 15.07 1 97.5 185 CYS B O 1
ATOM 5189 N N . ARG B 1 186 ? -19.312 33.469 13.039 1 96.81 186 ARG B N 1
ATOM 5190 C CA . ARG B 1 186 ? -17.859 33.375 13.219 1 96.81 186 ARG B CA 1
ATOM 5191 C C . ARG B 1 186 ? -17.281 34.781 13.523 1 96.81 186 ARG B C 1
ATOM 5193 O O . ARG B 1 186 ? -16.391 34.906 14.359 1 96.81 186 ARG B O 1
ATOM 5200 N N . THR B 1 187 ? -17.844 35.75 12.914 1 95.12 187 THR B N 1
ATOM 5201 C CA . THR B 1 187 ? -17.281 37.094 13.023 1 95.12 187 THR B CA 1
ATOM 5202 C C . THR B 1 187 ? -17.359 37.625 14.461 1 95.12 187 THR B C 1
ATOM 5204 O O . THR B 1 187 ? -16.391 38.156 14.992 1 95.12 187 THR B O 1
ATOM 5207 N N . VAL B 1 188 ? -18.484 37.406 15.117 1 95.56 188 VAL B N 1
ATOM 5208 C CA . VAL B 1 188 ? -18.688 37.875 16.484 1 95.56 188 VAL B CA 1
ATOM 5209 C C . VAL B 1 188 ? -17.812 37.062 17.438 1 95.56 188 VAL B C 1
ATOM 5211 O O . VAL B 1 188 ? -17.219 37.625 18.375 1 95.56 188 VAL B O 1
ATOM 5214 N N . ILE B 1 189 ? -17.75 35.844 17.141 1 96.12 189 ILE B N 1
ATOM 5215 C CA . ILE B 1 189 ? -16.953 34.969 18 1 96.12 189 ILE B CA 1
ATOM 5216 C C . ILE B 1 189 ? -15.477 35.312 17.859 1 96.12 189 ILE B C 1
ATOM 5218 O O . ILE B 1 189 ? -14.727 35.344 18.844 1 96.12 189 ILE B O 1
ATOM 5222 N N . ALA B 1 190 ? -15.023 35.625 16.641 1 95.31 190 ALA B N 1
ATOM 5223 C CA . ALA B 1 190 ? -13.633 35.969 16.375 1 95.31 190 ALA B CA 1
ATOM 5224 C C . ALA B 1 190 ? -13.227 37.219 17.172 1 95.31 190 ALA B C 1
ATOM 5226 O O . ALA B 1 190 ? -12.125 37.281 17.719 1 95.31 190 ALA B O 1
ATOM 5227 N N . ARG B 1 191 ? -14.062 38.094 17.312 1 92.44 191 ARG B N 1
ATOM 5228 C CA . ARG B 1 191 ? -13.789 39.344 18.047 1 92.44 191 ARG B CA 1
ATOM 5229 C C . ARG B 1 191 ? -13.672 39.062 19.547 1 92.44 191 ARG B C 1
ATOM 5231 O O . ARG B 1 191 ? -12.883 39.688 20.25 1 92.44 191 ARG B O 1
ATOM 5238 N N . SER B 1 192 ? -14.414 38.094 19.969 1 92.38 192 SER B N 1
ATOM 5239 C CA . SER B 1 192 ? -14.445 37.781 21.406 1 92.38 192 SER B CA 1
ATOM 5240 C C . SER B 1 192 ? -13.195 37.031 21.828 1 92.38 192 SER B C 1
ATOM 5242 O O . SER B 1 192 ? -12.875 37 23.031 1 92.38 192 SER B O 1
ATOM 5244 N N . LEU B 1 193 ? -12.516 36.406 20.906 1 88.69 193 LEU B N 1
ATOM 5245 C CA . LEU B 1 193 ? -11.328 35.625 21.234 1 88.69 193 LEU B CA 1
ATOM 5246 C C . LEU B 1 193 ? -10.266 36.5 21.891 1 88.69 193 LEU B C 1
ATOM 5248 O O . LEU B 1 193 ? -9.664 36.094 22.891 1 88.69 193 LEU B O 1
ATOM 5252 N N . SER B 1 194 ? -10.055 37.625 21.359 1 80.56 194 SER B N 1
ATOM 5253 C CA . SER B 1 194 ? -9.008 38.531 21.844 1 80.56 194 SER B CA 1
ATOM 5254 C C . SER B 1 194 ? -9.492 39.375 23.016 1 80.56 194 SER B C 1
ATOM 5256 O O . SER B 1 194 ? -8.711 39.75 23.891 1 80.56 194 SER B O 1
ATOM 5258 N N . SER B 1 195 ? -10.734 39.594 23.078 1 81.19 195 SER B N 1
ATOM 5259 C CA . SER B 1 195 ? -11.25 40.531 24.062 1 81.19 195 SER B CA 1
ATOM 5260 C C . SER B 1 195 ? -11.703 39.844 25.328 1 81.19 195 SER B C 1
ATOM 5262 O O . SER B 1 195 ? -11.258 40.188 26.422 1 81.19 195 SER B O 1
ATOM 5264 N N . SER B 1 196 ? -12.508 38.844 25.203 1 79.94 196 SER B N 1
ATOM 5265 C CA . SER B 1 196 ? -13.203 38.281 26.359 1 79.94 196 SER B CA 1
ATOM 5266 C C . SER B 1 196 ? -12.586 36.938 26.781 1 79.94 196 SER B C 1
ATOM 5268 O O . SER B 1 196 ? -12.438 36.656 27.969 1 79.94 196 SER B O 1
ATOM 5270 N N . LEU B 1 197 ? -12.18 36.125 25.875 1 85.94 197 LEU B N 1
ATOM 5271 C CA . LEU B 1 197 ? -11.758 34.781 26.203 1 85.94 197 LEU B CA 1
ATOM 5272 C C . LEU B 1 197 ? -10.273 34.75 26.578 1 85.94 197 LEU B C 1
ATOM 5274 O O . LEU B 1 197 ? -9.867 34 27.453 1 85.94 197 LEU B O 1
ATOM 5278 N N . LYS B 1 198 ? -9.445 35.625 26.141 1 82.06 198 LYS B N 1
ATOM 5279 C CA . LYS B 1 198 ? -8.023 35.812 26.438 1 82.06 198 LYS B CA 1
ATOM 5280 C C . LYS B 1 198 ? -7.293 34.469 26.516 1 82.06 198 LYS B C 1
ATOM 5282 O O . LYS B 1 198 ? -6.551 34.219 27.453 1 82.06 198 LYS B O 1
ATOM 5287 N N . LEU B 1 199 ? -7.582 33.562 25.625 1 86 199 LEU B N 1
ATOM 5288 C CA . LEU B 1 199 ? -6.906 32.281 25.578 1 86 199 LEU B CA 1
ATOM 5289 C C . LEU B 1 199 ? -5.438 32.438 25.203 1 86 199 LEU B C 1
ATOM 5291 O O . LEU B 1 199 ? -5.109 33.156 24.234 1 86 199 LEU B O 1
ATOM 5295 N N . LYS B 1 200 ? -4.605 31.875 26.062 1 87.25 200 LYS B N 1
ATOM 5296 C CA . LYS B 1 200 ? -3.207 31.719 25.672 1 87.25 200 LYS B CA 1
ATOM 5297 C C . LYS B 1 200 ? -2.998 30.422 24.875 1 87.25 200 LYS B C 1
ATOM 5299 O O . LYS B 1 200 ? -3.113 29.328 25.422 1 87.25 200 LYS B O 1
ATOM 5304 N N . TRP B 1 201 ? -2.701 30.641 23.625 1 91 201 TRP B N 1
ATOM 5305 C CA . TRP B 1 201 ? -2.555 29.469 22.766 1 91 201 TRP B CA 1
ATOM 5306 C C . TRP B 1 201 ? -1.406 28.594 23.234 1 91 201 TRP B C 1
ATOM 5308 O O . TRP B 1 201 ? -0.32 29.078 23.531 1 91 201 TRP B O 1
ATOM 5318 N N . PRO B 1 202 ? -1.617 27.297 23.281 1 91.12 202 PRO B N 1
ATOM 5319 C CA . PRO B 1 202 ? -0.57 26.375 23.75 1 91.12 202 PRO B CA 1
ATOM 5320 C C . PRO B 1 202 ? 0.594 26.281 22.766 1 91.12 202 PRO B C 1
ATOM 5322 O O . PRO B 1 202 ? 0.387 26.312 21.547 1 91.12 202 PRO B O 1
ATOM 5325 N N . LYS B 1 203 ? 1.761 26.109 23.359 1 89.56 203 LYS B N 1
ATOM 5326 C CA . LYS B 1 203 ? 2.943 25.906 22.531 1 89.56 203 LYS B CA 1
ATOM 5327 C C . LYS B 1 203 ? 3.051 24.453 22.078 1 89.56 203 LYS B C 1
ATOM 5329 O O . LYS B 1 203 ? 2.936 23.531 22.906 1 89.56 203 LYS B O 1
ATOM 5334 N N . THR B 1 204 ? 3.184 24.219 20.781 1 89.19 204 THR B N 1
ATOM 5335 C CA . THR B 1 204 ? 3.283 22.875 20.25 1 89.19 204 THR B CA 1
ATOM 5336 C C . THR B 1 204 ? 4.664 22.625 19.656 1 89.19 204 THR B C 1
ATOM 5338 O O . THR B 1 204 ? 5.066 21.469 19.453 1 89.19 204 THR B O 1
ATOM 5341 N N . SER B 1 205 ? 5.441 23.578 19.438 1 79.44 205 SER B N 1
ATOM 5342 C CA . SER B 1 205 ? 6.703 23.484 18.703 1 79.44 205 SER B CA 1
ATOM 5343 C C . SER B 1 205 ? 7.77 22.781 19.531 1 79.44 205 SER B C 1
ATOM 5345 O O . SER B 1 205 ? 8.703 22.188 18.984 1 79.44 205 SER B O 1
ATOM 5347 N N . ASN B 1 206 ? 7.586 22.812 20.766 1 71.88 206 ASN B N 1
ATOM 5348 C CA . ASN B 1 206 ? 8.633 22.266 21.625 1 71.88 206 ASN B CA 1
ATOM 5349 C C . ASN B 1 206 ? 8.305 20.844 22.078 1 71.88 206 ASN B C 1
ATOM 5351 O O . ASN B 1 206 ? 9.016 20.266 22.906 1 71.88 206 ASN B O 1
ATOM 5355 N N . ARG B 1 207 ? 7.297 20.328 21.516 1 73.81 207 ARG B N 1
ATOM 5356 C CA . ARG B 1 207 ? 6.883 18.984 21.906 1 73.81 207 ARG B CA 1
ATOM 5357 C C . ARG B 1 207 ? 7.062 18 20.766 1 73.81 207 ARG B C 1
ATOM 5359 O O . ARG B 1 207 ? 6.891 18.359 19.594 1 73.81 207 ARG B O 1
ATOM 5366 N N . ALA B 1 208 ? 7.445 16.844 21.125 1 67 208 ALA B N 1
ATOM 5367 C CA . ALA B 1 208 ? 7.723 15.828 20.125 1 67 208 ALA B CA 1
ATOM 5368 C C . ALA B 1 208 ? 6.441 15.352 19.438 1 67 208 ALA B C 1
ATOM 5370 O O . ALA B 1 208 ? 5.41 15.195 20.109 1 67 208 ALA B O 1
ATOM 5371 N N . LEU B 1 209 ? 6.359 15.375 18.156 1 67.38 209 LEU B N 1
ATOM 5372 C CA . LEU B 1 209 ? 5.25 14.797 17.391 1 67.38 209 LEU B CA 1
ATOM 5373 C C . LEU B 1 209 ? 5.555 13.352 17 1 67.38 209 LEU B C 1
ATOM 5375 O O . LEU B 1 209 ? 4.68 12.648 16.5 1 67.38 209 LEU B O 1
ATOM 5379 N N . ARG B 1 210 ? 6.797 12.875 17.266 1 60.66 210 ARG B N 1
ATOM 5380 C CA . ARG B 1 210 ? 7.18 11.57 16.719 1 60.66 210 ARG B CA 1
ATOM 5381 C C . ARG B 1 210 ? 6.34 10.453 17.344 1 60.66 210 ARG B C 1
ATOM 5383 O O . ARG B 1 210 ? 6.055 10.477 18.531 1 60.66 210 ARG B O 1
ATOM 5390 N N . ALA B 1 211 ? 5.984 9.539 16.484 1 53.59 211 ALA B N 1
ATOM 5391 C CA . ALA B 1 211 ? 5.105 8.391 16.703 1 53.59 211 ALA B CA 1
ATOM 5392 C C . ALA B 1 211 ? 5.574 7.578 17.906 1 53.59 211 ALA B C 1
ATOM 5394 O O . ALA B 1 211 ? 4.762 6.984 18.625 1 53.59 211 ALA B O 1
ATOM 5395 N N . ASP B 1 212 ? 6.973 7.406 18 1 51.25 212 ASP B N 1
ATOM 5396 C CA . ASP B 1 212 ? 7.418 6.48 19.031 1 51.25 212 ASP B CA 1
ATOM 5397 C C . ASP B 1 212 ? 6.848 6.863 20.391 1 51.25 212 ASP B C 1
ATOM 5399 O O . ASP B 1 212 ? 6.895 6.074 21.344 1 51.25 212 ASP B O 1
ATOM 5403 N N . SER B 1 213 ? 6.438 8.117 20.344 1 53.84 213 SER B N 1
ATOM 5404 C CA . SER B 1 213 ? 6.008 8.531 21.688 1 53.84 213 SER B CA 1
ATOM 5405 C C . SER B 1 213 ? 4.52 8.281 21.891 1 53.84 213 SER B C 1
ATOM 5407 O O . SER B 1 213 ? 3.955 8.664 22.922 1 53.84 213 SER B O 1
ATOM 5409 N N . GLY B 1 214 ? 3.924 7.48 21.078 1 61.91 214 GLY B N 1
ATOM 5410 C CA . GLY B 1 214 ? 2.6 6.922 21.281 1 61.91 214 GLY B CA 1
ATOM 5411 C C . GLY B 1 214 ? 1.52 7.977 21.422 1 61.91 214 GLY B C 1
ATOM 5412 O O . GLY B 1 214 ? 1.462 8.922 20.641 1 61.91 214 GLY B O 1
ATOM 5413 N N . LYS B 1 215 ? 0.923 8.18 22.656 1 65.81 215 LYS B N 1
ATOM 5414 C CA . LYS B 1 215 ? -0.263 8.938 23.047 1 65.81 215 LYS B CA 1
ATOM 5415 C C . LYS B 1 215 ? 0.051 10.43 23.156 1 65.81 215 LYS B C 1
ATOM 5417 O O . LYS B 1 215 ? -0.756 11.273 22.766 1 65.81 215 LYS B O 1
ATOM 5422 N N . SER B 1 216 ? 1.27 10.766 23.547 1 78.06 216 SER B N 1
ATOM 5423 C CA . SER B 1 216 ? 1.659 12.164 23.734 1 78.06 216 SER B CA 1
ATOM 5424 C C . SER B 1 216 ? 1.85 12.875 22.406 1 78.06 216 SER B C 1
ATOM 5426 O O . SER B 1 216 ? 1.434 14.023 22.234 1 78.06 216 SER B O 1
ATOM 5428 N N . ALA B 1 217 ? 2.404 12.219 21.484 1 82.44 217 ALA B N 1
ATOM 5429 C CA . ALA B 1 217 ? 2.605 12.789 20.141 1 82.44 217 ALA B CA 1
ATOM 5430 C C . ALA B 1 217 ? 1.271 13.055 19.453 1 82.44 217 ALA B C 1
ATOM 5432 O O . ALA B 1 217 ? 1.094 14.094 18.812 1 82.44 217 ALA B O 1
ATOM 5433 N N . LEU B 1 218 ? 0.414 12.258 19.734 1 83.56 218 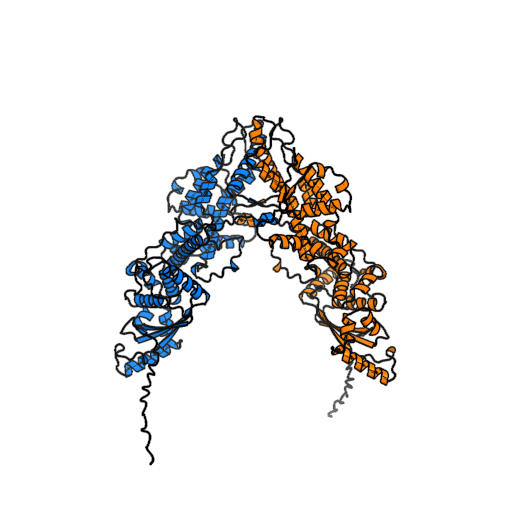LEU B N 1
ATOM 5434 C CA . LEU B 1 218 ? -0.912 12.414 19.156 1 83.56 218 LEU B CA 1
ATOM 5435 C C . LEU B 1 218 ? -1.639 13.609 19.766 1 83.56 218 LEU B C 1
ATOM 5437 O O . LEU B 1 218 ? -2.357 14.328 19.062 1 83.56 218 LEU B O 1
ATOM 5441 N N . GLY B 1 219 ? -1.442 13.789 21.031 1 87.94 219 GLY B N 1
ATOM 5442 C CA . GLY B 1 219 ? -2.039 14.93 21.703 1 87.94 219 GLY B CA 1
ATOM 5443 C C . GLY B 1 219 ? -1.526 16.266 21.188 1 87.94 219 GLY B C 1
ATOM 5444 O O . GLY B 1 219 ? -2.307 17.188 20.953 1 87.94 219 GLY B O 1
ATOM 5445 N N . THR B 1 220 ? -0.256 16.312 21.016 1 92 220 THR B N 1
ATOM 5446 C CA . THR B 1 220 ? 0.351 17.531 20.484 1 92 220 THR B CA 1
ATOM 5447 C C . THR B 1 220 ? -0.138 17.812 19.078 1 92 220 THR B C 1
ATOM 5449 O O . THR B 1 220 ? -0.455 18.953 18.734 1 92 220 THR B O 1
ATOM 5452 N N . GLU B 1 221 ? -0.178 16.766 18.266 1 93.56 221 GLU B N 1
ATOM 5453 C CA . GLU B 1 221 ? -0.675 16.922 16.906 1 93.56 221 GLU B CA 1
ATOM 5454 C C . GLU B 1 221 ? -2.121 17.406 16.891 1 93.56 221 GLU B C 1
ATOM 5456 O O . GLU B 1 221 ? -2.482 18.281 16.109 1 93.56 221 GLU B O 1
ATOM 5461 N N . GLN B 1 222 ? -2.906 16.891 17.766 1 92.44 222 GLN B N 1
ATOM 5462 C CA . GLN B 1 222 ? -4.305 17.297 17.875 1 92.44 222 GLN B CA 1
ATOM 5463 C C . GLN B 1 222 ? -4.426 18.797 18.172 1 92.44 222 GLN B C 1
ATOM 5465 O O . GLN B 1 222 ? -5.199 19.5 17.531 1 92.44 222 GLN B O 1
ATOM 5470 N N . VAL B 1 223 ? -3.656 19.188 19.109 1 95.06 223 VAL B N 1
ATOM 5471 C CA . VAL B 1 223 ? -3.684 20.594 19.5 1 95.06 223 VAL B CA 1
ATOM 5472 C C . VAL B 1 223 ? -3.25 21.453 18.328 1 95.06 223 VAL B C 1
ATOM 5474 O O . VAL B 1 223 ? -3.859 22.5 18.047 1 95.06 223 VAL B O 1
ATOM 5477 N N . LEU B 1 224 ? -2.242 21.094 17.688 1 96.5 224 LEU B N 1
ATOM 5478 C CA . LEU B 1 224 ? -1.752 21.828 16.531 1 96.5 224 LEU B CA 1
ATOM 5479 C C . LEU B 1 224 ? -2.824 21.922 15.445 1 96.5 224 LEU B C 1
ATOM 5481 O O . LEU B 1 224 ? -3.053 23 14.883 1 96.5 224 LEU B O 1
ATOM 5485 N N . ARG B 1 225 ? -3.455 20.875 15.18 1 96.94 225 ARG B N 1
ATOM 5486 C CA . ARG B 1 225 ? -4.512 20.859 14.172 1 96.94 225 ARG B CA 1
ATOM 5487 C C . ARG B 1 225 ? -5.703 21.703 14.609 1 96.94 225 ARG B C 1
ATOM 5489 O O . ARG B 1 225 ? -6.34 22.359 13.789 1 96.94 225 ARG B O 1
ATOM 5496 N N . GLN B 1 226 ? -5.984 21.656 15.852 1 97.25 226 GLN B N 1
ATOM 5497 C CA . GLN B 1 226 ? -7.023 22.516 16.391 1 97.25 226 GLN B CA 1
ATOM 5498 C C . GLN B 1 226 ? -6.668 24 16.188 1 97.25 226 GLN B C 1
ATOM 5500 O O . GLN B 1 226 ? -7.523 24.797 15.805 1 97.25 226 GLN B O 1
ATOM 5505 N N . LYS B 1 227 ? -5.449 24.328 16.453 1 97.62 227 LYS B N 1
ATOM 5506 C CA . LYS B 1 227 ? -4.984 25.688 16.219 1 97.62 227 LYS B CA 1
ATOM 5507 C C . LYS B 1 227 ? -5.227 26.125 14.781 1 97.62 227 LYS B C 1
ATOM 5509 O O . LYS B 1 227 ? -5.66 27.25 14.523 1 97.62 227 LYS B O 1
ATOM 5514 N N . ILE B 1 228 ? -4.973 25.219 13.859 1 98.38 228 ILE B N 1
ATOM 5515 C CA . ILE B 1 228 ? -5.148 25.516 12.445 1 98.38 228 ILE B CA 1
ATOM 5516 C C . ILE B 1 228 ? -6.633 25.719 12.141 1 98.38 228 ILE B C 1
ATOM 5518 O O . ILE B 1 228 ? -7.012 26.703 11.508 1 98.38 228 ILE B O 1
ATOM 5522 N N . LEU B 1 229 ? -7.414 24.828 12.602 1 98.31 229 LEU B N 1
ATOM 5523 C CA . LEU B 1 229 ? -8.844 24.906 12.328 1 98.31 229 LEU B CA 1
ATOM 5524 C C . LEU B 1 229 ? -9.438 26.188 12.883 1 98.31 229 LEU B C 1
ATOM 5526 O O . LEU B 1 229 ? -10.141 26.922 12.172 1 98.31 229 LEU B O 1
ATOM 5530 N N . VAL B 1 230 ? -9.109 26.5 14.141 1 97.81 230 VAL B N 1
ATOM 5531 C CA . VAL B 1 230 ? -9.641 27.688 14.812 1 97.81 230 VAL B CA 1
ATOM 5532 C C . VAL B 1 230 ? -9.164 28.938 14.094 1 97.81 230 VAL B C 1
ATOM 5534 O O . VAL B 1 230 ? -9.953 29.859 13.836 1 97.81 230 VAL B O 1
ATOM 5537 N N . SER B 1 231 ? -7.898 28.984 13.773 1 97.62 231 SER B N 1
ATOM 5538 C CA . SER B 1 231 ? -7.352 30.156 13.094 1 97.62 231 SER B CA 1
ATOM 5539 C C . SER B 1 231 ? -8.016 30.359 11.734 1 97.62 231 SER B C 1
ATOM 5541 O O . SER B 1 231 ? -8.227 31.5 11.312 1 97.62 231 SER B O 1
ATOM 5543 N N . TRP B 1 232 ? -8.336 29.281 11.062 1 97.81 232 TRP B N 1
ATOM 5544 C CA . TRP B 1 232 ? -8.984 29.391 9.758 1 97.81 232 TRP B CA 1
ATOM 5545 C C . TRP B 1 232 ? -10.438 29.828 9.906 1 97.81 232 TRP B C 1
ATOM 5547 O O . TRP B 1 232 ? -10.867 30.781 9.25 1 97.81 232 TRP B O 1
ATOM 5557 N N . LEU B 1 233 ? -11.156 29.203 10.812 1 97.31 233 LEU B N 1
ATOM 5558 C CA . LEU B 1 233 ? -12.578 29.484 10.969 1 97.31 233 LEU B CA 1
ATOM 5559 C C . LEU B 1 233 ? -12.805 30.891 11.531 1 97.31 233 LEU B C 1
ATOM 5561 O O . LEU B 1 233 ? -13.75 31.578 11.141 1 97.31 233 LEU B O 1
ATOM 5565 N N . LEU B 1 234 ? -11.922 31.281 12.461 1 96.38 234 LEU B N 1
ATOM 5566 C CA . LEU B 1 234 ? -12.133 32.562 13.141 1 96.38 234 LEU B CA 1
ATOM 5567 C C . LEU B 1 234 ? -11.234 33.625 12.555 1 96.38 234 LEU B C 1
ATOM 5569 O O . LEU B 1 234 ? -11.008 34.656 13.188 1 96.38 234 LEU B O 1
ATOM 5573 N N . ASP B 1 235 ? -10.617 33.438 11.453 1 94 235 ASP B N 1
ATOM 5574 C CA . ASP B 1 235 ? -9.875 34.406 10.641 1 94 235 ASP B CA 1
ATOM 5575 C C . ASP B 1 235 ? -8.742 35.031 11.445 1 94 235 ASP B C 1
ATOM 5577 O O . ASP B 1 235 ? -8.695 36.25 11.594 1 94 235 ASP B O 1
ATOM 5581 N N . GLN B 1 236 ? -7.859 34.188 11.914 1 94.38 236 GLN B N 1
ATOM 5582 C CA . GLN B 1 236 ? -6.605 34.594 12.555 1 94.38 236 GLN B CA 1
ATOM 5583 C C . GLN B 1 236 ? -5.418 34.312 11.633 1 94.38 236 GLN B C 1
ATOM 5585 O O . GLN B 1 236 ? -4.762 33.281 11.734 1 94.38 236 GLN B O 1
ATOM 5590 N N . PRO B 1 237 ? -5.078 35.281 10.773 1 94.5 237 PRO B N 1
ATOM 5591 C CA . PRO B 1 237 ? -4.152 35 9.672 1 94.5 237 PRO B CA 1
ATOM 5592 C C . PRO B 1 237 ? -2.744 34.656 10.156 1 94.5 237 PRO B C 1
ATOM 5594 O O . PRO B 1 237 ? -2.117 33.719 9.641 1 94.5 237 PRO B O 1
ATOM 5597 N N . MET B 1 238 ? -2.209 35.469 11.156 1 94.94 238 MET B N 1
ATOM 5598 C CA . MET B 1 238 ? -0.846 35.219 11.625 1 94.94 238 MET B CA 1
ATOM 5599 C C . MET B 1 238 ? -0.734 33.875 12.328 1 94.94 238 MET B C 1
ATOM 5601 O O . MET B 1 238 ? 0.227 33.125 12.109 1 94.94 238 MET B O 1
ATOM 5605 N N . LYS B 1 239 ? -1.767 33.531 13.086 1 95.5 239 LYS B N 1
ATOM 5606 C CA . LYS B 1 239 ? -1.778 32.25 13.789 1 95.5 239 LYS B CA 1
ATOM 5607 C C . LYS B 1 239 ? -1.92 31.078 12.812 1 95.5 239 LYS B C 1
ATOM 5609 O O . LYS B 1 239 ? -1.32 30.016 13.008 1 95.5 239 LYS B O 1
ATOM 5614 N N . LEU B 1 240 ? -2.691 31.359 11.781 1 97.69 240 LEU B N 1
ATOM 5615 C CA . LEU B 1 240 ? -2.863 30.344 10.758 1 97.69 240 LEU B CA 1
ATOM 5616 C C . LEU B 1 240 ? -1.541 30.047 10.047 1 97.69 240 LEU B C 1
ATOM 5618 O O . LEU B 1 240 ? -1.161 28.891 9.883 1 97.69 240 LEU B O 1
ATOM 5622 N N . HIS B 1 241 ? -0.898 31.078 9.703 1 97.5 241 HIS B N 1
ATOM 5623 C CA . HIS B 1 241 ? 0.376 30.938 9.008 1 97.5 241 HIS B CA 1
ATOM 5624 C C . HIS B 1 241 ? 1.388 30.172 9.844 1 97.5 241 HIS B C 1
ATOM 5626 O O . HIS B 1 241 ? 2.018 29.234 9.359 1 97.5 241 HIS B O 1
ATOM 5632 N N . ASP B 1 242 ? 1.475 30.531 11.102 1 96.44 242 ASP B N 1
ATOM 5633 C CA . ASP B 1 242 ? 2.434 29.891 12 1 96.44 242 ASP B CA 1
ATOM 5634 C C . ASP B 1 242 ? 2.102 28.422 12.203 1 96.44 242 ASP B C 1
ATOM 5636 O O . ASP B 1 242 ? 2.984 27.562 12.133 1 96.44 242 ASP B O 1
ATOM 5640 N N . ALA B 1 243 ? 0.862 28.156 12.414 1 97.69 243 ALA B N 1
ATOM 5641 C CA . ALA B 1 243 ? 0.441 26.781 12.711 1 97.69 243 ALA B CA 1
ATOM 5642 C C . ALA B 1 243 ? 0.57 25.891 11.484 1 97.69 243 ALA B C 1
ATOM 5644 O O . ALA B 1 243 ? 0.977 24.734 11.594 1 97.69 243 ALA B O 1
ATOM 5645 N N . THR B 1 244 ? 0.198 26.375 10.336 1 98.38 244 THR B N 1
ATOM 5646 C CA . THR B 1 244 ? 0.299 25.594 9.117 1 98.38 244 THR B CA 1
ATOM 5647 C C . THR B 1 244 ? 1.76 25.328 8.758 1 98.38 244 THR B C 1
ATOM 5649 O O . THR B 1 244 ? 2.109 24.234 8.32 1 98.38 244 THR B O 1
ATOM 5652 N N . ARG B 1 245 ? 2.602 26.359 8.969 1 97.44 245 ARG B N 1
ATOM 5653 C CA . ARG B 1 245 ? 4.027 26.141 8.758 1 97.44 245 ARG B CA 1
ATOM 5654 C C . ARG B 1 245 ? 4.562 25.031 9.664 1 97.44 245 ARG B C 1
ATOM 5656 O O . ARG B 1 245 ? 5.305 24.156 9.219 1 97.44 245 ARG B O 1
ATOM 5663 N N . GLU B 1 246 ? 4.129 25.094 10.859 1 96.75 246 GLU B N 1
ATOM 5664 C CA . GLU B 1 246 ? 4.598 24.125 11.836 1 96.75 246 GLU B CA 1
ATOM 5665 C C . GLU B 1 246 ? 4.199 22.703 11.438 1 96.75 246 GLU B C 1
ATOM 5667 O O . GLU B 1 246 ? 5.02 21.781 11.469 1 96.75 246 GLU B O 1
ATOM 5672 N N . ILE B 1 247 ? 2.953 22.484 11.023 1 97.25 247 ILE B N 1
ATOM 5673 C CA . ILE B 1 247 ? 2.492 21.125 10.727 1 97.25 247 ILE B CA 1
ATOM 5674 C C . ILE B 1 247 ? 3.164 20.625 9.445 1 97.25 247 ILE B C 1
ATOM 5676 O O . ILE B 1 247 ? 3.41 19.422 9.297 1 97.25 247 ILE B O 1
ATOM 5680 N N . ILE B 1 248 ? 3.439 21.5 8.523 1 97.88 248 ILE B N 1
ATOM 5681 C CA . ILE B 1 248 ? 4.137 21.141 7.301 1 97.88 248 ILE B CA 1
ATOM 5682 C C . ILE B 1 248 ? 5.543 20.625 7.637 1 97.88 248 ILE B C 1
ATOM 5684 O O . ILE B 1 248 ? 6.016 19.656 7.051 1 97.88 248 ILE B O 1
ATOM 5688 N N . LEU B 1 249 ? 6.199 21.297 8.617 1 96.88 249 LEU B N 1
ATOM 5689 C CA . LEU B 1 249 ? 7.574 20.953 8.969 1 96.88 249 LEU B CA 1
ATOM 5690 C C . LEU B 1 249 ? 7.621 19.719 9.867 1 96.88 249 LEU B C 1
ATOM 5692 O O . LEU B 1 249 ? 8.547 18.906 9.766 1 96.88 249 LEU B O 1
ATOM 5696 N N . ARG B 1 250 ? 6.602 19.5 10.625 1 95.19 250 ARG B N 1
ATOM 5697 C CA . ARG B 1 250 ? 6.633 18.438 11.609 1 95.19 250 ARG B CA 1
ATOM 5698 C C . ARG B 1 250 ? 5.879 17.203 11.117 1 95.19 250 ARG B C 1
ATOM 5700 O O . ARG B 1 250 ? 6.199 16.078 11.5 1 95.19 250 ARG B O 1
ATOM 5707 N N . GLY B 1 251 ? 4.871 17.453 10.328 1 94.5 251 GLY B N 1
ATOM 5708 C CA . GLY B 1 251 ? 4.137 16.359 9.734 1 94.5 251 GLY B CA 1
ATOM 5709 C C . GLY B 1 251 ? 2.873 16 10.492 1 94.5 251 GLY B C 1
ATOM 5710 O O . GLY B 1 251 ? 2.535 16.641 11.484 1 94.5 251 GLY B O 1
ATOM 5711 N N . SER B 1 252 ? 2.146 15.055 9.945 1 93.38 252 SER B N 1
ATOM 5712 C CA . SER B 1 252 ? 0.902 14.547 10.516 1 93.38 252 SER B CA 1
ATOM 5713 C C . SER B 1 252 ? 0.802 13.031 10.375 1 93.38 252 SER B C 1
ATOM 5715 O O . SER B 1 252 ? 1.18 12.477 9.344 1 93.38 252 SER B O 1
ATOM 5717 N N . SER B 1 253 ? 0.289 12.414 11.406 1 89.75 253 SER B N 1
ATOM 5718 C CA . SER B 1 253 ? 0.131 10.961 11.406 1 89.75 253 SER B CA 1
ATOM 5719 C C . SER B 1 253 ? -0.841 10.508 10.32 1 89.75 253 SER B C 1
ATOM 5721 O O . SER B 1 253 ? -0.74 9.391 9.812 1 89.75 253 SER B O 1
ATOM 5723 N N . HIS B 1 254 ? -1.691 11.414 9.875 1 89.38 254 HIS B N 1
ATOM 5724 C CA . HIS B 1 254 ? -2.705 11.086 8.875 1 89.38 254 HIS B CA 1
ATOM 5725 C C . HIS B 1 254 ? -2.131 11.141 7.465 1 89.38 254 HIS B C 1
ATOM 5727 O O . HIS B 1 254 ? -2.805 10.773 6.5 1 89.38 254 HIS B O 1
ATOM 5733 N N . TRP B 1 255 ? -0.909 11.578 7.422 1 92.5 255 TRP B N 1
ATOM 5734 C CA . TRP B 1 255 ? -0.314 11.758 6.102 1 92.5 255 TRP B CA 1
ATOM 5735 C C . TRP B 1 255 ? 0.606 10.586 5.762 1 92.5 255 TRP B C 1
ATOM 5737 O O . TRP B 1 255 ? 1.433 10.688 4.852 1 92.5 255 TRP B O 1
ATOM 5747 N N . SER B 1 256 ? 0.474 9.445 6.402 1 88.19 256 SER B N 1
ATOM 5748 C CA . SER B 1 256 ? 1.329 8.289 6.152 1 88.19 256 SER B CA 1
ATOM 5749 C C . SER B 1 256 ? 0.998 7.637 4.816 1 88.19 256 SER B C 1
ATOM 5751 O O . SER B 1 256 ? -0.174 7.445 4.488 1 88.19 256 SER B O 1
ATOM 5753 N N . ALA B 1 257 ? 1.995 7.387 4.062 1 79.12 257 ALA B N 1
ATOM 5754 C CA . ALA B 1 257 ? 1.828 6.664 2.805 1 79.12 257 ALA B CA 1
ATOM 5755 C C . ALA B 1 257 ? 1.8 5.156 3.037 1 79.12 257 ALA B C 1
ATOM 5757 O O . ALA B 1 257 ? 1.425 4.391 2.146 1 79.12 257 ALA B O 1
ATOM 5758 N N . LEU B 1 258 ? 2.154 4.684 4.148 1 78.38 258 LEU B N 1
ATOM 5759 C CA . LEU B 1 258 ? 2.322 3.264 4.441 1 78.38 258 LEU B CA 1
ATOM 5760 C C . LEU B 1 258 ? 1.113 2.719 5.195 1 78.38 258 LEU B C 1
ATOM 5762 O O . LEU B 1 258 ? 0.76 1.546 5.047 1 78.38 258 LEU B O 1
ATOM 5766 N N . VAL B 1 259 ? 0.541 3.527 6.02 1 70.56 259 VAL B N 1
ATOM 5767 C CA . VAL B 1 259 ? -0.581 3.09 6.844 1 70.56 259 VAL B CA 1
ATOM 5768 C C . VAL B 1 259 ? -1.866 3.764 6.367 1 70.56 259 VAL B C 1
ATOM 5770 O O . VAL B 1 259 ? -1.899 4.98 6.168 1 70.56 259 VAL B O 1
ATOM 5773 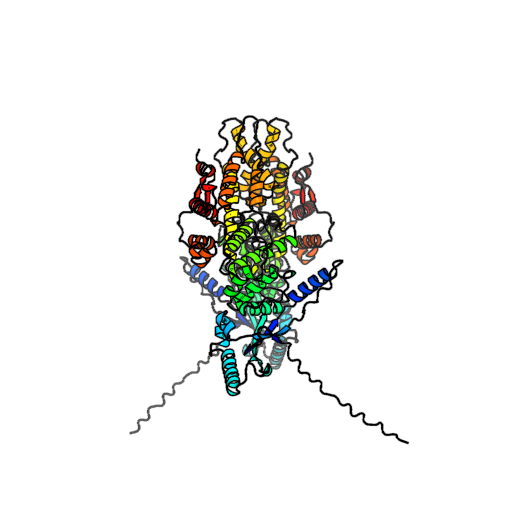N N . SER B 1 260 ? -2.791 2.877 5.918 1 64.25 260 SER B N 1
ATOM 5774 C CA . SER B 1 260 ? -4.086 3.449 5.562 1 64.25 260 SER B CA 1
ATOM 5775 C C . SER B 1 260 ? -4.898 3.791 6.805 1 64.25 260 SER B C 1
ATOM 5777 O O . SER B 1 260 ? -5.125 2.934 7.66 1 64.25 260 SER B O 1
ATOM 5779 N N . TYR B 1 261 ? -4.949 4.922 7.152 1 56.41 261 TYR B N 1
ATOM 5780 C CA . TYR B 1 261 ? -5.672 5.402 8.328 1 56.41 261 TYR B CA 1
ATOM 5781 C C . TYR B 1 261 ? -7.176 5.215 8.156 1 56.41 261 TYR B C 1
ATOM 5783 O O . TYR B 1 261 ? -7.949 5.508 9.078 1 56.41 261 TYR B O 1
ATOM 5791 N N . ASP B 1 262 ? -7.645 4.754 6.984 1 55.56 262 ASP B N 1
ATOM 5792 C CA . ASP B 1 262 ? -9.086 4.516 7.027 1 55.56 262 ASP B CA 1
ATOM 5793 C C . ASP B 1 262 ? -9.484 3.777 8.305 1 55.56 262 ASP B C 1
ATOM 5795 O O . ASP B 1 262 ? -10.641 3.822 8.719 1 55.56 262 ASP B O 1
ATOM 5799 N N . GLU B 1 263 ? -8.594 3.24 9.047 1 53.56 263 GLU B N 1
ATOM 5800 C CA . GLU B 1 263 ? -8.969 2.463 10.227 1 53.56 263 GLU B CA 1
ATOM 5801 C C . GLU B 1 263 ? -9.156 3.359 11.445 1 53.56 263 GLU B C 1
ATOM 5803 O O . GLU B 1 263 ? -9.695 2.926 12.461 1 53.56 263 GLU B O 1
ATOM 5808 N N . LEU B 1 264 ? -8.648 4.461 11.516 1 55.94 264 LEU B N 1
ATOM 5809 C CA . LEU B 1 264 ? -8.867 5.266 12.711 1 55.94 264 LEU B CA 1
ATOM 5810 C C . LEU B 1 264 ? -10 6.266 12.5 1 55.94 264 LEU B C 1
ATOM 5812 O O . LEU B 1 264 ? -9.781 7.336 11.922 1 55.94 264 LEU B O 1
ATOM 5816 N N . PRO B 1 265 ? -11.172 5.754 12.609 1 60.78 265 PRO B N 1
ATOM 5817 C CA . PRO B 1 265 ? -12.273 6.676 12.336 1 60.78 265 PRO B CA 1
ATOM 5818 C C . PRO B 1 265 ? -12.172 7.977 13.125 1 60.78 265 PRO B C 1
ATOM 5820 O O . PRO B 1 265 ? -12.375 7.98 14.344 1 60.78 265 PRO B O 1
ATOM 5823 N N . SER B 1 266 ? -11.211 8.93 12.805 1 75.38 266 SER B N 1
ATOM 5824 C CA . SER B 1 266 ? -11.203 10.258 13.414 1 75.38 266 SER B CA 1
ATOM 5825 C C . SER B 1 266 ? -12.188 11.195 12.711 1 75.38 266 SER B C 1
ATOM 5827 O O . SER B 1 266 ? -11.93 11.648 11.594 1 75.38 266 SER B O 1
ATOM 5829 N N . THR B 1 267 ? -13.352 11.359 13.289 1 82.69 267 THR B N 1
ATOM 5830 C CA . THR B 1 267 ? -14.398 12.172 12.68 1 82.69 267 THR B CA 1
ATOM 5831 C C . THR B 1 267 ? -14.258 13.641 13.086 1 82.69 267 THR B C 1
ATOM 5833 O O . THR B 1 267 ? -14.914 14.516 12.516 1 82.69 267 THR B O 1
ATOM 5836 N N . GLU B 1 268 ? -13.375 13.938 14.047 1 92.88 268 GLU B N 1
ATOM 5837 C CA . GLU B 1 268 ? -13.211 15.32 14.492 1 92.88 268 GLU B CA 1
ATOM 5838 C C . GLU B 1 268 ? -12.805 16.234 13.336 1 92.88 268 GLU B C 1
ATOM 5840 O O . GLU B 1 268 ? -12.016 15.828 12.477 1 92.88 268 GLU B O 1
ATOM 5845 N N . ALA B 1 269 ? -13.297 17.375 13.375 1 94.94 269 ALA B N 1
ATOM 5846 C CA . ALA B 1 269 ? -13.195 18.297 12.25 1 94.94 269 ALA B CA 1
ATOM 5847 C C . ALA B 1 269 ? -11.742 18.656 11.969 1 94.94 269 ALA B C 1
ATOM 5849 O O . ALA B 1 269 ? -11.375 18.938 10.828 1 94.94 269 ALA B O 1
ATOM 5850 N N . TRP B 1 270 ? -10.922 18.656 13.039 1 96.25 270 TRP B N 1
ATOM 5851 C CA . TRP B 1 270 ? -9.555 19.125 12.836 1 96.25 270 TRP B CA 1
ATOM 5852 C C . TRP B 1 270 ? -8.703 18.047 12.172 1 96.25 270 TRP B C 1
ATOM 5854 O O . TRP B 1 270 ? -7.586 18.328 11.727 1 96.25 270 TRP B O 1
ATOM 5864 N N . TRP B 1 271 ? -9.195 16.812 12.023 1 93.94 271 TRP B N 1
ATOM 5865 C CA . TRP B 1 271 ? -8.438 15.75 11.359 1 93.94 271 TRP B CA 1
ATOM 5866 C C . TRP B 1 271 ? -8.625 15.812 9.844 1 93.94 271 TRP B C 1
ATOM 5868 O O . TRP B 1 271 ? -7.863 15.195 9.094 1 93.94 271 TRP B O 1
ATOM 5878 N N . ASN B 1 272 ? -9.609 16.531 9.414 1 94.12 272 ASN B N 1
ATOM 5879 C CA . ASN B 1 272 ? -9.805 16.859 8.008 1 94.12 272 ASN B CA 1
ATOM 5880 C C . ASN B 1 272 ? -10.117 18.344 7.82 1 94.12 272 ASN B C 1
ATOM 5882 O O . ASN B 1 272 ? -11.281 18.734 7.742 1 94.12 272 ASN B O 1
ATOM 5886 N N . LEU B 1 273 ? -9.102 19.062 7.699 1 97.38 273 LEU B N 1
ATOM 5887 C CA . LEU B 1 273 ? -9.227 20.516 7.652 1 97.38 273 LEU B CA 1
ATOM 5888 C C . LEU B 1 273 ? -10.008 20.953 6.418 1 97.38 273 LEU B C 1
ATOM 5890 O O . LEU B 1 273 ? -9.82 20.406 5.332 1 97.38 273 LEU B O 1
ATOM 5894 N N . PRO B 1 274 ? -10.883 21.906 6.48 1 96.31 274 PRO B N 1
ATOM 5895 C CA . PRO B 1 274 ? -11.82 22.281 5.418 1 96.31 274 PRO B CA 1
ATOM 5896 C C . PRO B 1 274 ? -11.164 23.109 4.316 1 96.31 274 PRO B C 1
ATOM 5898 O O . PRO B 1 274 ? -10 23.5 4.445 1 96.31 274 PRO B O 1
ATOM 5901 N N . ASP B 1 275 ? -11.914 23.312 3.268 1 96.5 275 ASP B N 1
ATOM 5902 C CA . ASP B 1 275 ? -11.578 24.234 2.18 1 96.5 275 ASP B CA 1
ATOM 5903 C C . ASP B 1 275 ? -10.266 23.828 1.516 1 96.5 275 ASP B C 1
ATOM 5905 O O . ASP B 1 275 ? -9.422 24.688 1.22 1 96.5 275 ASP B O 1
ATOM 5909 N N . ASP B 1 276 ? -9.906 22.562 1.416 1 96.62 276 ASP B N 1
ATOM 5910 C CA . ASP B 1 276 ? -8.781 21.953 0.709 1 96.62 276 ASP B CA 1
ATOM 5911 C C . ASP B 1 276 ? -7.473 22.203 1.449 1 96.62 276 ASP B C 1
ATOM 5913 O O . ASP B 1 276 ? -6.391 21.984 0.895 1 96.62 276 ASP B O 1
ATOM 5917 N N . LEU B 1 277 ? -7.641 22.672 2.717 1 97.88 277 LEU B N 1
ATOM 5918 C CA . LEU B 1 277 ? -6.441 22.938 3.512 1 97.88 277 LEU B CA 1
ATOM 5919 C C . LEU B 1 277 ? -5.691 21.625 3.791 1 97.88 277 LEU B C 1
ATOM 5921 O O . LEU B 1 277 ? -4.465 21.594 3.701 1 97.88 277 LEU B O 1
ATOM 5925 N N . GLU B 1 278 ? -6.496 20.594 4.074 1 97.56 278 GLU B N 1
ATOM 5926 C CA . GLU B 1 278 ? -5.863 19.312 4.387 1 97.56 278 GLU B CA 1
ATOM 5927 C C . GLU B 1 278 ? -5 18.828 3.227 1 97.56 278 GLU B C 1
ATOM 5929 O O . GLU B 1 278 ? -3.822 18.516 3.414 1 97.56 278 GLU B O 1
ATOM 5934 N N . ARG B 1 279 ? -5.516 18.844 2.086 1 96.88 279 ARG B N 1
ATOM 5935 C CA . ARG B 1 279 ? -4.809 18.406 0.886 1 96.88 279 ARG B CA 1
ATOM 5936 C C . ARG B 1 279 ? -3.609 19.297 0.596 1 96.88 279 ARG B C 1
ATOM 5938 O O . ARG B 1 279 ? -2.533 18.812 0.247 1 96.88 279 ARG B O 1
ATOM 5945 N N . GLU B 1 280 ? -3.818 20.578 0.782 1 98.31 280 GLU B N 1
ATOM 5946 C CA . GLU B 1 280 ? -2.758 21.531 0.505 1 98.31 280 GLU B CA 1
ATOM 5947 C C . GLU B 1 280 ? -1.575 21.344 1.45 1 98.31 280 GLU B C 1
ATOM 5949 O O . GLU B 1 280 ? -0.424 21.297 1.013 1 98.31 280 GLU B O 1
ATOM 5954 N N . LEU B 1 281 ? -1.859 21.203 2.707 1 98.56 281 LEU B N 1
ATOM 5955 C CA . LEU B 1 281 ? -0.805 21.062 3.705 1 98.56 281 LEU B CA 1
ATOM 5956 C C . LEU B 1 281 ? -0.019 19.766 3.488 1 98.56 281 LEU B C 1
ATOM 5958 O O . LEU B 1 281 ? 1.212 19.766 3.562 1 98.56 281 LEU B O 1
ATOM 5962 N N . GLN B 1 282 ? -0.732 18.734 3.24 1 97.38 282 GLN B N 1
ATOM 5963 C CA . GLN B 1 282 ? -0.076 17.469 2.943 1 97.38 282 GLN B CA 1
ATOM 5964 C C . GLN B 1 282 ? 0.821 17.578 1.715 1 97.38 282 GLN B C 1
ATOM 5966 O O . GLN B 1 282 ? 1.966 17.125 1.729 1 97.38 282 GLN B O 1
ATOM 5971 N N . HIS B 1 283 ? 0.31 18.203 0.707 1 97.81 283 HIS B N 1
ATOM 5972 C CA . HIS B 1 283 ? 1.055 18.344 -0.54 1 97.81 283 HIS B CA 1
ATOM 5973 C C . HIS B 1 283 ? 2.32 19.172 -0.337 1 97.81 283 HIS B C 1
ATOM 5975 O O . HIS B 1 283 ? 3.387 18.812 -0.843 1 97.81 283 HIS B O 1
ATOM 5981 N N . ARG B 1 284 ? 2.223 20.312 0.337 1 98.31 284 ARG B N 1
ATOM 5982 C CA . ARG B 1 284 ? 3.393 21.141 0.589 1 98.31 284 ARG B CA 1
ATOM 5983 C C . ARG B 1 284 ? 4.473 20.375 1.329 1 98.31 284 ARG B C 1
ATOM 5985 O O . ARG B 1 284 ? 5.652 20.453 0.985 1 98.31 284 ARG B O 1
ATOM 5992 N N . ARG B 1 285 ? 4.016 19.625 2.289 1 97.94 285 ARG B N 1
ATOM 5993 C CA . ARG B 1 285 ? 4.984 18.828 3.029 1 97.94 285 ARG B CA 1
ATOM 5994 C C . ARG B 1 285 ? 5.664 17.812 2.117 1 97.94 285 ARG B C 1
ATOM 5996 O O . ARG B 1 285 ? 6.887 17.656 2.139 1 97.94 285 ARG B O 1
ATOM 6003 N N . GLU B 1 286 ? 4.887 17.078 1.355 1 96.88 286 GLU B N 1
ATOM 6004 C CA . GLU B 1 286 ? 5.434 16.078 0.436 1 96.88 286 GLU B CA 1
ATOM 6005 C C . GLU B 1 286 ? 6.422 16.719 -0.537 1 96.88 286 GLU B C 1
ATOM 6007 O O . GLU B 1 286 ? 7.473 16.141 -0.827 1 96.88 286 GLU B O 1
ATOM 6012 N N . ALA B 1 287 ? 6.059 17.859 -1.019 1 97.88 287 ALA B N 1
ATOM 6013 C CA . ALA B 1 287 ? 6.934 18.594 -1.938 1 97.88 287 ALA B CA 1
ATOM 6014 C C . ALA B 1 287 ? 8.266 18.922 -1.276 1 97.88 287 ALA B C 1
ATOM 6016 O O . ALA B 1 287 ? 9.328 18.766 -1.884 1 97.88 287 ALA B O 1
ATOM 6017 N N . ILE B 1 288 ? 8.211 19.375 -0.1 1 98.38 288 ILE B N 1
ATOM 6018 C CA . ILE B 1 288 ? 9.406 19.766 0.64 1 98.38 288 ILE B CA 1
ATOM 6019 C C . ILE B 1 288 ? 10.266 18.531 0.913 1 98.38 288 ILE B C 1
ATOM 6021 O O . ILE B 1 288 ? 11.477 18.547 0.689 1 98.38 288 ILE B O 1
ATOM 6025 N N . LEU B 1 289 ? 9.617 17.453 1.361 1 97.62 289 LEU B N 1
ATOM 6026 C CA . LEU B 1 289 ? 10.352 16.219 1.619 1 97.62 289 LEU B CA 1
ATOM 6027 C C . LEU B 1 289 ? 10.992 15.688 0.342 1 97.62 289 LEU B C 1
ATOM 6029 O O . LEU B 1 289 ? 12.141 15.234 0.361 1 97.62 289 LEU B O 1
ATOM 6033 N N . ASN B 1 290 ? 10.266 15.727 -0.72 1 97.06 290 ASN B N 1
ATOM 6034 C CA . ASN B 1 290 ? 10.812 15.281 -1.999 1 97.06 290 ASN B CA 1
ATOM 6035 C C . ASN B 1 290 ? 11.992 16.141 -2.432 1 97.06 290 ASN B C 1
ATOM 6037 O O . ASN B 1 290 ? 12.969 15.633 -2.996 1 97.06 290 ASN B O 1
ATOM 6041 N N . THR B 1 291 ? 11.898 17.422 -2.201 1 98.38 291 THR B N 1
ATOM 6042 C CA . THR B 1 291 ? 13 18.328 -2.529 1 98.38 291 THR B CA 1
ATOM 6043 C C . THR B 1 291 ? 14.258 17.953 -1.746 1 98.38 291 THR B C 1
ATOM 6045 O O . THR B 1 291 ? 15.336 17.797 -2.324 1 98.38 291 THR B O 1
ATOM 6048 N N . ILE B 1 292 ? 14.109 17.797 -0.481 1 98.31 292 ILE B N 1
ATOM 6049 C CA . ILE B 1 292 ? 15.242 17.453 0.365 1 98.31 292 ILE B CA 1
ATOM 6050 C C . ILE B 1 292 ? 15.797 16.078 -0.047 1 98.31 292 ILE B C 1
ATOM 6052 O O . ILE B 1 292 ? 17.016 15.914 -0.179 1 98.31 292 ILE B O 1
ATOM 6056 N N . ALA B 1 293 ? 14.906 15.133 -0.261 1 97.62 293 ALA B N 1
ATOM 6057 C CA . ALA B 1 293 ? 15.312 13.781 -0.657 1 97.62 293 ALA B CA 1
ATOM 6058 C C . ALA B 1 293 ? 16.047 13.805 -1.997 1 97.62 293 ALA B C 1
ATOM 6060 O O . ALA B 1 293 ? 16.938 12.984 -2.238 1 97.62 293 ALA B O 1
ATOM 6061 N N . SER B 1 294 ? 15.664 14.727 -2.857 1 97.69 294 SER B N 1
ATOM 6062 C CA . SER B 1 294 ? 16.281 14.797 -4.18 1 97.69 294 SER B CA 1
ATOM 6063 C C . SER B 1 294 ? 17.766 15.094 -4.082 1 97.69 294 SER B C 1
ATOM 6065 O O . SER B 1 294 ? 18.531 14.789 -5.004 1 97.69 294 SER B O 1
ATOM 6067 N N . VAL B 1 295 ? 18.219 15.711 -3.006 1 97.5 295 VAL B N 1
ATOM 6068 C CA . VAL B 1 295 ? 19.641 16.016 -2.822 1 97.5 295 VAL B CA 1
ATOM 6069 C C . VAL B 1 295 ? 20.453 14.734 -2.73 1 97.5 295 VAL B C 1
ATOM 6071 O O . VAL B 1 295 ? 21.391 14.523 -3.502 1 97.5 295 VAL B O 1
ATOM 6074 N N . GLN B 1 296 ? 20.062 13.875 -1.766 1 97 296 GLN B N 1
ATOM 6075 C CA . GLN B 1 296 ? 20.828 12.633 -1.631 1 97 296 GLN B CA 1
ATOM 6076 C C . GLN B 1 296 ? 20.656 11.75 -2.863 1 97 296 GLN B C 1
ATOM 6078 O O . GLN B 1 296 ? 21.578 11.047 -3.266 1 97 296 GLN B O 1
ATOM 6083 N N . ARG B 1 297 ? 19.469 11.758 -3.51 1 96.31 297 ARG B N 1
ATOM 6084 C CA . ARG B 1 297 ? 19.266 11.008 -4.742 1 96.31 297 ARG B CA 1
ATOM 6085 C C . ARG B 1 297 ? 20.219 11.469 -5.836 1 96.31 297 ARG B C 1
ATOM 6087 O O . ARG B 1 297 ? 20.781 10.656 -6.562 1 96.31 297 ARG B O 1
ATOM 6094 N N . HIS B 1 298 ? 20.312 12.766 -5.922 1 96.25 298 HIS B N 1
ATOM 6095 C CA . HIS B 1 298 ? 21.188 13.367 -6.93 1 96.25 298 HIS B CA 1
ATOM 6096 C C . HIS B 1 298 ? 22.625 12.883 -6.777 1 96.25 298 HIS B C 1
ATOM 6098 O O . HIS B 1 298 ? 23.234 12.438 -7.75 1 96.25 298 HIS B O 1
ATOM 6104 N N . PHE B 1 299 ? 23.172 12.922 -5.645 1 95.88 299 PHE B N 1
ATOM 6105 C CA . PHE B 1 299 ? 24.578 12.594 -5.441 1 95.88 299 PHE B CA 1
ATOM 6106 C C . PHE B 1 299 ? 24.797 11.086 -5.508 1 95.88 299 PHE B C 1
ATOM 6108 O O . PHE B 1 299 ? 25.828 10.617 -5.969 1 95.88 299 PHE B O 1
ATOM 6115 N N . LEU B 1 300 ? 23.828 10.281 -4.992 1 95.88 300 LEU B N 1
ATOM 6116 C CA . LEU B 1 300 ? 23.922 8.836 -5.18 1 95.88 300 LEU B CA 1
ATOM 6117 C C . LEU B 1 300 ? 23.984 8.477 -6.66 1 95.88 300 LEU B C 1
ATOM 6119 O O . LEU B 1 300 ? 24.781 7.633 -7.07 1 95.88 300 LEU B O 1
ATOM 6123 N N . ALA B 1 301 ? 23.156 9.141 -7.402 1 94.94 301 ALA B N 1
ATOM 6124 C CA . ALA B 1 301 ? 23.156 8.914 -8.844 1 94.94 301 ALA B CA 1
ATOM 6125 C C . ALA B 1 301 ? 24.469 9.367 -9.477 1 94.94 301 ALA B C 1
ATOM 6127 O O . ALA B 1 301 ? 25.031 8.672 -10.32 1 94.94 301 ALA B O 1
ATOM 6128 N N . LEU B 1 302 ? 24.922 10.508 -9.086 1 93.81 302 LEU B N 1
ATOM 6129 C CA . LEU B 1 302 ? 26.156 11.086 -9.633 1 93.81 302 LEU B CA 1
ATOM 6130 C C . LEU B 1 302 ? 27.344 10.156 -9.391 1 93.81 302 LEU B C 1
ATOM 6132 O O . LEU B 1 302 ? 28.109 9.875 -10.305 1 93.81 302 LEU B O 1
ATOM 6136 N N . TYR B 1 303 ? 27.5 9.656 -8.188 1 94.06 303 TYR B N 1
ATOM 6137 C CA . TYR B 1 303 ? 28.641 8.828 -7.828 1 94.06 303 TYR B CA 1
ATOM 6138 C C . TYR B 1 303 ? 28.484 7.41 -8.352 1 94.06 303 TYR B C 1
ATOM 6140 O O . TYR B 1 303 ? 29.422 6.617 -8.344 1 94.06 303 TYR B O 1
ATOM 6148 N N . SER B 1 304 ? 27.281 7.027 -8.766 1 93.19 304 SER B N 1
ATOM 6149 C CA . SER B 1 304 ? 27.031 5.719 -9.359 1 93.19 304 SER B CA 1
ATOM 6150 C C . SER B 1 304 ? 27.172 5.766 -10.875 1 93.19 304 SER B C 1
ATOM 6152 O O . SER B 1 304 ? 27.203 4.723 -11.531 1 93.19 304 SER B O 1
ATOM 6154 N N . SER B 1 305 ? 27.219 6.918 -11.367 1 90.88 305 SER B N 1
ATOM 6155 C CA . SER B 1 305 ? 27.281 7.09 -12.82 1 90.88 305 SER B CA 1
ATOM 6156 C C . SER B 1 305 ? 28.672 6.773 -13.352 1 90.88 305 SER B C 1
ATOM 6158 O O . SER B 1 305 ? 29.609 6.535 -12.578 1 90.88 305 SER B O 1
ATOM 6160 N N . ARG B 1 306 ? 28.781 6.703 -14.688 1 88.62 306 ARG B N 1
ATOM 6161 C CA . ARG B 1 306 ? 30.062 6.414 -15.336 1 88.62 306 ARG B CA 1
ATOM 6162 C C . ARG B 1 306 ? 30.953 7.648 -15.367 1 88.62 306 ARG B C 1
ATOM 6164 O O . ARG B 1 306 ? 32.156 7.543 -15.594 1 88.62 306 ARG B O 1
ATOM 6171 N N . ASP B 1 307 ? 30.375 8.805 -15.055 1 87.88 307 ASP B N 1
ATOM 6172 C CA . ASP B 1 307 ? 31.141 10.047 -15.016 1 87.88 307 ASP B CA 1
ATOM 6173 C C . ASP B 1 307 ? 31.891 10.188 -13.688 1 87.88 307 ASP B C 1
ATOM 6175 O O . ASP B 1 307 ? 31.266 10.422 -12.648 1 87.88 307 ASP B O 1
ATOM 6179 N N . ARG B 1 308 ? 33.156 10.125 -13.773 1 89.75 308 ARG B N 1
ATOM 6180 C CA . ARG B 1 308 ? 34 10.148 -12.57 1 89.75 308 ARG B CA 1
ATOM 6181 C C . ARG B 1 308 ? 33.875 11.492 -11.859 1 89.75 308 ARG B C 1
ATOM 6183 O O . ARG B 1 308 ? 34 12.547 -12.484 1 89.75 308 ARG B O 1
ATOM 6190 N N . GLN B 1 309 ? 33.656 11.523 -10.562 1 90.06 309 GLN B N 1
ATOM 6191 C CA . GLN B 1 309 ? 33.5 12.711 -9.734 1 90.06 309 GLN B CA 1
ATOM 6192 C C . GLN B 1 309 ? 34.844 13.172 -9.18 1 90.06 309 GLN B C 1
ATOM 6194 O O . GLN B 1 309 ? 35.094 14.375 -9.078 1 90.06 309 GLN B O 1
ATOM 6199 N N . CYS B 1 310 ? 35.625 12.156 -8.789 1 91.44 310 CYS B N 1
ATOM 6200 C CA . CYS B 1 310 ? 36.969 12.5 -8.312 1 91.44 310 CYS B CA 1
ATOM 6201 C C . CYS B 1 310 ? 37.875 12.914 -9.461 1 91.44 310 CYS B C 1
ATOM 6203 O O . CYS B 1 310 ? 38.156 12.109 -10.352 1 91.44 310 CYS B O 1
ATOM 6205 N N . LYS B 1 311 ? 38.469 14.141 -9.422 1 85.94 311 LYS B N 1
ATOM 6206 C CA . LYS B 1 311 ? 39.281 14.672 -10.523 1 85.94 311 LYS B CA 1
ATOM 6207 C C . LYS B 1 311 ? 40.75 14.812 -10.133 1 85.94 311 LYS B C 1
ATOM 6209 O O . LYS B 1 311 ? 41.5 15.492 -10.82 1 85.94 311 LYS B O 1
ATOM 6214 N N . LEU B 1 312 ? 41.219 14.234 -9.18 1 86.56 312 LEU B N 1
ATOM 6215 C CA . LEU B 1 312 ? 42.562 14.43 -8.656 1 86.56 312 LEU B CA 1
ATOM 6216 C C . LEU B 1 312 ? 43.594 13.641 -9.477 1 86.56 312 LEU B C 1
ATOM 6218 O O . LEU B 1 312 ? 44.781 13.984 -9.492 1 86.56 312 LEU B O 1
ATOM 6222 N N . GLY B 1 313 ? 43.188 12.578 -10.211 1 82.12 313 GLY B N 1
ATOM 6223 C CA . GLY B 1 313 ? 44.031 11.898 -11.188 1 82.12 313 GLY B CA 1
ATOM 6224 C C . GLY B 1 313 ? 45 10.898 -10.562 1 82.12 313 GLY B C 1
ATOM 6225 O O . GLY B 1 313 ? 45.938 10.445 -11.211 1 82.12 313 GLY B O 1
ATOM 6226 N N . TYR B 1 314 ? 44.906 10.656 -9.289 1 85.5 314 TYR B N 1
ATOM 6227 C CA . TYR B 1 314 ? 45.75 9.633 -8.648 1 85.5 314 TYR B CA 1
ATOM 6228 C C . TYR B 1 314 ? 45.281 8.234 -9.055 1 85.5 314 TYR B C 1
ATOM 6230 O O . TYR B 1 314 ? 44.219 8.062 -9.617 1 85.5 314 TYR B O 1
ATOM 6238 N N . ASP B 1 315 ? 46.125 7.191 -8.805 1 81.5 315 ASP B N 1
ATOM 6239 C CA . ASP B 1 315 ? 45.781 5.801 -9.062 1 81.5 315 ASP B CA 1
ATOM 6240 C C . ASP B 1 315 ? 44.531 5.395 -8.266 1 81.5 315 ASP B C 1
ATOM 6242 O O . ASP B 1 315 ? 43.719 4.598 -8.742 1 81.5 315 ASP B O 1
ATOM 6246 N N . SER B 1 316 ? 44.406 6.086 -7.121 1 86.38 316 SER B N 1
ATOM 6247 C CA . SER B 1 316 ? 43.281 5.77 -6.227 1 86.38 316 SER B CA 1
ATOM 6248 C C . SER B 1 316 ? 42.031 6.508 -6.637 1 86.38 316 SER B C 1
ATOM 6250 O O . SER B 1 316 ? 40.938 6.277 -6.07 1 86.38 316 SER B O 1
ATOM 6252 N N . SER B 1 317 ? 42.125 7.344 -7.684 1 86.75 317 SER B N 1
ATOM 6253 C CA . SER B 1 317 ? 40.969 8.156 -8.086 1 86.75 317 SER B CA 1
ATOM 6254 C C . SER B 1 317 ? 39.875 7.297 -8.719 1 86.75 317 SER B C 1
ATOM 6256 O O . SER B 1 317 ? 38.688 7.641 -8.641 1 86.75 317 SER B O 1
ATOM 6258 N N . SER B 1 318 ? 40.312 6.207 -9.242 1 84.25 318 SER B N 1
ATOM 6259 C CA . SER B 1 318 ? 39.344 5.312 -9.859 1 84.25 318 SER B CA 1
ATOM 6260 C C . SER B 1 318 ? 38.438 4.648 -8.812 1 84.25 318 SER B C 1
ATOM 6262 O O . SER B 1 318 ? 37.281 4.324 -9.086 1 84.25 318 SER B O 1
ATOM 6264 N N . ALA B 1 319 ? 39.062 4.516 -7.594 1 92.19 319 ALA B N 1
ATOM 6265 C CA . ALA B 1 319 ? 38.344 3.834 -6.52 1 92.19 319 ALA B CA 1
ATOM 6266 C C . ALA B 1 319 ? 37.594 4.832 -5.641 1 92.19 319 ALA B C 1
ATOM 6268 O O . ALA B 1 319 ? 36.719 4.445 -4.852 1 92.19 319 ALA B O 1
ATOM 6269 N N . CYS B 1 320 ? 37.938 6.074 -5.789 1 94.38 320 CYS B N 1
ATOM 6270 C CA . CYS B 1 320 ? 37.438 7.105 -4.875 1 94.38 320 CYS B CA 1
ATOM 6271 C C . CYS B 1 320 ? 35.938 7.223 -4.918 1 94.38 320 CYS B C 1
ATOM 6273 O O . CYS B 1 320 ? 35.281 7.293 -3.877 1 94.38 320 CYS B O 1
ATOM 6275 N N . ASP B 1 321 ? 35.344 7.168 -6.152 1 94.5 321 ASP B N 1
ATOM 6276 C CA . ASP B 1 321 ? 33.906 7.336 -6.297 1 94.5 321 ASP B CA 1
ATOM 6277 C C . ASP B 1 321 ? 33.156 6.199 -5.613 1 94.5 321 ASP B C 1
ATOM 6279 O O . ASP B 1 321 ? 32.188 6.438 -4.906 1 94.5 321 ASP B O 1
ATOM 6283 N N . SER B 1 322 ? 33.656 5 -5.809 1 95.31 322 SER B N 1
ATOM 6284 C CA . SER B 1 322 ? 33 3.85 -5.188 1 95.31 322 SER B CA 1
ATOM 6285 C C . SER B 1 322 ? 33.156 3.877 -3.672 1 95.31 322 SER B C 1
ATOM 6287 O O . SER B 1 322 ? 32.25 3.51 -2.938 1 95.31 322 SER B O 1
ATOM 6289 N N . PHE B 1 323 ? 34.375 4.316 -3.211 1 96 323 PHE B N 1
ATOM 6290 C CA . PHE B 1 323 ? 34.594 4.473 -1.779 1 96 323 PHE B CA 1
ATOM 6291 C C . PHE B 1 323 ? 33.594 5.461 -1.18 1 96 323 PHE B C 1
ATOM 6293 O O . PHE B 1 323 ? 32.969 5.18 -0.153 1 96 323 PHE B O 1
ATOM 6300 N N . GLN B 1 324 ? 33.438 6.586 -1.889 1 96.25 324 GLN B N 1
ATOM 6301 C CA . GLN B 1 324 ? 32.531 7.621 -1.401 1 96.25 324 GLN B CA 1
ATOM 6302 C C . GLN B 1 324 ? 31.078 7.141 -1.414 1 96.25 324 GLN B C 1
ATOM 6304 O O . GLN B 1 324 ? 30.297 7.469 -0.518 1 96.25 324 GLN B O 1
ATOM 6309 N N . LEU B 1 325 ? 30.719 6.395 -2.451 1 95.81 325 LEU B N 1
ATOM 6310 C CA . LEU B 1 325 ? 29.375 5.824 -2.527 1 95.81 325 LEU B CA 1
ATOM 6311 C C . LEU B 1 325 ? 29.109 4.898 -1.344 1 95.81 325 LEU B C 1
ATOM 6313 O O . LEU B 1 325 ? 28.031 4.938 -0.751 1 95.81 325 LEU B O 1
ATOM 6317 N N . GLY B 1 326 ? 30.062 4.086 -1.007 1 96.44 326 GLY B N 1
ATOM 6318 C CA . GLY B 1 326 ? 29.953 3.227 0.16 1 96.44 326 GLY B CA 1
ATOM 6319 C C . GLY B 1 326 ? 29.781 3.998 1.456 1 96.44 326 GLY B C 1
ATOM 6320 O O . GLY B 1 326 ? 28.953 3.645 2.295 1 96.44 326 GLY B O 1
ATOM 6321 N N . GLN B 1 327 ? 30.594 5.09 1.567 1 96 327 GLN B N 1
ATOM 6322 C CA . GLN B 1 327 ? 30.5 5.938 2.75 1 96 327 GLN B CA 1
ATOM 6323 C C . GLN B 1 327 ? 29.125 6.582 2.852 1 96 327 GLN B C 1
ATOM 6325 O O . GLN B 1 327 ? 28.547 6.668 3.941 1 96 327 GLN B O 1
ATOM 6330 N N . MET B 1 328 ? 28.609 6.969 1.693 1 96.25 328 MET B N 1
ATOM 6331 C CA . MET B 1 328 ? 27.281 7.562 1.665 1 96.25 328 MET B CA 1
ATOM 6332 C C . MET B 1 328 ? 26.234 6.559 2.121 1 96.25 328 MET B C 1
ATOM 6334 O O . MET B 1 328 ? 25.359 6.887 2.924 1 96.25 328 MET B O 1
ATOM 6338 N N . LEU B 1 329 ? 26.359 5.367 1.598 1 96.12 329 LEU B N 1
ATOM 6339 C CA . LEU B 1 329 ? 25.406 4.328 1.95 1 96.12 329 LEU B CA 1
ATOM 6340 C C . LEU B 1 329 ? 25.438 4.039 3.447 1 96.12 329 LEU B C 1
ATOM 6342 O O . LEU B 1 329 ? 24.391 3.953 4.094 1 96.12 329 LEU B O 1
ATOM 6346 N N . LYS B 1 330 ? 26.594 3.918 4.031 1 95.62 330 LYS B N 1
ATOM 6347 C CA . LYS B 1 330 ? 26.75 3.668 5.461 1 95.62 330 LYS B CA 1
ATOM 6348 C C . LYS B 1 330 ? 26.094 4.766 6.289 1 95.62 330 LYS B C 1
ATOM 6350 O O . LYS B 1 330 ? 25.328 4.48 7.211 1 95.62 330 LYS B O 1
ATOM 6355 N N . PHE B 1 331 ? 26.375 5.98 5.914 1 96.44 331 PHE B N 1
ATOM 6356 C CA . PHE B 1 331 ? 25.859 7.129 6.648 1 96.44 331 PHE B CA 1
ATOM 6357 C C . PHE B 1 331 ? 24.344 7.188 6.551 1 96.44 331 PHE B C 1
ATOM 6359 O O . PHE B 1 331 ? 23.641 7.25 7.57 1 96.44 331 PHE B O 1
ATOM 6366 N N . LEU B 1 332 ? 23.797 7.105 5.332 1 96.75 332 LEU B N 1
ATOM 6367 C CA . LEU B 1 332 ? 22.375 7.301 5.098 1 96.75 332 LEU B CA 1
ATOM 6368 C C . LEU B 1 332 ? 21.562 6.168 5.719 1 96.75 332 LEU B C 1
ATOM 6370 O O . LEU B 1 332 ? 20.484 6.398 6.25 1 96.75 332 LEU B O 1
ATOM 6374 N N . THR B 1 333 ? 22.062 4.973 5.68 1 95.12 333 THR B N 1
ATOM 6375 C CA . THR B 1 333 ? 21.344 3.84 6.254 1 95.12 333 THR B CA 1
ATOM 6376 C C . THR B 1 333 ? 21.438 3.863 7.777 1 95.12 333 THR B C 1
ATOM 6378 O O . THR B 1 333 ? 20.453 3.574 8.461 1 95.12 333 THR B O 1
ATOM 6381 N N . SER B 1 334 ? 22.562 4.25 8.359 1 94.94 334 SER B N 1
ATOM 6382 C CA . SER B 1 334 ? 22.734 4.277 9.805 1 94.94 334 SER B CA 1
ATOM 6383 C C . SER B 1 334 ? 21.844 5.332 10.453 1 94.94 334 SER B C 1
ATOM 6385 O O . SER B 1 334 ? 21.391 5.164 11.586 1 94.94 334 SER B O 1
ATOM 6387 N N . LYS B 1 335 ? 21.578 6.383 9.711 1 95.31 335 LYS B N 1
ATOM 6388 C CA . LYS B 1 335 ? 20.766 7.48 10.234 1 95.31 335 LYS B CA 1
ATOM 6389 C C . LYS B 1 335 ? 19.312 7.344 9.812 1 95.31 335 LYS B C 1
ATOM 6391 O O . LYS B 1 335 ? 18.516 8.258 10.016 1 95.31 335 LYS B O 1
ATOM 6396 N N . ASP B 1 336 ? 18.922 6.238 9.125 1 93.19 336 ASP B N 1
ATOM 6397 C CA . ASP B 1 336 ? 17.578 5.934 8.672 1 93.19 336 ASP B CA 1
ATOM 6398 C C . ASP B 1 336 ? 17.078 6.973 7.664 1 93.19 336 ASP B C 1
ATOM 6400 O O . ASP B 1 336 ? 15.914 7.348 7.672 1 93.19 336 ASP B O 1
ATOM 6404 N N . LEU B 1 337 ? 18.047 7.492 6.891 1 96.12 337 LEU B N 1
ATOM 6405 C CA . LEU B 1 337 ? 17.719 8.445 5.836 1 96.12 337 LEU B CA 1
ATOM 6406 C C . LEU B 1 337 ? 17.5 7.73 4.508 1 96.12 337 LEU B C 1
ATOM 6408 O O . LEU B 1 337 ? 16.969 8.32 3.564 1 96.12 337 LEU B O 1
ATOM 6412 N N . LEU B 1 338 ? 17.922 6.523 4.512 1 95.31 338 LEU B N 1
ATOM 6413 C CA . LEU B 1 338 ? 17.797 5.668 3.336 1 95.31 338 LEU B CA 1
ATOM 6414 C C . LEU B 1 338 ? 17.625 4.207 3.738 1 95.31 338 LEU B C 1
ATOM 6416 O O . LEU B 1 338 ? 18.312 3.729 4.652 1 95.31 338 LEU B O 1
ATOM 6420 N N . ARG B 1 339 ? 16.719 3.551 3.094 1 93.88 339 ARG B N 1
ATOM 6421 C CA . ARG B 1 339 ? 16.516 2.121 3.305 1 93.88 339 ARG B CA 1
ATOM 6422 C C . ARG B 1 339 ? 16.531 1.365 1.98 1 93.88 339 ARG B C 1
ATOM 6424 O O . ARG B 1 339 ? 15.773 1.69 1.066 1 93.88 339 ARG B O 1
ATOM 6431 N N . PRO B 1 340 ? 17.438 0.426 1.913 1 93.88 340 PRO B N 1
ATOM 6432 C CA . PRO B 1 340 ? 17.438 -0.395 0.701 1 93.88 340 PRO B CA 1
ATOM 6433 C C . PRO B 1 340 ? 16.266 -1.361 0.636 1 93.88 340 PRO B C 1
ATOM 6435 O O . PRO B 1 340 ? 15.969 -2.059 1.613 1 93.88 340 PRO B O 1
ATOM 6438 N N . VAL B 1 341 ? 15.492 -1.306 -0.453 1 94.38 341 VAL B N 1
ATOM 6439 C CA . VAL B 1 341 ? 14.398 -2.24 -0.706 1 94.38 341 VAL B CA 1
ATOM 6440 C C . VAL B 1 341 ? 14.773 -3.174 -1.854 1 94.38 341 VAL B C 1
ATOM 6442 O O . VAL B 1 341 ? 15.227 -2.723 -2.908 1 94.38 341 VAL B O 1
ATOM 6445 N N . ASP B 1 342 ? 14.711 -4.414 -1.58 1 95.56 342 ASP B N 1
ATOM 6446 C CA . ASP B 1 342 ? 15.023 -5.395 -2.615 1 95.56 342 ASP B CA 1
ATOM 6447 C C . ASP B 1 342 ? 13.773 -6.16 -3.047 1 95.56 342 ASP B C 1
ATOM 6449 O O . ASP B 1 342 ? 12.648 -5.691 -2.842 1 95.56 342 ASP B O 1
ATOM 6453 N N . PHE B 1 343 ? 13.891 -7.25 -3.789 1 95 343 PHE B N 1
ATOM 6454 C CA . PHE B 1 343 ? 12.789 -7.992 -4.387 1 95 343 PHE B CA 1
ATOM 6455 C C . PHE B 1 343 ? 12.125 -8.906 -3.359 1 95 343 PHE B C 1
ATOM 6457 O O . PHE B 1 343 ? 11.109 -9.531 -3.646 1 95 343 PHE B O 1
ATOM 6464 N N . GLY B 1 344 ? 12.695 -9.039 -2.133 1 94.5 344 GLY B N 1
ATOM 6465 C CA . GLY B 1 344 ? 12.023 -9.789 -1.078 1 94.5 344 GLY B CA 1
ATOM 6466 C C . GLY B 1 344 ? 10.898 -9.016 -0.427 1 94.5 344 GLY B C 1
ATOM 6467 O O . GLY B 1 344 ? 11.078 -7.875 -0.001 1 94.5 344 GLY B O 1
ATOM 6468 N N . PRO B 1 345 ? 9.766 -9.609 -0.332 1 91.75 345 PRO B N 1
ATOM 6469 C CA . PRO B 1 345 ? 8.609 -8.898 0.22 1 91.75 345 PRO B CA 1
ATOM 6470 C C . PRO B 1 345 ? 8.852 -8.391 1.641 1 91.75 345 PRO B C 1
ATOM 6472 O O . PRO B 1 345 ? 8.273 -7.383 2.049 1 91.75 345 PRO B O 1
ATOM 6475 N N . SER B 1 346 ? 9.656 -9 2.373 1 92.38 346 SER B N 1
ATOM 6476 C CA . SER B 1 346 ? 9.906 -8.602 3.754 1 92.38 346 SER B CA 1
ATOM 6477 C C . SER B 1 346 ? 10.617 -7.25 3.82 1 92.38 346 SER B C 1
ATOM 6479 O O . SER B 1 346 ? 10.617 -6.594 4.863 1 92.38 346 SER B O 1
ATOM 6481 N N . SER B 1 347 ? 11.273 -6.891 2.725 1 92 347 SER B N 1
ATOM 6482 C CA . SER B 1 347 ? 11.977 -5.613 2.697 1 92 347 SER B CA 1
ATOM 6483 C C . SER B 1 347 ? 11 -4.445 2.738 1 92 347 SER B C 1
ATOM 6485 O O . SER B 1 347 ? 11.367 -3.336 3.133 1 92 347 SER B O 1
ATOM 6487 N N . LEU B 1 348 ? 9.766 -4.645 2.35 1 88.5 348 LEU B N 1
ATOM 6488 C CA . LEU B 1 348 ? 8.75 -3.604 2.346 1 88.5 348 LEU B CA 1
ATOM 6489 C C . LEU B 1 348 ? 8.172 -3.396 3.744 1 88.5 348 LEU B C 1
ATOM 6491 O O . LEU B 1 348 ? 7.625 -2.334 4.043 1 88.5 348 LEU B O 1
ATOM 6495 N N . GLU B 1 349 ? 8.273 -4.348 4.566 1 83.69 349 GLU B N 1
ATOM 6496 C CA . GLU B 1 349 ? 7.688 -4.297 5.902 1 83.69 349 GLU B CA 1
ATOM 6497 C C . GLU B 1 349 ? 8.523 -3.426 6.836 1 83.69 349 GLU B C 1
ATOM 6499 O O . GLU B 1 349 ? 8.016 -2.934 7.848 1 83.69 349 GLU B O 1
ATOM 6504 N N . ALA B 1 350 ? 9.711 -3.145 6.445 1 78.19 350 ALA B N 1
ATOM 6505 C CA . ALA B 1 350 ? 10.656 -2.459 7.32 1 78.19 350 ALA B CA 1
ATOM 6506 C C . ALA B 1 350 ? 10.805 -0.992 6.93 1 78.19 350 ALA B C 1
ATOM 6508 O O . ALA B 1 350 ? 11.68 -0.291 7.445 1 78.19 350 ALA B O 1
ATOM 6509 N N . LEU B 1 351 ? 9.938 -0.518 6.121 1 87.06 351 LEU B N 1
ATOM 6510 C CA . LEU B 1 351 ? 10.117 0.855 5.66 1 87.06 351 LEU B CA 1
ATOM 6511 C C . LEU B 1 351 ? 9.672 1.848 6.73 1 87.06 351 LEU B C 1
ATOM 6513 O O . LEU B 1 351 ? 8.586 1.712 7.301 1 87.06 351 LEU B O 1
ATOM 6517 N N . PRO B 1 352 ? 10.516 2.746 7.094 1 83.06 352 PRO B N 1
ATOM 6518 C CA . PRO B 1 352 ? 10.133 3.762 8.078 1 83.06 352 PRO B CA 1
ATOM 6519 C C . PRO B 1 352 ? 9.086 4.738 7.535 1 83.06 352 PRO B C 1
ATOM 6521 O O . PRO B 1 352 ? 9.109 5.07 6.348 1 83.06 352 PRO B O 1
ATOM 6524 N N . ASP B 1 353 ? 8.18 5.16 8.422 1 85.12 353 ASP B N 1
ATOM 6525 C CA . ASP B 1 353 ? 7.152 6.137 8.07 1 85.12 353 ASP B CA 1
ATOM 6526 C C . ASP B 1 353 ? 7.66 7.562 8.258 1 85.12 353 ASP B C 1
ATOM 6528 O O . ASP B 1 353 ? 8.023 7.957 9.367 1 85.12 353 ASP B O 1
ATOM 6532 N N . ALA B 1 354 ? 7.691 8.281 7.199 1 88.88 354 ALA B N 1
ATOM 6533 C CA . ALA B 1 354 ? 8.242 9.633 7.242 1 88.88 354 ALA B CA 1
ATOM 6534 C C . ALA B 1 354 ? 7.152 10.664 7.504 1 88.88 354 ALA B C 1
ATOM 6536 O O . ALA B 1 354 ? 7.398 11.875 7.434 1 88.88 354 ALA B O 1
ATOM 6537 N N . ALA B 1 355 ? 5.988 10.25 7.879 1 89.62 355 ALA B N 1
ATOM 6538 C CA . ALA B 1 355 ? 4.844 11.148 7.996 1 89.62 355 ALA B CA 1
ATOM 6539 C C . ALA B 1 355 ? 5.07 12.188 9.094 1 89.62 355 ALA B C 1
ATOM 6541 O O . ALA B 1 355 ? 4.664 13.344 8.953 1 89.62 355 ALA B O 1
ATOM 6542 N N . THR B 1 356 ? 5.742 11.797 10.148 1 90.69 356 THR B N 1
ATOM 6543 C CA . THR B 1 356 ? 5.93 12.727 11.258 1 90.69 356 THR B CA 1
ATOM 6544 C C . THR B 1 356 ? 7.414 13.008 11.484 1 90.69 356 THR B C 1
ATOM 6546 O O . THR B 1 356 ? 7.824 13.344 12.602 1 90.69 356 THR B O 1
ATOM 6549 N N . LEU B 1 357 ? 8.156 12.82 10.43 1 92.56 357 LEU B N 1
ATOM 6550 C CA . LEU B 1 357 ? 9.57 13.18 10.477 1 92.56 357 LEU B CA 1
ATOM 6551 C C . LEU B 1 357 ? 9.742 14.695 10.484 1 92.56 357 LEU B C 1
ATOM 6553 O O . LEU B 1 357 ? 9.258 15.391 9.586 1 92.56 357 LEU B O 1
ATOM 6557 N N . ASP B 1 358 ? 10.352 15.18 11.562 1 94.88 358 ASP B N 1
ATOM 6558 C CA . ASP B 1 358 ? 10.578 16.625 11.648 1 94.88 358 ASP B CA 1
ATOM 6559 C C . ASP B 1 358 ? 11.609 17.078 10.625 1 94.88 358 ASP B C 1
ATOM 6561 O O . ASP B 1 358 ? 12.727 16.562 10.586 1 94.88 358 ASP B O 1
ATOM 6565 N N . VAL B 1 359 ? 11.32 18.062 9.82 1 96.62 359 VAL B N 1
ATOM 6566 C CA . VAL B 1 359 ? 12.148 18.516 8.711 1 96.62 359 VAL B CA 1
ATOM 6567 C C . VAL B 1 359 ? 13.438 19.141 9.25 1 96.62 359 VAL B C 1
ATOM 6569 O O . VAL B 1 359 ? 14.516 18.953 8.68 1 96.62 359 VAL B O 1
ATOM 6572 N N . ASP B 1 360 ? 13.367 19.891 10.344 1 94.94 360 ASP B N 1
ATOM 6573 C CA . ASP B 1 360 ? 14.562 20.5 10.922 1 94.94 360 ASP B CA 1
ATOM 6574 C C . ASP B 1 360 ? 15.539 19.438 11.406 1 94.94 360 ASP B C 1
ATOM 6576 O O . ASP B 1 360 ? 16.75 19.547 11.195 1 94.94 360 ASP B O 1
ATOM 6580 N N . ASP B 1 361 ? 15.008 18.453 12.039 1 94.5 361 ASP B N 1
ATOM 6581 C CA . ASP B 1 361 ? 15.844 17.328 12.484 1 94.5 361 ASP B CA 1
ATOM 6582 C C . ASP B 1 361 ? 16.484 16.625 11.289 1 94.5 361 ASP B C 1
ATOM 6584 O O . ASP B 1 361 ? 17.656 16.219 11.359 1 94.5 361 ASP B O 1
ATOM 6588 N N . LEU B 1 362 ? 15.711 16.484 10.336 1 96.38 362 LEU B N 1
ATOM 6589 C CA . LEU B 1 362 ? 16.188 15.836 9.109 1 96.38 362 LEU B CA 1
ATOM 6590 C C . LEU B 1 362 ? 17.375 16.594 8.523 1 96.38 362 LEU B C 1
ATOM 6592 O O . LEU B 1 362 ? 18.406 15.984 8.219 1 96.38 362 LEU B O 1
ATOM 6596 N N . LEU B 1 363 ? 17.266 17.922 8.391 1 97.5 363 LEU B N 1
ATOM 6597 C CA . LEU B 1 363 ? 18.344 18.75 7.855 1 97.5 363 LEU B CA 1
ATOM 6598 C C . LEU B 1 363 ? 19.562 18.703 8.766 1 97.5 363 LEU B C 1
ATOM 6600 O O . LEU B 1 363 ? 20.703 18.641 8.289 1 97.5 363 LEU B O 1
ATOM 6604 N N . GLY B 1 364 ? 19.297 18.703 10.086 1 96.62 364 GLY B N 1
ATOM 6605 C CA . GLY B 1 364 ? 20.391 18.562 11.031 1 96.62 364 GLY B CA 1
ATOM 6606 C C . GLY B 1 364 ? 21.141 17.25 10.883 1 96.62 364 GLY B C 1
ATOM 6607 O O . GLY B 1 364 ? 22.375 17.219 10.969 1 96.62 364 GLY B O 1
ATOM 6608 N N . THR B 1 365 ? 20.422 16.172 10.656 1 97.31 365 THR B N 1
ATOM 6609 C CA . THR B 1 365 ? 21.016 14.859 10.484 1 97.31 365 THR B CA 1
ATOM 6610 C C . THR B 1 365 ? 21.828 14.797 9.203 1 97.31 365 THR B C 1
ATOM 6612 O O . THR B 1 365 ? 22.922 14.227 9.188 1 97.31 365 THR B O 1
ATOM 6615 N N . LEU B 1 366 ? 21.328 15.406 8.125 1 97.25 366 LEU B N 1
ATOM 6616 C CA . LEU B 1 366 ? 22.031 15.422 6.852 1 97.25 366 LEU B CA 1
ATOM 6617 C C . LEU B 1 366 ? 23.375 16.141 6.984 1 97.25 366 LEU B C 1
ATOM 6619 O O . LEU B 1 366 ? 24.359 15.734 6.363 1 97.25 366 LEU B O 1
ATOM 6623 N N . LYS B 1 367 ? 23.469 17.109 7.859 1 95.81 367 LYS B N 1
ATOM 6624 C CA . LYS B 1 367 ? 24.688 17.891 8.055 1 95.81 367 LYS B CA 1
ATOM 6625 C C . LYS B 1 367 ? 25.75 17.078 8.797 1 95.81 367 LYS B C 1
ATOM 6627 O O . LYS B 1 367 ? 26.922 17.469 8.844 1 95.81 367 LYS B O 1
ATOM 6632 N N . GLN B 1 368 ? 25.391 15.93 9.305 1 96.38 368 GLN B N 1
ATOM 6633 C CA . GLN B 1 368 ? 26.312 15.086 10.047 1 96.38 368 GLN B CA 1
ATOM 6634 C C . GLN B 1 368 ? 27.062 14.141 9.102 1 96.38 368 GLN B C 1
ATOM 6636 O O . GLN B 1 368 ? 27.781 13.25 9.555 1 96.38 368 GLN B O 1
ATOM 6641 N N . SER B 1 369 ? 26.906 14.328 7.824 1 95.12 369 SER B N 1
ATOM 6642 C CA . SER B 1 369 ? 27.578 13.484 6.844 1 95.12 369 SER B CA 1
ATOM 6643 C C . SER B 1 369 ? 29.078 13.469 7.066 1 95.12 369 SER B C 1
ATOM 6645 O O . SER B 1 369 ? 29.688 14.516 7.316 1 95.12 369 SER B O 1
ATOM 6647 N N . PRO B 1 370 ? 29.688 12.297 6.992 1 92.5 370 PRO B N 1
ATOM 6648 C CA . PRO B 1 370 ? 31.125 12.203 7.234 1 92.5 370 PRO B CA 1
ATOM 6649 C C . PRO B 1 370 ? 31.969 12.75 6.078 1 92.5 370 PRO B C 1
ATOM 6651 O O . PRO B 1 370 ? 31.438 12.945 4.977 1 92.5 370 PRO B O 1
ATOM 6654 N N . SER B 1 371 ? 33.25 13.086 6.379 1 92.44 371 SER B N 1
ATOM 6655 C CA . SER B 1 371 ? 34.188 13.609 5.383 1 92.44 371 SER B CA 1
ATOM 6656 C C . SER B 1 371 ? 35.375 12.672 5.184 1 92.44 371 SER B C 1
ATOM 6658 O O . SER B 1 371 ? 36.5 13.125 4.93 1 92.44 371 SER B O 1
ATOM 6660 N N . TYR B 1 372 ? 35.094 11.391 5.305 1 91.56 372 TYR B N 1
ATOM 6661 C CA . TYR B 1 372 ? 36.188 10.422 5.133 1 91.56 372 TYR B CA 1
ATOM 6662 C C . TYR B 1 372 ? 36.688 10.414 3.697 1 91.56 372 TYR B C 1
ATOM 6664 O O . TYR B 1 372 ? 35.906 10.656 2.76 1 91.56 372 TYR B O 1
ATOM 6672 N N . GLN B 1 373 ? 37.969 10.219 3.58 1 92.56 373 GLN B N 1
ATOM 6673 C CA . GLN B 1 373 ? 38.594 10.133 2.268 1 92.56 373 GLN B CA 1
ATOM 6674 C C . GLN B 1 373 ? 39.188 8.742 2.039 1 92.56 373 GLN B C 1
ATOM 6676 O O . GLN B 1 373 ? 39.438 8 2.992 1 92.56 373 GLN B O 1
ATOM 6681 N N . VAL B 1 374 ? 39.312 8.383 0.75 1 92.56 374 VAL B N 1
ATOM 6682 C CA . VAL B 1 374 ? 39.812 7.055 0.385 1 92.56 374 VAL B CA 1
ATOM 6683 C C . VAL B 1 374 ? 41.25 6.867 0.881 1 92.56 374 VAL B C 1
ATOM 6685 O O . VAL B 1 374 ? 41.625 5.777 1.318 1 92.56 374 VAL B O 1
ATOM 6688 N N . ASP B 1 375 ? 42.031 7.883 0.833 1 90.69 375 ASP B N 1
ATOM 6689 C CA . ASP B 1 375 ? 43.406 7.895 1.377 1 90.69 375 ASP B CA 1
ATOM 6690 C C . ASP B 1 375 ? 43.844 9.32 1.696 1 90.69 375 ASP B C 1
ATOM 6692 O O . ASP B 1 375 ? 43.031 10.25 1.693 1 90.69 375 ASP B O 1
ATOM 6696 N N . LYS B 1 376 ? 45.125 9.484 2.023 1 89.5 376 LYS B N 1
ATOM 6697 C CA . LYS B 1 376 ? 45.625 10.758 2.51 1 89.5 376 LYS B CA 1
ATOM 6698 C C . LYS B 1 376 ? 45.781 11.766 1.372 1 89.5 376 LYS B C 1
ATOM 6700 O O . LYS B 1 376 ? 45.875 12.969 1.611 1 89.5 376 LYS B O 1
ATOM 6705 N N . ASN B 1 377 ? 45.75 11.305 0.123 1 88.88 377 ASN B N 1
ATOM 6706 C CA . ASN B 1 377 ? 45.969 12.188 -1.021 1 88.88 377 ASN B CA 1
ATOM 6707 C C . ASN B 1 377 ? 44.688 12.906 -1.417 1 88.88 377 ASN B C 1
ATOM 6709 O O . ASN B 1 377 ? 44.719 13.898 -2.146 1 88.88 377 ASN B O 1
ATOM 6713 N N . HIS B 1 378 ? 43.562 12.398 -1.003 1 91.31 378 HIS B N 1
ATOM 6714 C CA . HIS B 1 378 ? 42.25 12.922 -1.408 1 91.31 378 HIS B CA 1
ATOM 6715 C C . HIS B 1 378 ? 41.719 13.906 -0.381 1 91.31 378 HIS B C 1
ATOM 6717 O O . HIS B 1 378 ? 41.906 13.727 0.824 1 91.31 378 HIS B O 1
ATOM 6723 N N . THR B 1 379 ? 41.094 15.047 -0.969 1 89.88 379 THR B N 1
ATOM 6724 C CA . THR B 1 379 ? 40.469 16.047 -0.113 1 89.88 379 THR B CA 1
ATOM 6725 C C . THR B 1 379 ? 39.125 16.469 -0.688 1 89.88 379 THR B C 1
ATOM 6727 O O . THR B 1 379 ? 39 16.719 -1.888 1 89.88 379 THR B O 1
ATOM 6730 N N . ASN B 1 380 ? 38.125 16.469 0.076 1 89.25 380 ASN B N 1
ATOM 6731 C CA . ASN B 1 380 ? 36.812 17 -0.235 1 89.25 380 ASN B CA 1
ATOM 6732 C C . ASN B 1 380 ? 36.156 16.266 -1.403 1 89.25 380 ASN B C 1
ATOM 6734 O O . ASN B 1 380 ? 35.531 16.875 -2.262 1 89.25 380 ASN B O 1
ATOM 6738 N N . CYS B 1 381 ? 36.344 14.922 -1.495 1 92 381 CYS B N 1
ATOM 6739 C CA . CYS B 1 381 ? 35.75 14.117 -2.57 1 92 381 CYS B CA 1
ATOM 6740 C C . CYS B 1 381 ? 34.375 13.617 -2.189 1 92 381 CYS B C 1
ATOM 6742 O O . CYS B 1 381 ? 33.625 13.117 -3.041 1 92 381 CYS B O 1
ATOM 6744 N N . GLY B 1 382 ? 34.031 13.789 -0.921 1 89.94 382 GLY B N 1
ATOM 6745 C CA . GLY B 1 382 ? 32.812 13.164 -0.42 1 89.94 382 GLY B CA 1
ATOM 6746 C C . GLY B 1 382 ? 31.594 14.07 -0.475 1 89.94 382 GLY B C 1
ATOM 6747 O O . GLY B 1 382 ? 31.641 15.125 -1.119 1 89.94 382 GLY B O 1
ATOM 6748 N N . LEU B 1 383 ? 30.562 13.672 0.133 1 91.94 383 LEU B N 1
ATOM 6749 C CA . LEU B 1 383 ? 29.234 14.273 0.088 1 91.94 383 LEU B CA 1
ATOM 6750 C C . LEU B 1 383 ? 29.188 15.539 0.934 1 91.94 383 LEU B C 1
ATOM 6752 O O . LEU B 1 383 ? 28.531 16.516 0.559 1 91.94 383 LEU B O 1
ATOM 6756 N N . ARG B 1 384 ? 29.938 15.664 1.989 1 93.38 384 ARG B N 1
ATOM 6757 C CA . ARG B 1 384 ? 29.781 16.703 3.002 1 93.38 384 ARG B CA 1
ATOM 6758 C C . ARG B 1 384 ? 30.031 18.094 2.406 1 93.38 384 ARG B C 1
ATOM 6760 O O . ARG B 1 384 ? 29.234 19 2.613 1 93.38 384 ARG B O 1
ATOM 6767 N N . THR B 1 385 ? 31.109 18.203 1.665 1 90.12 385 THR B N 1
ATOM 6768 C CA . THR B 1 385 ? 31.5 19.5 1.123 1 90.12 385 THR B CA 1
ATOM 6769 C C . THR B 1 385 ? 30.438 20.031 0.155 1 90.12 385 THR B C 1
ATOM 6771 O O . THR B 1 385 ? 30.188 21.234 0.085 1 90.12 385 THR B O 1
ATOM 6774 N N . ARG B 1 386 ? 29.812 19.141 -0.492 1 91.19 386 ARG B N 1
ATOM 6775 C CA . ARG B 1 386 ? 28.797 19.516 -1.469 1 91.19 386 ARG B CA 1
ATOM 6776 C C . ARG B 1 386 ? 27.438 19.688 -0.802 1 91.19 386 ARG B C 1
ATOM 6778 O O . ARG B 1 386 ? 26.625 20.516 -1.229 1 91.19 386 ARG B O 1
ATOM 6785 N N . LEU B 1 387 ? 27.156 19.016 0.264 1 94.38 387 LEU B N 1
ATOM 6786 C CA . LEU B 1 387 ? 25.859 18.922 0.919 1 94.38 387 LEU B CA 1
ATOM 6787 C C . LEU B 1 387 ? 25.625 20.141 1.813 1 94.38 387 LEU B C 1
ATOM 6789 O O . LEU B 1 387 ? 24.516 20.656 1.873 1 94.38 387 LEU B O 1
ATOM 6793 N N . ASP B 1 388 ? 26.625 20.719 2.4 1 93.69 388 ASP B N 1
ATOM 6794 C CA . ASP B 1 388 ? 26.5 21.734 3.434 1 93.69 388 ASP B CA 1
ATOM 6795 C C . ASP B 1 388 ? 25.859 23 2.871 1 93.69 388 ASP B C 1
ATOM 6797 O O . ASP B 1 388 ? 24.844 23.484 3.395 1 93.69 388 ASP B O 1
ATOM 6801 N N . PRO B 1 389 ? 26.422 23.5 1.76 1 93.5 389 PRO B N 1
ATOM 6802 C CA . PRO B 1 389 ? 25.797 24.719 1.229 1 93.5 389 PRO B CA 1
ATOM 6803 C C . PRO B 1 389 ? 24.375 24.5 0.751 1 93.5 389 PRO B C 1
ATOM 6805 O O . PRO B 1 389 ? 23.531 25.406 0.835 1 93.5 389 PRO B O 1
ATOM 6808 N N . ILE B 1 390 ? 24.078 23.328 0.242 1 95.5 390 ILE B N 1
ATOM 6809 C CA . ILE B 1 390 ? 22.75 23 -0.26 1 95.5 390 ILE B CA 1
ATOM 6810 C C . ILE B 1 390 ? 21.75 22.969 0.9 1 95.5 390 ILE B C 1
ATOM 6812 O O . ILE B 1 390 ? 20.672 23.547 0.81 1 95.5 390 ILE B O 1
ATOM 6816 N N . VAL B 1 391 ? 22.141 22.328 2.043 1 96.12 391 VAL B N 1
ATOM 6817 C CA . VAL B 1 391 ? 21.281 22.219 3.219 1 96.12 391 VAL B CA 1
ATOM 6818 C C . VAL B 1 391 ? 21.031 23.609 3.799 1 96.12 391 VAL B C 1
ATOM 6820 O O . VAL B 1 391 ? 19.906 23.922 4.188 1 96.12 391 VAL B O 1
ATOM 6823 N N . ASP B 1 392 ? 22.047 24.438 3.812 1 94.06 392 ASP B N 1
ATOM 6824 C CA . ASP B 1 392 ? 21.891 25.812 4.293 1 94.06 392 ASP B CA 1
ATOM 6825 C C . ASP B 1 392 ? 20.906 26.594 3.41 1 94.06 392 ASP B C 1
ATOM 6827 O O . ASP B 1 392 ? 20.078 27.359 3.912 1 94.06 392 ASP B O 1
ATOM 6831 N N . PHE B 1 393 ? 21.078 26.406 2.164 1 94.5 393 PHE B N 1
ATOM 6832 C CA . PHE B 1 393 ? 20.188 27.047 1.209 1 94.5 393 PHE B CA 1
ATOM 6833 C C . PHE B 1 393 ? 18.75 26.609 1.436 1 94.5 393 PHE B C 1
ATOM 6835 O O . PHE B 1 393 ? 17.844 27.453 1.509 1 94.5 393 PHE B O 1
ATOM 6842 N N . ILE B 1 394 ? 18.469 25.312 1.537 1 96.44 394 ILE B N 1
ATOM 6843 C CA . ILE B 1 394 ? 17.125 24.781 1.74 1 96.44 394 ILE B CA 1
ATOM 6844 C C . ILE B 1 394 ? 16.547 25.328 3.043 1 96.44 394 ILE B C 1
ATOM 6846 O O . ILE B 1 394 ? 15.367 25.703 3.102 1 96.44 394 ILE B O 1
ATOM 6850 N N . ARG B 1 395 ? 17.391 25.406 4.113 1 94.69 395 ARG B N 1
ATOM 6851 C CA . ARG B 1 395 ? 16.953 25.953 5.391 1 94.69 395 ARG B CA 1
ATOM 6852 C C . ARG B 1 395 ? 16.484 27.406 5.234 1 94.69 395 ARG B C 1
ATOM 6854 O O . ARG B 1 395 ? 15.469 27.797 5.801 1 94.69 395 ARG B O 1
ATOM 6861 N N . ALA B 1 396 ? 17.266 28.141 4.469 1 93.12 396 ALA B N 1
ATOM 6862 C CA . ALA B 1 396 ? 16.891 29.531 4.207 1 93.12 396 ALA B CA 1
ATOM 6863 C C . ALA B 1 396 ? 15.555 29.609 3.479 1 93.12 396 ALA B C 1
ATOM 6865 O O . ALA B 1 396 ? 14.719 30.453 3.807 1 93.12 396 ALA B O 1
ATOM 6866 N N . MET B 1 397 ? 15.383 28.766 2.484 1 95.31 397 MET B N 1
ATOM 6867 C CA . MET B 1 397 ? 14.141 28.75 1.719 1 95.31 397 MET B CA 1
ATOM 6868 C C . MET B 1 397 ? 12.969 28.344 2.602 1 95.31 397 MET B C 1
ATOM 6870 O O . MET B 1 397 ? 11.852 28.844 2.424 1 95.31 397 MET B O 1
ATOM 6874 N N . LEU B 1 398 ? 13.188 27.453 3.619 1 95.88 398 LEU B N 1
ATOM 6875 C CA . LEU B 1 398 ? 12.141 27 4.527 1 95.88 398 LEU B CA 1
ATOM 6876 C C . LEU B 1 398 ? 11.719 28.109 5.48 1 95.88 398 LEU B C 1
ATOM 6878 O O . LEU B 1 398 ? 10.633 28.062 6.059 1 95.88 398 LEU B O 1
ATOM 6882 N N . SER B 1 399 ? 12.547 29.094 5.648 1 92.06 399 SER B N 1
ATOM 6883 C CA . SER B 1 399 ? 12.266 30.188 6.566 1 92.06 399 SER B CA 1
ATOM 6884 C C . SER B 1 399 ? 11.414 31.266 5.902 1 92.06 399 SER B C 1
ATOM 6886 O O . SER B 1 399 ? 10.977 32.219 6.559 1 92.06 399 SER B O 1
ATOM 6888 N N . THR B 1 400 ? 11.18 31.109 4.613 1 92.69 400 THR B N 1
ATOM 6889 C CA . THR B 1 400 ? 10.375 32.094 3.896 1 92.69 400 THR B CA 1
ATOM 6890 C C . THR B 1 400 ? 8.898 31.938 4.266 1 92.69 400 THR B C 1
ATOM 6892 O O . THR B 1 400 ? 8.508 30.969 4.914 1 92.69 400 THR B O 1
ATOM 6895 N N . GLU B 1 401 ? 8.102 32.906 3.846 1 92.38 401 GLU B N 1
ATOM 6896 C CA . GLU B 1 401 ? 6.695 32.969 4.238 1 92.38 401 GLU B CA 1
ATOM 6897 C C . GLU B 1 401 ? 5.828 32.094 3.314 1 92.38 401 GLU B C 1
ATOM 6899 O O . GLU B 1 401 ? 4.664 31.844 3.617 1 92.38 401 GLU B O 1
ATOM 6904 N N . VAL B 1 402 ? 6.418 31.594 2.297 1 93.56 402 VAL B N 1
ATOM 6905 C CA . VAL B 1 402 ? 5.625 30.922 1.27 1 93.56 402 VAL B CA 1
ATOM 6906 C C . VAL B 1 402 ? 5.277 29.516 1.727 1 93.56 402 VAL B C 1
ATOM 6908 O O . VAL B 1 402 ? 4.375 28.875 1.173 1 93.56 402 VAL B O 1
ATOM 6911 N N . VAL B 1 403 ? 5.98 29.016 2.768 1 96.12 403 VAL B N 1
ATOM 6912 C CA . VAL B 1 403 ? 5.793 27.641 3.229 1 96.12 403 VAL B CA 1
ATOM 6913 C C . VAL B 1 403 ? 4.434 27.516 3.914 1 96.12 403 VAL B C 1
ATOM 6915 O O . VAL B 1 403 ? 3.664 26.594 3.611 1 96.12 403 VAL B O 1
ATOM 6918 N N . GLY B 1 404 ? 4.09 28.438 4.762 1 96.88 404 GLY B N 1
ATOM 6919 C CA . GLY B 1 404 ? 2.807 28.422 5.449 1 96.88 404 GLY B CA 1
ATOM 6920 C C . GLY B 1 404 ? 1.675 28.984 4.613 1 96.88 404 GLY B C 1
ATOM 6921 O O . GLY B 1 404 ? 1.912 29.562 3.549 1 96.88 404 GLY B O 1
ATOM 6922 N N . ILE B 1 405 ? 0.475 28.812 5.094 1 97.69 405 ILE B N 1
ATOM 6923 C CA . ILE B 1 405 ? -0.708 29.312 4.398 1 97.69 405 ILE B CA 1
ATOM 6924 C C . ILE B 1 405 ? -0.979 30.766 4.805 1 97.69 405 ILE B C 1
ATOM 6926 O O . ILE B 1 405 ? -1.08 31.062 5.996 1 97.69 405 ILE B O 1
ATOM 6930 N N . ARG B 1 406 ? -1 31.609 3.807 1 95.44 406 ARG B N 1
ATOM 6931 C CA . ARG B 1 406 ? -1.476 32.969 4.031 1 95.44 406 ARG B CA 1
ATOM 6932 C C . ARG B 1 406 ? -2.992 33.062 3.9 1 95.44 406 ARG B C 1
ATOM 6934 O O . ARG B 1 406 ? -3.529 33 2.791 1 95.44 406 ARG B O 1
ATOM 6941 N N . GLY B 1 407 ? -3.625 33.219 5.043 1 95.12 407 GLY B N 1
ATOM 6942 C CA . GLY B 1 407 ? -5.074 33.125 5.129 1 95.12 407 GLY B CA 1
ATOM 6943 C C . GLY B 1 407 ? -5.793 34.031 4.152 1 95.12 407 GLY B C 1
ATOM 6944 O O . GLY B 1 407 ? -6.734 33.594 3.477 1 95.12 407 GLY B O 1
ATOM 6945 N N . ALA B 1 408 ? -5.363 35.25 4.055 1 93.62 408 ALA B N 1
ATOM 6946 C CA . ALA B 1 408 ? -6.02 36.219 3.188 1 93.62 408 ALA B CA 1
ATOM 6947 C C . ALA B 1 408 ? -5.898 35.844 1.719 1 93.62 408 ALA B C 1
ATOM 6949 O O . ALA B 1 408 ? -6.883 35.875 0.975 1 93.62 408 ALA B O 1
ATOM 6950 N N . GLU B 1 409 ? -4.742 35.438 1.353 1 93.19 409 GLU B N 1
ATOM 6951 C CA . GLU B 1 409 ? -4.512 35 -0.026 1 93.19 409 GLU B CA 1
ATOM 6952 C C . GLU B 1 409 ? -5.27 33.719 -0.345 1 93.19 409 GLU B C 1
ATOM 6954 O O . GLU B 1 409 ? -5.805 33.562 -1.443 1 93.19 409 GLU B O 1
ATOM 6959 N N . TRP B 1 410 ? -5.332 32.844 0.615 1 96 410 TRP B N 1
ATOM 6960 C CA . TRP B 1 410 ? -6.016 31.562 0.433 1 96 410 TRP B CA 1
ATOM 6961 C C . TRP B 1 410 ? -7.512 31.766 0.215 1 96 410 TRP B C 1
ATOM 6963 O O . TRP B 1 410 ? -8.133 31.062 -0.586 1 96 410 TRP B O 1
ATOM 6973 N N . ARG B 1 411 ? -8.078 32.75 0.869 1 94.19 411 ARG B N 1
ATOM 6974 C CA . ARG B 1 411 ? -9.5 33.062 0.744 1 94.19 411 ARG B CA 1
ATOM 6975 C C . ARG B 1 411 ? -9.797 33.75 -0.572 1 94.19 411 ARG B C 1
ATOM 6977 O O . ARG B 1 411 ? -10.797 33.469 -1.23 1 94.19 411 ARG B O 1
ATOM 6984 N N . ARG B 1 412 ? -8.891 34.594 -0.948 1 94.06 412 ARG B N 1
ATOM 6985 C CA . ARG B 1 412 ? -9.117 35.469 -2.107 1 94.06 412 ARG B CA 1
ATOM 6986 C C . ARG B 1 412 ? -8.906 34.688 -3.406 1 94.06 412 ARG B C 1
ATOM 6988 O O . ARG B 1 412 ? -9.711 34.781 -4.332 1 94.06 412 ARG B O 1
ATOM 6995 N N . ASP B 1 413 ? -7.762 33.969 -3.418 1 94.25 413 ASP B N 1
ATOM 6996 C CA . ASP B 1 413 ? -7.387 33.25 -4.633 1 94.25 413 ASP B CA 1
ATOM 6997 C C . ASP B 1 413 ? -6.691 31.938 -4.301 1 94.25 413 ASP B C 1
ATOM 6999 O O . ASP B 1 413 ? -5.473 31.828 -4.43 1 94.25 413 ASP B O 1
ATOM 7003 N N . ARG B 1 414 ? -7.504 30.984 -4.082 1 93.5 414 ARG B N 1
ATOM 7004 C CA . ARG B 1 414 ? -7 29.672 -3.668 1 93.5 414 ARG B CA 1
ATOM 7005 C C . ARG B 1 414 ? -6.234 29 -4.801 1 93.5 414 ARG B C 1
ATOM 7007 O O . ARG B 1 414 ? -5.188 28.391 -4.574 1 93.5 414 ARG B O 1
ATOM 7014 N N . ALA B 1 415 ? -6.699 29.109 -5.984 1 92.69 415 ALA B N 1
ATOM 7015 C CA . ALA B 1 415 ? -6.094 28.453 -7.141 1 92.69 415 ALA B CA 1
ATOM 7016 C C . ALA B 1 415 ? -4.668 28.953 -7.363 1 92.69 415 ALA B C 1
ATOM 7018 O O . ALA B 1 415 ? -3.758 28.156 -7.613 1 92.69 415 ALA B O 1
ATOM 7019 N N . ALA B 1 416 ? -4.434 30.219 -7.164 1 92.25 416 ALA B N 1
ATOM 7020 C CA . ALA B 1 416 ? -3.117 30.812 -7.395 1 92.25 416 ALA B CA 1
ATOM 7021 C C . ALA B 1 416 ? -2.162 30.5 -6.25 1 92.25 416 ALA B C 1
ATOM 7023 O O . ALA B 1 416 ? -0.951 30.391 -6.453 1 92.25 416 ALA B O 1
ATOM 7024 N N . SER B 1 417 ? -2.693 30.344 -5.059 1 94.12 417 SER B N 1
ATOM 7025 C CA . SER B 1 417 ? -1.871 30.141 -3.869 1 94.12 417 SER B CA 1
ATOM 7026 C C . SER B 1 417 ? -1.532 28.672 -3.67 1 94.12 417 SER B C 1
ATOM 7028 O O . SER B 1 417 ? -0.542 28.344 -3.016 1 94.12 417 SER B O 1
ATOM 7030 N N . SER B 1 418 ? -2.309 27.797 -4.234 1 97.44 418 SER B N 1
ATOM 7031 C CA . SER B 1 418 ? -2.209 26.359 -3.955 1 97.44 418 SER B CA 1
ATOM 7032 C C . SER B 1 418 ? -1.075 25.734 -4.75 1 97.44 418 SER B C 1
ATOM 7034 O O . SER B 1 418 ? -0.965 25.938 -5.961 1 97.44 418 SER B O 1
ATOM 7036 N N . TRP B 1 419 ? -0.175 25.031 -4.031 1 97.56 419 TRP B N 1
ATOM 7037 C CA . TRP B 1 419 ? 0.843 24.203 -4.68 1 97.56 419 TRP B CA 1
ATOM 7038 C C . TRP B 1 419 ? 0.223 22.969 -5.305 1 97.56 419 TRP B C 1
ATOM 7040 O O . TRP B 1 419 ? 0.604 22.562 -6.406 1 97.56 419 TRP B O 1
ATOM 7050 N N . ALA B 1 420 ? -0.778 22.328 -4.652 1 97.12 420 ALA B N 1
ATOM 7051 C CA . ALA B 1 420 ? -1.426 21.094 -5.066 1 97.12 420 ALA B CA 1
ATOM 7052 C C . ALA B 1 420 ? -2.176 21.281 -6.379 1 97.12 420 ALA B C 1
ATOM 7054 O O . ALA B 1 420 ? -2.035 20.469 -7.301 1 97.12 420 ALA B O 1
ATOM 7055 N N . ARG B 1 421 ? -2.93 22.312 -6.434 1 95.31 421 ARG B N 1
ATOM 7056 C CA . ARG B 1 421 ? -3.697 22.578 -7.645 1 95.31 421 ARG B CA 1
ATOM 7057 C C . ARG B 1 421 ? -2.773 22.859 -8.828 1 95.31 421 ARG B C 1
ATOM 7059 O O . ARG B 1 421 ? -3.045 22.406 -9.945 1 95.31 421 ARG B O 1
ATOM 7066 N N . ALA B 1 422 ? -1.743 23.609 -8.539 1 92.62 422 ALA B N 1
ATOM 7067 C CA . ALA B 1 422 ? -0.769 23.891 -9.594 1 92.62 422 ALA B CA 1
ATOM 7068 C C . ALA B 1 422 ? -0.155 22.594 -10.117 1 92.62 422 ALA B C 1
ATOM 7070 O O . ALA B 1 422 ? 0.031 22.438 -11.328 1 92.62 422 ALA B O 1
ATOM 7071 N N . ALA B 1 423 ? 0.177 21.719 -9.273 1 93.44 423 ALA B N 1
ATOM 7072 C CA . ALA B 1 423 ? 0.749 20.422 -9.664 1 93.44 423 ALA B CA 1
ATOM 7073 C C . ALA B 1 423 ? -0.245 19.609 -10.484 1 93.44 423 ALA B C 1
ATOM 7075 O O . ALA B 1 423 ? 0.133 18.969 -11.469 1 93.44 423 ALA B O 1
ATOM 7076 N N . GLU B 1 424 ? -1.522 19.594 -10.094 1 92.06 424 GLU B N 1
ATOM 7077 C CA . GLU B 1 424 ? -2.574 18.859 -10.797 1 92.06 424 GLU B CA 1
ATOM 7078 C C . GLU B 1 424 ? -2.768 19.422 -12.211 1 92.06 424 GLU B C 1
ATOM 7080 O O . GLU B 1 424 ? -2.951 18.656 -13.164 1 92.06 424 GLU B O 1
ATOM 7085 N N . GLU B 1 425 ? -2.732 20.688 -12.273 1 89.5 425 GLU B N 1
ATOM 7086 C CA . GLU B 1 425 ? -2.879 21.328 -13.57 1 89.5 425 GLU B CA 1
ATOM 7087 C C . GLU B 1 425 ? -1.716 20.984 -14.5 1 89.5 425 GLU B C 1
ATOM 7089 O O . GLU B 1 425 ? -1.912 20.766 -15.695 1 89.5 425 GLU B O 1
ATOM 7094 N N . ARG B 1 426 ? -0.585 20.922 -13.938 1 87.81 426 ARG B N 1
ATOM 7095 C CA . ARG B 1 426 ? 0.585 20.547 -14.719 1 87.81 426 ARG B CA 1
ATOM 7096 C C . ARG B 1 426 ? 0.5 19.094 -15.164 1 87.81 426 ARG B C 1
ATOM 7098 O O . ARG B 1 426 ? 0.874 18.766 -16.297 1 87.81 426 ARG B O 1
ATOM 7105 N N . ALA B 1 427 ? 0.036 18.25 -14.297 1 86.44 427 ALA B N 1
ATOM 7106 C CA . ALA B 1 427 ? -0.093 16.828 -14.609 1 86.44 427 ALA B CA 1
ATOM 7107 C C . ALA B 1 427 ? -1.14 16.609 -15.695 1 86.44 427 ALA B C 1
ATOM 7109 O O . ALA B 1 427 ? -1.029 15.672 -16.484 1 86.44 427 ALA B O 1
ATOM 7110 N N . ALA B 1 428 ? -2.178 17.375 -15.75 1 85.06 428 ALA B N 1
ATOM 7111 C CA . ALA B 1 428 ? -3.27 17.266 -16.719 1 85.06 428 ALA B CA 1
ATOM 7112 C C . ALA B 1 428 ? -2.879 17.875 -18.062 1 85.06 428 ALA B C 1
ATOM 7114 O O . ALA B 1 428 ? -3.535 17.625 -19.078 1 85.06 428 ALA B O 1
ATOM 7115 N N . ALA B 1 429 ? -1.885 18.688 -17.984 1 80.31 429 ALA B N 1
ATOM 7116 C CA . ALA B 1 429 ? -1.45 19.312 -19.219 1 80.31 429 ALA B CA 1
ATOM 7117 C C . ALA B 1 429 ? -0.87 18.281 -20.188 1 80.31 429 ALA B C 1
ATOM 7119 O O . ALA B 1 429 ? -0.301 17.281 -19.766 1 80.31 429 ALA B O 1
ATOM 7120 N N . PRO B 1 430 ? -1.285 18.344 -21.484 1 71.88 430 PRO B N 1
ATOM 7121 C CA . PRO B 1 430 ? -0.834 17.359 -22.484 1 71.88 430 PRO B CA 1
ATOM 7122 C C . PRO B 1 430 ? 0.665 17.078 -22.391 1 71.88 430 PRO B C 1
ATOM 7124 O O . PRO B 1 430 ? 1.424 17.922 -21.906 1 71.88 430 PRO B O 1
ATOM 7127 N N . HIS B 1 431 ? 0.996 15.93 -22.875 1 66.25 431 HIS B N 1
ATOM 7128 C CA . HIS B 1 431 ? 2.332 15.344 -22.922 1 66.25 431 HIS B CA 1
ATOM 7129 C C . HIS B 1 431 ? 3.299 16.234 -23.688 1 66.25 431 HIS B C 1
ATOM 7131 O O . HIS B 1 431 ? 2.971 16.719 -24.781 1 66.25 431 HIS B O 1
ATOM 7137 N N . GLY B 1 432 ? 4.336 16.906 -23.125 1 58.62 432 GLY B N 1
ATOM 7138 C CA . GLY B 1 432 ? 5.355 17.734 -23.75 1 58.62 432 GLY B CA 1
ATOM 7139 C C . GLY B 1 432 ? 5.734 18.953 -22.922 1 58.62 432 GLY B C 1
ATOM 7140 O O . GLY B 1 432 ? 6.629 19.719 -23.297 1 58.62 432 GLY B O 1
ATOM 7141 N N . ALA B 1 433 ? 4.883 19.188 -22.062 1 63.31 433 ALA B N 1
ATOM 7142 C CA . ALA B 1 433 ? 5.266 20.359 -21.281 1 63.31 433 ALA B CA 1
ATOM 7143 C C . ALA B 1 433 ? 6.582 20.125 -20.547 1 63.31 433 ALA B C 1
ATOM 7145 O O . ALA B 1 433 ? 6.867 19.016 -20.109 1 63.31 433 ALA B O 1
ATOM 7146 N N . GLU B 1 434 ? 7.5 21 -20.688 1 68.31 434 GLU B N 1
ATOM 7147 C CA . GLU B 1 434 ? 8.852 20.953 -20.141 1 68.31 434 GLU B CA 1
ATOM 7148 C C . GLU B 1 434 ? 8.82 20.812 -18.609 1 68.31 434 GLU B C 1
ATOM 7150 O O . GLU B 1 434 ? 8.055 21.516 -17.938 1 68.31 434 GLU B O 1
ATOM 7155 N N . ASP B 1 435 ? 9.43 19.766 -18.062 1 77.44 435 ASP B N 1
ATOM 7156 C CA . ASP B 1 435 ? 9.625 19.609 -16.625 1 77.44 435 ASP B CA 1
ATOM 7157 C C . ASP B 1 435 ? 10.281 20.844 -16 1 77.44 435 ASP B C 1
ATOM 7159 O O . ASP B 1 435 ? 11.195 21.422 -16.594 1 77.44 435 ASP B O 1
ATOM 7163 N N . ARG B 1 436 ? 9.672 21.453 -14.977 1 88.19 436 ARG B N 1
ATOM 7164 C CA . ARG B 1 436 ? 10.281 22.547 -14.227 1 88.19 436 ARG B CA 1
ATOM 7165 C C . ARG B 1 436 ? 11.492 22.047 -13.445 1 88.19 436 ARG B C 1
ATOM 7167 O O . ARG B 1 436 ? 11.352 21.391 -12.414 1 88.19 436 ARG B O 1
ATOM 7174 N N . LYS B 1 437 ? 12.602 22.328 -13.977 1 92.88 437 LYS B N 1
ATOM 7175 C CA . LYS B 1 437 ? 13.852 21.922 -13.344 1 92.88 437 LYS B CA 1
ATOM 7176 C C . LYS B 1 437 ? 14.461 23.047 -12.531 1 92.88 437 LYS B C 1
ATOM 7178 O O . LYS B 1 437 ? 14.547 24.188 -13.008 1 92.88 437 LYS B O 1
ATOM 7183 N N . PHE B 1 438 ? 14.727 22.797 -11.289 1 95.38 438 PHE B N 1
ATOM 7184 C CA . PHE B 1 438 ? 15.422 23.75 -10.438 1 95.38 438 PHE B CA 1
ATOM 7185 C C . PHE B 1 438 ? 16.922 23.469 -10.406 1 95.38 438 PHE B C 1
ATOM 7187 O O . PHE B 1 438 ? 17.328 22.344 -10.109 1 95.38 438 PHE B O 1
ATOM 7194 N N . ALA B 1 439 ? 17.734 24.422 -10.75 1 94.06 439 ALA B N 1
ATOM 7195 C CA . ALA B 1 439 ? 19.188 24.281 -10.75 1 94.06 439 ALA B CA 1
ATOM 7196 C C . ALA B 1 439 ? 19.828 25.094 -9.633 1 94.06 439 ALA B C 1
ATOM 7198 O O . ALA B 1 439 ? 19.672 26.328 -9.586 1 94.06 439 ALA B O 1
ATOM 7199 N N . PHE B 1 440 ? 20.453 24.391 -8.766 1 93.5 440 PHE B N 1
ATOM 7200 C CA . PHE B 1 440 ? 21.188 25.047 -7.676 1 93.5 440 PHE B CA 1
ATOM 7201 C C . PHE B 1 440 ? 22.5 25.641 -8.18 1 93.5 440 PHE B C 1
ATOM 7203 O O . PHE B 1 440 ? 23.203 25.016 -8.961 1 93.5 440 PHE B O 1
ATOM 7210 N N . THR B 1 441 ? 22.766 26.891 -7.863 1 88.44 441 THR B N 1
ATOM 7211 C CA . THR B 1 441 ? 24.016 27.547 -8.242 1 88.44 441 THR B CA 1
ATOM 7212 C C . THR B 1 441 ? 24.766 28.016 -7 1 88.44 441 THR B C 1
ATOM 7214 O O . THR B 1 441 ? 24.172 28.203 -5.934 1 88.44 441 THR B O 1
ATOM 7217 N N . ARG B 1 442 ? 26.047 28.25 -7.133 1 82.5 442 ARG B N 1
ATOM 7218 C CA . ARG B 1 442 ? 26.891 28.734 -6.031 1 82.5 442 ARG B CA 1
ATOM 7219 C C . ARG B 1 442 ? 26.438 30.109 -5.559 1 82.5 442 ARG B C 1
ATOM 7221 O O . ARG B 1 442 ? 26.5 30.422 -4.367 1 82.5 442 ARG B O 1
ATOM 7228 N N . GLY B 1 443 ? 25.969 30.875 -6.504 1 80.19 443 GLY B N 1
ATOM 7229 C CA . GLY B 1 443 ? 25.484 32.219 -6.176 1 80.19 443 GLY B CA 1
ATOM 7230 C C . GLY B 1 443 ? 24.297 32.219 -5.242 1 80.19 443 GLY B C 1
ATOM 7231 O O . GLY B 1 443 ? 24.141 33.125 -4.422 1 80.19 443 GLY B O 1
ATOM 7232 N N . MET B 1 444 ? 23.531 31.234 -5.301 1 81 444 MET B N 1
ATOM 7233 C CA . MET B 1 444 ? 22.328 31.125 -4.469 1 81 444 MET B CA 1
ATOM 7234 C C . MET B 1 444 ? 22.703 30.844 -3.016 1 81 444 MET B C 1
ATOM 7236 O O . MET B 1 444 ? 22.031 31.312 -2.096 1 81 444 MET B O 1
ATOM 7240 N N . ALA B 1 445 ? 23.766 30.141 -2.785 1 73.5 445 ALA B N 1
ATOM 7241 C CA . ALA B 1 445 ? 24.203 29.797 -1.438 1 73.5 445 ALA B CA 1
ATOM 7242 C C . ALA B 1 445 ? 24.703 31.031 -0.682 1 73.5 445 ALA B C 1
ATOM 7244 O O . ALA B 1 445 ? 24.547 31.109 0.539 1 73.5 445 ALA B O 1
ATOM 7245 N N . GLY B 1 446 ? 25.25 31.922 -1.437 1 70.88 446 GLY B N 1
ATOM 7246 C CA . GLY B 1 446 ? 25.859 33.094 -0.82 1 70.88 446 GLY B CA 1
ATOM 7247 C C . GLY B 1 446 ? 24.984 34.344 -0.881 1 70.88 446 GLY B C 1
ATOM 7248 O O . GLY B 1 446 ? 25.359 35.375 -0.364 1 70.88 446 GLY B O 1
ATOM 7249 N N . ASP B 1 447 ? 23.828 34.156 -1.502 1 72 447 ASP B N 1
ATOM 7250 C CA . ASP B 1 447 ? 22.984 35.344 -1.675 1 72 447 ASP B CA 1
ATOM 7251 C C . ASP B 1 447 ? 22.297 35.719 -0.362 1 72 447 ASP B C 1
ATOM 7253 O O . ASP B 1 447 ? 21.391 35.031 0.097 1 72 447 ASP B O 1
ATOM 7257 N N . GLN B 1 448 ? 22.75 36.812 0.263 1 67 448 GLN B N 1
ATOM 7258 C CA . GLN B 1 448 ? 22.266 37.25 1.559 1 67 448 GLN B CA 1
ATOM 7259 C C . GLN B 1 448 ? 20.812 37.688 1.479 1 67 448 GLN B C 1
ATOM 7261 O O . GLN B 1 448 ? 20.094 37.656 2.484 1 67 448 GLN B O 1
ATOM 7266 N N . ARG B 1 449 ? 20.422 38.094 0.274 1 68.31 449 ARG B N 1
ATOM 7267 C CA . ARG B 1 449 ? 19.047 38.531 0.097 1 68.31 449 ARG B CA 1
ATOM 7268 C C . ARG B 1 449 ? 18.047 37.406 0.356 1 68.31 449 ARG B C 1
ATOM 7270 O O . ARG B 1 449 ? 16.891 37.656 0.676 1 68.31 449 ARG B O 1
ATOM 7277 N N . LEU B 1 450 ? 18.578 36.219 0.277 1 70.38 450 LEU B N 1
ATOM 7278 C CA . LEU B 1 450 ? 17.719 35.031 0.42 1 70.38 450 LEU B CA 1
ATOM 7279 C C . LEU B 1 450 ? 17.547 34.656 1.889 1 70.38 450 LEU B C 1
ATOM 7281 O O . LEU B 1 450 ? 16.719 33.812 2.227 1 70.38 450 LEU B O 1
ATOM 7285 N N . ARG B 1 451 ? 18.234 35.438 2.746 1 63.09 451 ARG B N 1
ATOM 7286 C CA . ARG B 1 451 ? 18.203 35.062 4.164 1 63.09 451 ARG B CA 1
ATOM 7287 C C . ARG B 1 451 ? 17.234 35.969 4.922 1 63.09 451 ARG B C 1
ATOM 7289 O O . ARG B 1 451 ? 16.891 35.688 6.07 1 63.09 451 ARG B O 1
ATOM 7296 N N . TYR B 1 452 ? 16.828 37.031 4.164 1 57.88 452 TYR B N 1
ATOM 7297 C CA . TYR B 1 452 ? 15.922 37.938 4.859 1 57.88 452 TYR B CA 1
ATOM 7298 C C . TYR B 1 452 ? 14.477 37.469 4.73 1 57.88 452 TYR B C 1
ATOM 7300 O O . TYR B 1 452 ? 14.016 37.156 3.637 1 57.88 452 TYR B O 1
ATOM 7308 N N . GLU B 1 453 ? 13.812 37.344 5.906 1 59.69 453 GLU B N 1
ATOM 7309 C CA . GLU B 1 453 ? 12.406 36.969 5.984 1 59.69 453 GLU B CA 1
ATOM 7310 C C . GLU B 1 453 ? 11.516 38 5.324 1 59.69 453 GLU B C 1
ATOM 7312 O O . GLU B 1 453 ? 11.727 39.219 5.492 1 59.69 453 GLU B O 1
ATOM 7317 N N . GLY B 1 454 ? 10.617 37.531 4.473 1 62.69 454 GLY B N 1
ATOM 7318 C CA . GLY B 1 454 ? 9.602 38.406 3.918 1 62.69 454 GLY B CA 1
ATOM 7319 C C . GLY B 1 454 ? 9.984 39 2.574 1 62.69 454 GLY B C 1
ATOM 7320 O O . GLY B 1 454 ? 9.289 39.875 2.051 1 62.69 454 GLY B O 1
ATOM 7321 N N . ASN B 1 455 ? 11.102 38.5 2.059 1 74.75 455 ASN B N 1
ATOM 7322 C CA . ASN B 1 455 ? 11.539 39 0.755 1 74.75 455 ASN B CA 1
ATOM 7323 C C . ASN B 1 455 ? 10.797 38.281 -0.383 1 74.75 455 ASN B C 1
ATOM 7325 O O . ASN B 1 455 ? 10.766 37.062 -0.447 1 74.75 455 ASN B O 1
ATOM 7329 N N . MET B 1 456 ? 10.133 39.125 -1.203 1 81.69 456 MET B N 1
ATOM 7330 C CA . MET B 1 456 ? 9.328 38.625 -2.312 1 81.69 456 MET B CA 1
ATOM 7331 C C . MET B 1 456 ? 10.164 37.719 -3.229 1 81.69 456 MET B C 1
ATOM 7333 O O . MET B 1 456 ? 9.672 36.719 -3.74 1 81.69 456 MET B O 1
ATOM 7337 N N . TYR B 1 457 ? 11.383 38.094 -3.365 1 85.62 457 TYR B N 1
ATOM 7338 C CA . TYR B 1 457 ? 12.266 37.312 -4.219 1 85.62 457 TYR B CA 1
ATOM 7339 C C . TYR B 1 457 ? 12.562 35.969 -3.594 1 85.62 457 TYR B C 1
ATOM 7341 O O . TYR B 1 457 ? 12.547 34.938 -4.281 1 85.62 457 TYR B O 1
ATOM 7349 N N . ALA B 1 458 ? 12.766 35.969 -2.303 1 88.88 458 ALA B N 1
ATOM 7350 C CA . ALA B 1 458 ? 13.023 34.719 -1.587 1 88.88 458 ALA B CA 1
ATOM 7351 C C . ALA B 1 458 ? 11.805 33.812 -1.628 1 88.88 458 ALA B C 1
ATOM 7353 O O . ALA B 1 458 ? 11.945 32.594 -1.796 1 88.88 458 ALA B O 1
ATOM 7354 N N . ASP B 1 459 ? 10.664 34.406 -1.559 1 91.69 459 ASP B N 1
ATOM 7355 C CA . ASP B 1 459 ? 9.422 33.656 -1.598 1 91.69 459 ASP B CA 1
ATOM 7356 C C . ASP B 1 459 ? 9.227 33 -2.965 1 91.69 459 ASP B C 1
ATOM 7358 O O . ASP B 1 459 ? 8.844 31.828 -3.051 1 91.69 459 ASP B O 1
ATOM 7362 N N . LYS B 1 460 ? 9.484 33.719 -3.979 1 91.62 460 LYS B N 1
ATOM 7363 C CA . LYS B 1 460 ? 9.352 33.188 -5.332 1 91.62 460 LYS B CA 1
ATOM 7364 C C . LYS B 1 460 ? 10.352 32.062 -5.57 1 91.62 460 LYS B C 1
ATOM 7366 O O . LYS B 1 460 ? 10.008 31.031 -6.172 1 91.62 460 LYS B O 1
ATOM 7371 N N . MET B 1 461 ? 11.562 32.281 -5.113 1 92.69 461 MET B N 1
ATOM 7372 C CA . MET B 1 461 ? 12.609 31.266 -5.254 1 92.69 461 MET B CA 1
ATOM 7373 C C . MET B 1 461 ? 12.242 30 -4.484 1 92.69 461 MET B C 1
ATOM 7375 O O . MET B 1 461 ? 12.383 28.891 -5 1 92.69 461 MET B O 1
ATOM 7379 N N . ALA B 1 462 ? 11.75 30.188 -3.297 1 95.44 462 ALA B N 1
ATOM 7380 C CA . ALA B 1 462 ? 11.352 29.062 -2.469 1 95.44 462 ALA B CA 1
ATOM 7381 C C . ALA B 1 462 ? 10.234 28.266 -3.129 1 95.44 462 ALA B C 1
ATOM 7383 O O . ALA B 1 462 ? 10.273 27.031 -3.162 1 95.44 462 ALA B O 1
ATOM 7384 N N . ARG B 1 463 ? 9.258 28.938 -3.641 1 95.19 463 ARG B N 1
ATOM 7385 C CA . ARG B 1 463 ? 8.164 28.266 -4.32 1 95.19 463 ARG B CA 1
ATOM 7386 C C . ARG B 1 463 ? 8.672 27.469 -5.527 1 95.19 463 ARG B C 1
ATOM 7388 O O . ARG B 1 463 ? 8.266 26.328 -5.746 1 95.19 463 ARG B O 1
ATOM 7395 N N . SER B 1 464 ? 9.562 28.078 -6.301 1 94.69 464 SER B N 1
ATOM 7396 C CA . SER B 1 464 ? 10.141 27.406 -7.461 1 94.69 464 SER B CA 1
ATOM 7397 C C . SER B 1 464 ? 10.938 26.172 -7.047 1 94.69 464 SER B C 1
ATOM 7399 O O . SER B 1 464 ? 10.875 25.141 -7.707 1 94.69 464 SER B O 1
ATOM 7401 N N . LEU B 1 465 ? 11.648 26.297 -5.977 1 96.5 465 LEU B N 1
ATOM 7402 C CA . LEU B 1 465 ? 12.461 25.203 -5.461 1 96.5 465 LEU B CA 1
ATOM 7403 C C . LEU B 1 465 ? 11.586 24.016 -5.059 1 96.5 465 LEU B C 1
ATOM 7405 O O . LEU B 1 465 ? 11.812 22.891 -5.508 1 96.5 465 LEU B O 1
ATOM 7409 N N . PHE B 1 466 ? 10.539 24.25 -4.27 1 97.81 466 PHE B N 1
ATOM 7410 C CA . PHE B 1 466 ? 9.773 23.188 -3.633 1 97.81 466 PHE B CA 1
ATOM 7411 C C . PHE B 1 466 ? 8.734 22.609 -4.59 1 97.81 466 PHE B C 1
ATOM 7413 O O . PHE B 1 466 ? 8.25 21.5 -4.391 1 97.81 466 PHE B O 1
ATOM 7420 N N . THR B 1 467 ? 8.352 23.312 -5.617 1 96.25 467 THR B N 1
ATOM 7421 C CA . THR B 1 467 ? 7.332 22.828 -6.539 1 96.25 467 THR B CA 1
ATOM 7422 C C . THR B 1 467 ? 7.965 22.344 -7.844 1 96.25 467 THR B C 1
ATOM 7424 O O . THR B 1 467 ? 7.266 22.109 -8.828 1 96.25 467 THR B O 1
ATOM 7427 N N . ALA B 1 468 ? 9.305 22.203 -7.859 1 95.94 468 ALA B N 1
ATOM 7428 C CA . ALA B 1 468 ? 10 21.719 -9.047 1 95.94 468 ALA B CA 1
ATOM 7429 C C . ALA B 1 468 ? 9.688 20.25 -9.312 1 95.94 468 ALA B C 1
ATOM 7431 O O . ALA B 1 468 ? 9.242 19.547 -8.406 1 95.94 468 ALA B O 1
ATOM 7432 N N . ASP B 1 469 ? 9.898 19.812 -10.562 1 92.25 469 ASP B N 1
ATOM 7433 C CA . ASP B 1 469 ? 9.703 18.406 -10.938 1 92.25 469 ASP B CA 1
ATOM 7434 C C . ASP B 1 469 ? 11.016 17.625 -10.859 1 92.25 469 ASP B C 1
ATOM 7436 O O . ASP B 1 469 ? 11 16.406 -10.734 1 92.25 469 ASP B O 1
ATOM 7440 N N . ALA B 1 470 ? 12.055 18.406 -11.039 1 94.31 470 ALA B N 1
ATOM 7441 C CA . ALA B 1 470 ? 13.398 17.828 -10.984 1 94.31 470 ALA B CA 1
ATOM 7442 C C . ALA B 1 470 ? 14.406 18.844 -10.445 1 94.31 470 ALA B C 1
ATOM 7444 O O . ALA B 1 470 ? 14.18 20.047 -10.516 1 94.31 470 ALA B O 1
ATOM 7445 N N . TRP B 1 471 ? 15.477 18.391 -9.867 1 96.31 471 TRP B N 1
ATOM 7446 C CA . TRP B 1 471 ? 16.484 19.234 -9.25 1 96.31 471 TRP B CA 1
ATOM 7447 C C . TRP B 1 471 ? 17.891 18.875 -9.75 1 96.31 471 TRP B C 1
ATOM 7449 O O . TRP B 1 471 ? 18.188 17.688 -9.938 1 96.31 471 TRP B O 1
ATOM 7459 N N . ASP B 1 472 ? 18.656 19.781 -10.031 1 95.44 472 ASP B N 1
ATOM 7460 C CA . ASP B 1 472 ? 20.094 19.656 -10.273 1 95.44 472 ASP B CA 1
ATOM 7461 C C . ASP B 1 472 ? 20.906 20.344 -9.188 1 95.44 472 ASP B C 1
ATOM 7463 O O . ASP B 1 472 ? 20.906 21.578 -9.102 1 95.44 472 ASP B O 1
ATOM 7467 N N . TRP B 1 473 ? 21.562 19.578 -8.398 1 96 473 TRP B N 1
ATOM 7468 C CA . TRP B 1 473 ? 22.234 20.109 -7.223 1 96 473 TRP B CA 1
ATOM 7469 C C . TRP B 1 473 ? 23.734 20.297 -7.484 1 96 473 TRP B C 1
ATOM 7471 O O . TRP B 1 473 ? 24.484 20.641 -6.574 1 96 473 TRP B O 1
ATOM 7481 N N . SER B 1 474 ? 24.281 19.984 -8.703 1 90.56 474 SER B N 1
ATOM 7482 C CA . SER B 1 474 ? 25.688 20.172 -9.047 1 90.56 474 SER B CA 1
ATOM 7483 C C . SER B 1 474 ? 25.969 21.609 -9.469 1 90.56 474 SER B C 1
ATOM 7485 O O . SER B 1 474 ? 25.469 22.078 -10.5 1 90.56 474 SER B O 1
ATOM 7487 N N . PRO B 1 475 ? 26.719 22.344 -8.602 1 81.19 475 PRO B N 1
ATOM 7488 C CA . PRO B 1 475 ? 26.984 23.734 -8.969 1 81.19 475 PRO B CA 1
ATOM 7489 C C . PRO B 1 475 ? 27.906 23.844 -10.188 1 81.19 475 PRO B C 1
ATOM 7491 O O . PRO B 1 475 ? 28.641 22.922 -10.508 1 81.19 475 PRO B O 1
ATOM 7494 N N . GLU B 1 476 ? 27.719 24.891 -11.086 1 63.25 476 GLU B N 1
ATOM 7495 C CA . GLU B 1 476 ? 28.562 25.156 -12.25 1 63.25 476 GLU B CA 1
ATOM 7496 C C . GLU B 1 476 ? 30.016 25.375 -11.844 1 63.25 476 GLU B C 1
ATOM 7498 O O . GLU B 1 476 ? 30.297 26.062 -10.852 1 63.25 476 GLU B O 1
ATOM 7503 N N . TYR B 1 477 ? 31 24.312 -12.047 1 51.44 477 TYR B N 1
ATOM 7504 C CA . TYR B 1 477 ? 32.438 24.609 -11.914 1 51.44 477 TYR B CA 1
ATOM 7505 C C . TYR B 1 477 ? 32.969 25.312 -13.156 1 51.44 477 TYR B C 1
ATOM 7507 O O . TYR B 1 477 ? 32.438 25.109 -14.258 1 51.44 477 TYR B O 1
#

Radius of gyration: 39.87 Å; Cα contacts (8 Å, |Δi|>4): 1355; chains: 2; bounding box: 126×94×123 Å

Organism: Verticillium dahliae (strain VdLs.17 / ATCC MYA-4575 / FGSC 10137) (NCBI:txid498257)

Nearest PDB structures (foldseek):
  5mgx-assembly3_G  TM=3.013E-01  e=7.664E+00  Homo sapiens

Foldseek 3Di:
DCPPPDDPPPPPPPPPPPPPDDEAELDLQFQEKEKEKEAADPVLLVVLVVVVVVLVPPPPRDPDDDADSDRIDIYMYGAHLVLLLVQFVLSVCQQPPVVHPNVVQQVVLVVVCVVVVDRSSPDDPVSGYYHYHYDYCLQQSHGPLVLLVSQLRNLSVVHARPDDLVPLALSSLLSNLVVCLVRVRLASSLVCCVPHNVDDQDDLLVDALDCVVPPRNVVSLVSLLSQLQSCLSNVVQVSNLVSLLSCLQQFDPCLWPLDPCVVVPRSHQSVPRPPCSNVQSSLLSVLLLVLLLQLLVQLLPVLPDPDQQQDLPDPCSVVFSVVQNVLSVVLCVVLLVDADADPDPVSSVPRDTCRRPRNVVVLVSQLPRDFDTPDPSDGPSHDNVLSVLVSQLSVLLSLESLSGDRSVCCVVPVCVSGLVNVLVVVVPPDDPDDFLEAEDEPCSSPPVLSNDYPRPVVNVSSSSSSSGPYYHSDYDD/DCPPDPPPPPPPPPPPPPPPDDEAELDLQFQEKEKEKEAADPVLLVVLVVVVVVLVPPPPRDPDDDADSDRIDIYMYGAHLVLLLVQFVLSVCQQPPVVHPNVVQQVVLVVVCVVVVDRSSPDDPVSGYYHYHYDYCLQQSHGPLVLLVSQLRNLSVVHARPDDLVPLALSSLLSNLVVCLVRVRLASSLVCCVPHNVDDQDDLLPDALDCVVPPRNVVSLVSLLSQLQSCLSNVVQVSNLVSLLSCLQQFDPCLWPLDPCVPVPRSHDSVPRPPCSNVQSSLLSVLLLVLLLQLLVQLLPVLPDPDQQQDLPDPCSVVFSVVQNVLSVVLCVVLLVDADADPDPVSSVPRDTCRRPRNVVVLVSQLPRDFDTPDPSDGPSHDNVLSVLVSQLSVLLSLESLSGDRSVCCVVPVCVSGLVNVLVVVVPPDDPDDFLEAEDEPCSSPPVLSNDYPRPVVNVSSSSSSSGPYYHSDYDD

Sequence (954 aa):
MDDAAPGQDGDTSDSSSKNTPAVVEISPRGEVVLDVSFETSKETIRTAKKAHQAAARKPGALRIPEPNFSPLFKVAFRVELAVLQRHSKYFENLLGNTQFAEARLVQESLANLTMEQRASEDTDLTTLPWITITDDDEATRSIGRDKVFGDMLRILHGQPVQTPATSINMLFVTTLAILADRFDCRTVIARSLSSSLKLKWPKTSNRALRADSGKSALGTEQVLRQKILVSWLLDQPMKLHDATREIILRGSSHWSALVSYDELPSTEAWWNLPDDLERELQHRREAILNTIASVQRHFLALYSSRDRQCKLGYDSSSACDSFQLGQMLKFLTSKDLLRPVDFGPSSLEALPDAATLDVDDLLGTLKQSPSYQVDKNHTNCGLRTRLDPIVDFIRAMLSTEVVGIRGAEWRRDRAASSWARAAEERAAAPHGAEDRKFAFTRGMAGDQRLRYEGNMYADKMARSLFTADAWDWSPEYMDDAAPGQDGDTSDSSSKNTPAVVEISPRGEVVLDVSFETSKETIRTAKKAHQAAARKPGALRIPEPNFSPLFKVAFRVELAVLQRHSKYFENLLGNTQFAEARLVQESLANLTMEQRASEDTDLTTLPWITITDDDEATRSIGRDKVFGDMLRILHGQPVQTPATSINMLFVTTLAILADRFDCRTVIARSLSSSLKLKWPKTSNRALRADSGKSALGTEQVLRQKILVSWLLDQPMKLHDATREIILRGSSHWSALVSYDELPSTEAWWNLPDDLERELQHRREAILNTIASVQRHFLALYSSRDRQCKLGYDSSSACDSFQLGQMLKFLTSKDLLRPVDFGPSSLEALPDAATLDVDDLLGTLKQSPSYQVDKNHTNCGLRTRLDPIVDFIRAMLSTEVVGIRGAEWRRDRAASSWARAAEERAAAPHGAEDRKFAFTRGMAGDQRLRYEGNMYADKMARSLFTADAWDWSPEY

Solvent-accessible surface area (backbone atoms only — not comparable to full-atom values): 53231 Å² total; per-residue (Å²): 137,79,78,72,74,81,80,78,77,73,77,73,78,79,76,70,73,72,80,65,72,69,65,46,74,70,33,73,63,21,57,32,29,42,39,32,36,42,39,42,50,71,65,39,42,53,53,50,49,51,52,49,51,54,52,63,66,38,89,86,49,68,92,68,82,80,74,80,76,60,46,68,50,69,46,31,36,27,32,43,59,68,48,42,39,70,57,12,60,44,42,28,43,46,52,63,32,66,90,31,70,55,8,43,46,41,52,52,36,50,52,53,38,55,73,65,73,53,56,51,63,76,48,61,76,84,67,39,33,74,41,81,43,80,45,70,26,58,55,62,56,52,78,65,56,67,60,45,50,50,29,52,54,19,50,66,70,72,41,79,60,78,72,53,75,90,67,57,45,70,68,50,53,34,50,41,38,53,49,23,56,76,43,42,25,30,70,63,52,37,57,36,44,72,70,73,62,60,64,76,79,78,85,49,85,89,51,66,52,39,64,93,54,51,71,59,10,51,51,43,48,49,52,46,32,36,49,32,44,35,19,60,64,40,69,31,44,70,57,21,21,54,39,40,33,47,42,37,39,33,37,40,80,85,60,34,90,82,55,77,56,84,74,58,84,66,61,32,43,50,78,56,39,66,94,60,42,43,61,37,46,52,40,52,27,46,30,45,36,34,46,59,41,45,52,60,51,50,52,53,48,48,48,56,43,91,59,77,76,50,79,81,75,50,88,56,30,77,32,34,33,29,22,39,40,14,49,49,49,43,53,32,43,74,68,69,52,31,43,74,31,50,66,14,65,68,42,66,75,68,61,80,77,48,25,33,49,40,47,68,60,49,54,55,55,61,67,65,49,65,77,71,56,65,48,91,88,53,74,82,77,33,61,34,74,65,43,48,53,52,52,53,39,53,53,35,41,64,62,26,66,63,73,22,50,51,48,69,51,46,71,75,39,43,71,80,67,36,68,47,56,48,52,51,53,58,69,69,45,68,93,77,69,76,76,49,66,34,72,45,45,64,66,61,56,69,38,66,70,42,66,45,74,74,33,67,67,31,28,54,50,30,50,48,54,38,68,36,76,42,75,41,80,72,51,86,127,138,80,77,74,74,78,78,74,78,72,78,72,76,78,76,68,70,72,80,66,71,70,66,46,74,70,34,74,64,21,57,32,30,42,38,34,36,40,38,41,52,71,66,40,41,52,52,49,49,52,52,51,50,54,52,65,66,38,89,84,51,68,92,67,81,81,75,80,77,60,47,65,49,67,47,31,35,29,32,43,59,69,51,43,38,70,57,11,60,44,43,27,42,47,52,64,31,65,90,30,70,56,9,42,45,40,52,50,34,50,52,53,37,56,73,67,73,54,57,52,63,78,46,60,74,84,66,41,32,74,41,82,44,80,45,68,26,60,54,62,56,53,78,63,56,67,59,46,51,49,29,52,53,19,50,65,68,73,41,79,60,77,73,51,76,90,67,55,43,69,67,49,52,35,50,41,40,53,48,23,57,75,43,42,26,29,70,64,52,36,57,36,44,73,69,73,62,61,65,77,80,79,86,51,87,89,50,68,53,40,65,93,53,51,70,58,9,51,51,44,50,49,50,46,31,35,48,31,45,33,18,60,64,40,67,31,45,72,57,22,21,52,37,41,33,48,41,38,40,34,36,38,82,84,61,35,90,84,54,77,54,85,73,59,84,66,63,32,43,51,78,56,40,67,94,60,45,43,60,37,45,51,41,54,29,45,31,44,36,32,46,58,40,44,52,61,52,49,52,54,49,47,48,55,43,90,60,78,76,50,80,82,76,51,87,57,32,78,33,33,32,29,21,39,41,14,49,48,51,43,52,32,43,76,69,69,52,33,43,76,32,48,66,12,66,68,42,67,74,68,61,81,76,49,25,33,48,41,46,68,58,50,54,56,56,60,67,64,49,64,78,72,58,66,48,92,88,53,76,81,78,34,62,32,74,66,44,48,53,53,52,52,40,51,52,35,41,64,60,26,66,64,73,21,50,52,48,66,52,47,72,73,40,42,70,80,65,35,65,48,56,48,50,51,52,58,68,69,44,69,94,74,70,76,77,49,67,33,71,46,45,67,66,61,58,68,39,66,69,44,66,45,72,78,34,68,67,31,29,52,50,30,50,48,54,38,68,36,75,42,76,41,81,72,51,86,128

pLDDT: mean 86.7, std 15.51, range [20.27, 98.56]

Secondary structure (DSSP, 8-state):
----------------------EEES-TT--EEEEEEEE--HHHHHHHHHHHHHHHHSTT---PPPP---SEEEEEEEE-HHHHHHH-HHHHHHHH-TTSHHHHHHHHHHHHHHHTT--GGGS-GGGS-EEEEEEESTTT--S-HHHHHHHHHHHHTTPPPSS-GGG--HHHHHHHHHHHHHTT-HHHHHHHIIIII---PPP-TTS---GGGTHHHHHHHHHHHHHHHHHHHTT-HHHHHHHHHHHHHH--GGG-SSS-GGGS---SGGGS-TTTHHHHHHHHHHHHHHHHHHHHHHHHHHHHSSS----S--TTHHHHHHHHHHHHHHHHHHTTSEEEEESSTHHHHTPPP-TT--HHHHHHHHTT-----SSTT--S-SHHHHHHHHHHHHHHHHTSTTSS--HHHHHH-HHHH-HHHHHHHHHHS-TTPPP-EEE--HHHHH-GGGGSTT-HHHHHHHHHHHT-SEEE-----/----------------------EEES-TT--EEEEEEEE--HHHHHHHHHHHHHHHHSTT---PPPP---SEEEEEEEE-HHHHHHH-HHHHHHHH-TTSHHHHHHHHHHHHHHHTT--GGGS-GGGS-EEEEEEESTTT--S-HHHHHHHHHHHHTTPPPSS-GGG--HHHHHHHHHHHHHTT-HHHHHHHIIIII---PPP-TTS---GGGTHHHHHHHHHHHHHHHHHHHTT-HHHHHHHHHHHHHH--GGG-SSS-GGGS---SGGGS-TTTHHHHHHHHHHHHHHHHHHHHHHHHHHHHSSS----S--TTHHHHHHHHHHHHHHHHHHTTSEEEEESSTHHHHTPPP-TT--HHHHHHHHTT-----SSTT--S-SHHHHHHHHHHHHHHHHTSTTSS--HHHHHH-HHHH-HHHHHHHHHHS-TTPPP-EEE--HHHHH-GGGGSTT-HHHHHHHHHHHT-SEEE-----